Protein 9Y4V (pdb70)

Structure (mmCIF, N/CA/C/O backbone):
data_9Y4V
#
_entry.id   9Y4V
#
_cell.length_a   81.237
_cell.length_b   95.142
_cell.length_c   102.056
_cell.angle_alpha   90.000
_cell.angle_beta   90.000
_cell.angle_gamma   90.000
#
_symmetry.space_group_name_H-M   'P 21 21 21'
#
loop_
_entity.id
_entity.type
_entity.pdbx_description
1 polymer 'Glycosyl hydrolase'
2 non-polymer 1,2-ETHANEDIOL
3 water water
#
loop_
_atom_site.group_PDB
_atom_site.id
_atom_site.type_symbol
_atom_site.label_atom_id
_atom_site.label_alt_id
_atom_site.label_comp_id
_atom_site.label_asym_id
_atom_site.la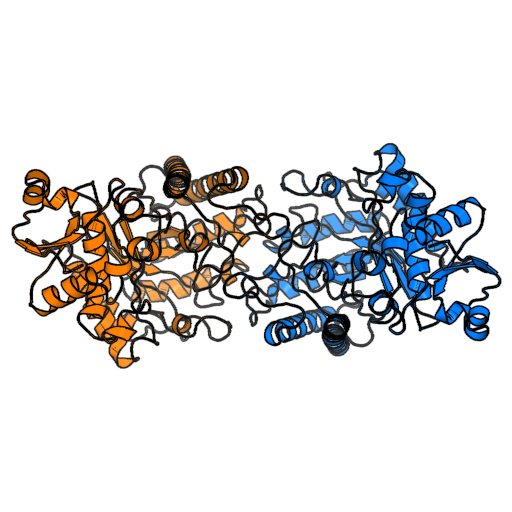bel_entity_id
_atom_site.label_seq_id
_atom_site.pdbx_PDB_ins_code
_atom_site.Cartn_x
_atom_site.Cartn_y
_atom_site.Cartn_z
_atom_site.occupancy
_atom_site.B_iso_or_equiv
_atom_site.auth_seq_id
_atom_site.auth_comp_id
_atom_site.auth_asym_id
_atom_site.auth_atom_id
_atom_site.pdbx_PDB_model_num
ATOM 1 N N . PRO A 1 31 ? 6.09797 -17.71741 -27.93720 1.000 28.78903 10 PRO A N 1
ATOM 2 C CA . PRO A 1 31 ? 4.73337 -18.24003 -27.75995 1.000 28.80192 10 PRO A CA 1
ATOM 3 C C . PRO A 1 31 ? 4.11294 -17.75635 -26.44416 1.000 25.96811 10 PRO A C 1
ATOM 4 O O . PRO A 1 31 ? 4.61110 -18.10898 -25.37714 1.000 24.15832 10 PRO A O 1
ATOM 8 N N . LEU A 1 32 ? 3.04651 -16.96064 -26.52497 1.000 26.11534 11 LEU A N 1
ATOM 9 C CA . LEU A 1 32 ? 2.53499 -16.26877 -25.34516 1.000 22.72369 11 LEU A CA 1
ATOM 10 C C . LEU A 1 32 ? 1.94348 -17.24713 -24.33909 1.000 22.94721 11 LEU A C 1
ATOM 11 O O . LEU A 1 32 ? 1.26066 -18.20555 -24.70956 1.000 24.47649 11 LEU A O 1
ATOM 16 N N . ARG A 1 33 ? 2.18990 -16.97921 -23.05924 1.000 19.20134 12 ARG A N 1
ATOM 17 C CA . ARG A 1 33 ? 1.68845 -17.79323 -21.95910 1.000 19.58017 12 ARG A CA 1
ATOM 18 C C . ARG A 1 33 ? 0.46803 -17.13856 -21.31587 1.000 19.47817 12 ARG A C 1
ATOM 19 O O . ARG A 1 33 ? 0.42005 -15.91546 -21.13562 1.000 17.27408 12 ARG A O 1
ATOM 27 N N . PHE A 1 34 ? -0.50914 -17.96046 -20.94458 1.000 15.92515 13 PHE A N 1
ATOM 28 C CA . PHE A 1 34 ? -1.71100 -17.47979 -20.28201 1.000 16.23363 13 PHE A CA 1
ATOM 29 C C . PHE A 1 34 ? -1.95368 -18.31467 -19.03342 1.000 15.60185 13 PHE A C 1
ATOM 30 O O . PHE A 1 34 ? -1.97181 -19.55082 -19.10062 1.000 15.38902 13 PHE A O 1
ATOM 38 N N . GLY A 1 35 ? -2.14086 -17.63909 -17.90272 1.000 13.97657 14 GLY A N 1
ATOM 39 C CA . GLY A 1 35 ? -2.33063 -18.33316 -16.64136 1.000 13.86685 14 GLY A CA 1
ATOM 40 C C . GLY A 1 35 ? -3.24454 -17.61413 -15.67572 1.000 14.73074 14 GLY A C 1
ATOM 41 O O . GLY A 1 35 ? -3.87751 -16.62375 -16.04646 1.000 13.34808 14 GLY A O 1
ATOM 42 N N . ALA A 1 36 ? -3.31948 -18.09699 -14.43261 1.000 12.36214 15 ALA A N 1
ATOM 43 C CA . ALA A 1 36 ? -4.14268 -17.47432 -13.40755 1.000 12.28435 15 ALA A CA 1
ATOM 44 C C . ALA A 1 36 ? -3.41086 -17.44527 -12.06814 1.000 10.81870 15 ALA A C 1
ATOM 45 O O . ALA A 1 36 ? -2.67843 -18.37475 -11.71839 1.000 11.62844 15 ALA A O 1
ATOM 47 N N . ASN A 1 37 ? -3.60826 -16.36635 -11.32707 1.000 9.80549 16 ASN A N 1
ATOM 48 C CA . ASN A 1 37 ? -3.17880 -16.32658 -9.93795 1.000 9.36889 16 ASN A CA 1
ATOM 49 C C . ASN A 1 37 ? -4.10224 -17.21664 -9.10779 1.000 10.15120 16 ASN A C 1
ATOM 50 O O . ASN A 1 37 ? -5.32214 -17.00569 -9.08587 1.000 9.32146 16 ASN A O 1
ATOM 55 N N . TYR A 1 38 ? -3.53749 -18.24274 -8.46449 1.000 8.95828 17 TYR A N 1
ATOM 56 C CA . TYR A 1 38 ? -4.36328 -19.27578 -7.84362 1.000 9.11162 17 TYR A CA 1
ATOM 57 C C . TYR A 1 38 ? -4.87737 -18.80310 -6.48864 1.000 10.13665 17 TYR A C 1
ATOM 58 O O . TYR A 1 38 ? -4.09636 -18.57320 -5.55746 1.000 10.16704 17 TYR A O 1
ATOM 67 N N . THR A 1 39 ? -6.19402 -18.68356 -6.37898 1.000 9.16419 18 THR A N 1
ATOM 68 C CA . THR A 1 39 ? -6.87150 -18.39678 -5.11493 1.000 9.01703 18 THR A CA 1
ATOM 69 C C . THR A 1 39 ? -7.79984 -19.56543 -4.80607 1.000 10.63161 18 THR A C 1
ATOM 70 O O . THR A 1 39 ? -8.89592 -19.64962 -5.38678 1.000 11.16656 18 THR A O 1
ATOM 74 N N . PRO A 1 40 ? -7.40852 -20.49483 -3.92640 1.000 9.50170 19 PRO A N 1
ATOM 75 C CA . PRO A 1 40 ? -8.20801 -21.71161 -3.71331 1.000 10.90160 19 PRO A CA 1
ATOM 76 C C . PRO A 1 40 ? -9.67404 -21.41616 -3.43279 1.000 11.56539 19 PRO A C 1
ATOM 77 O O . PRO A 1 40 ? -10.00937 -20.55919 -2.60900 1.000 9.89985 19 PRO A O 1
ATOM 81 N N . SER A 1 41 ? -10.55577 -22.15149 -4.12264 1.000 12.35995 20 SER A N 1
ATOM 82 C CA . SER A 1 41 ? -11.99160 -21.96197 -3.92246 1.000 12.47277 20 SER A CA 1
ATOM 83 C C . SER A 1 41 ? -12.39785 -22.29385 -2.49008 1.000 12.92979 20 SER A C 1
ATOM 84 O O . SER A 1 41 ? -13.16845 -21.55442 -1.86689 1.000 11.57745 20 SER A O 1
ATOM 87 N N . LYS A 1 42 ? -11.89339 -23.40186 -1.95106 1.000 13.93430 21 LYS A N 1
ATOM 88 C CA . LYS A 1 42 ? -12.21968 -23.79830 -0.58181 1.000 13.88642 21 LYS A CA 1
ATOM 89 C C . LYS A 1 42 ? -11.29162 -23.07860 0.39500 1.000 12.25712 21 LYS A C 1
ATOM 90 O O . LYS A 1 42 ? -10.09310 -23.37274 0.45442 1.000 12.25076 21 LYS A O 1
ATOM 94 N N . ASN A 1 43 ? -11.84242 -22.11651 1.14122 1.000 10.28827 22 ASN A N 1
ATOM 95 C CA . ASN A 1 43 ? -11.17413 -21.42774 2.25294 1.000 10.15888 22 ASN A CA 1
ATOM 96 C C . ASN A 1 43 ? -9.94666 -20.61358 1.82401 1.000 9.50712 22 ASN A C 1
ATOM 97 O O . ASN A 1 43 ? -9.15217 -20.17944 2.67481 1.000 9.60207 22 ASN A O 1
ATOM 102 N N . TRP A 1 44 ? -9.78459 -20.34862 0.53507 1.000 10.10143 23 TRP A N 1
ATOM 103 C CA . TRP A 1 44 ? -8.81165 -19.33990 0.08280 1.000 8.83544 23 TRP A CA 1
ATOM 104 C C . TRP A 1 44 ? -7.40974 -19.76957 0.54427 1.000 9.39961 23 TRP A C 1
ATOM 105 O O . TRP A 1 44 ? -7.12608 -20.97291 0.64086 1.000 8.37571 23 TRP A O 1
ATOM 116 N N . MET A 1 45 ? -6.51673 -18.80570 0.82635 1.000 8.96480 24 MET A N 1
ATOM 117 C CA . MET A 1 45 ? -5.17079 -19.14833 1.28002 1.000 8.09133 24 ME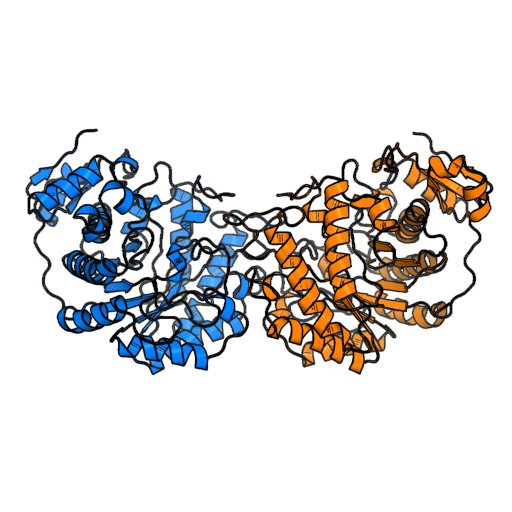T A CA 1
ATOM 118 C C . MET A 1 45 ? -5.18094 -19.83997 2.63154 1.000 8.07834 24 MET A C 1
ATOM 119 O O . MET A 1 45 ? -4.17404 -20.44606 3.01002 1.000 7.59026 24 MET A O 1
ATOM 124 N N . HIS A 1 46 ? -6.28386 -19.75300 3.37995 1.000 8.74339 25 HIS A N 1
ATOM 125 C CA . HIS A 1 46 ? -6.31627 -20.40003 4.68639 1.000 8.58097 25 HIS A CA 1
ATOM 126 C C . HIS A 1 46 ? -6.35909 -21.91833 4.57530 1.000 10.20188 25 HIS A C 1
ATOM 127 O O . HIS A 1 46 ? -6.14131 -22.61014 5.57461 1.000 9.04028 25 HIS A O 1
ATOM 134 N N . SER A 1 47 ? -6.61870 -22.43795 3.37914 1.000 8.55515 26 SER A N 1
ATOM 135 C CA . SER A 1 47 ? -6.60262 -23.87128 3.12967 1.000 9.34623 26 SER A CA 1
ATOM 136 C C . SER A 1 47 ? -5.23419 -24.49897 3.35214 1.000 9.08213 26 SER A C 1
A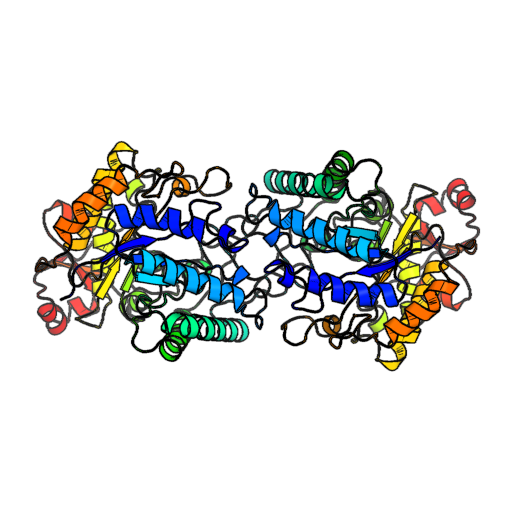TOM 137 O O . SER A 1 47 ? -5.15012 -25.72093 3.49886 1.000 10.68491 26 SER A O 1
ATOM 140 N N . TRP A 1 48 ? -4.15657 -23.70870 3.32346 1.000 8.05190 27 TRP A N 1
ATOM 141 C CA . TRP A 1 48 ? -2.83253 -24.24974 3.60352 1.000 8.60177 27 TRP A CA 1
ATOM 142 C C . TRP A 1 48 ? -2.75045 -24.86641 5.00337 1.000 10.11334 27 TRP A C 1
ATOM 143 O O . TRP A 1 48 ? -1.88433 -25.71787 5.24116 1.000 9.21642 27 TRP A O 1
ATOM 154 N N . LEU A 1 49 ? -3.62564 -24.44384 5.93242 1.000 8.72407 28 LEU A N 1
ATOM 155 C CA . LEU A 1 49 ? -3.64948 -24.97645 7.29895 1.000 9.39590 28 LEU A CA 1
ATOM 156 C C . LEU A 1 49 ? -4.21835 -26.38855 7.37202 1.000 13.39600 28 LEU A C 1
ATOM 157 O O . LEU A 1 49 ? -4.04972 -27.06542 8.39312 1.000 12.09250 28 LEU A O 1
ATOM 162 N N . ASP A 1 50 ? -4.89325 -26.85737 6.31251 1.000 12.94022 29 ASP A N 1
ATOM 163 C CA . ASP A 1 50 ? -5.36178 -28.23049 6.24900 1.000 12.95281 29 ASP A CA 1
ATOM 164 C C . ASP A 1 50 ? -5.24241 -28.63111 4.77904 1.000 14.24139 29 ASP A C 1
ATOM 165 O O . ASP A 1 50 ? -6.23306 -28.79653 4.07645 1.000 11.76013 29 ASP A O 1
ATOM 170 N N . PHE A 1 51 ? -3.99401 -28.74365 4.32334 1.000 13.40883 30 PHE A N 1
ATOM 171 C CA . PHE A 1 51 ? -3.71902 -28.93392 2.90853 1.000 13.59557 30 PHE A CA 1
ATOM 172 C C . PHE A 1 51 ? -4.36096 -30.21654 2.40743 1.000 14.69209 30 PHE A C 1
ATOM 173 O O . PHE A 1 51 ? -4.20921 -31.28261 3.01024 1.000 12.15383 30 PHE A O 1
ATOM 181 N N . THR A 1 52 ? -5.07316 -30.11304 1.28458 1.000 13.34078 31 THR A N 1
ATOM 182 C CA . THR A 1 52 ? -5.88535 -31.21620 0.78035 1.000 14.62405 31 THR A CA 1
ATOM 183 C C . THR A 1 52 ? -5.66818 -31.34229 -0.72672 1.000 15.25290 31 THR A C 1
ATOM 184 O O . THR A 1 52 ? -6.29211 -30.61506 -1.52036 1.000 12.94700 31 THR A O 1
ATOM 188 N N . PRO A 1 53 ? -4.77233 -32.24026 -1.15284 1.000 14.92658 32 PRO A N 1
ATOM 189 C CA . PRO A 1 53 ? -4.46070 -32.36904 -2.59031 1.000 14.39536 32 PRO A CA 1
ATOM 190 C C . PRO A 1 53 ? -5.67185 -32.43060 -3.50619 1.000 15.49613 32 PRO A C 1
ATOM 191 O O . PRO A 1 53 ? -5.66971 -31.77220 -4.55137 1.000 15.64859 32 PRO A O 1
ATOM 195 N N . ASP A 1 54 ? -6.71368 -33.18076 -3.14867 1.000 14.60621 33 ASP A N 1
ATOM 196 C CA . ASP A 1 54 ? -7.82546 -33.34886 -4.08225 1.000 16.47103 33 ASP A CA 1
ATOM 197 C C . ASP A 1 54 ? -8.60364 -32.05978 -4.30015 1.000 14.73408 33 ASP A C 1
ATOM 198 O O . ASP A 1 54 ? -9.24558 -31.91746 -5.34599 1.000 15.34605 33 ASP A O 1
ATOM 203 N N . ASP A 1 55 ? -8.56338 -31.12363 -3.34388 1.000 15.49286 34 ASP A N 1
ATOM 204 C CA . ASP A 1 55 ? -9.15417 -29.80476 -3.56850 1.000 17.33297 34 ASP A CA 1
ATOM 205 C C . ASP A 1 55 ? -8.34929 -29.01011 -4.58823 1.000 13.49214 34 ASP A C 1
ATOM 206 O O . ASP A 1 55 ? -8.91878 -28.28362 -5.41116 1.000 12.97561 34 ASP A O 1
ATOM 211 N N . VAL A 1 56 ? -7.02114 -29.11795 -4.53311 1.000 14.63531 35 VAL A N 1
ATOM 212 C CA . VAL A 1 56 ? -6.19432 -28.45870 -5.53958 1.000 13.76141 35 VAL A CA 1
ATOM 213 C C . VAL A 1 56 ? -6.47269 -29.06505 -6.90859 1.000 13.68323 35 VAL A C 1
ATOM 214 O O . VAL A 1 56 ? -6.52897 -28.35339 -7.92304 1.000 13.45044 35 VAL A O 1
ATOM 218 N N . ARG A 1 57 ? -6.69551 -30.38481 -6.95463 1.000 13.90071 36 ARG A N 1
ATOM 219 C CA . ARG A 1 57 ? -6.93614 -31.04408 -8.23663 1.000 14.78917 36 ARG A CA 1
ATOM 220 C C . ARG A 1 57 ? -8.23156 -30.55400 -8.87701 1.000 15.11846 36 ARG A C 1
ATOM 221 O O . ARG A 1 57 ? -8.27976 -30.31761 -10.09019 1.000 15.45172 36 ARG A O 1
ATOM 229 N N . ARG A 1 58 ? -9.29222 -30.39717 -8.07697 1.000 15.98520 37 ARG A N 1
ATOM 230 C CA . ARG A 1 58 ? -10.56699 -29.91032 -8.60441 1.000 15.73865 37 ARG A CA 1
ATOM 231 C C . ARG A 1 58 ? -10.44910 -28.48325 -9.11954 1.000 17.55451 37 ARG A C 1
ATOM 232 O O . ARG A 1 58 ? -10.98357 -28.15331 -10.18603 1.000 15.30161 37 ARG A O 1
ATOM 235 N N . ASP A 1 59 ? -9.76588 -27.61609 -8.36241 1.000 15.90171 38 ASP A N 1
ATOM 236 C CA . ASP A 1 59 ? -9.51199 -26.25581 -8.82569 1.000 14.03552 38 ASP A CA 1
ATOM 237 C C . ASP A 1 59 ? -8.71112 -26.24911 -10.12252 1.000 14.93685 38 ASP A C 1
ATOM 238 O O . ASP A 1 59 ? -9.01372 -25.48466 -11.04456 1.000 14.42874 38 ASP A O 1
ATOM 243 N N . PHE A 1 60 ? -7.66749 -27.07536 -10.20283 1.000 14.41273 39 PHE A N 1
ATOM 244 C CA . PHE A 1 60 ? -6.76951 -27.00231 -11.34536 1.000 14.74570 39 PHE A CA 1
ATOM 245 C C . PHE A 1 60 ? -7.37815 -27.61250 -12.59726 1.000 15.75581 39 PHE A C 1
ATOM 246 O O . PHE A 1 60 ? -7.08883 -27.14284 -13.70257 1.000 16.00906 39 PHE A O 1
ATOM 254 N N . ALA A 1 61 ? -8.19244 -28.66059 -12.45683 1.000 15.49495 40 ALA A N 1
ATOM 255 C CA . ALA A 1 61 ? -8.90712 -29.18601 -13.61735 1.000 17.35850 40 ALA A CA 1
ATOM 256 C C . ALA A 1 61 ? -9.78413 -28.10440 -14.23450 1.000 18.24184 40 ALA A C 1
ATOM 257 O O . ALA A 1 61 ? -9.89546 -27.99058 -15.46277 1.000 20.12439 40 ALA A O 1
ATOM 259 N N . THR A 1 62 ? -10.37758 -27.27068 -13.38910 1.000 17.37871 41 THR A N 1
ATOM 260 C CA . THR A 1 62 ? -11.19858 -26.17200 -13.87204 1.000 17.76879 41 THR A CA 1
ATOM 261 C C . THR A 1 62 ? -10.37824 -25.18586 -14.69609 1.000 21.53295 41 THR A C 1
ATOM 262 O O . THR A 1 62 ? -10.84123 -24.69059 -15.72905 1.000 19.52490 41 THR A O 1
ATOM 266 N N . LEU A 1 63 ? -9.15497 -24.88712 -14.25182 1.000 19.12682 42 LEU A N 1
ATOM 267 C CA . LEU A 1 63 ? -8.30778 -23.93897 -14.97315 1.000 17.54263 42 LEU A CA 1
ATOM 268 C C . LEU A 1 63 ? -7.73032 -24.54246 -16.25079 1.000 19.25784 42 LEU A C 1
ATOM 269 O O . LEU A 1 63 ? -7.61840 -23.85137 -17.27205 1.000 19.27870 42 LEU A O 1
ATOM 274 N N . ALA A 1 64 ? -7.32617 -25.81831 -16.21500 1.000 17.52013 43 ALA A N 1
ATOM 275 C CA . ALA A 1 64 ? -6.79683 -26.43682 -17.42833 1.000 18.19474 43 ALA A CA 1
ATOM 276 C C . ALA A 1 64 ? -7.85195 -26.49583 -18.51661 1.000 20.53653 43 ALA A C 1
ATOM 277 O O . ALA A 1 64 ? -7.52971 -26.33654 -19.69789 1.000 20.67162 43 ALA A O 1
ATOM 279 N N . GLU A 1 65 ? -9.11787 -26.69651 -18.13598 1.000 18.93016 44 GLU A N 1
ATOM 280 C CA . GLU A 1 65 ? -10.20275 -26.72069 -19.10508 1.000 20.42823 44 GLU A CA 1
ATOM 281 C C . GLU A 1 65 ? -10.35572 -25.39601 -19.84190 1.000 19.16389 44 GLU A C 1
ATOM 282 O O . GLU A 1 65 ? -10.88576 -25.37855 -20.95895 1.000 19.40203 44 GLU A O 1
ATOM 285 N N . LEU A 1 66 ? -9.90806 -24.28866 -19.25300 1.000 18.80501 45 LEU A N 1
ATOM 286 C CA . LEU A 1 66 ? -9.92975 -23.01423 -19.96075 1.000 17.54901 45 LEU A CA 1
ATOM 287 C C . LEU A 1 66 ? -8.77963 -22.87866 -20.95344 1.000 18.63944 45 LEU A C 1
ATOM 288 O O . LEU A 1 66 ? -8.73127 -21.89141 -21.69854 1.000 20.38901 45 LEU A O 1
ATOM 293 N N . GLY A 1 67 ? -7.87854 -23.85289 -21.00206 1.000 17.83585 46 GLY A N 1
ATOM 294 C CA . GLY A 1 67 ? -6.68679 -23.75822 -21.81482 1.000 19.65846 46 GLY A CA 1
ATOM 295 C C . GLY A 1 67 ? -5.52502 -23.03674 -21.16875 1.000 17.24560 46 GLY A C 1
ATOM 296 O O . GLY A 1 67 ? -4.54372 -22.73607 -21.85991 1.000 17.52994 46 GLY A O 1
ATOM 297 N N . LEU A 1 68 ? -5.60059 -22.74822 -19.87394 1.000 16.59568 47 LEU A N 1
ATOM 298 C CA . LEU A 1 68 ? -4.50764 -22.07377 -19.18848 1.000 17.41520 47 LEU A CA 1
ATOM 299 C C . LEU A 1 68 ? -3.30117 -23.00239 -19.08007 1.000 16.12288 47 LEU A C 1
ATOM 300 O O . LEU A 1 68 ? -3.43614 -24.22372 -18.95843 1.000 16.60862 47 LEU A O 1
ATOM 305 N N . ASP A 1 69 ? -2.10704 -22.41544 -19.13740 1.000 15.54972 48 ASP A N 1
ATOM 306 C CA . ASP A 1 69 ? -0.88114 -23.19880 -19.18147 1.000 16.34849 48 ASP A CA 1
ATOM 307 C C . ASP A 1 69 ? -0.01436 -23.02804 -17.94405 1.000 16.30864 48 ASP A C 1
ATOM 308 O O . ASP A 1 69 ? 1.00493 -23.71762 -17.82711 1.000 16.23892 48 ASP A O 1
ATOM 313 N N . HIS A 1 70 ? -0.38538 -22.14128 -17.02054 1.000 13.63112 49 HIS A N 1
ATOM 314 C CA . HIS A 1 70 ? 0.40299 -21.94361 -15.81455 1.000 13.66760 49 HIS A CA 1
ATOM 315 C C . HIS A 1 70 ? -0.47158 -21.32641 -14.72705 1.000 13.13960 49 HIS A C 1
ATOM 316 O O . HIS A 1 70 ? -1.52342 -20.73792 -15.00022 1.000 12.64254 49 HIS A O 1
ATOM 323 N N . VAL A 1 71 ? -0.03216 -21.50101 -13.47997 1.000 11.55880 50 VAL A N 1
ATOM 324 C CA . VAL A 1 71 ? -0.62982 -20.84740 -12.32336 1.000 10.85441 50 VAL A CA 1
ATOM 325 C C . VAL A 1 71 ? 0.47466 -20.13772 -11.55336 1.000 11.08504 50 VAL A C 1
ATOM 326 O O . VAL A 1 71 ? 1.64839 -20.50980 -11.62398 1.000 13.18943 50 VAL A O 1
ATOM 330 N N . ARG A 1 72 ? 0.07935 -19.09802 -10.82002 1.000 11.11646 51 ARG A N 1
ATOM 331 C CA . ARG A 1 72 ? 0.93670 -18.42028 -9.85164 1.000 9.47163 51 ARG A CA 1
ATOM 332 C C . ARG A 1 72 ? 0.41464 -18.72006 -8.44695 1.000 9.91199 51 ARG A C 1
ATOM 333 O O . ARG A 1 72 ? -0.77985 -18.54289 -8.17432 1.000 8.56209 51 ARG A O 1
ATOM 341 N N . VAL A 1 73 ? 1.30802 -19.17768 -7.55640 1.000 8.91539 52 VAL A N 1
ATOM 342 C CA . VAL A 1 73 ? 0.93227 -19.84011 -6.30568 1.000 8.22833 52 VAL A CA 1
ATOM 343 C C . VAL A 1 73 ? 1.48942 -19.06928 -5.11074 1.000 7.85288 52 VAL A C 1
ATOM 344 O O . VAL A 1 73 ? 2.63484 -18.60863 -5.14369 1.000 7.42410 52 VAL A O 1
ATOM 348 N N . PHE A 1 74 ? 0.68903 -18.96699 -4.03501 1.000 7.19264 53 PHE A N 1
ATOM 349 C CA . PHE A 1 74 ? 0.99987 -18.12021 -2.87817 1.000 6.68327 53 PHE A CA 1
ATOM 350 C C . PHE A 1 74 ? 0.99730 -18.88858 -1.56047 1.000 7.04536 53 PHE A C 1
ATOM 351 O O . PHE A 1 74 ? -0.02815 -18.91161 -0.86526 1.000 7.06306 53 PHE A O 1
ATOM 359 N N . PRO A 1 75 ? 2.12351 -19.46222 -1.13470 1.000 6.52688 54 PRO A N 1
ATOM 360 C CA . PRO A 1 75 ? 2.21507 -19.93910 0.25097 1.000 7.08525 54 PRO A CA 1
ATOM 361 C C . PRO A 1 75 ? 2.22040 -18.76021 1.21473 1.000 7.91300 54 PRO A C 1
ATOM 362 O O . PRO A 1 75 ? 2.44618 -17.60642 0.82780 1.000 7.14136 54 PRO A O 1
ATOM 366 N N . LEU A 1 76 ? 1.93295 -19.06129 2.47861 1.000 7.40078 55 LEU A N 1
ATOM 367 C CA . LEU A 1 76 ? 1.81425 -18.05209 3.52955 1.000 8.34704 55 LEU A CA 1
ATOM 368 C C . LEU A 1 76 ? 3.06078 -18.04887 4.40913 1.000 6.09111 55 LEU A C 1
ATOM 369 O O . LEU A 1 76 ? 3.51773 -19.10698 4.85324 1.000 8.30093 55 LEU A O 1
ATOM 374 N N . TRP A 1 77 ? 3.59118 -16.85424 4.67822 1.000 6.81598 56 TRP A N 1
ATOM 375 C CA . TRP A 1 77 ? 4.81942 -16.73630 5.46197 1.000 5.42670 56 TRP A CA 1
ATOM 376 C C . TRP A 1 77 ? 4.63877 -17.32710 6.85483 1.000 6.22621 56 TRP A C 1
ATOM 377 O O . TRP A 1 77 ? 5.54181 -17.99039 7.38180 1.000 5.81615 56 TRP A O 1
ATOM 388 N N . THR A 1 78 ? 3.44941 -17.13542 7.43459 1.000 5.15041 57 THR A N 1
ATOM 389 C CA . THR A 1 78 ? 3.13042 -17.62678 8.76826 1.000 5.96808 57 THR A CA 1
ATOM 390 C C . THR A 1 78 ? 3.06866 -19.15053 8.84275 1.000 7.61696 57 THR A C 1
ATOM 391 O O . THR A 1 78 ? 3.24751 -19.70662 9.93126 1.000 7.76385 57 THR A O 1
ATOM 395 N N . VAL A 1 79 ? 2.80167 -19.82886 7.72649 1.000 6.57678 58 VAL A N 1
ATOM 396 C CA . VAL A 1 79 ? 2.78734 -21.29379 7.66773 1.000 5.86100 58 VAL A CA 1
ATOM 397 C C . VAL A 1 79 ? 4.17950 -21.83868 7.37453 1.000 6.35462 58 VAL A C 1
ATOM 398 O O . VAL A 1 79 ? 4.60129 -22.84217 7.96470 1.000 8.04421 58 VAL A O 1
ATOM 402 N N . LEU A 1 80 ? 4.90539 -21.16487 6.47263 1.000 5.95418 59 LEU A N 1
ATOM 403 C CA . LEU A 1 80 ? 6.23902 -21.60931 6.07008 1.000 6.24388 59 LEU A CA 1
ATOM 404 C C . LEU A 1 80 ? 7.25603 -21.45737 7.19455 1.000 7.45255 59 LEU A C 1
ATOM 405 O O . LEU A 1 80 ? 8.14079 -22.31100 7.36248 1.000 6.65648 59 LEU A O 1
ATOM 410 N N . GLN A 1 81 ? 7.17130 -20.35555 7.94907 1.000 6.19460 60 GLN A N 1
ATOM 411 C CA . GLN A 1 81 ? 8.26770 -19.91616 8.81149 1.000 6.18557 60 GLN A CA 1
ATOM 412 C C . GLN A 1 81 ? 7.68991 -19.27650 10.06411 1.000 5.91962 60 GLN A C 1
ATOM 413 O O . GLN A 1 81 ? 7.85856 -18.07484 10.30461 1.000 6.68869 60 GLN A O 1
ATOM 419 N N . PRO A 1 82 ? 6.99739 -20.06399 10.90083 1.000 7.63083 61 PRO A N 1
ATOM 420 C CA . PRO A 1 82 ? 6.32879 -19.47049 12.08060 1.000 6.15431 61 PRO A CA 1
ATOM 421 C C . PRO A 1 82 ? 7.30270 -19.01657 13.15797 1.000 7.03912 61 PRO A C 1
ATOM 422 O O . PRO A 1 82 ? 6.93012 -18.21645 14.03118 1.000 6.45784 61 PRO A O 1
ATOM 426 N N . ASN A 1 83 ? 8.52267 -19.53842 13.13936 1.000 5.90234 62 ASN A N 1
ATOM 427 C CA . ASN A 1 83 ? 9.62631 -19.08156 13.96082 1.000 6.77939 62 ASN A CA 1
ATOM 428 C C . ASN A 1 83 ? 10.78935 -18.85546 13.00520 1.000 6.83564 62 ASN A C 1
ATOM 429 O O . ASN A 1 83 ? 10.88533 -19.52489 11.97947 1.000 6.33625 62 ASN A O 1
ATOM 434 N N . ARG A 1 84 ? 11.67389 -17.91189 13.33799 1.000 6.88130 63 ARG A N 1
ATOM 435 C CA . ARG A 1 84 ? 12.71948 -17.56480 12.37418 1.000 8.44848 63 ARG A CA 1
ATOM 436 C C . ARG A 1 84 ? 13.57626 -18.76843 11.99929 1.000 9.79709 63 ARG A C 1
ATOM 437 O O . ARG A 1 84 ? 14.01160 -18.87991 10.84728 1.000 9.23425 63 ARG A O 1
ATOM 445 N N . THR A 1 85 ? 13.82121 -19.68829 12.93140 1.000 8.67641 64 THR A N 1
ATOM 446 C CA . THR A 1 85 ? 14.65470 -20.84539 12.62448 1.000 10.78043 64 THR A CA 1
ATOM 447 C C . THR A 1 85 ? 13.85237 -22.14581 12.56708 1.000 11.35860 64 THR A C 1
ATOM 448 O O . THR A 1 85 ? 14.39460 -23.22617 12.80699 1.000 10.39783 64 THR A O 1
ATOM 452 N N . LEU A 1 86 ? 12.56259 -22.05560 12.23841 1.000 9.13720 65 LEU A N 1
ATOM 453 C CA . LEU A 1 86 ? 11.73061 -23.22324 11.92948 1.000 9.34480 65 LEU A CA 1
ATOM 454 C C . LEU A 1 86 ? 11.11902 -22.96213 10.55763 1.000 11.23579 65 LEU A C 1
ATOM 455 O O . LEU A 1 86 ? 10.00895 -22.42869 10.44633 1.000 9.78813 65 LEU A O 1
ATOM 460 N N . ILE A 1 87 ? 11.85534 -23.31682 9.51503 1.000 9.16370 66 ILE A N 1
ATOM 461 C CA . ILE A 1 87 ? 11.31029 -23.35443 8.16645 1.000 9.84811 66 ILE A CA 1
ATOM 462 C C . ILE A 1 87 ? 10.77123 -24.75639 7.96477 1.000 10.81682 66 ILE A C 1
ATOM 463 O O . ILE A 1 87 ? 11.53041 -25.73013 8.01999 1.000 10.82018 66 ILE A O 1
ATOM 468 N N . ARG A 1 88 ? 9.46433 -24.86704 7.75415 1.000 9.01524 67 ARG A N 1
ATOM 469 C CA . ARG A 1 88 ? 8.76785 -26.13893 7.92430 1.000 9.60988 67 ARG A CA 1
ATOM 470 C C . ARG A 1 88 ? 8.83312 -26.94909 6.63375 1.000 12.25722 67 ARG A C 1
ATOM 471 O O . ARG A 1 88 ? 8.24130 -26.57068 5.61845 1.000 11.08781 67 ARG A O 1
ATOM 479 N N . GLU A 1 89 ? 9.54726 -28.07586 6.69151 1.000 11.53267 68 GLU A N 1
ATOM 480 C CA . GLU A 1 89 ? 9.65687 -28.96747 5.54041 1.000 15.41393 68 GLU A CA 1
ATOM 481 C C . GLU A 1 89 ? 8.28501 -29.39725 5.03499 1.000 13.37767 68 GLU A C 1
ATOM 482 O O . GLU A 1 89 ? 8.08184 -29.55254 3.82393 1.000 14.40945 68 GLU A O 1
ATOM 488 N N . LYS A 1 90 ? 7.33853 -29.62139 5.94888 1.000 11.73072 69 LYS A N 1
ATOM 489 C CA . LYS A 1 90 ? 6.00916 -30.04502 5.53038 1.000 13.64074 69 LYS A CA 1
ATOM 490 C C . LYS A 1 90 ? 5.28708 -28.93305 4.77962 1.000 11.65292 69 LYS A C 1
ATOM 491 O O . LYS A 1 90 ? 4.56678 -29.19843 3.81122 1.000 13.17838 69 LYS A O 1
ATOM 494 N N . ALA A 1 91 ? 5.46542 -27.68318 5.20619 1.000 9.99485 70 ALA A N 1
ATOM 495 C CA . ALA A 1 91 ? 4.86513 -26.57586 4.47127 1.000 11.23522 70 ALA A CA 1
ATOM 496 C C . ALA A 1 91 ? 5.43828 -26.49616 3.06429 1.000 10.07150 70 ALA A C 1
ATOM 497 O O . ALA A 1 91 ? 4.71203 -26.24129 2.09482 1.000 10.11601 70 ALA A O 1
ATOM 499 N N . ILE A 1 92 ? 6.74147 -26.73887 2.93223 1.000 9.67644 71 ILE A N 1
ATOM 500 C CA . ILE A 1 92 ? 7.38305 -26.67315 1.62343 1.000 10.14543 71 ILE A CA 1
ATOM 501 C C . ILE A 1 92 ? 6.98857 -27.87472 0.77361 1.000 11.63078 71 ILE A C 1
ATOM 502 O O . ILE A 1 92 ? 6.72818 -27.73467 -0.42365 1.000 11.94883 71 ILE A O 1
ATOM 507 N N . ASP A 1 93 ? 6.89803 -29.06498 1.38139 1.000 12.14893 72 ASP A N 1
ATOM 508 C CA . ASP A 1 93 ? 6.39989 -30.23329 0.65291 1.000 13.35049 72 ASP A CA 1
ATOM 509 C C . ASP A 1 93 ? 5.01461 -29.97448 0.06404 1.000 12.77849 72 ASP A C 1
ATOM 510 O O . ASP A 1 93 ? 4.72522 -30.40178 -1.05855 1.000 13.21704 72 ASP A O 1
ATOM 515 N N . ASP A 1 94 ? 4.15638 -29.24500 0.78869 1.000 11.98197 73 ASP A N 1
ATOM 516 C CA . ASP A 1 94 ? 2.82861 -28.92967 0.26168 1.000 11.39084 73 ASP A CA 1
ATOM 517 C C . ASP A 1 94 ? 2.90720 -27.98004 -0.93280 1.000 11.19110 73 ASP A C 1
ATOM 518 O O . ASP A 1 94 ? 2.09443 -28.07501 -1.86194 1.000 10.70600 73 ASP A O 1
ATOM 523 N N . VAL A 1 95 ? 3.84010 -27.02348 -0.91361 1.000 11.86632 74 VAL A N 1
ATOM 524 C CA . VAL A 1 95 ? 4.01053 -26.16573 -2.08474 1.000 10.32139 74 VAL A CA 1
ATOM 525 C C . VAL A 1 95 ? 4.44997 -27.00292 -3.27605 1.000 12.33252 74 VAL A C 1
ATOM 526 O O . VAL A 1 95 ? 3.93021 -26.85902 -4.38929 1.000 10.53879 74 VAL A O 1
ATOM 530 N N . ARG A 1 96 ? 5.42872 -27.88031 -3.06054 1.000 11.41401 75 ARG A N 1
ATOM 531 C CA . ARG A 1 96 ? 5.84472 -28.78319 -4.12642 1.000 12.72394 75 ARG A CA 1
ATOM 532 C C . ARG A 1 96 ? 4.66659 -29.60123 -4.62986 1.000 12.72973 75 ARG A C 1
ATOM 533 O O . ARG A 1 96 ? 4.51141 -29.80007 -5.83990 1.000 14.33157 75 ARG A O 1
ATOM 541 N N . ALA A 1 97 ? 3.81250 -30.06789 -3.71295 1.000 13.02442 76 ALA A N 1
ATOM 542 C CA . ALA A 1 97 ? 2.64471 -30.84778 -4.11474 1.000 12.10480 76 ALA A CA 1
ATOM 543 C C . ALA A 1 97 ? 1.74376 -30.05530 -5.05837 1.000 13.86013 76 ALA A C 1
ATOM 544 O O . ALA A 1 97 ? 1.25189 -30.59840 -6.05714 1.000 13.29411 76 ALA A O 1
ATOM 546 N N . VAL A 1 98 ? 1.51587 -28.77012 -4.76113 1.000 11.97834 77 VAL A N 1
ATOM 547 C CA . VAL A 1 98 ? 0.72555 -27.92224 -5.65873 1.000 11.89904 77 VAL A CA 1
ATOM 548 C C . VAL A 1 98 ? 1.38470 -27.83862 -7.03684 1.000 11.45642 77 VAL A C 1
ATOM 549 O O . VAL A 1 98 ? 0.70726 -27.92443 -8.07093 1.000 12.80171 77 VAL A O 1
ATOM 553 N N . VAL A 1 99 ? 2.71471 -27.69387 -7.07950 1.000 11.32125 78 VAL A N 1
ATOM 554 C CA . VAL A 1 99 ? 3.41636 -27.66833 -8.36886 1.000 11.80780 78 VAL A CA 1
ATOM 555 C C . VAL A 1 99 ? 3.23251 -28.98969 -9.10879 1.000 12.76549 78 VAL A C 1
ATOM 556 O O . VAL A 1 99 ? 2.99913 -29.01481 -10.33012 1.000 13.26510 78 VAL A O 1
ATOM 560 N N . ASP A 1 100 ? 3.35426 -30.10854 -8.38709 1.000 14.53112 79 ASP A N 1
ATOM 561 C CA . ASP A 1 100 ? 3.16449 -31.41774 -9.00885 1.000 14.70135 79 ASP A CA 1
ATOM 562 C C . ASP A 1 100 ? 1.73897 -31.58142 -9.52024 1.000 15.01354 79 ASP A C 1
ATOM 563 O O . ASP A 1 100 ? 1.51855 -32.12423 -10.61354 1.000 15.16581 79 ASP A O 1
ATOM 568 N N . ILE A 1 101 ? 0.75522 -31.12355 -8.74495 1.000 13.81632 80 ILE A N 1
ATOM 569 C CA . ILE A 1 101 ? -0.63455 -31.24084 -9.17871 1.000 14.23124 80 ILE A CA 1
ATOM 570 C C . ILE A 1 101 ? -0.89610 -30.36316 -10.40407 1.000 14.11755 80 ILE A C 1
ATOM 571 O O . ILE A 1 101 ? -1.63827 -30.75507 -11.31649 1.000 15.16816 80 ILE A O 1
ATOM 576 N N . ALA A 1 102 ? -0.28028 -29.17746 -10.46743 1.000 13.43784 81 ALA A N 1
ATOM 577 C CA . ALA A 1 102 ? -0.33886 -28.41649 -11.71657 1.000 13.57569 81 ALA A CA 1
ATOM 578 C C . ALA A 1 102 ? 0.14220 -29.26787 -12.89009 1.000 15.45362 81 ALA A C 1
ATOM 579 O O . ALA A 1 102 ? -0.48606 -29.29780 -13.95560 1.000 16.86141 81 ALA A O 1
ATOM 581 N N . GLY A 1 103 ? 1.23906 -30.00016 -12.69351 1.000 16.33346 82 GLY A N 1
ATOM 582 C CA . GLY A 1 103 ? 1.77299 -30.83012 -13.75536 1.000 15.80644 82 GLY A CA 1
ATOM 583 C C . GLY A 1 103 ? 0.84657 -31.95430 -14.17086 1.000 16.69319 82 GLY A C 1
ATOM 584 O O . GLY A 1 103 ? 0.84089 -32.35169 -15.33930 1.000 17.53574 82 GLY A O 1
ATOM 585 N N . GLU A 1 104 ? 0.05090 -32.48145 -13.23048 1.000 16.59512 83 GLU A N 1
ATOM 586 C CA . GLU A 1 104 ? -0.94183 -33.49910 -13.57780 1.000 17.94561 83 GLU A CA 1
ATOM 587 C C . GLU A 1 104 ? -1.95017 -32.98152 -14.59706 1.000 20.05151 83 GLU A C 1
ATOM 588 O O . GLU A 1 104 ? -2.63814 -33.78181 -15.24215 1.000 18.66874 83 GLU A O 1
ATOM 594 N N . PHE A 1 105 ? -2.06029 -31.66304 -14.74766 1.000 17.14222 84 PHE A N 1
ATOM 595 C CA . PHE A 1 105 ? -3.01575 -31.05827 -15.66375 1.000 19.42429 84 PHE A CA 1
ATOM 596 C C . PHE A 1 105 ? -2.30836 -30.26011 -16.75013 1.000 17.22994 84 PHE A C 1
ATOM 597 O O . PHE A 1 105 ? -2.88245 -29.33613 -17.32108 1.000 21.82758 84 PHE A O 1
ATOM 605 N N . GLY A 1 106 ? -1.06246 -30.62619 -17.04604 1.000 17.48742 85 GLY A N 1
ATOM 606 C CA . GLY A 1 106 ? -0.31765 -30.02289 -18.13280 1.000 18.53785 85 GLY A CA 1
ATOM 607 C C . GLY A 1 106 ? 0.12288 -28.59352 -17.91194 1.000 17.47170 85 GLY A C 1
ATOM 608 O O . GLY A 1 106 ? 0.47970 -27.91555 -18.87995 1.000 19.32418 85 GLY A O 1
ATOM 609 N N . MET A 1 107 ? 0.12114 -28.10928 -16.66879 1.000 15.85667 86 MET A N 1
ATOM 610 C CA . MET A 1 107 ? 0.40816 -26.70839 -16.39265 1.000 17.17793 86 MET A CA 1
ATOM 611 C C . MET A 1 107 ? 1.72571 -26.54410 -15.65017 1.000 17.37769 86 MET A C 1
ATOM 612 O O . MET A 1 107 ? 2.13988 -27.41877 -14.87746 1.000 15.62297 86 MET A O 1
ATOM 617 N N . ASP A 1 108 ? 2.37298 -25.40034 -15.89030 1.000 16.03058 87 ASP A N 1
ATOM 618 C CA . ASP A 1 108 ? 3.53494 -24.96442 -15.12628 1.000 15.65535 87 ASP A CA 1
ATOM 619 C C . ASP A 1 108 ? 3.09603 -24.13382 -13.91396 1.000 14.31047 87 ASP A C 1
ATOM 620 O O . ASP A 1 108 ? 1.95280 -23.69247 -13.81225 1.000 12.66673 87 ASP A O 1
ATOM 625 N N . ALA A 1 109 ? 4.01625 -23.93956 -12.96811 1.000 13.15665 88 ALA A N 1
ATOM 626 C CA . ALA A 1 109 ? 3.71118 -23.16047 -11.77451 1.000 12.58573 88 ALA A CA 1
ATOM 627 C C . ALA A 1 109 ? 4.88298 -22.26354 -11.41093 1.000 11.38796 88 ALA A C 1
ATOM 628 O O . ALA A 1 109 ? 6.03886 -22.69632 -11.43898 1.000 12.58466 88 ALA A O 1
ATOM 630 N N . SER A 1 110 ? 4.57022 -21.01266 -11.08316 1.000 10.53845 89 SER A N 1
ATOM 631 C CA . SER A 1 110 ? 5.48309 -20.07708 -10.44129 1.000 12.05947 89 SER A CA 1
ATOM 632 C C . SER A 1 110 ? 5.00182 -19.82565 -9.01710 1.000 9.98278 89 SER A C 1
ATOM 633 O O . SER A 1 110 ? 3.80181 -19.87809 -8.74348 1.000 9.05672 89 SER A O 1
ATOM 636 N N . ILE A 1 111 ? 5.94469 -19.58284 -8.10268 1.000 10.39611 90 ILE A N 1
ATOM 637 C CA . ILE A 1 111 ? 5.65974 -19.45865 -6.67193 1.000 9.21222 90 ILE A CA 1
ATOM 638 C C . ILE A 1 111 ? 6.17318 -18.10431 -6.18790 1.000 9.74298 90 ILE A C 1
ATOM 639 O O . ILE A 1 111 ? 7.31425 -17.72594 -6.48703 1.000 10.16258 90 ILE A O 1
ATOM 644 N N . ASP A 1 112 ? 5.32841 -17.38045 -5.44663 1.000 7.45163 91 ASP A N 1
ATOM 645 C CA . ASP A 1 112 ? 5.72970 -16.18571 -4.70969 1.000 8.08002 91 ASP A CA 1
ATOM 646 C C . ASP A 1 112 ? 6.20387 -16.59236 -3.31443 1.000 7.61599 91 ASP A C 1
ATOM 647 O O . ASP A 1 112 ? 5.48267 -17.29618 -2.59810 1.000 7.59383 91 ASP A O 1
ATOM 652 N N . VAL A 1 113 ? 7.39273 -16.13132 -2.90694 1.000 6.98882 92 VAL A N 1
ATOM 653 C CA . VAL A 1 113 ? 7.97431 -16.67426 -1.67381 1.000 7.25787 92 VAL A CA 1
ATOM 654 C C . VAL A 1 113 ? 7.32849 -16.06865 -0.42681 1.000 6.10866 92 VAL A C 1
ATOM 655 O O . VAL A 1 113 ? 6.93938 -16.80199 0.49359 1.000 5.96276 92 VAL A O 1
ATOM 659 N N . VAL A 1 114 ? 7.20722 -14.74225 -0.35272 1.000 5.90850 93 VAL A N 1
ATOM 660 C CA . VAL A 1 114 ? 6.86755 -14.07695 0.91227 1.000 6.97164 93 VAL A CA 1
ATOM 661 C C . VAL A 1 114 ? 5.51462 -13.38720 0.78751 1.000 5.57168 93 VAL A C 1
ATOM 662 O O . VAL A 1 114 ? 5.42191 -12.26487 0.27986 1.000 6.86866 93 VAL A O 1
ATOM 666 N N . GLN A 1 115 ? 4.46661 -14.03886 1.29272 1.000 6.10325 94 GLN A N 1
ATOM 667 C CA . GLN A 1 115 ? 3.18247 -13.40124 1.58067 1.000 5.55216 94 GLN A CA 1
ATOM 668 C C . GLN A 1 115 ? 3.01540 -13.46618 3.09538 1.000 5.71534 94 GLN A C 1
ATOM 669 O O . GLN A 1 115 ? 2.69269 -14.52971 3.63172 1.000 6.42201 94 GLN A O 1
ATOM 675 N N . GLY A 1 116 ? 3.19515 -12.33638 3.77756 1.000 6.12144 95 GLY A N 1
ATOM 676 C CA . GLY A 1 116 ? 3.29524 -11.03770 3.12226 1.000 6.57586 95 GLY A CA 1
ATOM 677 C C . GLY A 1 116 ? 1.90351 -10.52140 2.78363 1.000 7.43251 95 GLY A C 1
ATOM 678 O O . GLY A 1 116 ? 0.94361 -10.82156 3.48923 1.000 7.04871 95 GLY A O 1
ATOM 679 N N . HIS A 1 117 ? 1.76825 -9.74772 1.70908 1.000 5.87778 96 HIS A N 1
ATOM 680 C CA . HIS A 1 117 ? 0.50186 -9.08905 1.41018 1.000 7.76766 96 HIS A CA 1
ATOM 681 C C . HIS A 1 117 ? -0.33794 -9.89541 0.42260 1.000 7.09456 96 HIS A C 1
ATOM 682 O O . HIS A 1 117 ? 0.16411 -10.28687 -0.63313 1.000 6.66018 96 HIS A O 1
ATOM 689 N N . LEU A 1 118 ? -1.62317 -10.09942 0.75451 1.000 7.18545 97 LEU A N 1
ATOM 690 C CA . LEU A 1 118 ? -2.60237 -10.69664 -0.16528 1.000 7.73944 97 LEU A CA 1
ATOM 691 C C . LEU A 1 118 ? -3.96442 -10.05045 0.06127 1.000 7.70475 97 LEU A C 1
ATOM 692 O O . LEU A 1 118 ? -4.55922 -10.22282 1.12904 1.000 7.14283 97 LEU A O 1
ATOM 697 N N . SER A 1 119 ? -4.46230 -9.32942 -0.94091 1.000 9.48187 98 SER A N 1
ATOM 698 C CA . SER A 1 119 ? -5.87147 -8.92214 -1.01304 1.000 9.76605 98 SER A CA 1
ATOM 699 C C . SER A 1 119 ? -6.34933 -8.18681 0.24084 1.000 10.44594 98 SER A C 1
ATOM 700 O O . SER A 1 119 ? -7.42796 -8.47229 0.77648 1.000 8.40450 98 SER A O 1
ATOM 703 N N . SER A 1 120 ? -5.54320 -7.21349 0.68747 1.000 8.01544 99 SER A N 1
ATOM 704 C CA . SER A 1 120 ? -5.72414 -6.31689 1.83701 1.000 8.93024 99 SER A CA 1
ATOM 705 C C . SER A 1 120 ? -5.21896 -6.91995 3.14647 1.000 8.80646 99 SER A C 1
ATOM 706 O O . SER A 1 120 ? -5.15693 -6.20788 4.14537 1.000 7.87350 99 SER A O 1
ATOM 709 N N . PHE A 1 121 ? -4.85023 -8.20196 3.17412 1.000 6.96763 100 PHE A N 1
ATOM 710 C CA . PHE A 1 121 ? -4.41894 -8.86875 4.39397 1.000 7.46174 100 PHE A CA 1
ATOM 711 C C . PHE A 1 121 ? -2.90753 -9.05107 4.39685 1.000 7.40834 100 PHE A C 1
ATOM 712 O O . PHE A 1 121 ? -2.31857 -9.42512 3.37992 1.000 6.93711 100 PHE A O 1
ATOM 720 N N . ASP A 1 122 ? -2.29508 -8.84133 5.55986 1.000 7.16628 101 ASP A N 1
ATOM 721 C CA . ASP A 1 122 ? -0.86080 -9.02424 5.75859 1.000 6.36057 101 ASP A CA 1
ATOM 722 C C . ASP A 1 122 ? -0.62349 -10.23574 6.64615 1.000 6.62650 101 ASP A C 1
ATOM 723 O O . ASP A 1 122 ? -1.16850 -10.31348 7.75296 1.000 6.63974 101 ASP A O 1
ATOM 728 N N . PHE A 1 123 ? 0.18081 -11.17715 6.16600 1.000 5.87704 102 PHE A N 1
ATOM 729 C CA . PHE A 1 123 ? 0.52421 -12.37223 6.93524 1.000 6.29718 102 PHE A CA 1
ATOM 730 C C . PHE A 1 123 ? 1.98320 -12.22857 7.35023 1.000 6.65283 102 PHE A C 1
ATOM 731 O O . PHE A 1 123 ? 2.89624 -12.42479 6.53956 1.000 6.23823 102 PHE A O 1
ATOM 739 N N . VAL A 1 124 ? 2.19286 -11.88846 8.61722 1.000 6.22233 103 VAL A N 1
ATOM 740 C CA . VAL A 1 124 ? 3.54542 -11.68883 9.12723 1.000 6.04898 103 VAL A CA 1
ATOM 741 C C . VAL A 1 124 ? 3.73852 -12.59202 10.33969 1.000 5.69823 103 VAL A C 1
ATOM 742 O O . VAL A 1 124 ? 2.90801 -12.58560 11.25563 1.000 6.47678 103 VAL A O 1
ATOM 746 N N . PRO A 1 125 ? 4.80355 -13.38612 10.38163 1.000 6.00438 104 PRO A N 1
ATOM 747 C CA . PRO A 1 125 ? 5.02470 -14.26747 11.53459 1.000 7.03098 104 PRO A CA 1
ATOM 748 C C . PRO A 1 125 ? 5.22892 -13.45903 12.80994 1.000 7.04990 104 PRO A C 1
ATOM 749 O O . PRO A 1 125 ? 5.64612 -12.29866 12.78743 1.000 7.15132 104 PRO A O 1
ATOM 753 N N . SER A 1 126 ? 4.93096 -14.09673 13.94073 1.000 5.92462 105 SER A N 1
ATOM 754 C CA . SER A 1 126 ? 5.01183 -13.39890 15.21402 1.000 6.61813 105 SER A CA 1
ATOM 755 C C . SER A 1 126 ? 6.43414 -12.92127 15.50925 1.000 5.91503 105 SER A C 1
ATOM 756 O O . SER A 1 126 ? 6.60338 -11.99968 16.30592 1.000 5.85592 105 SER A O 1
ATOM 759 N N . TRP A 1 127 ? 7.46030 -13.49649 14.86745 1.000 6.36404 106 TRP A N 1
ATOM 760 C CA . TRP A 1 127 ? 8.82779 -13.04625 15.13940 1.000 7.97407 106 TRP A CA 1
ATOM 761 C C . TRP A 1 127 ? 9.19550 -11.74745 14.40971 1.000 7.03798 106 TRP A C 1
ATOM 762 O O . TRP A 1 127 ? 10.35713 -11.33176 14.48397 1.000 8.13595 106 TRP A O 1
ATOM 773 N N . LEU A 1 128 ? 8.23853 -11.08882 13.73350 1.000 7.04821 107 LEU A N 1
ATOM 774 C CA . LEU A 1 128 ? 8.41275 -9.73865 13.19296 1.000 6.85426 107 LEU A CA 1
ATOM 775 C C . LEU A 1 128 ? 7.31019 -8.81137 13.69238 1.000 8.72885 107 LEU A C 1
ATOM 776 O O . LEU A 1 128 ? 6.97377 -7.82727 13.03163 1.000 8.18940 107 LEU A O 1
ATOM 781 N N . TYR A 1 129 ? 6.75926 -9.10076 14.87178 1.000 7.75426 108 TYR A N 1
ATOM 782 C CA . TYR A 1 129 ? 5.53721 -8.46171 15.34581 1.000 8.65864 108 TYR A CA 1
ATOM 783 C C . TYR A 1 129 ? 5.70038 -8.07190 16.81302 1.000 8.01841 108 TYR A C 1
ATOM 784 O O . TYR A 1 129 ? 6.37166 -8.77635 17.57478 1.000 6.89623 108 TYR A O 1
ATOM 793 N N . THR A 1 130 ? 5.09070 -6.93704 17.18287 1.000 6.80498 109 THR A N 1
ATOM 794 C CA . THR A 1 130 ? 5.09108 -6.33201 18.51835 1.000 7.43320 109 THR A CA 1
ATOM 795 C C . THR A 1 130 ? 6.43998 -6.45372 19.22331 1.000 8.60436 109 THR A C 1
ATOM 796 O O . THR A 1 130 ? 7.39191 -5.77469 18.83353 1.000 7.14233 109 THR A O 1
ATOM 800 N N . TRP A 1 131 ? 6.54027 -7.28469 20.26935 1.000 7.73331 110 TRP A N 1
ATOM 801 C CA . TRP A 1 131 ? 7.80751 -7.39611 20.99762 1.000 8.04544 110 TRP A CA 1
ATOM 802 C C . TRP A 1 131 ? 8.96801 -7.79222 20.09432 1.000 9.31090 110 TRP A C 1
ATOM 803 O O . TRP A 1 131 ? 10.13073 -7.59785 20.47807 1.000 7.86659 110 TRP A O 1
ATOM 814 N N . HIS A 1 132 ? 8.67951 -8.34194 18.91024 1.000 8.36338 111 HIS A N 1
ATOM 815 C CA . HIS A 1 132 ? 9.68971 -8.78978 17.95995 1.000 8.11820 111 HIS A CA 1
ATOM 816 C C . HIS A 1 132 ? 9.69656 -7.98199 16.67026 1.000 9.39564 111 HIS A C 1
ATOM 817 O O . HIS A 1 132 ? 10.25062 -8.43791 15.67323 1.000 7.79412 111 HIS A O 1
ATOM 824 N N . ASP A 1 133 ? 9.07165 -6.81341 16.65152 1.000 8.00779 112 ASP A N 1
ATOM 825 C CA . ASP A 1 133 ? 8.98724 -6.05995 15.41290 1.000 9.09133 112 ASP A CA 1
ATOM 826 C C . ASP A 1 133 ? 10.37646 -5.72653 14.88009 1.000 10.15984 112 ASP A C 1
ATOM 827 O O . ASP A 1 133 ? 11.24737 -5.25580 15.61927 1.000 10.79009 112 ASP A O 1
ATOM 832 N N . LYS A 1 134 ? 10.58623 -6.00059 13.59383 1.000 10.49437 113 LYS A N 1
ATOM 833 C CA . LYS A 1 134 ? 11.83738 -5.70064 12.90599 1.000 10.74950 113 LYS A CA 1
ATOM 834 C C . LYS A 1 134 ? 11.53393 -5.32935 11.46617 1.000 8.69828 113 LYS A C 1
ATOM 835 O O . LYS A 1 134 ? 10.69183 -5.95807 10.82834 1.000 9.64918 113 LYS A O 1
ATOM 841 N N . ASN A 1 135 ? 12.25086 -4.33882 10.94908 1.000 9.31212 114 ASN A N 1
ATOM 842 C CA . ASN A 1 135 ? 12.11510 -3.95667 9.54722 1.000 7.81742 114 ASN A CA 1
ATOM 843 C C . ASN A 1 135 ? 12.50777 -5.11518 8.62716 1.000 8.35640 114 ASN A C 1
ATOM 844 O O . ASN A 1 135 ? 13.68579 -5.48654 8.56669 1.000 9.49723 114 ASN A O 1
ATOM 849 N N . MET A 1 136 ? 11.54215 -5.69158 7.89825 1.000 6.98897 115 MET A N 1
ATOM 850 C CA . MET A 1 136 ? 11.82914 -6.89688 7.12672 1.000 6.55461 115 MET A CA 1
ATOM 851 C C . MET A 1 136 ? 12.83546 -6.65148 6.01134 1.000 6.64996 115 MET A C 1
ATOM 852 O O . MET A 1 136 ? 13.47317 -7.60632 5.54487 1.000 6.49577 115 MET A O 1
ATOM 857 N N . PHE A 1 137 ? 13.01201 -5.39749 5.58990 1.000 6.65637 116 PHE A N 1
ATOM 858 C CA . PHE A 1 137 ? 13.92503 -5.10350 4.49885 1.000 7.17433 116 PHE A CA 1
ATOM 859 C C . PHE A 1 137 ? 15.34953 -4.87223 4.96887 1.000 8.67463 116 PHE A C 1
ATOM 860 O O . PHE A 1 137 ? 16.28364 -5.08884 4.18880 1.000 9.33445 116 PHE A O 1
ATOM 868 N N . THR A 1 138 ? 15.54731 -4.42622 6.21696 1.000 8.71654 117 THR A N 1
ATOM 869 C CA . THR A 1 138 ? 16.86918 -4.00271 6.66453 1.000 8.86103 117 THR A CA 1
ATOM 870 C C . THR A 1 138 ? 17.39086 -4.74136 7.88408 1.000 10.15941 117 THR A C 1
ATOM 871 O O . THR A 1 138 ? 18.59822 -4.68317 8.13767 1.000 9.63588 117 THR A O 1
ATOM 875 N N . ASP A 1 139 ? 16.53990 -5.43074 8.63546 1.000 8.68564 118 ASP A N 1
ATOM 876 C CA . ASP A 1 139 ? 17.00956 -6.08064 9.85582 1.000 10.36872 118 ASP A CA 1
ATOM 877 C C . ASP A 1 139 ? 17.86361 -7.29336 9.50101 1.000 10.98560 118 ASP A C 1
ATOM 878 O O . ASP A 1 139 ? 17.42418 -8.14691 8.72541 1.000 11.37279 118 ASP A O 1
ATOM 883 N N . PRO A 1 140 ? 19.08056 -7.40553 10.03857 1.000 11.30659 119 PRO A N 1
ATOM 884 C CA . PRO A 1 140 ? 19.96762 -8.50452 9.60782 1.000 12.63738 119 PRO A CA 1
ATOM 885 C C . PRO A 1 140 ? 19.39675 -9.89960 9.84459 1.000 13.64235 119 PRO A C 1
ATOM 886 O O . PRO A 1 140 ? 19.53757 -10.76172 8.97295 1.000 14.30716 119 PRO A O 1
ATOM 890 N N . ARG A 1 141 ? 18.73044 -10.15259 10.97802 1.000 15.00340 120 ARG A N 1
ATOM 891 C CA . ARG A 1 141 ? 18.18340 -11.48991 11.20357 1.000 14.12917 120 ARG A CA 1
ATOM 892 C C . ARG A 1 141 ? 16.97308 -11.75708 10.30912 1.000 12.14109 120 ARG A C 1
ATOM 893 O O . ARG A 1 141 ? 16.80624 -12.87364 9.80476 1.000 12.85934 120 ARG A O 1
ATOM 901 N N . ALA A 1 142 ? 16.11559 -10.75500 10.10856 1.000 9.79257 121 ALA A N 1
ATOM 902 C CA . ALA A 1 142 ? 14.97422 -10.93765 9.21145 1.000 9.72748 121 ALA A CA 1
ATOM 903 C C . ALA A 1 142 ? 15.43232 -11.20281 7.78962 1.000 9.82435 121 ALA A C 1
ATOM 904 O O . ALA A 1 142 ? 14.88063 -12.07383 7.10327 1.000 9.77424 121 ALA A O 1
ATOM 906 N N . LEU A 1 143 ? 16.41807 -10.43805 7.31971 1.000 8.73123 122 LEU A N 1
ATOM 907 C CA . LEU A 1 143 ? 16.97818 -10.68331 5.99479 1.000 10.19452 122 LEU A CA 1
ATOM 908 C C . LEU A 1 143 ? 17.53410 -12.09734 5.89503 1.000 11.29001 122 LEU A C 1
ATOM 909 O O . LEU A 1 143 ? 17.25432 -12.82278 4.93656 1.000 10.70869 122 LEU A O 1
ATOM 914 N N . GLU A 1 144 ? 18.31525 -12.50909 6.89691 1.000 12.49842 123 GLU A N 1
ATOM 915 C CA . GLU A 1 144 ? 18.87340 -13.85901 6.92031 1.000 15.61269 123 GLU A CA 1
ATOM 916 C C . GLU A 1 144 ? 17.77460 -14.92074 6.94101 1.000 13.26891 123 GLU A C 1
ATOM 917 O O . GLU A 1 144 ? 17.89158 -15.96548 6.28427 1.000 13.30199 123 GLU A O 1
ATOM 923 N N . GLY A 1 145 ? 16.68965 -14.66762 7.67291 1.000 11.44517 124 GLY A N 1
ATOM 924 C CA . GLY A 1 145 ? 15.59157 -15.61950 7.68121 1.000 10.65629 124 GLY A CA 1
ATOM 925 C C . GLY A 1 145 ? 14.91166 -15.73435 6.32912 1.000 10.72593 124 GLY A C 1
ATOM 926 O O . GLY A 1 145 ? 14.52031 -16.82865 5.91032 1.000 8.40003 124 GLY A O 1
ATOM 927 N N . GLN A 1 146 ? 14.76025 -14.60783 5.62719 1.000 9.78069 125 GLN A N 1
ATOM 928 C CA . GLN A 1 146 ? 14.14303 -14.63598 4.30412 1.000 8.66801 125 GLN A CA 1
ATOM 929 C C . GLN A 1 146 ? 15.06276 -15.28965 3.27490 1.000 10.11372 125 GLN A C 1
ATOM 930 O O . GLN A 1 146 ? 14.60059 -16.05213 2.42076 1.000 9.18584 125 GLN A O 1
ATOM 936 N N . ILE A 1 147 ? 16.35816 -14.96914 3.31869 1.000 8.62872 126 ILE A N 1
ATOM 937 C CA . ILE A 1 147 ? 17.32899 -15.65962 2.47147 1.000 10.04133 126 ILE A CA 1
ATOM 938 C C . ILE A 1 147 ? 17.18146 -17.16050 2.64598 1.000 10.89449 126 ILE A C 1
ATOM 939 O O . ILE A 1 147 ? 17.09542 -17.91817 1.66987 1.000 10.81833 126 ILE A O 1
ATOM 944 N N . ALA A 1 148 ? 17.12725 -17.60856 3.90316 1.000 10.28772 127 ALA A N 1
ATOM 945 C CA . ALA A 1 148 ? 17.02856 -19.04012 4.17118 1.000 12.57132 127 ALA A CA 1
ATOM 946 C C . ALA A 1 148 ? 15.72041 -19.61387 3.63994 1.000 11.52618 127 ALA A C 1
ATOM 947 O O . ALA A 1 148 ? 15.69536 -20.73275 3.11740 1.000 11.45332 127 ALA A O 1
ATOM 949 N N . LEU A 1 149 ? 14.61938 -18.86816 3.76871 1.000 9.64725 128 LEU A N 1
ATOM 950 C CA . LEU A 1 149 ? 13.34194 -19.35062 3.24921 1.000 10.26034 128 LEU A CA 1
ATOM 951 C C . LEU A 1 149 ? 13.37011 -19.45948 1.72817 1.000 10.93710 128 LEU A C 1
ATOM 952 O O . LEU A 1 149 ? 12.90145 -20.45433 1.15282 1.000 10.21455 128 LEU A O 1
ATOM 957 N N . VAL A 1 150 ? 13.89221 -18.42861 1.06012 1.000 11.38029 129 VAL A N 1
ATOM 958 C CA . VAL A 1 150 ? 14.02960 -18.47254 -0.39524 1.000 11.00133 129 VAL A CA 1
ATOM 959 C C . VAL A 1 150 ? 14.89345 -19.65809 -0.80392 1.000 11.74610 129 VAL A C 1
ATOM 960 O O . VAL A 1 150 ? 14.60723 -20.34236 -1.78716 1.000 9.87789 129 VAL A O 1
ATOM 964 N N . ASP A 1 151 ? 15.95134 -19.93394 -0.03732 1.000 12.06101 130 ASP A N 1
ATOM 965 C CA . ASP A 1 151 ? 16.84506 -21.03595 -0.37443 1.000 12.83443 130 ASP A CA 1
ATOM 966 C C . ASP A 1 151 ? 16.14220 -22.38011 -0.25673 1.000 14.52629 130 ASP A C 1
ATOM 967 O O . ASP A 1 151 ? 16.27213 -23.23917 -1.13888 1.000 13.72717 130 ASP A O 1
ATOM 972 N N A ARG A 1 152 ? 15.40088 -22.59506 0.83617 0.513 13.89919 131 ARG A N 1
ATOM 973 N N B ARG A 1 152 ? 15.40344 -22.58227 0.83791 0.487 14.02482 131 ARG A N 1
ATOM 974 C CA A ARG A 1 152 ? 14.79606 -23.90658 1.05041 0.513 13.92415 131 ARG A CA 1
ATOM 975 C CA B ARG A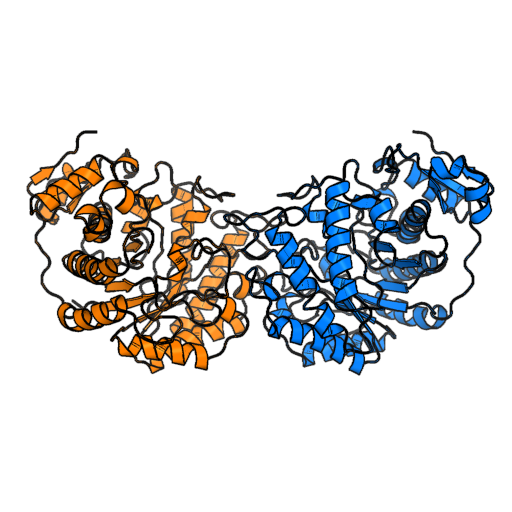 1 152 ? 14.77990 -23.87592 1.08486 0.487 13.68047 131 ARG A CA 1
ATOM 976 C C A ARG A 1 152 ? 13.66580 -24.16519 0.06208 0.513 13.81378 131 ARG A C 1
ATOM 977 C C B ARG A 1 152 ? 13.67454 -24.15494 0.07352 0.487 13.98348 131 ARG A C 1
ATOM 978 O O A ARG A 1 152 ? 13.52854 -25.28472 -0.44551 0.513 13.42631 131 ARG A O 1
ATOM 979 O O B ARG A 1 152 ? 13.56607 -25.27504 -0.43965 0.487 13.81577 131 ARG A O 1
ATOM 994 N N . LEU A 1 153 ? 12.85653 -23.14311 -0.23927 1.000 12.36887 132 LEU A N 1
ATOM 995 C CA . LEU A 1 153 ? 11.80137 -23.31160 -1.23477 1.000 12.93283 132 LEU A CA 1
ATOM 996 C C . LEU A 1 153 ? 12.38476 -23.53900 -2.62381 1.000 15.51115 132 LEU A C 1
ATOM 997 O O . LEU A 1 153 ? 11.92585 -24.42160 -3.35888 1.000 15.13775 132 LEU A O 1
ATOM 1002 N N . GLY A 1 154 ? 13.40788 -22.76202 -2.99253 1.000 14.21293 133 GLY A N 1
ATOM 1003 C CA . GLY A 1 154 ? 14.02992 -22.94482 -4.29631 1.000 14.39177 133 GLY A CA 1
ATOM 1004 C C . GLY A 1 154 ? 14.60026 -24.33771 -4.48630 1.000 15.17236 133 GLY A C 1
ATOM 1005 O O . GLY A 1 154 ? 14.38995 -24.97349 -5.52097 1.000 14.21250 133 GLY A O 1
ATOM 1006 N N . ARG A 1 155 ? 15.34118 -24.83061 -3.49061 1.000 15.29241 134 ARG A N 1
ATOM 1007 C CA . ARG A 1 155 ? 15.93103 -26.15575 -3.62308 1.000 16.50985 134 ARG A CA 1
ATOM 1008 C C . ARG A 1 155 ? 14.85301 -27.21983 -3.77282 1.000 17.38879 134 ARG A C 1
ATOM 1009 O O . ARG A 1 155 ? 15.01050 -28.16184 -4.55487 1.000 17.01944 134 ARG A O 1
ATOM 1017 N N . ALA A 1 156 ? 13.74241 -27.07834 -3.04758 1.000 15.74726 135 ALA A N 1
ATOM 1018 C CA . ALA A 1 156 ? 12.69163 -28.08861 -3.12691 1.000 17.91180 135 ALA A CA 1
ATOM 1019 C C . ALA A 1 156 ? 11.94162 -28.03357 -4.45047 1.000 17.42768 135 ALA A C 1
ATOM 1020 O O . ALA A 1 156 ? 11.46759 -29.06807 -4.93218 1.000 20.36003 135 ALA A O 1
ATOM 1022 N N . LEU A 1 157 ? 11.79238 -26.84848 -5.03587 1.000 15.61621 136 LEU A N 1
ATOM 1023 C CA . LEU A 1 157 ? 11.01695 -26.72517 -6.26306 1.000 17.54606 136 LEU A CA 1
ATOM 1024 C C . LEU A 1 157 ? 11.85726 -26.93872 -7.51892 1.000 17.97651 136 LEU A C 1
ATOM 1025 O O . LEU A 1 157 ? 11.29882 -27.26587 -8.57411 1.000 16.25346 136 LEU A O 1
ATOM 1030 N N . SER A 1 158 ? 13.18494 -26.81554 -7.41357 1.000 18.54401 137 SER A N 1
ATOM 1031 C CA . SER A 1 158 ? 14.05592 -26.87769 -8.58258 1.000 18.64391 137 SER A CA 1
ATOM 1032 C C . SER A 1 158 ? 13.98857 -28.22404 -9.28868 1.000 20.26075 137 SER A C 1
ATOM 1033 O O . SER A 1 158 ? 14.29050 -28.30215 -10.48410 1.000 19.30954 137 SER A O 1
ATOM 1036 N N . GLU A 1 159 ? 13.58943 -29.27916 -8.57857 1.000 22.67388 138 GLU A N 1
ATOM 1037 C CA . GLU A 1 159 ? 13.54412 -30.62513 -9.13194 1.000 22.85036 138 GLU A CA 1
ATOM 1038 C C . GLU A 1 159 ? 12.31131 -30.88032 -9.98522 1.000 21.19436 138 GLU A C 1
ATOM 1039 O O . GLU A 1 159 ? 12.27998 -31.88566 -10.70364 1.000 20.33628 138 GLU A O 1
ATOM 1042 N N . ALA A 1 160 ? 11.30647 -30.01061 -9.92336 1.000 17.82103 139 ALA A N 1
ATOM 1043 C CA . ALA A 1 160 ? 10.09799 -30.19212 -10.72720 1.000 19.09624 139 ALA A CA 1
ATOM 1044 C C . ALA A 1 160 ? 10.30974 -29.62259 -12.12791 1.000 20.01620 139 ALA A C 1
ATOM 1045 O O . ALA A 1 160 ? 10.70286 -28.45699 -12.25896 1.000 16.55028 139 ALA A O 1
ATOM 1047 N N . PRO A 1 161 ? 10.04512 -30.39531 -13.19540 1.000 17.41235 140 PRO A N 1
ATOM 1048 C CA . PRO A 1 161 ? 10.33529 -29.88625 -14.54625 1.000 19.57629 140 PRO A CA 1
ATOM 1049 C C . PRO A 1 161 ? 9.41095 -28.76105 -14.96561 1.000 18.84312 140 PRO A C 1
ATOM 1050 O O . PRO A 1 161 ? 9.73913 -28.02608 -15.90357 1.000 18.20908 140 PRO A O 1
ATOM 1054 N N . ASN A 1 162 ? 8.27227 -28.60472 -14.29558 1.000 16.87353 141 ASN A N 1
ATOM 1055 C CA . ASN A 1 162 ? 7.29211 -27.59003 -14.62815 1.000 15.41550 141 ASN A CA 1
ATOM 1056 C C . ASN A 1 162 ? 7.34702 -26.40235 -13.67780 1.000 15.51373 141 ASN A C 1
ATOM 1057 O O . ASN A 1 162 ? 6.40656 -25.60648 -13.65410 1.000 13.15862 141 ASN A O 1
ATOM 1062 N N . PHE A 1 163 ? 8.41832 -26.26614 -12.89553 1.000 15.13388 142 PHE A N 1
ATOM 1063 C CA . PHE A 1 163 ? 8.57393 -25.12298 -11.99750 1.000 14.10699 142 PHE A CA 1
ATOM 1064 C C . PHE A 1 163 ? 9.23076 -23.98987 -12.77565 1.000 13.44541 142 PHE A C 1
ATOM 1065 O O . PHE A 1 163 ? 10.32617 -24.15810 -13.32239 1.000 15.20517 142 PHE A O 1
ATOM 1073 N N . LEU A 1 164 ? 8.55068 -22.84421 -12.82810 1.000 12.99389 143 LEU A N 1
ATOM 1074 C CA . LEU A 1 164 ? 8.96743 -21.72661 -13.66933 1.000 14.39680 143 LEU A CA 1
ATOM 1075 C C . LEU A 1 164 ? 10.03623 -20.86613 -13.00080 1.000 14.93085 143 LEU A C 1
ATOM 1076 O O . LEU A 1 164 ? 10.97069 -20.40479 -13.66738 1.000 12.49490 143 LEU A O 1
ATOM 1081 N N . GLY A 1 165 ? 9.90476 -20.62349 -11.70728 1.000 12.89825 144 GLY A N 1
ATOM 1082 C CA . GLY A 1 165 ? 10.81857 -19.75455 -10.99043 1.000 12.29460 144 GLY A CA 1
ATOM 1083 C C . GLY A 1 165 ? 10.10303 -19.07452 -9.83909 1.000 10.98000 144 GLY A C 1
ATOM 1084 O O . GLY A 1 165 ? 8.90044 -19.22430 -9.64876 1.000 11.93972 144 GLY A O 1
ATOM 1085 N N . LEU A 1 166 ? 10.87589 -18.29857 -9.08224 1.000 9.49123 145 LEU A N 1
ATOM 1086 C CA . LEU A 1 166 ? 10.38663 -17.62158 -7.89081 1.000 9.89114 145 LEU A CA 1
ATOM 1087 C C . LEU A 1 166 ? 10.14418 -16.13952 -8.14760 1.000 9.33569 145 LEU A C 1
ATOM 1088 O O . LEU A 1 166 ? 10.91250 -15.48151 -8.85156 1.000 11.21470 145 LEU A O 1
ATOM 1093 N N . THR A 1 167 ? 9.05794 -15.63484 -7.58282 1.000 8.21866 146 THR A N 1
ATOM 1094 C CA . THR A 1 167 ? 8.85809 -14.21497 -7.33676 1.000 8.01385 146 THR A CA 1
ATOM 1095 C C . THR A 1 167 ? 9.13715 -13.98390 -5.85299 1.000 7.66009 146 THR A C 1
ATOM 1096 O O . THR A 1 167 ? 8.73981 -14.79612 -5.01662 1.000 6.90502 146 THR A O 1
ATOM 1100 N N . LEU A 1 168 ? 9.85003 -12.90244 -5.52249 1.000 6.86163 147 LEU A N 1
ATOM 1101 C CA . LEU A 1 168 ? 10.26526 -12.73563 -4.13178 1.000 6.52777 147 LEU A CA 1
ATOM 1102 C C . LEU A 1 168 ? 9.05623 -12.68719 -3.20517 1.000 7.52158 147 LEU A C 1
ATOM 1103 O O . LEU A 1 168 ? 9.06189 -13.30783 -2.13972 1.000 5.87334 147 LEU A O 1
ATOM 1108 N N . GLY A 1 169 ? 8.00706 -11.98294 -3.61345 1.000 6.34518 148 GLY A N 1
ATOM 1109 C CA . GLY A 1 169 ? 6.83113 -11.81742 -2.78122 1.000 6.68943 148 GLY A CA 1
ATOM 1110 C C . GLY A 1 169 ? 5.86799 -10.89111 -3.48445 1.000 6.80752 148 GLY A C 1
ATOM 1111 O O . GLY A 1 169 ? 6.25994 -10.08633 -4.33834 1.000 7.50198 148 GLY A O 1
ATOM 1112 N N . ASN A 1 170 ? 4.59428 -11.03718 -3.12837 1.000 6.30356 149 ASN A N 1
ATOM 1113 C CA . ASN A 1 170 ? 3.51793 -10.29764 -3.78358 1.000 7.19678 149 ASN A CA 1
ATOM 1114 C C . ASN A 1 170 ? 3.45962 -8.87884 -3.23862 1.000 6.72117 149 ASN A C 1
ATOM 1115 O O . ASN A 1 170 ? 3.11414 -8.68250 -2.07279 1.000 6.04047 149 ASN A O 1
ATOM 1120 N N . GLU A 1 171 ? 3.77981 -7.89293 -4.08335 1.000 7.60634 150 GLU A N 1
ATOM 1121 C CA . GLU A 1 171 ? 3.59713 -6.48006 -3.74937 1.000 7.53406 150 GLU A CA 1
ATOM 1122 C C . GLU A 1 171 ? 4.25477 -6.13883 -2.41910 1.000 6.59929 150 GLU A C 1
ATOM 1123 O O . GLU A 1 171 ? 3.72221 -5.35700 -1.63018 1.000 7.31316 150 GLU A O 1
ATOM 1129 N N . THR A 1 172 ? 5.40065 -6.76849 -2.13793 1.000 6.15650 151 THR A N 1
ATOM 1130 C CA . THR A 1 172 ? 5.99156 -6.63419 -0.80467 1.000 5.24326 151 THR A CA 1
ATOM 1131 C C . THR A 1 172 ? 6.37187 -5.18779 -0.47870 1.000 5.65774 151 THR A C 1
ATOM 1132 O O . THR A 1 172 ? 6.39211 -4.80878 0.69679 1.000 7.60265 151 THR A O 1
ATOM 1136 N N . ASN A 1 173 ? 6.61544 -4.35903 -1.49225 1.000 6.86189 152 ASN A N 1
ATOM 1137 C CA . ASN A 1 173 ? 6.92169 -2.94667 -1.26153 1.000 8.20146 152 ASN A CA 1
ATOM 1138 C C . ASN A 1 173 ? 5.82258 -2.20988 -0.49936 1.000 6.73995 152 ASN A C 1
ATOM 1139 O O . ASN A 1 173 ? 6.09500 -1.15128 0.08513 1.000 6.23834 152 ASN A O 1
ATOM 1144 N N . GLN A 1 174 ? 4.60158 -2.75330 -0.46779 1.000 6.81812 153 GLN A N 1
ATOM 1145 C CA . GLN A 1 174 ? 3.52340 -2.11368 0.27686 1.000 6.16991 153 GLN A CA 1
ATOM 1146 C C . GLN A 1 174 ? 3.84802 -1.99557 1.76149 1.000 6.09546 153 GLN A C 1
ATOM 1147 O O . GLN A 1 174 ? 3.35359 -1.07526 2.42332 1.000 6.98285 153 GLN A O 1
ATOM 1153 N N . PHE A 1 175 ? 4.66400 -2.90128 2.30321 1.000 6.95916 154 PHE A N 1
ATOM 1154 C CA . PHE A 1 175 ? 5.05854 -2.79220 3.71105 1.000 7.12107 154 PHE A CA 1
ATOM 1155 C C . PHE A 1 175 ? 5.92226 -1.56362 3.97512 1.000 8.82077 154 PHE A C 1
ATOM 1156 O O . PHE A 1 175 ? 6.00844 -1.11401 5.12816 1.000 5.82635 154 PHE A O 1
ATOM 1164 N N . SER A 1 176 ? 6.54957 -1.00247 2.93843 1.000 6.91112 155 SER A N 1
ATOM 1165 C CA . SER A 1 176 ? 7.37351 0.18612 3.10371 1.000 6.78534 155 SER A CA 1
ATOM 1166 C C . SER A 1 176 ? 6.63863 1.47978 2.77305 1.000 7.11161 155 SER A C 1
ATOM 1167 O O . SER A 1 176 ? 7.17147 2.55819 3.05368 1.000 6.97633 155 SER A O 1
ATOM 1170 N N . ALA A 1 177 ? 5.44470 1.41025 2.19033 1.000 7.57403 156 ALA A N 1
ATOM 1171 C CA . ALA A 1 177 ? 4.77082 2.62021 1.72686 1.000 9.62222 156 ALA A CA 1
ATOM 1172 C C . ALA A 1 177 ? 4.37267 3.51299 2.89901 1.000 9.62124 156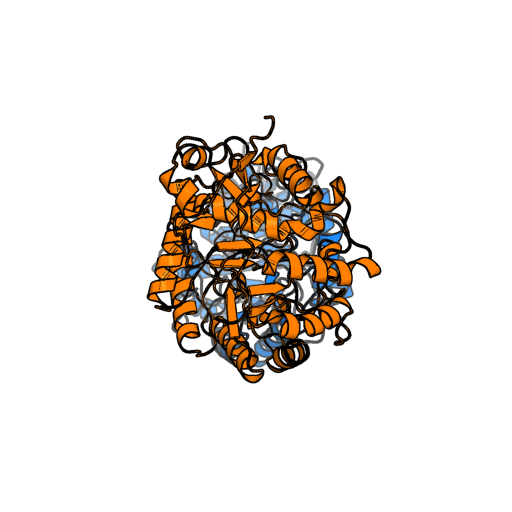 ALA A C 1
ATOM 1173 O O . ALA A 1 177 ? 3.97136 3.02584 3.95681 1.000 9.10288 156 ALA A O 1
ATOM 1175 N N . HIS A 1 178 ? 4.45000 4.83256 2.69901 1.000 9.98490 157 HIS A N 1
ATOM 1176 C CA . HIS A 1 178 ? 4.08049 5.74639 3.78243 1.000 11.62374 157 HIS A CA 1
ATOM 1177 C C . HIS A 1 178 ? 2.59666 5.66708 4.12256 1.000 11.59366 157 HIS A C 1
ATOM 1178 O O . HIS A 1 178 ? 2.19259 6.11989 5.19846 1.000 12.98668 157 HIS A O 1
ATOM 1185 N N . THR A 1 179 ? 1.77982 5.12612 3.22093 1.000 9.61220 158 THR A N 1
ATOM 1186 C CA . THR A 1 179 ? 0.35502 4.93082 3.44270 1.000 10.91798 158 THR A CA 1
ATOM 1187 C C . THR A 1 179 ? 0.04722 3.67854 4.25659 1.000 11.12755 158 THR A C 1
ATOM 1188 O O . THR A 1 179 ? -1.10460 3.49732 4.66374 1.000 9.49708 158 THR A O 1
ATOM 1192 N N . HIS A 1 180 ? 1.01739 2.79023 4.42146 1.000 9.02813 159 HIS A N 1
ATOM 1193 C CA . HIS A 1 180 ? 0.79958 1.57764 5.19973 1.000 9.23287 159 HIS A CA 1
ATOM 1194 C C . HIS A 1 180 ? 0.55423 1.95728 6.65869 1.000 9.37253 159 HIS A C 1
ATOM 1195 O O . HIS A 1 180 ? 1.16932 2.90233 7.15756 1.000 9.09823 159 HIS A O 1
ATOM 1202 N N . PRO A 1 181 ? -0.33251 1.25044 7.36494 1.000 9.00185 160 PRO A N 1
ATOM 1203 C CA . PRO A 1 181 ? -0.63614 1.62815 8.76024 1.000 10.66847 160 PRO A CA 1
ATOM 1204 C C . PRO A 1 181 ? 0.56812 1.58111 9.68610 1.000 11.61058 160 PRO A C 1
ATOM 1205 O O . PRO A 1 181 ? 0.59998 2.30236 10.69193 1.000 13.12951 160 PRO A O 1
ATOM 1209 N N . SER A 1 182 ? 1.58034 0.77526 9.36683 1.000 10.09538 161 SER A N 1
ATOM 1210 C CA . SER A 1 182 ? 2.73896 0.58604 10.24394 1.000 10.34342 161 SER A CA 1
ATOM 1211 C C . SER A 1 182 ? 3.97010 0.30370 9.38762 1.000 10.35326 161 SER A C 1
ATOM 1212 O O . SER A 1 182 ? 4.53125 -0.79582 9.41765 1.000 8.80678 161 SER A O 1
ATOM 1215 N N . PRO A 1 183 ? 4.43054 1.29468 8.61883 1.000 10.21329 162 PRO A N 1
ATOM 1216 C CA . PRO A 1 183 ? 5.42612 1.01489 7.57613 1.000 8.40421 162 PRO A CA 1
ATOM 1217 C C . PRO A 1 183 ? 6.78083 0.61474 8.14100 1.000 8.60888 162 PRO A C 1
ATOM 1218 O O . PRO A 1 183 ? 7.16773 0.98300 9.25716 1.000 9.21541 162 PRO A O 1
ATOM 1222 N N . TRP A 1 184 ? 7.48651 -0.18372 7.34826 1.000 7.27220 163 TRP A N 1
ATOM 1223 C CA . TRP A 1 184 ? 8.90355 -0.49965 7.50721 1.000 6.87876 163 TRP A CA 1
ATOM 1224 C C . TRP A 1 184 ? 9.61983 0.26410 6.40215 1.000 9.19585 163 TRP A C 1
ATOM 1225 O O . TRP A 1 184 ? 9.76927 -0.24741 5.28264 1.000 7.74255 163 TRP A O 1
ATOM 1236 N N . PRO A 1 185 ? 10.04757 1.49855 6.64504 1.000 9.99251 164 PRO A N 1
ATOM 1237 C CA . PRO A 1 185 ? 10.54302 2.33627 5.54421 1.000 9.26685 164 PRO A CA 1
ATOM 1238 C C . PRO A 1 185 ? 11.90689 1.88580 5.02264 1.000 9.94109 164 PRO A C 1
ATOM 1239 O O . PRO A 1 185 ? 12.68849 1.22004 5.70938 1.000 7.72972 164 PRO A O 1
ATOM 1243 N N . VAL A 1 186 ? 12.17575 2.25896 3.76624 1.000 10.61743 165 VAL A N 1
ATOM 1244 C CA . VAL A 1 186 ? 13.41835 1.92134 3.07475 1.000 10.37737 165 VAL A CA 1
ATOM 1245 C C . VAL A 1 186 ? 13.85694 3.09847 2.21875 1.000 12.27106 165 VAL A C 1
ATOM 1246 O O . VAL A 1 186 ? 13.03167 3.76911 1.58550 1.000 12.50922 165 VAL A O 1
ATOM 1250 N N . THR A 1 187 ? 15.16465 3.32982 2.18574 1.000 10.90169 166 THR A N 1
ATOM 1251 C CA . THR A 1 187 ? 15.75638 4.14098 1.13782 1.000 13.01852 166 THR A CA 1
ATOM 1252 C C . THR A 1 187 ? 15.78840 3.34667 -0.16327 1.000 11.03688 166 THR A C 1
ATOM 1253 O O . THR A 1 187 ? 15.56718 2.13041 -0.18162 1.000 9.92445 166 THR A O 1
ATOM 1257 N N . GLN A 1 188 ? 16.09951 4.04398 -1.25849 1.000 10.32158 167 GLN A N 1
ATOM 1258 C CA . GLN A 1 188 ? 16.22405 3.35902 -2.54546 1.000 13.27997 167 GLN A CA 1
ATOM 1259 C C . GLN A 1 188 ? 17.30854 2.29339 -2.49008 1.000 11.53894 167 GLN A C 1
ATOM 1260 O O . GLN A 1 188 ? 17.12011 1.17822 -2.98645 1.000 10.17055 167 GLN A O 1
ATOM 1266 N N . ASP A 1 189 ? 18.45365 2.62433 -1.88311 1.000 11.55761 168 ASP A N 1
ATOM 1267 C CA . ASP A 1 189 ? 19.54116 1.66288 -1.74460 1.000 11.39426 168 ASP A CA 1
ATOM 1268 C C . ASP A 1 189 ? 19.10288 0.43897 -0.94239 1.000 10.33048 168 ASP A C 1
ATOM 1269 O O . ASP A 1 189 ? 19.42894 -0.69836 -1.30526 1.000 10.65569 168 ASP A O 1
ATOM 1274 N N . GLU A 1 190 ? 18.35473 0.65205 0.14600 1.000 10.26224 169 GLU A N 1
ATOM 1275 C CA . GLU A 1 190 ? 17.89785 -0.46491 0.97474 1.000 9.24644 169 GLU A CA 1
ATOM 1276 C C . GLU A 1 190 ? 16.91886 -1.35783 0.22453 1.000 8.55317 169 GLU A C 1
ATOM 1277 O O . GLU A 1 190 ? 16.95221 -2.58379 0.37418 1.000 8.29179 169 GLU A O 1
ATOM 1283 N N . ALA A 1 191 ? 16.01725 -0.76358 -0.55938 1.000 8.82838 170 ALA A N 1
ATOM 1284 C CA . ALA A 1 191 ? 15.07740 -1.57087 -1.32871 1.000 8.67478 170 ALA A CA 1
ATOM 1285 C C . ALA A 1 191 ? 15.82335 -2.42526 -2.34367 1.000 9.82156 170 ALA A C 1
ATOM 1286 O O . ALA A 1 191 ? 15.59622 -3.64051 -2.44379 1.000 8.80882 170 ALA A O 1
ATOM 1288 N N . GLY A 1 192 ? 16.74960 -1.80506 -3.08700 1.000 9.33637 171 GLY A N 1
ATOM 1289 C CA . GLY A 1 192 ? 17.55794 -2.56641 -4.02845 1.000 10.83826 171 GLY A CA 1
ATOM 1290 C C . GLY A 1 192 ? 18.36572 -3.66611 -3.35980 1.000 10.67089 171 GLY A C 1
ATOM 1291 O O . GLY A 1 192 ? 18.55425 -4.74049 -3.92960 1.000 9.95386 171 GLY A O 1
ATOM 1292 N N . GLY A 1 193 ? 18.84919 -3.41829 -2.13976 1.000 10.35540 172 GLY A N 1
ATOM 1293 C CA . GLY A 1 193 ? 19.65522 -4.42821 -1.46636 1.000 10.68654 172 GLY A CA 1
ATOM 1294 C C . GLY A 1 193 ? 18.83004 -5.63165 -1.05006 1.000 12.74558 172 GLY A C 1
ATOM 1295 O O . GLY A 1 193 ? 19.28808 -6.77839 -1.13860 1.000 11.08204 172 GLY A O 1
ATOM 1296 N N . TRP A 1 194 ? 17.59585 -5.38918 -0.60333 1.000 8.72759 173 TRP A N 1
ATOM 1297 C CA . TRP A 1 194 ? 16.70933 -6.48891 -0.25801 1.000 9.76585 173 TRP A CA 1
ATOM 1298 C C . TRP A 1 194 ? 16.36223 -7.30626 -1.49095 1.000 9.23922 173 TRP A C 1
ATOM 1299 O O . TRP A 1 194 ? 16.43829 -8.53781 -1.46827 1.000 8.05046 173 TRP A O 1
ATOM 1310 N N . ILE A 1 195 ? 15.99251 -6.63198 -2.58819 1.000 9.04449 174 ILE A N 1
ATOM 1311 C CA . ILE A 1 195 ? 15.69208 -7.34509 -3.82988 1.000 9.55957 174 ILE A CA 1
ATOM 1312 C C . ILE A 1 195 ? 16.86821 -8.22195 -4.23346 1.000 10.38595 174 ILE A C 1
ATOM 1313 O O . ILE A 1 195 ? 16.71965 -9.42424 -4.48361 1.000 9.96157 174 ILE A O 1
ATOM 1318 N N . SER A 1 196 ? 18.05924 -7.62360 -4.30335 1.000 11.33209 175 SER A N 1
ATOM 1319 C CA . SER A 1 196 ? 19.21219 -8.33176 -4.84219 1.000 11.40798 175 SER A CA 1
ATOM 1320 C C . SER A 1 196 ? 19.65118 -9.46331 -3.92387 1.000 14.03851 175 SER A C 1
ATOM 1321 O O . SER A 1 196 ? 20.07254 -10.52592 -4.40336 1.000 13.42061 175 SER A O 1
ATOM 1324 N N . ALA A 1 197 ? 19.55868 -9.25678 -2.60276 1.000 9.83536 176 ALA A N 1
ATOM 1325 C CA . ALA A 1 197 ? 19.95351 -10.30787 -1.67010 1.000 12.70908 176 ALA A CA 1
ATOM 1326 C C . ALA A 1 197 ? 19.10247 -11.55244 -1.87051 1.000 13.03000 176 ALA A C 1
ATOM 1327 O O . ALA A 1 197 ? 19.63408 -12.65819 -2.02852 1.000 12.04249 176 ALA A O 1
ATOM 1329 N N . LEU A 1 198 ? 17.77180 -11.38692 -1.89914 1.000 10.76272 177 LEU A N 1
ATOM 1330 C CA . LEU A 1 198 ? 16.88774 -12.54304 -2.04265 1.000 9.70058 177 LEU A CA 1
ATOM 1331 C C . LEU A 1 198 ? 17.01183 -13.17761 -3.42694 1.000 11.92830 177 LEU A C 1
ATOM 1332 O O . LEU A 1 198 ? 16.92741 -14.40637 -3.55782 1.000 11.83455 177 LEU A O 1
ATOM 1337 N N . LEU A 1 199 ? 17.21887 -12.36656 -4.47391 1.000 11.03084 178 LEU A N 1
ATOM 1338 C CA . LEU A 1 199 ? 17.40455 -12.93911 -5.80858 1.000 13.79587 178 LEU A CA 1
ATOM 1339 C C . LEU A 1 199 ? 18.67134 -13.78344 -5.87687 1.000 14.24740 178 LEU A C 1
ATOM 1340 O O . LEU A 1 199 ? 18.67706 -14.84418 -6.51084 1.000 14.69700 178 LEU A O 1
ATOM 1345 N N . SER A 1 200 ? 19.76363 -13.32146 -5.24900 1.000 13.64559 179 SER A N 1
ATOM 1346 C CA . SER A 1 200 ? 20.98587 -14.12263 -5.22385 1.000 15.78539 179 SER A CA 1
ATOM 1347 C C . SER A 1 200 ? 20.73816 -15.47955 -4.57403 1.000 15.56289 179 SER A C 1
ATOM 1348 O O . SER A 1 200 ? 21.22099 -16.50665 -5.06500 1.000 14.06179 179 SER A O 1
ATOM 1351 N N . ALA A 1 201 ? 20.00111 -15.48964 -3.45879 1.000 12.91864 180 ALA A N 1
ATOM 1352 C CA . ALA A 1 201 ? 19.59075 -16.73386 -2.81681 1.000 12.56504 180 ALA A CA 1
ATOM 1353 C C . ALA A 1 201 ? 18.77605 -17.61408 -3.76579 1.000 13.51818 180 ALA A C 1
ATOM 1354 O O . ALA A 1 201 ? 19.00805 -18.82276 -3.85212 1.000 13.71203 180 ALA A O 1
ATOM 1356 N N . ALA A 1 202 ? 17.80773 -17.02502 -4.47736 1.000 11.73041 181 ALA A N 1
ATOM 1357 C CA . ALA A 1 202 ? 17.00710 -17.79691 -5.42377 1.000 12.68856 181 ALA A CA 1
ATOM 1358 C C . ALA A 1 202 ? 17.87025 -18.37380 -6.54188 1.000 14.46025 181 ALA A C 1
ATOM 1359 O O . ALA A 1 202 ? 17.68439 -19.52643 -6.95268 1.000 13.29863 181 ALA A O 1
ATOM 1361 N N . GLU A 1 203 ? 18.81941 -17.58603 -7.04869 1.000 13.98102 182 GLU A N 1
ATOM 1362 C CA . GLU A 1 203 ? 19.64213 -18.05361 -8.16048 1.000 17.99028 182 GLU A CA 1
ATOM 1363 C C . GLU A 1 203 ? 20.49958 -19.24018 -7.74312 1.000 19.78511 182 GLU A C 1
ATOM 1364 O O . GLU A 1 203 ? 20.68215 -20.18968 -8.51952 1.000 18.87725 182 GLU A O 1
ATOM 1370 N N . ALA A 1 204 ? 21.01419 -19.21256 -6.50824 1.000 13.97197 183 ALA A N 1
ATOM 1371 C CA . ALA A 1 204 ? 21.85040 -20.30556 -6.03131 1.000 16.31404 183 ALA A CA 1
ATOM 1372 C C . ALA A 1 204 ? 21.03289 -21.56991 -5.81826 1.000 18.45268 183 ALA A C 1
ATOM 1373 O O . ALA A 1 204 ? 21.48729 -22.67138 -6.14978 1.000 16.87007 183 ALA A O 1
ATOM 1375 N N . ALA A 1 205 ? 19.81583 -21.42739 -5.28206 1.000 16.65702 184 ALA A N 1
ATOM 1376 C CA . ALA A 1 205 ? 18.97634 -22.57738 -4.95320 1.000 17.40759 184 ALA A CA 1
ATOM 1377 C C . ALA A 1 205 ? 18.28817 -23.18178 -6.17146 1.000 17.29034 184 ALA A C 1
ATOM 1378 O O . ALA A 1 205 ? 18.00193 -24.38591 -6.17704 1.000 16.65451 184 ALA A O 1
ATOM 1380 N N . ALA A 1 206 ? 18.01288 -22.38322 -7.20178 1.000 15.16309 185 ALA A N 1
ATOM 1381 C CA . ALA A 1 206 ? 17.33902 -22.86018 -8.41212 1.000 15.49336 185 ALA A CA 1
ATOM 1382 C C . ALA A 1 206 ? 17.99262 -22.22996 -9.63540 1.000 16.73766 185 ALA A C 1
ATOM 1383 O O . ALA A 1 206 ? 17.41387 -21.35718 -10.29369 1.000 14.88783 185 ALA A O 1
ATOM 1385 N N . PRO A 1 207 ? 19.20380 -22.66502 -9.97777 1.000 16.95408 186 PRO A N 1
ATOM 1386 C CA . PRO A 1 207 ? 19.93190 -22.03757 -11.08478 1.000 16.62543 186 PRO A CA 1
ATOM 1387 C C . PRO A 1 207 ? 19.24690 -22.24075 -12.42769 1.000 16.36608 186 PRO A C 1
ATOM 1388 O O . PRO A 1 207 ? 18.46634 -23.17171 -12.63999 1.000 16.09250 186 PRO A O 1
ATOM 1392 N N . GLY A 1 208 ? 19.56097 -21.33961 -13.35149 1.000 20.46419 187 GLY A N 1
ATOM 1393 C CA . GLY A 1 208 ? 19.04535 -21.46328 -14.69615 1.000 19.47230 187 GLY A CA 1
ATOM 1394 C C . GLY A 1 208 ? 17.58425 -21.11645 -14.85229 1.000 19.06175 187 GLY A C 1
ATOM 1395 O O . GLY A 1 208 ? 17.03949 -21.29928 -15.94286 1.000 22.94589 187 GLY A O 1
ATOM 1396 N N . LEU A 1 209 ? 16.92286 -20.62253 -13.79558 1.000 16.53619 188 LEU A N 1
ATOM 1397 C CA . LEU A 1 209 ? 15.53630 -20.21959 -13.92598 1.000 13.47006 188 LEU A CA 1
ATOM 1398 C C . LEU A 1 209 ? 15.39679 -18.71416 -13.73808 1.000 14.79845 188 LEU A C 1
ATOM 1399 O O . LEU A 1 209 ? 16.21110 -18.09038 -13.04653 1.000 14.37464 188 LEU A O 1
ATOM 1404 N N . PRO A 1 210 ? 14.36244 -18.10222 -14.32077 1.000 14.02936 189 PRO A N 1
ATOM 1405 C CA . PRO A 1 210 ? 14.13092 -16.66410 -14.11856 1.000 14.94107 189 PRO A CA 1
ATOM 1406 C C . PRO A 1 210 ? 13.45511 -16.41505 -12.77638 1.000 14.63951 189 PRO A C 1
ATOM 1407 O O . PRO A 1 210 ? 12.34417 -16.88761 -12.53513 1.000 18.08181 189 PRO A O 1
ATOM 1411 N N . HIS A 1 211 ? 14.11946 -15.68336 -11.89691 1.000 13.13485 190 HIS A N 1
ATOM 1412 C CA . HIS A 1 211 ? 13.51130 -15.26125 -10.64498 1.000 12.39943 190 HIS A CA 1
ATOM 1413 C C . HIS A 1 211 ? 13.30927 -13.75147 -10.69581 1.000 11.41918 190 HIS A C 1
ATOM 1414 O O . HIS A 1 211 ? 14.14658 -13.02319 -11.24145 1.000 11.77000 190 HIS A O 1
ATOM 1421 N N . VAL A 1 212 ? 12.18581 -13.28766 -10.15440 1.000 10.31292 191 VAL A N 1
ATOM 1422 C CA . VAL A 1 212 ? 11.74887 -11.90658 -10.31655 1.000 9.77374 191 VAL A CA 1
ATOM 1423 C C . VAL A 1 212 ? 11.30593 -11.34663 -8.96535 1.000 9.94437 191 VAL A C 1
ATOM 1424 O O . VAL A 1 212 ? 11.26724 -12.04420 -7.95101 1.000 8.63554 191 VAL A O 1
ATOM 1428 N N . HIS A 1 213 ? 10.96886 -10.06199 -8.96611 1.000 10.11662 192 HIS A N 1
ATOM 1429 C CA . HIS A 1 213 ? 10.33594 -9.42910 -7.81799 1.000 8.72997 192 HIS A CA 1
ATOM 1430 C C . HIS A 1 213 ? 9.08627 -8.70315 -8.29979 1.000 9.42125 192 HIS A C 1
ATOM 1431 O O . HIS A 1 213 ? 8.89262 -8.48360 -9.50024 1.000 9.55770 192 HIS A O 1
ATOM 1438 N N . SER A 1 214 ? 8.23154 -8.32115 -7.35425 1.000 8.52132 193 SER A N 1
ATOM 1439 C CA . SER A 1 214 ? 6.90483 -7.81351 -7.68658 1.000 9.76060 193 SER A CA 1
ATOM 1440 C C . SER A 1 214 ? 6.54780 -6.64731 -6.78358 1.000 9.29267 193 SER A C 1
ATOM 1441 O O . SER A 1 214 ? 6.43733 -6.81562 -5.56597 1.000 9.45477 193 SER A O 1
ATOM 1444 N N . GLU A 1 215 ? 6.33867 -5.48082 -7.37958 1.000 10.54240 194 GLU A N 1
ATOM 1445 C CA . GLU A 1 215 ? 5.78542 -4.32682 -6.68124 1.000 9.45399 194 GLU A CA 1
ATOM 1446 C C . GLU A 1 215 ? 4.36824 -4.03043 -7.16592 1.000 9.43919 194 GLU A C 1
ATOM 1447 O O . GLU A 1 215 ? 4.02549 -4.28286 -8.32963 1.000 9.27378 194 GLU A O 1
ATOM 1453 N N . TYR A 1 216 ? 3.54631 -3.47191 -6.27072 1.000 7.75099 195 TYR A N 1
ATOM 1454 C CA . TYR A 1 216 ? 2.32687 -2.82127 -6.72569 1.000 8.98713 195 TYR A CA 1
ATOM 1455 C C . TYR A 1 216 ? 2.67637 -1.41665 -7.22488 1.000 8.23815 195 TYR A C 1
ATOM 1456 O O . TYR A 1 216 ? 3.79711 -0.94177 -7.05694 1.000 8.16873 195 TYR A O 1
ATOM 1465 N N . ASP A 1 217 ? 1.70626 -0.75139 -7.85498 1.000 8.52626 196 ASP A N 1
ATOM 1466 C CA . ASP A 1 217 ? 2.02782 0.38485 -8.72414 1.000 8.61911 196 ASP A CA 1
ATOM 1467 C C . ASP A 1 217 ? 2.47775 1.64975 -7.98447 1.000 8.11511 196 ASP A C 1
ATOM 1468 O O . ASP A 1 217 ? 2.71316 2.66849 -8.64342 1.000 8.36017 196 ASP A O 1
ATOM 1473 N N . ALA A 1 218 ? 2.62899 1.63255 -6.66077 1.000 7.89841 197 ALA A N 1
ATOM 1474 C CA . ALA A 1 218 ? 3.33698 2.73708 -6.01821 1.000 8.72094 197 ALA A CA 1
ATOM 1475 C C . ALA A 1 218 ? 4.74318 2.88364 -6.58528 1.000 8.15277 197 ALA A C 1
ATOM 1476 O O . ALA A 1 218 ? 5.28138 3.99621 -6.62740 1.000 9.11196 197 ALA A O 1
ATOM 1478 N N . VAL A 1 219 ? 5.34172 1.77609 -7.04442 1.000 7.45895 198 VAL A N 1
ATOM 1479 C CA . VAL A 1 219 ? 6.66340 1.83777 -7.66302 1.000 7.87722 198 VAL A CA 1
ATOM 1480 C C . VAL A 1 219 ? 6.65917 2.79648 -8.84642 1.000 7.85811 198 VAL A C 1
ATOM 1481 O O . VAL A 1 219 ? 7.65837 3.47956 -9.09578 1.000 7.99903 198 VAL A O 1
ATOM 1485 N N . TRP A 1 220 ? 5.53782 2.89628 -9.56676 1.000 8.15197 199 TRP A N 1
ATOM 1486 C CA . TRP A 1 220 ? 5.44142 3.79058 -10.72011 1.000 8.65641 199 TRP A CA 1
ATOM 1487 C C . TRP A 1 220 ? 4.86296 5.15419 -10.36698 1.000 9.06805 199 TRP A C 1
ATOM 1488 O O . TRP A 1 220 ? 5.19033 6.15015 -11.03199 1.000 10.86791 199 TRP A O 1
ATOM 1499 N N . TYR A 1 221 ? 4.00340 5.21910 -9.34580 1.000 8.79264 200 TYR A N 1
ATOM 1500 C CA . TYR A 1 221 ? 3.12055 6.35667 -9.14524 1.000 11.18489 200 TYR A CA 1
ATOM 1501 C C . TYR A 1 221 ? 3.37839 7.16264 -7.87514 1.000 10.60710 200 TYR A C 1
ATOM 1502 O O . TYR A 1 221 ? 2.87300 8.28620 -7.77376 1.000 12.45638 200 TYR A O 1
ATOM 1511 N N . MET A 1 222 ? 4.12961 6.64251 -6.91239 1.000 10.94288 201 MET A N 1
ATOM 1512 C CA . MET A 1 222 ? 4.18618 7.24903 -5.58284 1.000 10.14890 201 MET A CA 1
ATOM 1513 C C . MET A 1 222 ? 5.51349 7.96753 -5.39317 1.000 10.63766 201 MET A C 1
ATOM 1514 O O . MET A 1 222 ? 6.56892 7.33203 -5.35380 1.000 10.08011 201 MET A O 1
ATOM 1519 N N . ASP A 1 223 ? 5.45688 9.29014 -5.25737 1.000 10.79537 202 ASP A N 1
ATOM 1520 C CA . ASP A 1 223 ? 6.66886 10.05781 -5.01442 1.000 11.90805 202 ASP A CA 1
ATOM 1521 C C . ASP A 1 223 ? 7.26134 9.68619 -3.66499 1.000 12.07550 202 ASP A C 1
ATOM 1522 O O . ASP A 1 223 ? 6.53770 9.39411 -2.71497 1.000 13.95646 202 ASP A O 1
ATOM 1527 N N . GLY A 1 224 ? 8.58895 9.68353 -3.58954 1.000 13.13765 203 GLY A N 1
ATOM 1528 C CA . GLY A 1 224 ? 9.27951 9.36985 -2.35759 1.000 12.99941 203 GLY A CA 1
ATOM 1529 C C . GLY A 1 224 ? 9.34701 7.89560 -2.03028 1.000 13.89645 203 GLY A C 1
ATOM 1530 O O . GLY A 1 224 ? 9.99970 7.52996 -1.04688 1.000 11.02803 203 GLY A O 1
ATOM 1531 N N . HIS A 1 225 ? 8.70488 7.04346 -2.82911 1.000 9.93143 204 HIS A N 1
ATOM 1532 C CA . HIS A 1 225 ? 8.67497 5.61463 -2.56284 1.000 10.57000 204 HIS A CA 1
ATOM 1533 C C . HIS A 1 225 ? 10.06662 5.00271 -2.73480 1.000 10.22176 204 HIS A C 1
ATOM 1534 O O . HIS A 1 225 ? 10.79426 5.31628 -3.68707 1.000 11.94215 204 HIS A O 1
ATOM 1541 N N . GLY A 1 226 ? 10.43662 4.12684 -1.79373 1.000 9.96325 205 GLY A N 1
ATOM 1542 C CA . GLY A 1 226 ? 11.76464 3.52818 -1.79758 1.000 9.65808 205 GLY A CA 1
ATOM 1543 C C . GLY A 1 226 ? 12.02662 2.57926 -2.95443 1.000 11.93655 205 GLY A C 1
ATOM 1544 O O . GLY A 1 226 ? 13.17013 2.43595 -3.39010 1.000 11.17345 205 GLY A O 1
ATOM 1545 N N . PHE A 1 227 ? 10.99725 1.90022 -3.45360 1.000 8.67059 206 PHE A N 1
ATOM 1546 C CA . PHE A 1 227 ? 11.15209 1.05813 -4.63878 1.000 9.84034 206 PHE A CA 1
ATOM 1547 C C . PHE A 1 227 ? 10.93884 1.93005 -5.87133 1.000 10.00980 206 PHE A C 1
ATOM 1548 O O . PHE A 1 227 ? 9.98092 2.70596 -5.91935 1.000 11.11180 206 PHE A O 1
ATOM 1556 N N . THR A 1 228 ? 11.82945 1.81718 -6.85329 1.000 8.87649 207 THR A N 1
ATOM 1557 C CA . THR A 1 228 ? 11.86385 2.72856 -7.99003 1.000 8.89740 207 THR A CA 1
ATOM 1558 C C . THR A 1 228 ? 11.55866 2.01334 -9.29937 1.000 9.24580 207 THR A C 1
ATOM 1559 O O . THR A 1 228 ? 11.71413 0.78929 -9.40166 1.000 8.17136 207 THR A O 1
ATOM 1563 N N . PRO A 1 229 ? 11.13705 2.75953 -10.33346 1.000 9.91500 208 PRO A N 1
ATOM 1564 C CA . PRO A 1 229 ? 10.99005 2.15985 -11.67180 1.000 9.20100 208 PRO A CA 1
ATOM 1565 C C . PRO A 1 229 ? 12.22116 1.40441 -12.14328 1.000 8.86627 208 PRO A C 1
ATOM 1566 O O . PRO A 1 229 ? 12.08319 0.32867 -12.72804 1.000 9.22353 208 PRO A O 1
ATOM 1570 N N . ALA A 1 230 ? 13.41987 1.93150 -11.88185 1.000 9.39909 209 ALA A N 1
ATOM 1571 C CA . ALA A 1 230 ? 14.64626 1.22675 -12.24155 1.000 9.49908 209 ALA A CA 1
ATOM 1572 C C . ALA A 1 230 ? 14.71697 -0.14631 -11.58637 1.000 9.75737 209 ALA A C 1
ATOM 1573 O O . ALA A 1 230 ? 15.10927 -1.12096 -12.23322 1.000 10.47400 209 ALA A O 1
ATOM 1575 N N . HIS A 1 231 ? 14.34200 -0.24746 -10.30216 1.000 9.02913 210 HIS A N 1
ATOM 1576 C CA . HIS A 1 231 ? 14.30798 -1.55747 -9.64982 1.000 9.21585 210 HIS A CA 1
ATOM 1577 C C . HIS A 1 231 ? 13.42890 -2.53270 -10.42282 1.000 9.25853 210 HIS A C 1
ATOM 1578 O O . HIS A 1 231 ? 13.85014 -3.64939 -10.74422 1.000 8.83556 210 HIS A O 1
ATOM 1585 N N . ALA A 1 232 ? 12.19400 -2.12474 -10.72675 1.000 7.99186 211 ALA A N 1
ATOM 1586 C CA . ALA A 1 232 ? 11.25481 -3.01850 -11.40041 1.000 8.05399 211 ALA A CA 1
ATOM 1587 C C . ALA A 1 232 ? 11.74502 -3.41696 -12.78984 1.000 9.99970 211 ALA A C 1
ATOM 1588 O O . ALA A 1 232 ? 11.57396 -4.56744 -13.21036 1.000 10.10008 211 ALA A O 1
ATOM 1590 N N . SER A 1 233 ? 12.36452 -2.48985 -13.51456 1.000 10.15810 212 SER A N 1
ATOM 1591 C CA . SER A 1 233 ? 12.68246 -2.73760 -14.91676 1.000 11.35786 212 SER A CA 1
ATOM 1592 C C . SER A 1 233 ? 14.07905 -3.29034 -15.13478 1.000 12.84304 212 SER A C 1
ATOM 1593 O O . SER A 1 233 ? 14.42512 -3.61947 -16.27861 1.000 11.67829 212 SER A O 1
ATOM 1596 N N . ARG A 1 234 ? 14.89335 -3.36852 -14.09517 1.000 10.52986 213 ARG A N 1
ATOM 1597 C CA . ARG A 1 234 ? 16.28016 -3.77614 -14.26185 1.000 11.55721 213 ARG A CA 1
ATOM 1598 C C . ARG A 1 234 ? 16.65944 -4.95942 -13.39253 1.000 13.02193 213 ARG A C 1
ATOM 1599 O O . ARG A 1 234 ? 17.44791 -5.80216 -13.82304 1.000 12.37857 213 ARG A O 1
ATOM 1607 N N . LEU A 1 235 ? 16.11512 -5.05206 -12.18257 1.000 11.67125 214 LEU A N 1
ATOM 1608 C CA . LEU A 1 235 ? 16.45597 -6.13774 -11.27854 1.000 10.24567 214 LEU A CA 1
ATOM 1609 C C . LEU A 1 235 ? 15.50179 -7.30853 -11.48037 1.000 11.38083 214 LEU A C 1
ATOM 1610 O O . LEU A 1 235 ? 14.32664 -7.13200 -11.82097 1.000 9.54528 214 LEU A O 1
ATOM 1615 N N . GLY A 1 236 ? 16.02086 -8.51506 -11.27708 1.000 11.67183 215 GLY A N 1
ATOM 1616 C CA . GLY A 1 236 ? 15.26694 -9.71116 -11.58711 1.000 13.75670 215 GLY A CA 1
ATOM 1617 C C . GLY A 1 236 ? 15.29404 -9.99927 -13.07711 1.000 13.34317 215 GLY A C 1
ATOM 1618 O O . GLY A 1 236 ? 15.69908 -9.17833 -13.89991 1.000 12.90504 215 GLY A O 1
ATOM 1619 N N . ALA A 1 237 ? 14.84135 -11.20239 -13.43018 1.000 12.11666 216 ALA A N 1
ATOM 1620 C CA . ALA A 1 237 ? 15.01860 -11.68891 -14.79224 1.000 14.83126 216 ALA A CA 1
ATOM 1621 C C . ALA A 1 237 ? 13.99136 -11.13008 -15.76809 1.000 15.03458 216 ALA A C 1
ATOM 1622 O O . ALA A 1 237 ? 14.25064 -11.12341 -16.97668 1.000 15.05715 216 ALA A O 1
ATOM 1624 N N . MET A 1 238 ? 12.84865 -10.66392 -15.27362 1.000 12.24228 217 MET A N 1
ATOM 1625 C CA . MET A 1 238 ? 11.77214 -10.12065 -16.08526 1.000 12.03390 217 MET A CA 1
ATOM 1626 C C . MET A 1 238 ? 11.13102 -8.98400 -15.31822 1.000 12.66755 217 MET A C 1
ATOM 1627 O O . MET A 1 238 ? 11.03248 -9.04261 -14.09028 1.000 10.85882 217 MET A O 1
ATOM 1632 N N . THR A 1 239 ? 10.65472 -7.97238 -16.04374 1.000 11.73910 218 THR A N 1
ATOM 1633 C CA . THR A 1 239 ? 9.82131 -6.95253 -15.41349 1.000 12.34586 218 THR A CA 1
ATOM 1634 C C . THR A 1 239 ? 8.44578 -7.52782 -15.11989 1.000 12.27456 218 THR A C 1
ATOM 1635 O O . THR A 1 239 ? 7.82472 -8.12642 -16.00525 1.000 12.67624 218 THR A O 1
ATOM 1639 N N . THR A 1 240 ? 7.95691 -7.34885 -13.88598 1.000 9.34988 219 THR A N 1
ATOM 1640 C CA . THR A 1 240 ? 6.58327 -7.73085 -13.57840 1.000 9.73846 219 THR A CA 1
ATOM 1641 C C . THR A 1 240 ? 5.70299 -6.49085 -13.47974 1.000 10.54271 219 THR A C 1
ATOM 1642 O O . THR A 1 240 ? 6.15538 -5.42333 -13.06262 1.000 10.01863 219 THR A O 1
ATOM 1646 N N . ILE A 1 241 ? 4.43517 -6.64444 -13.87353 1.000 9.77914 220 ILE A N 1
ATOM 1647 C CA . ILE A 1 241 ? 3.47163 -5.54549 -13.90858 1.000 11.70746 220 ILE A CA 1
ATOM 1648 C C . ILE A 1 241 ? 2.19451 -5.98445 -13.19659 1.000 11.65024 220 ILE A C 1
ATOM 1649 O O . ILE A 1 241 ? 1.62815 -7.02424 -13.53819 1.000 10.31847 220 ILE A O 1
ATOM 1654 N N . HIS A 1 242 ? 1.74652 -5.19249 -12.20895 1.000 11.12486 221 HIS A N 1
ATOM 1655 C CA . HIS A 1 242 ? 0.43668 -5.34121 -11.56899 1.000 11.85856 221 HIS A CA 1
ATOM 1656 C C . HIS A 1 242 ? -0.44338 -4.19501 -12.05781 1.000 13.45609 221 HIS A C 1
ATOM 1657 O O . HIS A 1 242 ? -0.18427 -3.03361 -11.72926 1.000 14.73428 221 HIS A O 1
ATOM 1664 N N . SER A 1 243 ? -1.48581 -4.50804 -12.83038 1.000 10.86245 222 SER A N 1
ATOM 1665 C CA . SER A 1 243 ? -2.30844 -3.48645 -13.47651 1.000 11.02913 222 SER A CA 1
ATOM 1666 C C . SER A 1 243 ? -3.72405 -3.54173 -12.90924 1.000 11.75917 222 SER A C 1
ATOM 1667 O O . SER A 1 243 ? -4.47786 -4.48300 -13.19095 1.000 11.89059 222 SER A O 1
ATOM 1670 N N . TRP A 1 244 ? -4.09241 -2.52322 -12.12959 1.000 12.77821 223 TRP A N 1
ATOM 1671 C CA . TRP A 1 244 ? -5.37389 -2.49737 -11.42362 1.000 12.97963 223 TRP A CA 1
ATOM 1672 C C . TRP A 1 244 ? -6.06921 -1.16229 -11.65528 1.000 13.46751 223 TRP A C 1
ATOM 1673 O O . TRP A 1 244 ? -5.62125 -0.12969 -11.14710 1.000 13.23404 223 TRP A O 1
ATOM 1684 N N . ILE A 1 245 ? -7.18729 -1.18005 -12.38262 1.000 14.16998 224 ILE A N 1
ATOM 1685 C CA . ILE A 1 245 ? -7.80131 0.08044 -12.79424 1.000 14.73637 224 ILE A CA 1
ATOM 1686 C C . ILE A 1 245 ? -8.54540 0.74160 -11.63596 1.000 14.70761 224 ILE A C 1
ATOM 1687 O O . ILE A 1 245 ? -9.06862 1.85068 -11.79271 1.000 15.64636 224 ILE A O 1
ATOM 1692 N N . PHE A 1 246 ? -8.59373 0.09229 -10.46125 1.000 14.22586 225 PHE A N 1
ATOM 1693 C CA . PHE A 1 246 ? -9.18322 0.75110 -9.29313 1.000 14.19535 225 PHE A CA 1
ATOM 1694 C C . PHE A 1 246 ? -8.23454 1.73927 -8.62049 1.000 15.12468 225 PHE A C 1
ATOM 1695 O O . PHE A 1 246 ? -8.60161 2.32286 -7.59444 1.000 14.32655 225 PHE A O 1
ATOM 1703 N N . ASN A 1 247 ? -7.04819 1.95498 -9.18738 1.000 13.42383 226 ASN A N 1
ATOM 1704 C CA . ASN A 1 247 ? -6.02845 2.84845 -8.64781 1.000 14.73712 226 ASN A CA 1
ATOM 1705 C C . ASN A 1 247 ? -6.33230 4.32024 -8.93752 1.000 15.73620 226 ASN A C 1
ATOM 1706 O O . ASN A 1 247 ? -5.44049 5.16829 -8.84762 1.000 15.30874 226 ASN A O 1
ATOM 1711 N N . GLY A 1 248 ? -7.56865 4.62778 -9.29802 1.000 14.12853 227 GLY A N 1
ATOM 1712 C CA . GLY A 1 248 ? -7.92308 5.94544 -9.78022 1.000 19.03794 227 GLY A CA 1
ATOM 1713 C C . GLY A 1 248 ? -8.19652 6.02503 -11.26859 1.000 17.24400 227 GLY A C 1
ATOM 1714 O O . GLY A 1 248 ? -8.78088 7.01897 -11.71815 1.000 20.50252 227 GLY A O 1
ATOM 1715 N N . THR A 1 249 ? -7.82174 5.01491 -12.05413 1.000 15.28674 228 THR A N 1
ATOM 1716 C CA . THR A 1 249 ? -8.00492 5.10906 -13.50373 1.000 17.39043 228 THR A CA 1
ATOM 1717 C C . THR A 1 249 ? -9.48453 5.04587 -13.88584 1.000 18.52854 228 THR A C 1
ATOM 1718 O O . THR A 1 249 ? -10.00646 5.94787 -14.55439 1.000 20.12861 228 THR A O 1
ATOM 1722 N N . ALA A 1 250 ? -10.17873 3.97781 -13.48203 1.000 16.97299 229 ALA A N 1
ATOM 1723 C CA . ALA A 1 250 ? -11.58908 3.85157 -13.83501 1.000 20.36916 229 ALA A CA 1
ATOM 1724 C C . ALA A 1 250 ? -12.41950 4.94602 -13.17702 1.000 21.11736 229 ALA A C 1
ATOM 1725 O O . ALA A 1 250 ? -13.38926 5.43896 -13.76302 1.000 21.24616 229 ALA A O 1
ATOM 1727 N N . GLN A 1 251 ? -12.05375 5.33763 -11.95741 1.000 18.60958 230 GLN A N 1
ATOM 1728 C CA . GLN A 1 251 ? -12.77254 6.41171 -11.28238 1.000 21.48472 230 GLN A CA 1
ATOM 1729 C C . GLN A 1 251 ? -12.74004 7.69837 -12.09998 1.000 22.18345 230 GLN A C 1
ATOM 1730 O O . GLN A 1 251 ? -13.75723 8.39154 -12.22607 1.000 24.88557 230 GLN A O 1
ATOM 1736 N N . ARG A 1 252 ? -11.58661 8.02203 -12.68222 1.000 19.70471 231 ARG A N 1
ATOM 1737 C CA . ARG A 1 252 ? -11.45456 9.27496 -13.41900 1.000 21.13118 231 ARG A CA 1
ATOM 1738 C C . ARG A 1 252 ? -11.95557 9.15442 -14.85337 1.000 21.67196 231 ARG A C 1
ATOM 1739 O O . ARG A 1 252 ? -12.53355 10.10517 -15.39331 1.000 21.23332 231 ARG A O 1
ATOM 1747 N N . TYR A 1 253 ? -11.74405 8.00748 -15.49284 1.000 20.64305 232 TYR A N 1
ATOM 1748 C CA . TYR A 1 253 ? -11.96518 7.89853 -16.92535 1.000 20.74255 232 TYR A CA 1
ATOM 1749 C C . TYR A 1 253 ? -13.10674 6.97095 -17.30292 1.000 21.81071 232 TYR A C 1
ATOM 1750 O O . TYR A 1 253 ? -13.55961 7.02179 -18.45032 1.000 24.09757 232 TYR A O 1
ATOM 1759 N N . GLY A 1 254 ? -13.58511 6.13720 -16.38362 1.000 21.56465 233 GLY A N 1
ATOM 1760 C CA . GLY A 1 254 ? -14.61850 5.17108 -16.71076 1.000 23.80804 233 GLY A CA 1
ATOM 1761 C C . GLY A 1 254 ? -14.06940 3.76160 -16.82108 1.000 22.84553 233 GLY A C 1
ATOM 1762 O O . GLY A 1 254 ? -12.95911 3.56348 -17.33103 1.000 19.49411 233 GLY A O 1
ATOM 1763 N N . GLY A 1 255 ? -14.84540 2.78002 -16.34996 1.000 24.92334 234 GLY A N 1
ATOM 1764 C CA . GLY A 1 255 ? -14.38252 1.39990 -16.36706 1.000 23.87060 234 GLY A CA 1
ATOM 1765 C C . GLY A 1 255 ? -14.07926 0.90575 -17.76655 1.000 21.16191 234 GLY A C 1
ATOM 1766 O O . GLY A 1 255 ? -13.04059 0.29075 -18.01455 1.000 21.40734 234 GLY A O 1
ATOM 1767 N N . ARG A 1 256 ? -14.98020 1.15845 -18.70191 1.000 23.48829 235 ARG A N 1
ATOM 1768 C CA . ARG A 1 256 ? -14.68594 0.92201 -20.11005 1.000 23.50474 235 ARG A CA 1
ATOM 1769 C C . ARG A 1 256 ? -14.31298 2.26944 -20.70571 1.000 24.33160 235 ARG A C 1
ATOM 1770 O O . ARG A 1 256 ? -15.17563 3.10995 -20.97743 1.000 23.36241 235 ARG A O 1
ATOM 1778 N N . SER A 1 257 ? -13.01737 2.48278 -20.87541 1.000 23.13158 236 SER A N 1
ATOM 1779 C CA . SER A 1 257 ? -12.52138 3.70378 -21.47705 1.000 22.23043 236 SER A CA 1
ATOM 1780 C C . SER A 1 257 ? -11.19113 3.39542 -22.13705 1.000 23.85155 236 SER A C 1
ATOM 1781 O O . SER A 1 257 ? -10.60744 2.32527 -21.94437 1.000 26.46091 236 SER A O 1
ATOM 1784 N N . VAL A 1 258 ? -10.72760 4.35682 -22.93137 1.000 22.65411 237 VAL A N 1
ATOM 1785 C CA . VAL A 1 258 ? -9.36619 4.32893 -23.45081 1.000 23.21389 237 VAL A CA 1
ATOM 1786 C C . VAL A 1 258 ? -8.37844 4.12863 -22.30745 1.000 22.27841 237 VAL A C 1
ATOM 1787 O O . VAL A 1 258 ? -7.53073 3.22807 -22.33773 1.000 21.02821 237 VAL A O 1
ATOM 1791 N N . ALA A 1 259 ? -8.49289 4.95775 -21.26981 1.000 21.30253 238 ALA A N 1
ATOM 1792 C CA . ALA A 1 259 ? -7.51546 4.92849 -20.18878 1.000 20.83622 238 ALA A CA 1
ATOM 1793 C C . ALA A 1 259 ? -7.51754 3.58836 -19.45770 1.000 19.45057 238 ALA A C 1
ATOM 1794 O O . ALA A 1 259 ? -6.45182 3.04037 -19.15267 1.000 19.35510 238 ALA A O 1
ATOM 1796 N N . SER A 1 260 ? -8.69799 3.03235 -19.18955 1.000 18.44461 239 SER A N 1
ATOM 1797 C CA . SER A 1 260 ? -8.76709 1.77620 -18.44616 1.000 19.05588 239 SER A CA 1
ATOM 1798 C C . SER A 1 260 ? -8.35985 0.58225 -19.30699 1.000 19.43847 239 SER A C 1
ATOM 1799 O O . SER A 1 260 ? -7.56295 -0.25645 -18.87170 1.000 17.28789 239 SER A O 1
ATOM 1802 N N . ASP A 1 261 ? -8.88393 0.50053 -20.53619 1.000 19.10099 240 ASP A N 1
ATOM 1803 C CA . ASP A 1 261 ? -8.59029 -0.63794 -21.40600 1.000 18.94179 240 ASP A CA 1
ATOM 1804 C C . ASP A 1 261 ? -7.09455 -0.78864 -21.65553 1.000 18.51203 240 ASP A C 1
ATOM 1805 O O . ASP A 1 261 ? -6.58281 -1.91180 -21.73539 1.000 18.22372 240 ASP A O 1
ATOM 1810 N N . ARG A 1 262 ? -6.37961 0.32855 -21.82228 1.000 18.52108 241 ARG A N 1
ATOM 1811 C CA . ARG A 1 262 ? -4.97060 0.29204 -22.18997 1.000 18.24539 241 ARG A CA 1
ATOM 1812 C C . ARG A 1 262 ? -4.04799 0.61208 -21.01016 1.000 17.31778 241 ARG A C 1
ATOM 1813 O O . ARG A 1 262 ? -2.86179 0.87844 -21.21852 1.000 17.09444 241 ARG A O 1
ATOM 1821 N N . HIS A 1 263 ? -4.56482 0.54445 -19.77069 1.000 16.80231 242 HIS A N 1
ATOM 1822 C CA . HIS A 1 263 ? -3.75353 0.84952 -18.58859 1.000 15.95353 242 HIS A CA 1
ATOM 1823 C C . HIS A 1 263 ? -2.62986 -0.16051 -18.40132 1.000 15.35554 242 HIS A C 1
ATOM 1824 O O . HIS A 1 263 ? -1.49120 0.21776 -18.09893 1.000 14.89169 242 HIS A O 1
ATOM 1831 N N . ALA A 1 264 ? -2.93190 -1.45874 -18.52748 1.000 15.36171 243 ALA A N 1
ATOM 1832 C CA . ALA A 1 264 ? -1.85249 -2.44087 -18.47037 1.000 14.89964 243 ALA A CA 1
ATOM 1833 C C . ALA A 1 264 ? -0.78654 -2.13006 -19.51588 1.000 15.17118 243 ALA A C 1
ATOM 1834 O O . ALA A 1 264 ? 0.41603 -2.21754 -19.23890 1.000 14.68291 243 ALA A O 1
ATOM 1836 N N . GLU A 1 265 ? -1.21986 -1.73601 -20.71583 1.000 15.99390 244 GLU A N 1
ATOM 1837 C CA . GLU A 1 265 ? -0.29356 -1.38583 -21.78921 1.000 16.39105 244 GLU A CA 1
ATOM 1838 C C . GLU A 1 265 ? 0.55960 -0.16981 -21.41883 1.000 16.08198 244 GLU A C 1
ATOM 1839 O O . GLU A 1 265 ? 1.77015 -0.14890 -21.67161 1.000 15.92050 244 GLU A O 1
ATOM 1845 N N . TYR A 1 266 ? -0.06113 0.85105 -20.82995 1.000 16.03676 245 TYR A N 1
ATOM 1846 C CA . TYR A 1 266 ? 0.67417 2.01689 -20.34154 1.000 15.70849 245 TYR A CA 1
ATOM 1847 C C . TYR A 1 266 ? 1.79129 1.61083 -19.39228 1.000 14.81409 245 TYR A C 1
ATOM 1848 O O . TYR A 1 266 ? 2.94651 2.02175 -19.56175 1.000 14.65873 245 TYR A O 1
ATOM 1857 N N . LEU A 1 267 ? 1.47072 0.80184 -18.37931 1.000 14.25025 246 LEU A N 1
ATOM 1858 C CA . LEU A 1 267 ? 2.50620 0.45148 -17.41028 1.000 13.42411 246 LEU A CA 1
ATOM 1859 C C . LEU A 1 267 ? 3.60970 -0.36549 -18.05615 1.000 13.40207 246 LEU A C 1
ATOM 1860 O O . LEU A 1 267 ? 4.77840 -0.24479 -17.67102 1.000 12.93054 246 LEU A O 1
ATOM 1865 N N . ILE A 1 268 ? 3.26255 -1.18716 -19.04848 1.000 13.94825 247 ILE A N 1
ATOM 1866 C CA . ILE A 1 268 ? 4.27565 -1.97449 -19.74130 1.000 14.03635 247 ILE A CA 1
ATOM 1867 C C . ILE A 1 268 ? 5.26220 -1.05880 -20.44874 1.000 14.30392 247 ILE A C 1
ATOM 1868 O O . ILE A 1 268 ? 6.48099 -1.20131 -20.30116 1.000 13.95865 247 ILE A O 1
ATOM 1873 N N . GLU A 1 269 ? 4.74816 -0.10923 -21.23610 1.000 14.96699 248 GLU A N 1
ATOM 1874 C CA . GLU A 1 269 ? 5.63188 0.80472 -21.95495 1.000 15.31122 248 GLU A CA 1
ATOM 1875 C C . GLU A 1 269 ? 6.34210 1.76858 -21.00766 1.000 14.68838 248 GLU A C 1
ATOM 1876 O O . GLU A 1 269 ? 7.48243 2.17257 -21.27678 1.000 14.87568 248 GLU A O 1
ATOM 1882 N N . LEU A 1 270 ? 5.69791 2.15521 -19.90291 1.000 14.21397 249 LEU A N 1
ATOM 1883 C CA . LEU A 1 270 ? 6.40535 2.95634 -18.90566 1.000 13.57843 249 LEU A CA 1
ATOM 1884 C C . LEU A 1 270 ? 7.58796 2.18242 -18.33982 1.000 13.20044 249 LEU A C 1
ATOM 1885 O O . LEU A 1 270 ? 8.69007 2.73021 -18.19748 1.000 12.67500 249 LEU A O 1
ATOM 1890 N N . SER A 1 271 ? 7.38467 0.89510 -18.03717 1.000 12.66447 250 SER A N 1
ATOM 1891 C CA . SER A 1 271 ? 8.49004 0.07021 -17.56936 1.000 12.12141 250 SER A CA 1
ATOM 1892 C C . SER A 1 271 ? 9.60558 0.01111 -18.60598 1.000 12.49494 250 SER A C 1
ATOM 1893 O O . SER A 1 271 ? 10.78983 0.05412 -18.25150 1.000 12.10101 250 SER A O 1
ATOM 1896 N N . ARG A 1 272 ? 9.24410 -0.05920 -19.89754 1.000 13.30302 251 ARG A N 1
ATOM 1897 C CA . ARG A 1 272 ? 10.24570 -0.12538 -20.96123 1.000 13.78143 251 ARG A CA 1
ATOM 1898 C C . ARG A 1 272 ? 11.17713 1.08138 -20.93626 1.000 13.72029 251 ARG A C 1
ATOM 1899 O O . ARG A 1 272 ? 12.38315 0.94473 -21.16510 1.000 13.68585 251 ARG A O 1
ATOM 1907 N N . ALA A 1 273 ? 10.63639 2.27020 -20.66358 1.000 13.74099 252 ALA A N 1
ATOM 1908 C CA . ALA A 1 273 ? 11.47602 3.46533 -20.59774 1.000 13.95867 252 ALA A CA 1
ATOM 1909 C C . ALA A 1 273 ? 12.61066 3.31492 -19.58340 1.000 13.71555 252 ALA A C 1
ATOM 1910 O O . ALA A 1 273 ? 13.68397 3.90272 -19.76278 1.000 14.13671 252 ALA A O 1
ATOM 1912 N N . PHE A 1 274 ? 12.39954 2.53851 -18.51879 1.000 12.20114 253 PHE A N 1
ATOM 1913 C CA . PHE A 1 274 ? 13.40056 2.38431 -17.47311 1.000 11.81794 253 PHE A CA 1
ATOM 1914 C C . PHE A 1 274 ? 14.24273 1.12073 -17.61126 1.000 11.77695 253 PHE A C 1
ATOM 1915 O O . PHE A 1 274 ? 15.15206 0.91695 -16.80985 1.000 13.52094 253 PHE A O 1
ATOM 1923 N N . ALA A 1 275 ? 14.01169 0.29962 -18.63271 1.000 12.54908 254 ALA A N 1
ATOM 1924 C CA . ALA A 1 275 ? 14.87470 -0.85224 -18.85273 1.000 14.90080 254 ALA A CA 1
ATOM 1925 C C . ALA A 1 275 ? 16.17883 -0.42708 -19.52990 1.000 16.39173 254 ALA A C 1
ATOM 1926 O O . ALA A 1 275 ? 16.18966 0.43886 -20.40805 1.000 15.90763 254 ALA A O 1
ATOM 1928 N N . THR A 1 276 ? 17.28684 -1.01794 -19.08662 1.000 15.28571 255 THR A N 1
ATOM 1929 C CA . THR A 1 276 ? 18.57438 -0.86835 -19.75865 1.000 19.06335 255 THR A CA 1
ATOM 1930 C C . THR A 1 276 ? 18.93395 -2.07686 -20.61646 1.000 18.54604 255 THR A C 1
ATOM 1931 O O . THR A 1 276 ? 19.93348 -2.03455 -21.34383 1.000 18.97836 255 THR A O 1
ATOM 1935 N N . ASP A 1 277 ? 18.16133 -3.15429 -20.52317 1.000 17.46102 256 ASP A N 1
ATOM 1936 C CA . ASP A 1 277 ? 18.37272 -4.35355 -21.31899 1.000 17.74840 256 ASP A CA 1
ATOM 1937 C C . ASP A 1 277 ? 17.46095 -4.27069 -22.52522 1.000 20.28227 256 ASP A C 1
ATOM 1938 O O . ASP A 1 277 ? 16.23468 -4.28279 -22.35084 1.000 20.61692 256 ASP A O 1
ATOM 1943 N N . PRO A 1 278 ? 17.98905 -4.16256 -23.74775 1.000 20.17295 257 PRO A N 1
ATOM 1944 C CA . PRO A 1 278 ? 17.10169 -4.01825 -24.91217 1.000 22.02113 257 PRO A CA 1
ATOM 1945 C C . PRO A 1 278 ? 16.20939 -5.22030 -25.14550 1.000 22.59932 257 PRO A C 1
ATOM 1946 O O . PRO A 1 278 ? 15.18824 -5.08715 -25.82929 1.000 26.10653 257 PRO A O 1
ATOM 1950 N N . ASP A 1 279 ? 16.55472 -6.38954 -24.60629 1.000 19.66873 258 ASP A N 1
ATOM 1951 C CA . ASP A 1 279 ? 15.74118 -7.58729 -24.76349 1.000 22.82778 258 ASP A CA 1
ATOM 1952 C C . ASP A 1 279 ? 15.00109 -7.93810 -23.47997 1.000 21.26118 258 ASP A C 1
ATOM 1953 O O . ASP A 1 279 ? 14.54583 -9.07295 -23.32191 1.000 20.31568 258 ASP A O 1
ATOM 1958 N N . ARG A 1 280 ? 14.89961 -6.97970 -22.55972 1.000 20.82000 259 ARG A N 1
ATOM 1959 C CA . ARG A 1 280 ? 14.11546 -7.14018 -21.34347 1.000 17.29535 259 ARG A CA 1
ATOM 1960 C C . ARG A 1 280 ? 12.71256 -7.63689 -21.66500 1.000 19.16100 259 ARG A C 1
ATOM 1961 O O . ARG A 1 280 ? 12.00797 -7.05400 -22.49237 1.000 18.12577 259 ARG A O 1
ATOM 1969 N N . VAL A 1 281 ? 12.30545 -8.72276 -21.02951 1.000 15.93660 260 VAL A N 1
ATOM 1970 C CA . VAL A 1 281 ? 10.96929 -9.23300 -21.29554 1.000 16.57213 260 VAL A CA 1
ATOM 1971 C C . VAL A 1 281 ? 10.05930 -8.78922 -20.16182 1.000 16.53350 260 VAL A C 1
ATOM 1972 O O . VAL A 1 281 ? 10.51200 -8.50043 -19.04235 1.000 12.41974 260 VAL A O 1
ATOM 1976 N N . VAL A 1 282 ? 8.76831 -8.66726 -20.46845 1.000 14.69667 261 VAL A N 1
ATOM 1977 C CA . VAL A 1 282 ? 7.78809 -8.14486 -19.52443 1.000 13.05539 261 VAL A CA 1
ATOM 1978 C C . VAL A 1 282 ? 6.74883 -9.21649 -19.24445 1.000 13.98774 261 VAL A C 1
ATOM 1979 O O . VAL A 1 282 ? 6.28785 -9.90854 -20.16240 1.000 15.97350 261 VAL A O 1
ATOM 1983 N N . TRP A 1 283 ? 6.38862 -9.34731 -17.96500 1.000 12.91332 262 TRP A N 1
ATOM 1984 C CA . TRP A 1 283 ? 5.37202 -10.27943 -17.49188 1.000 13.86055 262 TRP A CA 1
ATOM 1985 C C . TRP A 1 283 ? 4.22005 -9.46757 -16.91074 1.000 12.34384 262 TRP A C 1
ATOM 1986 O O . TRP A 1 283 ? 4.37909 -8.81956 -15.86768 1.000 12.43729 262 TRP A O 1
ATOM 1997 N N . LEU A 1 284 ? 3.06647 -9.49643 -17.57813 1.000 12.88672 263 LEU A N 1
ATOM 1998 C CA . LEU A 1 284 ? 1.83849 -8.96911 -16.97783 1.000 12.85860 263 LEU A CA 1
ATOM 1999 C C . LEU A 1 284 ? 1.39083 -10.01647 -15.97133 1.000 12.84288 263 LEU A C 1
ATOM 2000 O O . LEU A 1 284 ? 0.58601 -10.90679 -16.27170 1.000 12.83090 263 LEU A O 1
ATOM 2005 N N . GLN A 1 285 ? 1.95348 -9.91143 -14.76747 1.000 11.80883 264 GLN A N 1
ATOM 2006 C CA . GLN A 1 285 ? 1.80569 -10.92690 -13.72730 1.000 11.41503 264 GLN A CA 1
ATOM 2007 C C . GLN A 1 285 ? 0.47830 -10.81436 -12.99169 1.000 12.21228 264 GLN A C 1
ATOM 2008 O O . GLN A 1 285 ? -0.00396 -11.81452 -12.43877 1.000 11.36919 264 GLN A O 1
ATOM 2014 N N . GLU A 1 286 ? -0.13564 -9.63240 -12.99916 1.000 11.58436 265 GLU A N 1
ATOM 2015 C CA . GLU A 1 286 ? -1.43204 -9.45753 -12.36640 1.000 11.69573 265 GLU A CA 1
ATOM 2016 C C . GLU A 1 286 ? -2.25132 -8.43666 -13.13514 1.000 12.24578 265 GLU A C 1
ATOM 2017 O O . GLU A 1 286 ? -1.77576 -7.33402 -13.40729 1.000 15.24388 265 GLU A O 1
ATOM 2023 N N . VAL A 1 287 ? -3.48770 -8.80650 -13.44489 1.000 12.73776 266 VAL A N 1
ATOM 2024 C CA . VAL A 1 287 ? -4.46830 -7.91667 -14.05350 1.000 14.29004 266 VAL A CA 1
ATOM 2025 C C . VAL A 1 287 ? -5.82564 -8.57941 -13.86701 1.000 13.66818 266 VAL A C 1
ATOM 2026 O O . VAL A 1 287 ? -5.95447 -9.79577 -13.99538 1.000 13.72829 266 VAL A O 1
ATOM 2030 N N . GLY A 1 288 ? -6.82474 -7.78393 -13.50792 1.000 14.20874 267 GLY A N 1
ATOM 2031 C CA . GLY A 1 288 ? -8.15498 -8.31250 -13.29010 1.000 14.27929 267 GLY A CA 1
ATOM 2032 C C . GLY A 1 288 ? -9.18650 -7.24240 -13.58066 1.000 14.83683 267 GLY A C 1
ATOM 2033 O O . GLY A 1 288 ? -8.84905 -6.10803 -13.93376 1.000 14.92214 267 GLY A O 1
ATOM 2034 N N . ALA A 1 289 ? -10.46034 -7.61564 -13.41364 1.000 15.24964 268 ALA A N 1
ATOM 2035 C CA . ALA A 1 289 ? -11.61086 -6.77164 -13.75294 1.000 15.90559 268 ALA A CA 1
ATOM 2036 C C . ALA A 1 289 ? -12.45134 -6.53948 -12.50164 1.000 15.83173 268 ALA A C 1
ATOM 2037 O O . ALA A 1 289 ? -13.38749 -7.30533 -12.22021 1.000 16.08170 268 ALA A O 1
ATOM 2039 N N . PRO A 1 290 ? -12.16624 -5.48243 -11.73674 1.000 15.54249 269 PRO A N 1
ATOM 2040 C CA . PRO A 1 290 ? -12.79036 -5.31274 -10.41264 1.000 15.41152 269 PRO A CA 1
ATOM 2041 C C . PRO A 1 290 ? -14.21385 -4.77492 -10.47607 1.000 18.04746 269 PRO A C 1
ATOM 2042 O O . PRO A 1 290 ? -14.52875 -3.87111 -11.25638 1.000 16.66803 269 PRO A O 1
ATOM 2046 N N . SER A 1 291 ? -15.07069 -5.31620 -9.60192 1.000 16.23515 270 SER A N 1
ATOM 2047 C CA . SER A 1 291 ? -16.49371 -4.99256 -9.63200 1.000 16.97657 270 SER A CA 1
ATOM 2048 C C . SER A 1 291 ? -16.80330 -3.55821 -9.22464 1.000 18.00261 270 SER A C 1
ATOM 2049 O O . SER A 1 291 ? -17.86430 -3.04608 -9.60004 1.000 20.29419 270 SER A O 1
ATOM 2052 N N . ASN A 1 292 ? -15.93097 -2.88909 -8.46816 1.000 18.32198 271 ASN A N 1
ATOM 2053 C CA . ASN A 1 292 ? -16.23320 -1.49328 -8.16827 1.000 18.69062 271 ASN A CA 1
ATOM 2054 C C . ASN A 1 292 ? -15.94620 -0.56682 -9.34151 1.000 19.59928 271 ASN A C 1
ATOM 2055 O O . ASN A 1 292 ? -16.31128 0.61079 -9.28601 1.000 23.88708 271 ASN A O 1
ATOM 2060 N N . CYS A 1 293 ? -15.32352 -1.07025 -10.40369 1.000 18.20928 272 CYS A N 1
ATOM 2061 C CA . CYS A 1 293 ? -15.00178 -0.27508 -11.57391 1.000 19.68958 272 CYS A CA 1
ATOM 2062 C C . CYS A 1 293 ? -15.77423 -0.68352 -12.81452 1.000 19.73330 272 CYS A C 1
ATOM 2063 O O . CYS A 1 293 ? -15.84838 0.10235 -13.76263 1.000 19.66330 272 CYS A O 1
ATOM 2066 N N . LEU A 1 294 ? -16.33801 -1.88424 -12.83270 1.000 18.31219 273 LEU A N 1
ATOM 2067 C CA . LEU A 1 294 ? -16.92687 -2.44647 -14.03438 1.000 19.86058 273 LEU A CA 1
ATOM 2068 C C . LEU A 1 294 ? -18.20606 -3.17179 -13.65656 1.000 20.40858 273 LEU A C 1
ATOM 2069 O O . LEU A 1 294 ? -18.20881 -3.96040 -12.70779 1.000 21.08415 273 LEU A O 1
ATOM 2074 N N . THR A 1 295 ? -19.28892 -2.89594 -14.37922 1.000 22.73152 274 THR A N 1
ATOM 2075 C CA . THR A 1 295 ? -20.47756 -3.73202 -14.26332 1.000 23.08564 274 THR A CA 1
ATOM 2076 C C . THR A 1 295 ? -20.19119 -5.13341 -14.79643 1.000 23.15545 274 THR A C 1
ATOM 2077 O O . THR A 1 295 ? -19.22999 -5.36395 -15.54102 1.000 21.88111 274 THR A O 1
ATOM 2081 N N . ASP A 1 296 ? -21.06200 -6.07619 -14.42981 1.000 24.53280 275 ASP A N 1
ATOM 2082 C CA . ASP A 1 296 ? -20.85198 -7.45965 -14.84586 1.000 27.04025 275 ASP A CA 1
ATOM 2083 C C . ASP A 1 296 ? -20.86517 -7.58972 -16.36580 1.000 23.74603 275 ASP A C 1
ATOM 2084 O O . ASP A 1 296 ? -20.07879 -8.35816 -16.93246 1.000 21.74319 275 ASP A O 1
ATOM 2089 N N . ASP A 1 297 ? -21.72198 -6.81326 -17.04547 1.000 25.08348 276 ASP A N 1
ATOM 2090 C CA . ASP A 1 297 ? -21.83212 -6.90231 -18.50045 1.000 25.00028 276 ASP A CA 1
ATOM 2091 C C . ASP A 1 297 ? -20.56423 -6.42926 -19.20744 1.000 23.61577 276 ASP A C 1
ATOM 2092 O O . ASP A 1 297 ? -20.26327 -6.89183 -20.31493 1.000 22.54758 276 ASP A O 1
ATOM 2097 N N . GLU A 1 298 ? -19.82455 -5.49656 -18.62319 1.000 22.18557 277 GLU A N 1
ATOM 2098 C CA . GLU A 1 298 ? -18.63609 -5.01106 -19.30978 1.000 21.57441 277 GLU A CA 1
ATOM 2099 C C . GLU A 1 298 ? -17.36689 -5.74576 -18.89705 1.000 21.93171 277 GLU A C 1
ATOM 2100 O O . GLU A 1 298 ? -16.29701 -5.43105 -19.42538 1.000 21.67244 277 GLU A O 1
ATOM 2106 N N . MET A 1 299 ? -17.47169 -6.75239 -18.01541 1.000 20.20342 278 MET A N 1
ATOM 2107 C CA . MET A 1 299 ? -16.27961 -7.48492 -17.58442 1.000 20.05853 278 MET A CA 1
ATOM 2108 C C . MET A 1 299 ? -15.66129 -8.31720 -18.70401 1.000 19.81539 278 MET A C 1
ATOM 2109 O O . MET A 1 299 ? -14.42842 -8.27529 -18.86309 1.000 20.45526 278 MET A O 1
ATOM 2114 N N . PRO A 1 300 ? -16.41706 -9.08341 -19.50543 1.000 21.52906 279 PRO A N 1
ATOM 2115 C CA . PRO A 1 300 ? -15.75705 -9.81808 -20.60220 1.000 21.25701 279 PRO A CA 1
ATOM 2116 C C . PRO A 1 300 ? -15.11551 -8.90231 -21.63068 1.000 20.63379 279 PRO A C 1
ATOM 2117 O O . PRO A 1 300 ? -14.00390 -9.18068 -22.10017 1.000 20.39917 279 PRO A O 1
ATOM 2121 N N . GLY A 1 301 ? -15.78880 -7.81029 -21.99388 1.000 21.20637 280 GLY A N 1
ATOM 2122 C CA . GLY A 1 301 ? -15.19495 -6.87065 -22.92725 1.000 21.54631 280 GLY A CA 1
ATOM 2123 C C . GLY A 1 301 ? -13.91294 -6.25373 -22.39755 1.000 20.80534 280 GLY A C 1
ATOM 2124 O O . GLY A 1 301 ? -12.96051 -6.04198 -23.15001 1.000 21.51405 280 GLY A O 1
ATOM 2125 N N . PHE A 1 302 ? -13.86151 -5.97415 -21.09050 1.000 20.13938 281 PHE A N 1
ATOM 2126 C CA . PHE A 1 302 ? -12.64229 -5.40427 -20.52273 1.000 19.41954 281 PHE A CA 1
ATOM 2127 C C . PHE A 1 302 ? -11.48606 -6.38876 -20.60860 1.000 18.90024 281 PHE A C 1
ATOM 2128 O O . PHE A 1 302 ? -10.37245 -6.01484 -20.99725 1.000 19.13507 281 PHE A O 1
ATOM 2136 N N . LEU A 1 303 ? -11.73172 -7.65165 -20.26105 1.000 19.25654 282 LEU A N 1
ATOM 2137 C CA . LEU A 1 303 ? -10.69454 -8.66679 -20.40035 1.000 18.57733 282 LEU A CA 1
ATOM 2138 C C . LEU A 1 303 ? -10.18377 -8.72787 -21.83314 1.000 18.85610 282 LEU A C 1
ATOM 2139 O O . LEU A 1 303 ? -8.97292 -8.71740 -22.07342 1.000 18.56500 282 LEU A O 1
ATOM 2144 N N . GLU A 1 304 ? -11.09512 -8.77167 -22.80551 1.000 19.70197 283 GLU A N 1
ATOM 2145 C CA . GLU A 1 304 ? -10.65619 -8.87695 -24.18990 1.000 20.31187 283 GLU A CA 1
ATOM 2146 C C . GLU A 1 304 ? -9.85644 -7.64805 -24.60592 1.000 20.37358 283 GLU A C 1
ATOM 2147 O O . GLU A 1 304 ? -8.79477 -7.77486 -25.22547 1.000 20.37508 283 GLU A O 1
ATOM 2153 N N . ALA A 1 305 ? -10.33873 -6.45246 -24.25055 1.000 20.44598 284 ALA A N 1
ATOM 2154 C CA . ALA A 1 305 ? -9.64258 -5.22607 -24.63219 1.000 20.55342 284 ALA A CA 1
ATOM 2155 C C . ALA A 1 305 ? -8.25644 -5.15512 -24.00548 1.000 19.71229 284 ALA A C 1
ATOM 2156 O O . ALA A 1 305 ? -7.28285 -4.77733 -24.67329 1.000 19.82713 284 ALA A O 1
ATOM 2158 N N . THR A 1 306 ? -8.14663 -5.52159 -22.72055 1.000 18.89895 285 THR A N 1
ATOM 2159 C CA . THR A 1 306 ? -6.86281 -5.44699 -22.02987 1.000 18.09001 285 THR A CA 1
ATOM 2160 C C . THR A 1 306 ? -5.89634 -6.49486 -22.55455 1.000 17.98727 285 THR A C 1
ATOM 2161 O O . THR A 1 306 ? -4.72346 -6.20205 -22.80463 1.000 17.79640 285 THR A O 1
ATOM 2165 N N . VAL A 1 307 ? -6.36219 -7.73585 -22.69884 1.000 19.05223 286 VAL A N 1
ATOM 2166 C CA . VAL A 1 307 ? -5.50440 -8.78180 -23.24995 1.000 18.12254 286 VAL A CA 1
ATOM 2167 C C . VAL A 1 307 ? -5.02944 -8.38805 -24.64085 1.000 18.83006 286 VAL A C 1
ATOM 2168 O O . VAL A 1 307 ? -3.83931 -8.48755 -24.96278 1.000 19.20314 286 VAL A O 1
ATOM 2172 N N . ARG A 1 308 ? -5.94839 -7.90152 -25.47627 1.000 21.41916 287 ARG A N 1
ATOM 2173 C CA . ARG A 1 308 ? -5.57061 -7.52617 -26.83550 1.000 20.41561 287 ARG A CA 1
ATOM 2174 C C . ARG A 1 308 ? -4.59407 -6.35330 -26.83331 1.000 21.85175 287 ARG A C 1
ATOM 2175 O O . ARG A 1 308 ? -3.64545 -6.33367 -27.62582 1.000 24.36596 287 ARG A O 1
ATOM 2183 N N . TRP A 1 309 ? -4.79605 -5.38119 -25.93609 1.000 22.08136 288 TRP A N 1
ATOM 2184 C CA . TRP A 1 309 ? -3.86577 -4.25610 -25.82490 1.000 20.81033 288 TRP A CA 1
ATOM 2185 C C . TRP A 1 309 ? -2.48285 -4.72743 -25.39602 1.000 19.75785 288 TRP A C 1
ATOM 2186 O O . TRP A 1 309 ? -1.47165 -4.34155 -25.98810 1.000 19.01864 288 TRP A O 1
ATOM 2188 N N . ALA A 1 310 ? -2.42130 -5.56450 -24.35754 1.000 19.49626 289 ALA A N 1
ATOM 2189 C CA . ALA A 1 310 ? -1.13489 -5.92119 -23.76446 1.000 20.37515 289 ALA A CA 1
ATOM 2190 C C . ALA A 1 310 ? -0.30228 -6.80098 -24.69300 1.000 19.18303 289 ALA A C 1
ATOM 2191 O O . ALA A 1 310 ? 0.93058 -6.69801 -24.70670 1.000 21.17002 289 ALA A O 1
ATOM 2193 N N . VAL A 1 311 ? -0.94125 -7.68991 -25.45842 1.000 20.07543 290 VAL A N 1
ATOM 2194 C CA . VAL A 1 311 ? -0.15950 -8.54246 -26.34967 1.000 22.58430 290 VAL A CA 1
ATOM 2195 C C . VAL A 1 311 ? 0.46127 -7.74704 -27.50041 1.000 23.41036 290 VAL A C 1
ATOM 2196 O O . VAL A 1 311 ? 1.39544 -8.23822 -28.15084 1.000 21.55962 290 VAL A O 1
ATOM 2200 N N . ARG A 1 312 ? -0.02188 -6.52608 -27.76032 1.000 21.63295 291 ARG A N 1
ATOM 2201 C CA . ARG A 1 312 ? 0.57882 -5.61918 -28.73504 1.000 25.87512 291 ARG A CA 1
ATOM 2202 C C . ARG A 1 312 ? 1.76928 -4.84025 -28.17101 1.000 25.20098 291 ARG A C 1
ATOM 2203 O O . ARG A 1 312 ? 1.98830 -3.68588 -28.56177 1.000 23.77128 291 ARG A O 1
ATOM 2211 N N . THR A 1 313 ? 2.53159 -5.42736 -27.25362 1.000 22.18299 292 THR A N 1
ATOM 2212 C CA . THR A 1 313 ? 3.73915 -4.81396 -26.73258 1.000 20.45770 292 THR A CA 1
ATOM 2213 C C . THR A 1 313 ? 4.90632 -5.75365 -26.99819 1.000 23.90224 292 THR A C 1
ATOM 2214 O O . THR A 1 313 ? 4.71872 -6.94809 -27.24535 1.000 24.02782 292 THR A O 1
ATOM 2218 N N . GLU A 1 314 ? 6.11679 -5.20107 -26.96092 1.000 22.90437 293 GLU A N 1
ATOM 2219 C CA . GLU A 1 314 ? 7.29943 -5.94048 -27.38196 1.000 22.80300 293 GLU A CA 1
ATOM 2220 C C . GLU A 1 314 ? 7.83560 -6.80924 -26.25208 1.000 23.33918 293 GLU A C 1
ATOM 2221 O O . GLU A 1 314 ? 8.03005 -6.33482 -25.12545 1.000 18.69441 293 GLU A O 1
ATOM 2227 N N . ASN A 1 315 ? 8.09005 -8.08037 -26.56952 1.000 19.81112 294 ASN A N 1
ATOM 2228 C CA . ASN A 1 315 ? 8.72330 -9.02810 -25.64707 1.000 21.03401 294 ASN A CA 1
ATOM 2229 C C . ASN A 1 315 ? 7.87700 -9.25147 -24.39468 1.000 18.43699 294 ASN A C 1
ATOM 2230 O O . ASN A 1 315 ? 8.38623 -9.29655 -23.27019 1.000 19.00873 294 ASN A O 1
ATOM 2235 N N . LEU A 1 316 ? 6.57158 -9.39976 -24.59796 1.000 18.11163 295 LEU A N 1
ATOM 2236 C CA . LEU A 1 316 ? 5.66351 -9.82235 -23.53856 1.000 17.95813 295 LEU A CA 1
ATOM 2237 C C . LEU A 1 316 ? 5.80137 -11.33144 -23.35525 1.000 18.79148 295 LEU A C 1
ATOM 2238 O O . LEU A 1 316 ? 5.68162 -12.08794 -24.32884 1.000 19.74187 295 LEU A O 1
ATOM 2243 N N . TRP A 1 317 ? 6.12399 -11.75738 -22.12605 1.000 16.38300 296 TRP A N 1
ATOM 2244 C CA . TRP A 1 317 ? 6.22516 -13.18227 -21.80003 1.000 17.38984 296 TRP A CA 1
ATOM 2245 C C . TRP A 1 317 ? 4.85486 -13.84636 -21.76087 1.000 17.11543 296 TRP A C 1
ATOM 2246 O O . TRP A 1 317 ? 4.68807 -14.97675 -22.23669 1.000 17.82685 296 TRP A O 1
ATOM 2257 N N . GLY A 1 318 ? 3.87480 -13.17003 -21.18438 1.000 15.97970 297 GLY A N 1
ATOM 2258 C CA . GLY A 1 318 ? 2.55408 -13.73188 -20.99509 1.000 16.00298 297 GLY A CA 1
ATOM 2259 C C . GLY A 1 318 ? 1.74822 -12.89221 -20.02058 1.000 15.96880 297 GLY A C 1
ATOM 2260 O O . GLY A 1 318 ? 2.21299 -11.88115 -19.48707 1.000 15.23105 297 GLY A O 1
ATOM 2261 N N . ILE A 1 319 ? 0.51114 -13.32950 -19.81255 1.000 15.59420 298 ILE A N 1
ATOM 2262 C CA . ILE A 1 319 ? -0.43749 -12.66375 -18.92756 1.000 15.26187 298 ILE A CA 1
ATOM 2263 C C . ILE A 1 319 ? -0.93375 -13.67074 -17.89540 1.000 14.68692 298 ILE A C 1
ATOM 2264 O O . ILE A 1 319 ? -1.35624 -14.77844 -18.25366 1.000 14.90004 298 ILE A O 1
ATOM 2269 N N . THR A 1 320 ? -0.89467 -13.28754 -16.61754 1.000 13.98851 299 THR A N 1
ATOM 2270 C CA . THR A 1 320 ? -1.43389 -14.11863 -15.54351 1.000 13.45503 299 THR A CA 1
ATOM 2271 C C . THR A 1 320 ? -2.61815 -13.38934 -14.91260 1.000 13.37413 299 THR A C 1
ATOM 2272 O O . THR A 1 320 ? -2.44008 -12.36996 -14.23898 1.000 13.05640 299 THR A O 1
ATOM 2276 N N . TRP A 1 321 ? -3.82401 -13.90189 -15.13985 1.000 13.68976 300 TRP A N 1
ATOM 2277 C CA . TRP A 1 321 ? -5.02515 -13.19573 -14.71233 1.000 13.75805 300 TRP A CA 1
ATOM 2278 C C . TRP A 1 321 ? -5.22292 -13.31173 -13.20681 1.000 13.02940 300 TRP A C 1
ATOM 2279 O O . TRP A 1 321 ? -4.93618 -14.35441 -12.61049 1.000 12.61023 300 TRP A O 1
ATOM 2290 N N . TRP A 1 322 ? -5.72824 -12.23613 -12.58666 1.000 12.91627 301 TRP A N 1
ATOM 2291 C CA . TRP A 1 322 ? -6.18187 -12.27921 -11.19489 1.000 12.35121 301 TRP A CA 1
ATOM 2292 C C . TRP A 1 322 ? -7.71130 -12.29637 -11.20918 1.000 12.71552 301 TRP A C 1
ATOM 2293 O O . TRP A 1 322 ? -8.33728 -11.30493 -11.59873 1.000 13.14557 301 TRP A O 1
ATOM 2304 N N . CYS A 1 323 ? -8.32476 -13.39907 -10.77877 1.000 12.57334 302 CYS A N 1
ATOM 2305 C CA . CYS A 1 323 ? -7.66579 -14.56202 -10.18460 1.000 12.06536 302 CYS A CA 1
ATOM 2306 C C . CYS A 1 323 ? -8.37144 -15.84718 -10.65347 1.000 12.35547 302 CYS A C 1
ATOM 2307 O O . CYS A 1 323 ? -9.29092 -15.79463 -11.48238 1.000 12.94913 302 CYS A O 1
ATOM 2310 N N . SER A 1 324 ? -7.96398 -16.99728 -10.11206 1.000 11.96258 303 SER A N 1
ATOM 2311 C CA . SER A 1 324 ? -8.51722 -18.26582 -10.58784 1.000 12.23637 303 SER A CA 1
ATOM 2312 C C . SER A 1 324 ? -9.98164 -18.42363 -10.19098 1.000 12.48859 303 SER A C 1
ATOM 2313 O O . SER A 1 324 ? -10.82128 -18.80403 -11.02019 1.000 13.02203 303 SER A O 1
ATOM 2316 N N . HIS A 1 325 ? -10.31123 -18.12779 -8.92891 1.000 12.14893 304 HIS A N 1
ATOM 2317 C CA . HIS A 1 325 ? -11.61079 -18.46417 -8.35223 1.000 12.33651 304 HIS A CA 1
ATOM 2318 C C . HIS A 1 325 ? -12.12014 -17.32891 -7.48019 1.000 12.21065 304 HIS A C 1
ATOM 2319 O O . HIS A 1 325 ? -11.35514 -16.74536 -6.70547 1.000 12.64000 304 HIS A O 1
ATOM 2326 N N . ASP A 1 326 ? -13.42200 -17.05532 -7.57328 1.000 12.64118 305 ASP A N 1
ATOM 2327 C CA . ASP A 1 326 ? -14.05692 -16.12929 -6.64247 1.000 12.58235 305 ASP A CA 1
ATOM 2328 C C . ASP A 1 326 ? -13.76009 -16.53191 -5.19771 1.000 13.12307 305 ASP A C 1
ATOM 2329 O O . ASP A 1 326 ? -13.59834 -17.71432 -4.86846 1.000 11.91826 305 ASP A O 1
ATOM 2334 N N . VAL A 1 327 ? -13.67444 -15.53667 -4.33987 1.000 11.84358 306 VAL A N 1
ATOM 2335 C CA . VAL A 1 327 ? -13.46974 -15.76392 -2.91498 1.000 12.38278 306 VAL A CA 1
ATOM 2336 C C . VAL A 1 327 ? -14.80862 -16.06845 -2.26049 1.000 13.43125 306 VAL A C 1
ATOM 2337 O O . VAL A 1 327 ? -15.81867 -15.41256 -2.53805 1.000 12.66762 306 VAL A O 1
ATOM 2341 N N . SER A 1 328 ? -14.81633 -17.07486 -1.39312 1.000 12.61375 307 SER A N 1
ATOM 2342 C CA . SER A 1 328 ? -16.02743 -17.46922 -0.68207 1.000 13.46058 307 SER A CA 1
ATOM 2343 C C . SER A 1 328 ? -16.57574 -16.33744 0.18777 1.000 15.15893 307 SER A C 1
ATOM 2344 O O . SER A 1 328 ? -15.84078 -15.71530 0.95940 1.000 13.53169 307 SER A O 1
ATOM 2347 N N . ARG A 1 329 ? -17.88794 -16.09286 0.08985 1.000 15.64201 308 ARG A N 1
ATOM 2348 C CA . ARG A 1 329 ? -18.51731 -15.06110 0.91660 1.000 17.00666 308 ARG A CA 1
ATOM 2349 C C . ARG A 1 329 ? -18.60026 -15.44155 2.38883 1.000 15.76742 308 ARG A C 1
ATOM 2350 O O . ARG A 1 329 ? -18.91812 -14.57938 3.21416 1.000 16.07196 308 ARG A O 1
ATOM 2358 N N . ASP A 1 330 ? -18.33364 -16.69798 2.73700 1.000 13.10865 309 ASP A N 1
ATOM 2359 C CA . ASP A 1 330 ? -18.22337 -17.06919 4.14145 1.000 20.44980 309 ASP A CA 1
ATOM 2360 C C . ASP A 1 330 ? -16.92674 -16.58172 4.77725 1.000 15.00415 309 ASP A C 1
ATOM 2361 O O . ASP A 1 330 ? -16.73150 -16.77832 5.98131 1.000 14.12270 309 ASP A O 1
ATOM 2366 N N . LEU A 1 331 ? -16.05118 -15.95403 3.99972 1.000 14.45767 310 LEU A N 1
ATOM 2367 C CA . LEU A 1 331 ? -14.84878 -15.30475 4.50400 1.000 12.26307 310 LEU A CA 1
ATOM 2368 C C . LEU A 1 331 ? -15.11777 -13.80302 4.55100 1.000 11.01902 310 LEU A C 1
ATOM 2369 O O . LEU A 1 331 ? -15.45186 -13.19499 3.52806 1.000 14.55118 310 LEU A O 1
ATOM 2374 N N . GLY A 1 332 ? -14.99898 -13.21769 5.73517 1.000 11.21998 311 GLY A N 1
ATOM 2375 C CA . GLY A 1 332 ? -15.36952 -11.83696 5.95748 1.000 14.26973 311 GLY A CA 1
ATOM 2376 C C . GLY A 1 332 ? -14.21141 -10.85654 5.85212 1.000 11.75377 311 GLY A C 1
ATOM 2377 O O . GLY A 1 332 ? -13.04494 -11.22979 5.84040 1.000 11.08536 311 GLY A O 1
ATOM 2378 N N . ASP A 1 333 ? -14.58010 -9.57706 5.73221 1.000 14.71038 312 ASP A N 1
ATOM 2379 C CA . ASP A 1 333 ? -13.73145 -8.38602 5.82260 1.000 11.96448 312 ASP A CA 1
ATOM 2380 C C . ASP A 1 333 ? -12.86211 -8.11815 4.59053 1.000 11.37867 312 ASP A C 1
ATOM 2381 O O . ASP A 1 333 ? -12.10295 -7.14489 4.59920 1.000 10.49398 312 ASP A O 1
ATOM 2386 N N . PHE A 1 334 ? -12.96246 -8.91219 3.52537 1.000 11.72607 313 PHE A N 1
ATOM 2387 C CA . PHE A 1 334 ? -12.32524 -8.53497 2.26758 1.000 11.04870 313 PHE A CA 1
ATOM 2388 C C . PHE A 1 334 ? -12.96069 -7.25201 1.73599 1.000 11.88167 313 PHE A C 1
ATOM 2389 O O . PHE A 1 334 ? -14.17327 -7.07170 1.86556 1.000 13.96304 313 PHE A O 1
ATOM 2397 N N . PRO A 1 335 ? -12.19586 -6.36869 1.09174 1.000 12.56033 314 PRO A N 1
ATOM 2398 C CA . PRO A 1 335 ? -12.83477 -5.33144 0.27026 1.000 15.31203 314 PRO A CA 1
ATOM 2399 C C . PRO A 1 335 ? -13.74725 -5.98473 -0.75165 1.000 14.76409 314 PRO A C 1
ATOM 2400 O O . PRO A 1 335 ? -13.45031 -7.06512 -1.27273 1.000 14.47522 314 PRO A O 1
ATOM 2404 N N . GLU A 1 336 ? -14.88414 -5.33115 -1.01304 1.000 14.79415 315 GLU A N 1
ATOM 2405 C CA . GLU A 1 336 ? -15.94563 -5.97764 -1.77875 1.000 15.59867 315 GLU A CA 1
ATOM 2406 C C . GLU A 1 336 ? -15.45773 -6.43171 -3.14984 1.000 14.74809 315 GLU A C 1
ATOM 2407 O O . GLU A 1 336 ? -15.81480 -7.52136 -3.60992 1.000 13.37246 315 GLU A O 1
ATOM 2413 N N . LEU A 1 337 ? -14.62409 -5.62248 -3.80905 1.000 14.44146 316 LEU A N 1
ATOM 2414 C CA . LEU A 1 337 ? -14.15558 -5.97575 -5.14611 1.000 15.20564 316 LEU A CA 1
ATOM 2415 C C . LEU A 1 337 ? -13.38993 -7.29893 -5.17550 1.000 13.96623 316 LEU A C 1
ATOM 2416 O O . LEU A 1 337 ? -13.31216 -7.93015 -6.23743 1.000 12.67839 316 LEU A O 1
ATOM 2421 N N . GLU A 1 338 ? -12.83855 -7.74278 -4.03738 1.000 11.94842 317 GLU A N 1
ATOM 2422 C CA . GLU A 1 338 ? -12.02020 -8.95740 -4.02791 1.000 12.78053 317 GLU A CA 1
ATOM 2423 C C . GLU A 1 338 ? -12.83492 -10.21704 -4.30634 1.000 12.90097 317 GLU A C 1
ATOM 2424 O O . GLU A 1 338 ? -12.28698 -11.19412 -4.82488 1.000 13.56488 317 GLU A O 1
ATOM 2430 N N . TYR A 1 339 ? -14.12748 -10.22599 -3.96413 1.000 12.85850 318 TYR A N 1
ATOM 2431 C CA . TYR A 1 339 ? -14.88515 -11.48002 -3.97599 1.000 12.36523 318 TYR A CA 1
ATOM 2432 C C . TYR A 1 339 ? -15.14163 -12.02481 -5.37899 1.000 13.69132 318 TYR A C 1
ATOM 2433 O O . TYR A 1 339 ? -15.24083 -13.24667 -5.54546 1.000 15.67697 318 TYR A O 1
ATOM 2442 N N . THR A 1 340 ? -15.27752 -11.17298 -6.39564 1.000 13.17713 319 THR A N 1
ATOM 2443 C CA . THR A 1 340 ? -15.73593 -11.65420 -7.69910 1.000 13.70005 319 THR A CA 1
ATOM 2444 C C . THR A 1 340 ? -14.68563 -11.48502 -8.79698 1.000 13.67923 319 THR A C 1
ATOM 2445 O O . THR A 1 340 ? -15.02975 -11.34799 -9.97912 1.000 14.29902 319 THR A O 1
ATOM 2449 N N . LEU A 1 341 ? -13.40083 -11.52938 -8.43214 1.000 13.10820 320 LEU A N 1
ATOM 2450 C CA . LEU A 1 341 ? -12.32410 -11.39743 -9.40840 1.000 13.22292 320 LEU A CA 1
ATOM 2451 C C . LEU A 1 341 ? -11.99364 -12.70057 -10.13354 1.000 13.30536 320 LEU A C 1
ATOM 2452 O O . LEU A 1 341 ? -11.15260 -12.68797 -11.04328 1.000 13.48502 320 LEU A O 1
ATOM 2457 N N . GLY A 1 342 ? -12.64661 -13.80984 -9.78534 1.000 13.22376 321 GLY A N 1
ATOM 2458 C CA . GLY A 1 342 ? -12.24986 -15.09980 -10.32902 1.000 13.23441 321 GLY A CA 1
ATOM 2459 C C . GLY A 1 342 ? -12.72004 -15.33847 -11.75663 1.000 13.98371 321 GLY A C 1
ATOM 2460 O O . GLY A 1 342 ? -13.71918 -14.78892 -12.21859 1.000 14.52754 321 GLY A O 1
ATOM 2461 N N . LEU A 1 343 ? -11.96342 -16.18128 -12.46401 1.000 14.03998 322 LEU A N 1
ATOM 2462 C CA . LEU A 1 343 ? -12.39786 -16.69207 -13.75878 1.000 14.73048 322 LEU A CA 1
ATOM 2463 C C . LEU A 1 343 ? -13.42775 -17.80198 -13.60354 1.000 14.83511 322 LEU A C 1
ATOM 2464 O O . LEU A 1 343 ? -14.24736 -18.02177 -14.51030 1.000 15.47709 322 LEU A O 1
ATOM 2469 N N . ILE A 1 344 ? -13.37223 -18.49957 -12.46797 1.000 14.30918 323 ILE A N 1
ATOM 2470 C CA . ILE A 1 344 ? -14.25083 -19.60094 -12.09412 1.000 14.43204 323 ILE A CA 1
ATOM 2471 C C . ILE A 1 344 ? -15.03968 -19.16069 -10.87166 1.000 14.22889 323 ILE A C 1
ATOM 2472 O O . ILE A 1 344 ? -14.47557 -18.56041 -9.94672 1.000 13.74200 323 ILE A O 1
ATOM 2477 N N . GLY A 1 345 ? -16.33340 -19.46476 -10.85802 1.000 14.83535 324 GLY A N 1
ATOM 2478 C CA . GLY A 1 345 ? -17.15266 -19.12406 -9.71837 1.000 14.51288 324 GLY A CA 1
ATOM 2479 C C . GLY A 1 345 ? -16.99443 -20.11794 -8.58177 1.000 15.08371 324 GLY A C 1
ATOM 2480 O O . GLY A 1 345 ? -16.39230 -21.18473 -8.72275 1.000 13.91454 324 GLY A O 1
ATOM 2481 N N . GLN A 1 346 ? -17.55290 -19.74801 -7.42575 1.000 13.89369 325 GLN A N 1
ATOM 2482 C CA . GLN A 1 346 ? -17.58538 -20.68399 -6.30777 1.000 15.78365 325 GLN A CA 1
ATOM 2483 C C . GLN A 1 346 ? -18.39090 -21.93213 -6.63977 1.000 16.16857 325 GLN A C 1
ATOM 2484 O O . GLN A 1 346 ? -18.21712 -22.95732 -5.97818 1.000 16.64912 325 GLN A O 1
ATOM 2490 N N . ASP A 1 347 ? -19.25538 -21.87808 -7.65382 1.000 15.47477 326 ASP A N 1
ATOM 2491 C CA . ASP A 1 347 ? -19.97197 -23.07798 -8.06494 1.000 19.43651 326 ASP A CA 1
ATOM 2492 C C . ASP A 1 347 ? -19.11189 -24.03551 -8.88231 1.000 21.09317 326 ASP A C 1
ATOM 2493 O O . ASP A 1 347 ? -19.60416 -25.10146 -9.27741 1.000 22.41045 326 ASP A O 1
ATOM 2498 N N . GLY A 1 348 ? -17.85111 -23.69249 -9.13686 1.000 18.49141 327 GLY A N 1
ATOM 2499 C CA . GLY A 1 348 ? -16.96260 -24.53639 -9.91005 1.000 21.46495 327 GLY A CA 1
ATOM 2500 C C . GLY A 1 348 ? -17.07325 -24.39602 -11.41324 1.000 19.69083 327 GLY A C 1
ATOM 2501 O O . GLY A 1 348 ? -16.31166 -25.05159 -12.13673 1.000 23.39459 327 GLY A O 1
ATOM 2502 N N . ALA A 1 349 ? -17.98457 -23.57129 -11.91075 1.000 16.74439 328 ALA A N 1
ATOM 2503 C CA . ALA A 1 349 ? -18.14207 -23.36257 -13.34121 1.000 17.09477 328 ALA A CA 1
ATOM 2504 C C . ALA A 1 349 ? -17.38765 -22.11994 -13.79965 1.000 16.74037 328 ALA A C 1
ATOM 2505 O O . ALA A 1 349 ? -17.19040 -21.16878 -13.03947 1.000 15.71325 328 ALA A O 1
ATOM 2507 N N . ALA A 1 350 ? -16.97776 -22.13149 -15.06375 1.000 18.47648 329 ALA A N 1
ATOM 2508 C CA . ALA A 1 350 ? -16.40338 -20.93567 -15.66555 1.000 18.15597 329 ALA A CA 1
ATOM 2509 C C . ALA A 1 350 ? -17.41795 -19.80261 -15.68113 1.000 17.91682 329 ALA A C 1
ATOM 2510 O O . ALA A 1 350 ? -18.60500 -20.01367 -15.93887 1.000 17.41622 329 ALA A O 1
ATOM 2512 N N . LYS A 1 351 ? -16.93725 -18.59940 -15.39376 1.000 16.65619 330 LYS A N 1
ATOM 2513 C CA . LYS A 1 351 ? -17.71419 -17.37062 -15.46494 1.000 17.79584 330 LYS A CA 1
ATOM 2514 C C . LYS A 1 351 ? -17.58597 -16.77053 -16.85168 1.000 17.95183 330 LYS A C 1
ATOM 2515 O O . LYS A 1 351 ? -16.74886 -17.20093 -17.64913 1.000 18.79138 330 LYS A O 1
ATOM 2521 N N . PRO A 1 352 ? -18.39785 -15.75630 -17.17919 1.000 19.02455 331 PRO A N 1
ATOM 2522 C CA . PRO A 1 352 ? -18.26090 -15.14084 -18.50905 1.000 19.06813 331 PRO A CA 1
ATOM 2523 C C . PRO A 1 352 ? -16.86105 -14.63761 -18.81969 1.000 18.87484 331 PRO A C 1
ATOM 2524 O O . PRO A 1 352 ? -16.40234 -14.78023 -19.96228 1.000 19.37012 331 PRO A O 1
ATOM 2528 N N . ILE A 1 353 ? -16.15158 -14.06105 -17.84761 1.000 18.66304 332 ILE A N 1
ATOM 2529 C CA . ILE A 1 353 ? -14.79087 -13.63649 -18.15278 1.000 18.01400 332 ILE A CA 1
ATOM 2530 C C . ILE A 1 353 ? -13.90933 -14.84687 -18.40851 1.000 17.75491 332 ILE A C 1
ATOM 2531 O O . ILE A 1 353 ? -13.00367 -14.79128 -19.24641 1.000 18.06194 332 ILE A O 1
ATOM 2536 N N . GLY A 1 354 ? -14.16030 -15.95833 -17.71205 1.000 17.31442 333 GLY A N 1
ATOM 2537 C CA . GLY A 1 354 ? -13.37126 -17.15428 -17.95355 1.000 17.61069 333 GLY A CA 1
ATOM 2538 C C . GLY A 1 354 ? -13.62775 -17.74512 -19.32907 1.000 18.76590 333 GLY A C 1
ATOM 2539 O O . GLY A 1 354 ? -12.69590 -18.18135 -20.01343 1.000 18.00614 333 GLY A O 1
ATOM 2540 N N . ARG A 1 355 ? -14.89520 -17.76981 -19.74995 1.000 18.46440 334 ARG A N 1
ATOM 2541 C CA . ARG A 1 355 ? -15.22011 -18.20451 -21.10452 1.000 19.29435 334 ARG A CA 1
ATOM 2542 C C . ARG A 1 355 ? -14.53462 -17.33641 -22.14567 1.000 20.13083 334 ARG A C 1
ATOM 2543 O O . ARG A 1 355 ? -14.00041 -17.84807 -23.13810 1.000 22.63338 334 ARG A O 1
ATOM 2551 N N . ARG A 1 356 ? -14.55040 -16.01734 -21.94973 1.000 19.86247 335 ARG A N 1
ATOM 2552 C CA . ARG A 1 356 ? -13.96917 -15.12714 -22.95095 1.000 20.43136 335 ARG A CA 1
ATOM 2553 C C . ARG A 1 356 ? -12.46854 -15.35402 -23.08357 1.000 20.08866 335 ARG A C 1
ATOM 2554 O O . ARG A 1 356 ? -11.93839 -15.42600 -24.20041 1.000 20.65756 335 ARG A O 1
ATOM 2562 N N . LEU A 1 357 ? -11.76858 -15.49274 -21.95573 1.000 19.19399 336 LEU A N 1
ATOM 2563 C CA . LEU A 1 357 ? -10.33470 -15.76215 -22.01032 1.000 18.89839 336 LEU A CA 1
ATOM 2564 C C . LEU A 1 357 ? -10.04998 -17.06698 -22.74419 1.000 19.55500 336 LEU A C 1
ATOM 2565 O O . LEU A 1 357 ? -9.12630 -17.13996 -23.56756 1.000 19.41903 336 LEU A O 1
ATOM 2570 N N . ALA A 1 358 ? -10.84130 -18.10607 -22.46020 1.000 19.02730 337 ALA A N 1
ATOM 2571 C CA . ALA A 1 358 ? -10.65437 -19.39230 -23.11872 1.000 19.29012 337 ALA A CA 1
ATOM 2572 C C . ALA A 1 358 ? -10.83411 -19.27341 -24.63387 1.000 20.77807 337 ALA A C 1
ATOM 2573 O O . ALA A 1 358 ? -10.11823 -19.91874 -25.40767 1.000 22.50482 337 ALA A O 1
ATOM 2575 N N . GLU A 1 359 ? -11.76998 -18.43937 -25.07455 1.000 20.86819 338 GLU A N 1
ATOM 2576 C CA . GLU A 1 359 ? -11.94146 -18.21595 -26.50502 1.000 23.02801 338 GLU A CA 1
ATOM 2577 C C . GLU A 1 359 ? -10.73821 -17.49600 -27.11007 1.000 22.58004 338 GLU A C 1
ATOM 2578 O O . GLU A 1 359 ? -10.32904 -17.80535 -28.23571 1.000 23.64170 338 GLU A O 1
ATOM 2584 N N . LEU A 1 360 ? -10.14743 -16.54662 -26.37288 1.000 21.96227 339 LEU A N 1
ATOM 2585 C CA . LEU A 1 360 ? -9.04662 -15.75149 -26.90905 1.000 21.74656 339 LEU A CA 1
ATOM 2586 C C . LEU A 1 360 ? -7.73610 -16.52272 -26.95793 1.000 23.19767 339 LEU A C 1
ATOM 2587 O O . LEU A 1 360 ? -6.92876 -16.29463 -27.86697 1.000 23.32245 339 LEU A O 1
ATOM 2592 N N . ILE A 1 361 ? -7.49581 -17.41200 -25.98865 1.000 21.27560 340 ILE A N 1
ATOM 2593 C CA . ILE A 1 361 ? -6.17655 -18.04225 -25.86384 1.000 23.82579 340 ILE A CA 1
ATOM 2594 C C . ILE A 1 361 ? -5.68290 -18.67154 -27.16505 1.000 24.79708 340 ILE A C 1
ATOM 2595 O O . ILE A 1 361 ? -4.53746 -18.40454 -27.55711 1.000 26.63849 340 ILE A O 1
ATOM 2600 N N . PRO A 1 362 ? -6.45523 -19.51415 -27.86724 1.000 25.48855 341 PRO A N 1
ATOM 2601 C CA . PRO A 1 362 ? -5.90279 -20.14325 -29.07972 1.000 24.81261 341 PRO A CA 1
ATOM 2602 C C . PRO A 1 362 ? -5.59706 -19.14937 -30.18878 1.000 30.41749 341 PRO A C 1
ATOM 2603 O O . PRO A 1 362 ? -4.74958 -19.44492 -31.04037 1.000 33.77783 341 PRO A O 1
ATOM 2607 N N . GLU A 1 363 ? -6.23209 -17.97269 -30.19232 1.000 26.98340 342 GLU A N 1
ATOM 2608 C CA . GLU A 1 363 ? -5.91715 -16.95954 -31.19436 1.000 27.51857 342 GLU A CA 1
ATOM 2609 C C . GLU A 1 363 ? -4.58907 -16.26352 -30.91472 1.000 30.50049 342 GLU A C 1
ATOM 2610 O O . GLU A 1 363 ? -3.93890 -15.78411 -31.85092 1.000 34.48683 342 GLU A O 1
ATOM 2616 N N . LEU A 1 364 ? -4.15866 -16.20942 -29.65191 1.000 28.76744 343 LEU A N 1
ATOM 2617 C CA . LEU A 1 364 ? -3.06296 -15.33570 -29.25674 1.000 28.61249 343 LEU A CA 1
ATOM 2618 C C . LEU A 1 364 ? -1.82936 -16.06005 -28.73111 1.000 29.58006 343 LEU A C 1
ATOM 2619 O O . LEU A 1 364 ? -0.84137 -15.39208 -28.40411 1.000 28.87672 343 LEU A O 1
ATOM 2624 N N . ARG A 1 365 ? -1.84506 -17.39413 -28.63743 1.000 29.67227 344 ARG A N 1
ATOM 2625 C CA . ARG A 1 365 ? -0.63790 -18.11750 -28.23730 1.000 25.20054 344 ARG A CA 1
ATOM 2626 C C . ARG A 1 365 ? 0.50657 -17.86428 -29.21773 1.000 30.04423 344 ARG A C 1
ATOM 2627 O O . ARG A 1 365 ? 1.64266 -17.59650 -28.80713 1.000 26.71358 344 ARG A O 1
ATOM 2631 N N . GLN A 1 366 ? 0.22566 -17.95285 -30.52392 1.000 29.58068 345 GLN A N 1
ATOM 2632 C CA . GLN A 1 366 ? 1.26214 -17.75253 -31.53573 1.000 29.88502 345 GLN A CA 1
ATOM 2633 C C . GLN A 1 366 ? 1.80156 -16.33199 -31.47070 1.000 28.52953 345 GLN A C 1
ATOM 2634 O O . GLN A 1 366 ? 1.05717 -15.35949 -31.64479 1.000 27.56930 345 GLN A O 1
ATOM 2636 N N . ARG A 1 367 ? 3.10277 -16.21802 -31.22538 1.000 27.93933 346 ARG A N 1
ATOM 2637 C CA . ARG A 1 367 ? 3.72940 -14.90919 -31.12695 1.000 27.88934 346 ARG A CA 1
ATOM 2638 C C . ARG A 1 367 ? 3.79508 -14.25229 -32.50001 1.000 32.49316 346 ARG A C 1
ATOM 2639 O O . ARG A 1 367 ? 4.17157 -14.89257 -33.48975 1.000 30.35184 346 ARG A O 1
ATOM 2647 N N . VAL A 1 368 ? 3.41469 -12.97318 -32.55057 1.000 29.80491 347 VAL A N 1
ATOM 2648 C CA . VAL A 1 368 ? 3.48266 -12.13867 -33.74169 1.000 34.09170 347 VAL A CA 1
ATOM 2649 C C . VAL A 1 368 ? 4.40101 -10.95568 -33.45068 1.000 37.15653 347 VAL A C 1
ATOM 2650 O O . VAL A 1 368 ? 4.63766 -10.59017 -32.29504 1.000 37.78803 347 VAL A O 1
ATOM 2652 N N . ALA A 1 369 ? 4.92843 -10.35576 -34.51491 1.000 38.33796 348 ALA A N 1
ATOM 2653 C CA . ALA A 1 369 ? 5.78070 -9.18291 -34.33960 1.000 39.15339 348 ALA A CA 1
ATOM 2654 C C . ALA A 1 369 ? 4.94750 -8.01821 -33.81285 1.000 38.99555 348 ALA A C 1
ATOM 2655 O O . ALA A 1 369 ? 3.84446 -7.77603 -34.31487 1.000 41.41736 348 ALA A O 1
ATOM 2657 N N . PRO A 1 370 ? 5.42266 -7.29139 -32.80438 1.000 39.93736 349 PRO A N 1
ATOM 2658 C CA . PRO A 1 370 ? 4.62705 -6.20613 -32.22592 1.000 37.68559 349 PRO A CA 1
ATOM 2659 C C . PRO A 1 370 ? 4.72970 -4.94867 -33.06861 1.000 38.04556 349 PRO A C 1
ATOM 2660 O O . PRO A 1 370 ? 5.65557 -4.81567 -33.88350 1.000 34.22302 349 PRO A O 1
ATOM 2664 N N . PRO A 1 371 ? 3.80916 -3.99922 -32.89344 1.000 35.38534 350 PRO A N 1
ATOM 2665 C CA . PRO A 1 371 ? 3.82981 -2.79203 -33.72133 1.000 34.77953 350 PRO A CA 1
ATOM 2666 C C . PRO A 1 371 ? 4.97621 -1.85743 -33.37257 1.000 33.75280 350 PRO A C 1
ATOM 2667 O O . PRO A 1 371 ? 5.49076 -1.84215 -32.25223 1.000 30.59904 350 PRO A O 1
ATOM 2671 N N . ALA A 1 372 ? 5.36805 -1.07168 -34.36904 1.000 32.27432 351 ALA A N 1
ATOM 2672 C CA . ALA A 1 372 ? 6.31551 0.01003 -34.16254 1.000 30.51518 351 ALA A CA 1
ATOM 2673 C C . ALA A 1 372 ? 5.69277 1.07921 -33.27610 1.000 29.85319 351 ALA A C 1
ATOM 2674 O O . ALA A 1 372 ? 4.49078 1.34539 -33.35092 1.000 31.91716 351 ALA A O 1
ATOM 2676 N N . ARG A 1 373 ? 6.51260 1.69922 -32.42835 1.000 25.44125 352 ARG A N 1
ATOM 2677 C CA . ARG A 1 373 ? 6.06265 2.80350 -31.57917 1.000 26.96717 352 ARG A CA 1
ATOM 2678 C C . ARG A 1 373 ? 7.06829 3.94099 -31.73499 1.000 27.19611 352 ARG A C 1
ATOM 2679 O O . ARG A 1 373 ? 7.96380 4.10836 -30.90312 1.000 26.51869 352 ARG A O 1
ATOM 2687 N N . ASP A 1 374 ? 6.91073 4.72316 -32.80809 1.000 26.27357 353 ASP A N 1
ATOM 2688 C CA . ASP A 1 374 ? 7.87941 5.75114 -33.17750 1.000 26.63056 353 ASP A CA 1
ATOM 2689 C C . ASP A 1 374 ? 7.65120 7.07892 -32.46678 1.000 26.35175 353 ASP A C 1
ATOM 2690 O O . ASP A 1 374 ? 8.41078 8.03089 -32.69530 1.000 26.61886 353 ASP A O 1
ATOM 2695 N N . THR A 1 375 ? 6.63510 7.16283 -31.61334 1.000 25.84513 354 THR A N 1
ATOM 2696 C CA . THR A 1 375 ? 6.31392 8.37524 -30.87283 1.000 25.57208 354 THR A CA 1
ATOM 2697 C C . THR A 1 375 ? 6.36211 8.06142 -29.38204 1.000 24.28040 354 THR A C 1
ATOM 2698 O O . THR A 1 375 ? 5.67041 7.14864 -28.91553 1.000 23.84565 354 THR A O 1
ATOM 2702 N N . ALA A 1 376 ? 7.16894 8.82245 -28.63821 1.000 23.69869 355 ALA A N 1
ATOM 2703 C CA . ALA A 1 376 ? 7.44596 8.54060 -27.23643 1.000 22.48619 355 ALA A CA 1
ATOM 2704 C C . ALA A 1 376 ? 7.15329 9.75513 -26.36589 1.000 22.15034 355 ALA A C 1
ATOM 2705 O O . ALA A 1 376 ? 7.54414 10.87759 -26.69710 1.000 22.58313 355 ALA A O 1
ATOM 2707 N N . ILE A 1 377 ? 6.48452 9.52012 -25.24105 1.000 21.39175 356 ILE A N 1
ATOM 2708 C CA . ILE A 1 377 ? 6.20959 10.55570 -24.24881 1.000 20.95986 356 ILE A CA 1
ATOM 2709 C C . ILE A 1 377 ? 7.34740 10.57963 -23.23415 1.000 19.98538 356 ILE A C 1
ATOM 2710 O O . ILE A 1 377 ? 7.74280 9.53202 -22.70336 1.000 19.29539 356 ILE A O 1
ATOM 2715 N N . VAL A 1 378 ? 7.85412 11.77033 -22.93572 1.000 19.93699 357 VAL A N 1
ATOM 2716 C CA . VAL A 1 378 ? 9.07340 11.91533 -22.13932 1.000 19.15004 357 VAL A CA 1
ATOM 2717 C C . VAL A 1 378 ? 8.74368 11.94529 -20.64797 1.000 18.52539 357 VAL A C 1
ATOM 2718 O O . VAL A 1 378 ? 7.83685 12.66605 -20.20996 1.000 19.38823 357 VAL A O 1
ATOM 2722 N N . VAL A 1 379 ? 9.49558 11.17144 -19.86642 1.000 17.34107 358 VAL A N 1
ATOM 2723 C CA . VAL A 1 379 ? 9.40157 11.15484 -18.41149 1.000 16.39825 358 VAL A CA 1
ATOM 2724 C C . VAL A 1 379 ? 10.64548 11.84437 -17.86829 1.000 15.94524 358 VAL A C 1
ATOM 2725 O O . VAL A 1 379 ? 11.74623 11.28250 -17.92552 1.000 16.32111 358 VAL A O 1
ATOM 2729 N N . ASP A 1 380 ? 10.48997 13.06588 -17.36249 1.000 16.23555 359 ASP A N 1
ATOM 2730 C CA . ASP A 1 380 ? 11.61665 13.75102 -16.73314 1.000 16.89728 359 ASP A CA 1
ATOM 2731 C C . ASP A 1 380 ? 12.10827 12.95334 -15.52691 1.000 16.57186 359 ASP A C 1
ATOM 2732 O O . ASP A 1 380 ? 11.31065 12.53356 -14.68199 1.000 16.63873 359 ASP A O 1
ATOM 2737 N N . VAL A 1 381 ? 13.42515 12.73154 -15.44953 1.000 14.70007 360 VAL A N 1
ATOM 2738 C CA . VAL A 1 381 ? 14.02990 11.96784 -14.35778 1.000 15.10404 360 VAL A CA 1
ATOM 2739 C C . VAL A 1 381 ? 15.14817 12.78777 -13.71921 1.000 17.56113 360 VAL A C 1
ATOM 2740 O O . VAL A 1 381 ? 15.75859 13.64530 -14.36514 1.000 17.61441 360 VAL A O 1
ATOM 2744 N N . ASP A 1 382 ? 15.42621 12.51902 -12.44121 1.000 15.21045 361 ASP A N 1
ATOM 2745 C CA . ASP A 1 382 ? 16.50668 13.22203 -11.76603 1.000 17.63432 361 ASP A CA 1
ATOM 2746 C C . ASP A 1 382 ? 17.82372 12.49806 -12.05652 1.000 17.65052 361 ASP A C 1
ATOM 2747 O O . ASP A 1 382 ? 17.87629 11.57601 -12.87790 1.000 17.64508 361 ASP A O 1
ATOM 2752 N N . GLU A 1 383 ? 18.90815 12.90666 -11.38946 1.000 14.63555 362 GLU A N 1
ATOM 2753 C CA . GLU A 1 383 ? 20.21534 12.32298 -11.67113 1.000 17.67577 362 GLU A CA 1
ATOM 2754 C C . GLU A 1 383 ? 20.33464 10.88330 -11.20176 1.000 16.35662 362 GLU A C 1
ATOM 2755 O O . GLU A 1 383 ? 21.27650 10.18940 -11.60450 1.000 18.33841 362 GLU A O 1
ATOM 2761 N N . ARG A 1 384 ? 19.41406 10.41717 -10.36627 1.000 15.50533 363 ARG A N 1
ATOM 2762 C CA . ARG A 1 384 ? 19.37836 9.03096 -9.94658 1.000 14.78686 363 ARG A CA 1
ATOM 2763 C C . ARG A 1 384 ? 18.40386 8.21568 -10.78246 1.000 14.22709 363 ARG A C 1
ATOM 2764 O O . ARG A 1 384 ? 18.17213 7.04171 -10.47178 1.000 12.43256 363 ARG A O 1
ATOM 2772 N N . GLU A 1 385 ? 17.83490 8.81992 -11.83296 1.000 13.79976 364 GLU A N 1
ATOM 2773 C CA . GLU A 1 385 ? 16.95373 8.16521 -12.80442 1.000 14.09328 364 GLU A CA 1
ATOM 2774 C C . GLU A 1 385 ? 15.57438 7.87071 -12.23617 1.000 14.81458 364 GLU A C 1
ATOM 2775 O O . GLU A 1 385 ? 14.83404 7.04284 -12.79275 1.000 13.30391 364 GLU A O 1
ATOM 2781 N N . VAL A 1 386 ? 15.22718 8.51792 -11.12821 1.000 12.12706 365 VAL A N 1
ATOM 2782 C CA . VAL A 1 386 ? 13.88635 8.45822 -10.55820 1.000 11.06063 365 VAL A CA 1
ATOM 2783 C C . VAL A 1 386 ? 13.07193 9.56887 -11.20322 1.000 13.87932 365 VAL A C 1
ATOM 2784 O O . VAL A 1 386 ? 13.60482 10.67214 -11.41796 1.000 16.32517 365 VAL A O 1
ATOM 2788 N N . PRO A 1 387 ? 11.80640 9.33072 -11.54436 1.000 12.16318 366 PRO A N 1
ATOM 2789 C CA . PRO A 1 387 ? 10.98958 10.40586 -12.11080 1.000 14.60747 366 PRO A CA 1
ATOM 2790 C C . PRO A 1 387 ? 10.94974 11.61271 -11.18705 1.000 15.89812 366 PRO A C 1
ATOM 2791 O O . PRO A 1 387 ? 10.87865 11.48135 -9.96467 1.000 14.80224 366 PRO A O 1
ATOM 2795 N N . VAL A 1 388 ? 11.00932 12.79898 -11.79073 1.000 14.65534 367 VAL A N 1
ATOM 2796 C CA . VAL A 1 388 ? 10.87009 14.02657 -11.01585 1.000 16.51157 367 VAL A CA 1
ATOM 2797 C C . VAL A 1 388 ? 9.52539 14.04606 -10.29907 1.000 18.24935 367 VAL A C 1
ATOM 2798 O O . VAL A 1 388 ? 9.41584 14.51600 -9.16142 1.000 16.79262 367 VAL A O 1
ATOM 2802 N N . SER A 1 389 ? 8.49074 13.50696 -10.94259 1.000 17.73640 368 SER A N 1
ATOM 2803 C CA . SER A 1 389 ? 7.12727 13.49835 -10.41211 1.000 14.72604 368 SER A CA 1
ATOM 2804 C C . SER A 1 389 ? 6.47495 12.17850 -10.81315 1.000 14.94631 368 SER A C 1
ATOM 2805 O O . SER A 1 389 ? 5.97887 12.04215 -11.93753 1.000 14.03187 368 SER A O 1
ATOM 2808 N N . ARG A 1 390 ? 6.48680 11.20344 -9.90665 1.000 12.08635 369 ARG A N 1
ATOM 2809 C CA . ARG A 1 390 ? 5.73216 9.98849 -10.18142 1.000 12.54175 369 ARG A CA 1
ATOM 2810 C C . ARG A 1 390 ? 4.23171 10.24326 -10.11867 1.000 13.17343 369 ARG A C 1
ATOM 2811 O O . ARG A 1 390 ? 3.45870 9.53944 -10.77465 1.000 12.94092 369 ARG A O 1
ATOM 2819 N N . ALA A 1 391 ? 3.79651 11.25745 -9.36881 1.000 13.60898 370 ALA A N 1
ATOM 2820 C CA . ALA A 1 391 ? 2.37992 11.61346 -9.39578 1.000 14.44334 370 ALA A CA 1
ATOM 2821 C C . ALA A 1 391 ? 1.94569 11.99291 -10.80193 1.000 13.90188 370 ALA A C 1
ATOM 2822 O O . ALA A 1 391 ? 0.84164 11.64537 -11.22996 1.000 14.93851 370 ALA A O 1
ATOM 2824 N N . ALA A 1 392 ? 2.81471 12.68611 -11.54734 1.000 14.48988 371 ALA A N 1
ATOM 2825 C CA . ALA A 1 392 ? 2.51804 13.01489 -12.93917 1.000 15.80658 371 ALA A CA 1
ATOM 2826 C C . ALA A 1 392 ? 2.30418 11.76850 -13.78414 1.000 15.47933 371 ALA A C 1
ATOM 2827 O O . ALA A 1 392 ? 1.63169 11.83034 -14.82019 1.000 16.19633 371 ALA A O 1
ATOM 2829 N N . LEU A 1 393 ? 2.87382 10.64607 -13.36708 1.000 14.74301 372 LEU A N 1
ATOM 2830 C CA . LEU A 1 393 ? 2.67167 9.38059 -14.05154 1.000 15.46575 372 LEU A CA 1
ATOM 2831 C C . LEU A 1 393 ? 1.38019 8.69442 -13.63154 1.000 15.55848 372 LEU A C 1
ATOM 2832 O O . LEU A 1 393 ? 0.86763 7.85975 -14.38370 1.000 15.23654 372 LEU A O 1
ATOM 2837 N N . SER A 1 394 ? 0.86203 9.00936 -12.43816 1.000 14.86227 373 SER A N 1
ATOM 2838 C CA . SER A 1 394 ? -0.31076 8.33529 -11.89119 1.000 15.92976 373 SER A CA 1
ATOM 2839 C C . SER A 1 394 ? -1.57704 8.79583 -12.61505 1.000 16.85824 373 SER A C 1
ATOM 2840 O O . SER A 1 394 ? -1.55299 9.78335 -13.36016 1.000 17.60611 373 SER A O 1
ATOM 2843 N N . PRO A 1 395 ? -2.69534 8.08204 -12.43406 1.000 16.73213 374 PRO A N 1
ATOM 2844 C CA . PRO A 1 395 ? -3.92573 8.42450 -13.15979 1.000 16.06928 374 PRO A CA 1
ATOM 2845 C C . PRO A 1 395 ? -4.32259 9.88529 -12.99222 1.000 20.95207 374 PRO A C 1
ATOM 2846 O O . PRO A 1 395 ? -4.33065 10.42704 -11.88505 1.000 21.79384 374 PRO A O 1
ATOM 2850 N N . GLY A 1 396 ? -4.64419 10.52417 -14.11723 1.000 17.66420 375 GLY A N 1
ATOM 2851 C CA . GLY A 1 396 ? -4.94941 11.93780 -14.14868 1.000 21.59313 375 GLY A CA 1
ATOM 2852 C C . GLY A 1 396 ? -3.74358 12.84344 -14.24240 1.000 21.63360 375 GLY A C 1
ATOM 2853 O O . GLY A 1 396 ? -3.89711 14.02877 -14.57289 1.000 20.19191 375 GLY A O 1
ATOM 2854 N N . GLY A 1 397 ? -2.55246 12.32815 -13.96366 1.000 18.44418 376 GLY A N 1
ATOM 2855 C CA . GLY A 1 397 ? -1.34601 13.11581 -14.06315 1.000 19.61810 376 GLY A CA 1
ATOM 2856 C C . GLY A 1 397 ? -1.04496 13.52061 -15.48820 1.000 17.95197 376 GLY A C 1
ATOM 2857 O O . GLY A 1 397 ? -1.59005 12.99078 -16.45594 1.000 19.73545 376 GLY A O 1
ATOM 2858 N N . ALA A 1 398 ? -0.13105 14.48537 -15.60940 1.000 19.79133 377 ALA A N 1
ATOM 2859 C CA . ALA A 1 398 ? 0.13461 15.09705 -16.90711 1.000 18.76953 377 ALA A CA 1
ATOM 2860 C C . ALA A 1 398 ? 0.70021 14.08635 -17.90461 1.000 20.40854 377 ALA A C 1
ATOM 2861 O O . ALA A 1 398 ? 0.35453 14.11807 -19.09281 1.000 19.82718 377 ALA A O 1
ATOM 2863 N N . VAL A 1 399 ? 1.57565 13.18523 -17.44751 1.000 18.15817 378 VAL A N 1
ATOM 2864 C CA . VAL A 1 399 ? 2.10709 12.15972 -18.34580 1.000 19.85101 378 VAL A CA 1
ATOM 2865 C C . VAL A 1 399 ? 1.05221 11.09615 -18.63482 1.000 18.68687 378 VAL A C 1
ATOM 2866 O O . VAL A 1 399 ? 0.90307 10.64489 -19.77637 1.000 19.19322 378 VAL A O 1
ATOM 2870 N N . PHE A 1 400 ? 0.32792 10.65788 -17.60198 1.000 18.38735 379 PHE A N 1
ATOM 2871 C CA . PHE A 1 400 ? -0.79062 9.74049 -17.79852 1.000 18.17403 379 PHE A CA 1
ATOM 2872 C C . PHE A 1 400 ? -1.76278 10.28422 -18.84026 1.000 19.25662 379 PHE A C 1
ATOM 2873 O O . PHE A 1 400 ? -2.18522 9.56446 -19.75764 1.000 19.78879 379 PHE A O 1
ATOM 2881 N N . GLN A 1 401 ? -2.12684 11.56379 -18.71340 1.000 19.62676 380 GLN A N 1
ATOM 2882 C CA . GLN A 1 401 ? -3.06547 12.15782 -19.66254 1.000 20.70330 380 GLN A CA 1
ATOM 2883 C C . GLN A 1 401 ? -2.49818 12.15738 -21.07270 1.000 21.46509 380 GLN A C 1
ATOM 2884 O O . GLN A 1 401 ? -3.21859 11.87931 -22.04060 1.000 22.87000 380 GLN A O 1
ATOM 2890 N N . ALA A 1 402 ? -1.21022 12.49276 -21.20955 1.000 21.25700 381 ALA A N 1
ATOM 2891 C CA . ALA A 1 402 ? -0.56715 12.48018 -22.52000 1.000 22.38463 381 ALA A CA 1
ATOM 2892 C C . ALA A 1 402 ? -0.65241 11.10738 -23.17634 1.000 22.07643 381 ALA A C 1
ATOM 2893 O O . ALA A 1 402 ? -0.81995 11.00872 -24.39796 1.000 22.97427 381 ALA A O 1
ATOM 2895 N N . TRP A 1 403 ? -0.50826 10.03816 -22.38798 1.000 21.19725 382 TRP A N 1
ATOM 2896 C CA . TRP A 1 403 ? -0.66414 8.69079 -22.92757 1.000 21.27123 382 TRP A CA 1
ATOM 2897 C C . TRP A 1 403 ? -2.07851 8.47891 -23.44072 1.000 21.97552 382 TRP A C 1
ATOM 2898 O O . TRP A 1 403 ? -2.28172 8.02350 -24.57272 1.000 22.72220 382 TRP A O 1
ATOM 2909 N N . VAL A 1 404 ? -3.07227 8.80385 -22.61273 1.000 21.77361 383 VAL A N 1
ATOM 2910 C CA . VAL A 1 404 ? -4.46778 8.66452 -23.01750 1.000 22.44259 383 VAL A CA 1
ATOM 2911 C C . VAL A 1 404 ? -4.73450 9.46901 -24.28544 1.000 24.11348 383 VAL A C 1
ATOM 2912 O O . VAL A 1 404 ? -5.36295 8.98115 -25.23248 1.000 24.47381 383 VAL A O 1
ATOM 2916 N N . ASP A 1 405 ? -4.26317 10.71771 -24.32041 1.000 23.87966 384 ASP A N 1
ATOM 2917 C CA . ASP A 1 405 ? -4.50519 11.55670 -25.49236 1.000 25.43263 384 ASP A CA 1
ATOM 2918 C C . ASP A 1 405 ? -3.86350 10.96172 -26.73928 1.000 25.61441 384 ASP A C 1
ATOM 2919 O O . ASP A 1 405 ? -4.49651 10.88030 -27.80005 1.000 29.35012 384 ASP A O 1
ATOM 2924 N N . ALA A 1 406 ? -2.60191 10.53916 -26.63252 1.000 25.02334 385 ALA A N 1
ATOM 2925 C CA . ALA A 1 406 ? -1.91167 9.98867 -27.79390 1.000 25.55219 385 ALA A CA 1
ATOM 2926 C C . ALA A 1 406 ? -2.58581 8.71182 -28.28093 1.000 26.54574 385 ALA A C 1
ATOM 2927 O O . ALA A 1 406 ? -2.63344 8.45211 -29.48977 1.000 27.52961 385 ALA A O 1
ATOM 2929 N N . CYS A 1 407 ? -3.13481 7.90990 -27.35945 1.000 25.00084 386 CYS A N 1
ATOM 2930 C CA . CYS A 1 407 ? -3.89198 6.73401 -27.78304 1.000 25.22906 386 CYS A CA 1
ATOM 2931 C C . CYS A 1 407 ? -5.15904 7.13366 -28.52573 1.000 26.28453 386 CYS A C 1
ATOM 2932 O O . CYS A 1 407 ? -5.48440 6.55193 -29.56797 1.000 31.01131 386 CYS A O 1
ATOM 2935 N N . ALA A 1 408 ? -5.89725 8.10993 -27.99549 1.000 26.37991 387 ALA A N 1
ATOM 2936 C CA . ALA A 1 408 ? -7.07319 8.61209 -28.70146 1.000 31.37016 387 ALA A CA 1
ATOM 2937 C C . ALA A 1 408 ? -6.70854 9.19414 -30.06507 1.000 32.02336 387 ALA A C 1
ATOM 2938 O O . ALA A 1 408 ? -7.52841 9.17755 -30.98991 1.000 31.06314 387 ALA A O 1
ATOM 2940 N N . ALA A 1 409 ? -5.48445 9.69650 -30.21822 1.000 30.42283 388 ALA A N 1
ATOM 2941 C CA . ALA A 1 409 ? -5.06223 10.23581 -31.50250 1.000 31.47351 388 ALA A CA 1
ATOM 2942 C C . ALA A 1 409 ? -4.75953 9.15417 -32.52969 1.000 33.01119 388 ALA A C 1
ATOM 2943 O O . ALA A 1 409 ? -4.42850 9.48971 -33.67202 1.000 28.44533 388 ALA A O 1
ATOM 2945 N N . GLY A 1 410 ? -4.87175 7.88101 -32.16880 1.000 30.86577 389 GLY A N 1
ATOM 2946 C CA . GLY A 1 410 ? -4.56034 6.80935 -33.08659 1.000 27.44092 389 GLY A CA 1
ATOM 2947 C C . GLY A 1 410 ? -3.11696 6.37565 -33.07609 1.000 28.25198 389 GLY A C 1
ATOM 2948 O O . GLY A 1 410 ? -2.70248 5.62538 -33.96795 1.000 27.14682 389 GLY A O 1
ATOM 2949 N N . LEU A 1 411 ? -2.33698 6.82604 -32.10335 1.000 27.32036 390 LEU A N 1
ATOM 2950 C CA . LEU A 1 411 ? -0.96334 6.39077 -31.95672 1.000 27.06564 390 LEU A CA 1
ATOM 2951 C C . LEU A 1 411 ? -0.87688 5.17865 -31.03712 1.000 24.15139 390 LEU A C 1
ATOM 2952 O O . LEU A 1 411 ? -1.77849 4.89725 -30.24467 1.000 24.27264 390 LEU A O 1
ATOM 2957 N N . ASP A 1 412 ? 0.23496 4.45589 -31.16015 1.000 25.53164 391 ASP A N 1
ATOM 2958 C CA . ASP A 1 412 ? 0.65000 3.45603 -30.18103 1.000 24.02018 391 ASP A CA 1
ATOM 2959 C C . ASP A 1 412 ? 1.87092 4.02845 -29.48407 1.000 23.82846 391 ASP A C 1
ATOM 2960 O O . ASP A 1 412 ? 3.01064 3.76454 -29.89583 1.000 23.01564 391 ASP A O 1
ATOM 2965 N N . PRO A 1 413 ? 1.68784 4.83775 -28.44614 1.000 24.42033 392 PRO A N 1
ATOM 2966 C CA . PRO A 1 413 ? 2.82919 5.51689 -27.83015 1.000 22.16206 392 PRO A CA 1
ATOM 2967 C C . PRO A 1 413 ? 3.71819 4.55679 -27.05906 1.000 21.51044 392 PRO A C 1
ATOM 2968 O O . PRO A 1 413 ? 3.32527 3.45634 -26.66703 1.000 21.47387 392 PRO A O 1
ATOM 2972 N N . THR A 1 414 ? 4.95040 4.99771 -26.84406 1.000 20.16399 393 THR A N 1
ATOM 2973 C CA . THR A 1 414 ? 5.76403 4.38804 -25.80430 1.000 18.58483 393 THR A CA 1
ATOM 2974 C C . THR A 1 414 ? 6.25465 5.51548 -24.91120 1.000 18.91422 393 THR A C 1
ATOM 2975 O O . THR A 1 414 ? 5.85391 6.67101 -25.08918 1.000 18.92987 393 THR A O 1
ATOM 2979 N N . LEU A 1 415 ? 7.11476 5.20991 -23.95737 1.000 17.45344 394 LEU A N 1
ATOM 2980 C CA . LEU A 1 415 ? 7.65701 6.23842 -23.09287 1.000 17.40437 394 LEU A CA 1
ATOM 2981 C C . LEU A 1 415 ? 9.17721 6.20347 -23.14337 1.000 17.11478 394 LEU A C 1
ATOM 2982 O O . LEU A 1 415 ? 9.78650 5.21854 -23.56957 1.000 16.90991 394 LEU A O 1
ATOM 2987 N N . VAL A 1 416 ? 9.78414 7.30025 -22.70080 1.000 17.22341 395 VAL A N 1
ATOM 2988 C CA . VAL A 1 416 ? 11.23038 7.46629 -22.74297 1.000 17.10594 395 VAL A CA 1
ATOM 2989 C C . VAL A 1 416 ? 11.62067 8.41267 -21.60784 1.000 17.28958 395 VAL A C 1
ATOM 2990 O O . VAL A 1 416 ? 10.89661 9.36619 -21.30337 1.000 18.50057 395 VAL A O 1
ATOM 2994 N N . THR A 1 417 ? 12.73336 8.11786 -20.93400 1.000 17.97391 396 THR A N 1
ATOM 2995 C CA . THR A 1 417 ? 13.24667 9.04653 -19.93346 1.000 17.52252 396 THR A CA 1
ATOM 2996 C C . THR A 1 417 ? 13.80790 10.30300 -20.60148 1.000 17.86557 396 THR A C 1
ATOM 2997 O O . THR A 1 417 ? 14.21933 10.29515 -21.76634 1.000 17.79802 396 THR A O 1
ATOM 3001 N N . SER A 1 418 ? 13.84811 11.39362 -19.83337 1.000 18.35343 397 SER A N 1
ATOM 3002 C CA . SER A 1 418 ? 14.41673 12.62783 -20.36837 1.000 18.79495 397 SER A CA 1
ATOM 3003 C C . SER A 1 418 ? 15.89742 12.45993 -20.69419 1.000 18.76321 397 SER A C 1
ATOM 3004 O O . SER A 1 418 ? 16.41440 13.13087 -21.59326 1.000 18.99523 397 SER A O 1
ATOM 3007 N N . HIS A 1 419 ? 16.58672 11.55244 -19.99805 1.000 18.57392 398 HIS A N 1
ATOM 3008 C CA . HIS A 1 419 ? 17.96845 11.23602 -20.35205 1.000 19.28235 398 HIS A CA 1
ATOM 3009 C C . HIS A 1 419 ? 18.04673 10.63811 -21.75466 1.000 18.73252 398 HIS A C 1
ATOM 3010 O O . HIS A 1 419 ? 18.79136 11.12797 -22.61420 1.000 18.56895 398 HIS A O 1
ATOM 3017 N N . ASP A 1 420 ? 17.27860 9.57183 -22.00485 1.000 17.85711 399 ASP A N 1
ATOM 3018 C CA . ASP A 1 420 ? 17.30975 8.93536 -23.31671 1.000 18.09113 399 ASP A CA 1
ATOM 3019 C C . ASP A 1 420 ? 16.75449 9.85190 -24.40049 1.000 18.38132 399 ASP A C 1
ATOM 3020 O O . ASP A 1 420 ? 17.17881 9.76064 -25.55838 1.000 21.34918 399 ASP A O 1
ATOM 3025 N N . ALA A 1 421 ? 15.81049 10.73439 -24.04854 1.000 18.05602 400 ALA A N 1
ATOM 3026 C CA . ALA A 1 421 ? 15.24925 11.67157 -25.02001 1.000 18.62696 400 ALA A CA 1
ATOM 3027 C C . ALA A 1 421 ? 16.29314 12.62598 -25.57987 1.000 20.76044 400 ALA A C 1
ATOM 3028 O O . ALA A 1 421 ? 16.10289 13.17036 -26.67520 1.000 19.21041 400 ALA A O 1
ATOM 3030 N N . LEU A 1 422 ? 17.37309 12.86154 -24.84791 1.000 18.98464 401 LEU A N 1
ATOM 3031 C CA . LEU A 1 422 ? 18.46192 13.69254 -25.32979 1.000 20.90768 401 LEU A CA 1
ATOM 3032 C C . LEU A 1 422 ? 19.60236 12.86146 -25.89271 1.000 21.25052 401 LEU A C 1
ATOM 3033 O O . LEU A 1 422 ? 20.69752 13.39039 -26.11653 1.000 24.71757 401 LEU A O 1
ATOM 3038 N N . ASP A 1 423 ? 19.36658 11.57469 -26.13618 1.000 21.86957 402 ASP A N 1
ATOM 3039 C CA . ASP A 1 423 ? 20.37562 10.67857 -26.70158 1.000 22.05706 402 ASP A CA 1
ATOM 3040 C C . ASP A 1 423 ? 19.87596 10.12807 -28.02816 1.000 21.76793 402 ASP A C 1
ATOM 3041 O O . ASP A 1 423 ? 19.06523 9.18474 -28.04562 1.000 23.23508 402 ASP A O 1
ATOM 3046 N N . PRO A 1 424 ? 20.34120 10.66882 -29.15790 1.000 25.43233 403 PRO A N 1
ATOM 3047 C CA . PRO A 1 424 ? 19.93550 10.12610 -30.46443 1.000 23.05160 403 PRO A CA 1
ATOM 3048 C C . PRO A 1 424 ? 20.20421 8.64177 -30.63576 1.000 22.29193 403 PRO A C 1
ATOM 3049 O O . PRO A 1 424 ? 19.41372 7.95483 -31.28897 1.000 22.36280 403 PRO A O 1
ATOM 3053 N N . VAL A 1 425 ? 21.29398 8.12144 -30.07459 1.000 23.33252 404 VAL A N 1
ATOM 3054 C CA . VAL A 1 425 ? 21.59124 6.70330 -30.22840 1.000 22.00389 404 VAL A CA 1
ATOM 3055 C C . VAL A 1 425 ? 20.57704 5.85315 -29.47065 1.000 24.58906 404 VAL A C 1
ATOM 3056 O O . VAL A 1 425 ? 20.15199 4.80080 -29.95692 1.000 24.45086 404 VAL A O 1
ATOM 3060 N N . ALA A 1 426 ? 20.16001 6.29707 -28.27974 1.000 22.60592 405 ALA A N 1
ATOM 3061 C CA . ALA A 1 426 ? 19.15978 5.54178 -27.52464 1.000 25.06067 405 ALA A CA 1
ATOM 3062 C C . ALA A 1 426 ? 17.81492 5.56167 -28.23164 1.000 21.53567 405 ALA A C 1
ATOM 3063 O O . ALA A 1 426 ? 17.11778 4.53965 -28.28089 1.000 23.28089 405 ALA A O 1
ATOM 3065 N N . LEU A 1 427 ? 17.43618 6.71732 -28.78350 1.000 22.48548 406 LEU A N 1
ATOM 3066 C CA . LEU A 1 427 ? 16.18230 6.81546 -29.52327 1.000 23.25797 406 LEU A CA 1
ATOM 3067 C C . LEU A 1 427 ? 16.20753 5.93868 -30.77199 1.000 24.42345 406 LEU A C 1
ATOM 3068 O O . LEU A 1 427 ? 15.24145 5.22042 -31.05198 1.000 19.81040 406 LEU A O 1
ATOM 3073 N N . ASP A 1 428 ? 17.31482 5.96892 -31.52160 1.000 24.91888 407 ASP A N 1
ATOM 3074 C CA . ASP A 1 428 ? 17.39819 5.18909 -32.75547 1.000 25.45394 407 ASP A CA 1
ATOM 3075 C C . ASP A 1 428 ? 17.32686 3.69334 -32.47230 1.000 23.62754 407 ASP A C 1
ATOM 3076 O O . ASP A 1 428 ? 16.74010 2.93548 -33.25179 1.000 25.03026 407 ASP A O 1
ATOM 3081 N N . ALA A 1 429 ? 17.92178 3.25025 -31.36201 1.000 25.65715 408 ALA A N 1
ATOM 3082 C CA . ALA A 1 429 ? 17.89365 1.83628 -31.00072 1.000 20.99019 408 ALA A CA 1
ATOM 3083 C C . ALA A 1 429 ? 16.47820 1.31822 -30.80123 1.000 22.92912 408 ALA A C 1
ATOM 3084 O O . ALA A 1 429 ? 16.24886 0.10754 -30.91139 1.000 23.64736 408 ALA A O 1
ATOM 3086 N N . ARG A 1 430 ? 15.53006 2.20049 -30.49186 1.000 21.31042 409 ARG A N 1
ATOM 3087 C CA . ARG A 1 430 ? 14.13804 1.82481 -30.30485 1.000 20.14228 409 ARG A CA 1
ATOM 3088 C C . ARG A 1 430 ? 13.24332 2.37498 -31.40141 1.000 23.50630 409 ARG A C 1
ATOM 3089 O O . ARG A 1 430 ? 12.01859 2.25966 -31.30592 1.000 25.10632 409 ARG A O 1
ATOM 3097 N N . GLY A 1 431 ? 13.82527 2.96097 -32.44475 1.000 23.20070 410 GLY A N 1
ATOM 3098 C CA . GLY A 1 431 ? 13.02966 3.47318 -33.53847 1.000 26.43677 410 GLY A CA 1
ATOM 3099 C C . GLY A 1 431 ? 12.12758 4.62622 -33.16925 1.000 25.22273 410 GLY A C 1
ATOM 3100 O O . GLY A 1 431 ? 11.05457 4.77289 -33.75974 1.000 22.67385 410 GLY A O 1
ATOM 3101 N N . ILE A 1 432 ? 12.53625 5.45733 -32.21638 1.000 20.58585 411 ILE A N 1
ATOM 3102 C CA . ILE A 1 432 ? 11.71256 6.57084 -31.76066 1.000 22.03399 411 ILE A CA 1
ATOM 3103 C C . ILE A 1 432 ? 12.01794 7.78362 -32.62125 1.000 23.01883 411 ILE A C 1
ATOM 3104 O O . ILE A 1 432 ? 13.16870 8.22580 -32.69910 1.000 22.01451 411 ILE A O 1
ATOM 3109 N N . ARG A 1 433 ? 10.98446 8.33134 -33.25631 1.000 23.85794 412 ARG A N 1
ATOM 3110 C CA . ARG A 1 433 ? 11.15395 9.41032 -34.21759 1.000 26.75783 412 ARG A CA 1
ATOM 3111 C C . ARG A 1 433 ? 10.63889 10.75233 -33.72564 1.000 25.25625 412 ARG A C 1
ATOM 3112 O O . ARG A 1 433 ? 11.16506 11.79034 -34.14229 1.000 22.74707 412 ARG A O 1
ATOM 3114 N N . ARG A 1 434 ? 9.63969 10.75338 -32.84035 1.000 22.36837 413 ARG A N 1
ATOM 3115 C CA . ARG A 1 434 ? 9.00432 11.96840 -32.34910 1.000 22.01919 413 ARG A CA 1
ATOM 3116 C C . ARG A 1 434 ? 8.84107 11.89152 -30.83697 1.000 23.32404 413 ARG A C 1
ATOM 3117 O O . ARG A 1 434 ? 8.42614 10.85656 -30.30297 1.000 21.99407 413 ARG A O 1
ATOM 3125 N N . LEU A 1 435 ? 9.15765 12.99084 -30.15499 1.000 20.75055 414 LEU A N 1
ATOM 3126 C CA . LEU A 1 435 ? 8.99413 13.10138 -28.71043 1.000 20.33828 414 LEU A CA 1
ATOM 3127 C C . LEU A 1 435 ? 7.78699 13.96930 -28.38303 1.000 21.78962 414 LEU A C 1
ATOM 3128 O O . LEU A 1 435 ? 7.57163 15.01182 -29.00927 1.000 22.86151 414 LEU A O 1
ATOM 3133 N N . ILE A 1 436 ? 7.01973 13.54759 -27.38228 1.000 21.46428 415 ILE A N 1
ATOM 3134 C CA . ILE A 1 436 ? 5.91400 14.32287 -26.83042 1.000 22.65014 415 ILE A CA 1
ATOM 3135 C C . ILE A 1 436 ? 6.27598 14.71026 -25.40005 1.000 26.17609 415 ILE A C 1
ATOM 3136 O O . ILE A 1 436 ? 6.51719 13.83734 -24.55869 1.000 24.24492 415 ILE A O 1
ATOM 3141 N N . ARG A 1 437 ? 6.30141 16.01617 -25.11557 1.000 25.82838 416 ARG A N 1
ATOM 3142 C CA . ARG A 1 437 ? 6.64034 16.50746 -23.77987 1.000 25.09743 416 ARG A CA 1
ATOM 3143 C C . ARG A 1 437 ? 5.42533 17.15789 -23.13117 1.000 29.34981 416 ARG A C 1
ATOM 3144 O O . ARG A 1 437 ? 5.06510 18.28927 -23.48807 1.000 29.91376 416 ARG A O 1
ATOM 3152 N N . PRO A 1 438 ? 4.77549 16.51211 -22.16612 1.000 30.47439 417 PRO A N 1
ATOM 3153 C CA . PRO A 1 438 ? 3.61930 17.13956 -21.51352 1.000 33.36305 417 PRO A CA 1
ATOM 3154 C C . PRO A 1 438 ? 4.04526 18.30673 -20.63408 1.000 34.32506 417 PRO A C 1
ATOM 3155 O O . PRO A 1 438 ? 5.21379 18.45293 -20.26396 1.000 35.87594 417 PRO A O 1
ATOM 3159 N N . ASP A 1 439 ? 3.07223 19.15903 -20.31330 1.000 36.84570 418 ASP A N 1
ATOM 3160 C CA . ASP A 1 439 ? 3.33792 20.37844 -19.55850 1.000 41.41392 418 ASP A CA 1
ATOM 3161 C C . ASP A 1 439 ? 3.23447 20.11589 -18.06084 1.000 40.55420 418 ASP A C 1
ATOM 3162 O O . ASP A 1 439 ? 2.23966 19.55657 -17.59038 1.000 42.60704 418 ASP A O 1
ATOM 3167 N N . LEU A 1 440 ? 4.25778 20.53843 -17.32141 1.000 41.63469 419 LEU A N 1
ATOM 3168 C CA . LEU A 1 440 ? 4.31413 20.40323 -15.86437 1.000 47.72277 419 LEU A CA 1
ATOM 3169 C C . LEU A 1 440 ? 4.25156 18.94104 -15.44708 1.000 46.21771 419 LEU A C 1
ATOM 3170 O O . LEU A 1 440 ? 5.18692 18.18102 -15.70119 1.000 51.29344 419 LEU A O 1
ATOM 3172 N N . ASP B 1 29 ? -13.18378 -30.23481 51.82697 1.000 37.87353 8 ASP B N 1
ATOM 3173 C CA . ASP B 1 29 ? -12.86983 -29.62416 50.54240 1.000 32.77157 8 ASP B CA 1
ATOM 3174 C C . ASP B 1 29 ? -11.94890 -30.55053 49.72116 1.000 30.91940 8 ASP B C 1
ATOM 3175 O O . ASP B 1 29 ? -11.24743 -31.41413 50.27294 1.000 29.58691 8 ASP B O 1
ATOM 3177 N N . ALA B 1 30 ? -11.97433 -30.36853 48.39925 1.000 26.80207 9 ALA B N 1
ATOM 3178 C CA . ALA B 1 30 ? -11.32410 -31.29055 47.47271 1.000 29.57186 9 ALA B CA 1
ATOM 3179 C C . ALA B 1 30 ? -9.80442 -31.30405 47.65580 1.000 25.78243 9 ALA B C 1
ATOM 3180 O O . ALA B 1 30 ? -9.21856 -30.34112 48.15620 1.000 26.28949 9 ALA B O 1
ATOM 3182 N N . PRO B 1 31 ? -9.14603 -32.39651 47.25414 1.000 26.22682 10 PRO B N 1
ATOM 3183 C CA . PRO B 1 31 ? -7.67854 -32.43564 47.30890 1.000 23.48124 10 PRO B CA 1
ATOM 3184 C C . PRO B 1 31 ? -7.04572 -31.38683 46.40751 1.000 19.05646 10 PRO B C 1
ATOM 3185 O O . PRO B 1 31 ? -7.62242 -30.97684 45.39893 1.000 19.09359 10 PRO B O 1
ATOM 3189 N N . LEU B 1 32 ? -5.83680 -30.96820 46.78144 1.000 18.34333 11 LEU B N 1
ATOM 3190 C CA . LEU B 1 32 ? -5.09109 -29.98999 45.99642 1.000 17.90667 11 LEU B CA 1
ATOM 3191 C C . LEU B 1 32 ? -4.66280 -30.57255 44.65605 1.000 16.36018 11 LEU B C 1
ATOM 3192 O O . LEU B 1 32 ? -4.22037 -31.72406 44.57957 1.000 16.65635 11 LEU B O 1
ATOM 3197 N N . ARG B 1 33 ? -4.76162 -29.75303 43.60512 1.000 15.49855 12 ARG B N 1
ATOM 3198 C CA . ARG B 1 33 ? -4.47711 -30.16688 42.23711 1.000 16.54132 12 ARG B CA 1
ATOM 3199 C C . ARG B 1 33 ? -3.08986 -29.69944 41.81330 1.000 14.86212 12 ARG B C 1
ATOM 3200 O O . ARG B 1 33 ? -2.68948 -28.56866 42.10040 1.000 17.43992 12 ARG B O 1
ATOM 3208 N N . PHE B 1 34 ? -2.36843 -30.56172 41.10549 1.000 13.70520 13 PHE B N 1
ATOM 3209 C CA . PHE B 1 34 ? -1.03460 -30.23211 40.61610 1.000 15.29576 13 PHE B CA 1
ATOM 3210 C C . PHE B 1 34 ? -0.93746 -30.53997 39.12724 1.000 12.49110 13 PHE B C 1
ATOM 3211 O O . PHE B 1 34 ? -1.24852 -31.65382 38.69900 1.000 12.75107 13 PHE B O 1
ATOM 3219 N N . GLY B 1 35 ? -0.50970 -29.55631 38.34334 1.000 12.12142 14 GLY B N 1
ATOM 3220 C CA . GLY B 1 35 ? -0.44041 -29.77184 36.90848 1.000 11.12137 14 GLY B CA 1
ATOM 3221 C C . GLY B 1 35 ? 0.68199 -29.00209 36.25288 1.000 11.18799 14 GLY B C 1
ATOM 3222 O O . GLY B 1 35 ? 1.57789 -28.49504 36.94025 1.000 12.70773 14 GLY B O 1
ATOM 3223 N N . ALA B 1 36 ? 0.63596 -28.89470 34.92671 1.000 11.64446 15 ALA B N 1
ATOM 3224 C CA . ALA B 1 36 ? 1.68457 -28.22777 34.17679 1.000 9.53557 15 ALA B CA 1
ATOM 3225 C C . ALA B 1 36 ? 1.06980 -27.50441 32.99288 1.000 8.87105 15 ALA B C 1
ATOM 3226 O O . ALA B 1 36 ? 0.13429 -28.00387 32.36442 1.000 9.64305 15 ALA B O 1
ATOM 3228 N N . ASN B 1 37 ? 1.60968 -26.33105 32.69722 1.000 8.49720 16 ASN B N 1
ATOM 3229 C CA . ASN B 1 37 ? 1.27114 -25.62874 31.47111 1.000 7.93007 16 ASN B CA 1
ATOM 3230 C C . ASN B 1 37 ? 1.96553 -26.30923 30.29731 1.000 8.19222 16 ASN B C 1
ATOM 3231 O O . ASN B 1 37 ? 3.19597 -26.37980 30.25749 1.000 7.97581 16 ASN B O 1
ATOM 3236 N N . TYR B 1 38 ? 1.18447 -26.82171 29.34636 1.000 7.82520 17 TYR B N 1
ATOM 3237 C CA . TYR B 1 38 ? 1.73965 -27.68478 28.30844 1.000 8.85029 17 TYR B CA 1
ATOM 3238 C C . TYR B 1 38 ? 2.43324 -26.86870 27.21551 1.000 8.44030 17 TYR B C 1
ATOM 3239 O O . TYR B 1 38 ? 1.80057 -26.05807 26.51844 1.000 8.17842 17 TYR B O 1
ATOM 3248 N N . THR B 1 39 ? 3.73551 -27.09223 27.07050 1.000 7.61432 18 THR B N 1
ATOM 3249 C CA . THR B 1 39 ? 4.55460 -26.49643 26.01170 1.000 8.41398 18 THR B CA 1
ATOM 3250 C C . THR B 1 39 ? 5.13717 -27.65689 25.21909 1.000 9.34491 18 THR B C 1
ATOM 3251 O O . THR B 1 39 ? 6.12446 -28.26804 25.65579 1.000 9.97056 18 THR B O 1
ATOM 3255 N N . PRO B 1 40 ? 4.55314 -28.00881 24.07095 1.000 9.50028 19 PRO B N 1
ATOM 3256 C CA . PRO B 1 40 ? 4.96457 -29.22741 23.36344 1.000 8.45646 19 PRO B CA 1
ATOM 3257 C C . PRO B 1 40 ? 6.46873 -29.26551 23.15554 1.000 9.22625 19 PRO B C 1
ATOM 3258 O O . PRO B 1 40 ? 7.08345 -28.26594 22.78618 1.000 10.66409 19 PRO B O 1
ATOM 3262 N N . SER B 1 41 ? 7.06871 -30.42889 23.41649 1.000 9.62165 20 SER B N 1
ATOM 3263 C CA . SER B 1 41 ? 8.52160 -30.52458 23.29106 1.000 10.60366 20 SER B CA 1
ATOM 3264 C C . SER B 1 41 ? 8.96842 -30.35598 21.84201 1.000 11.40841 20 SER B C 1
ATOM 3265 O O . SER B 1 41 ? 9.98190 -29.69762 21.57252 1.000 10.21399 20 SER B O 1
ATOM 3268 N N . LYS B 1 42 ? 8.23202 -30.93568 20.89441 1.000 10.13960 21 LYS B N 1
ATOM 3269 C CA . LYS B 1 42 ? 8.58779 -30.83916 19.48184 1.000 10.79360 21 LYS B CA 1
ATOM 3270 C C . LYS B 1 42 ? 7.90206 -29.62488 18.86837 1.000 10.36494 21 LYS B C 1
ATOM 3271 O O . LYS B 1 42 ? 6.67600 -29.60436 18.73052 1.000 9.36531 21 LYS B O 1
ATOM 3277 N N . ASN B 1 43 ? 8.69669 -28.62454 18.49767 1.000 10.91936 22 AS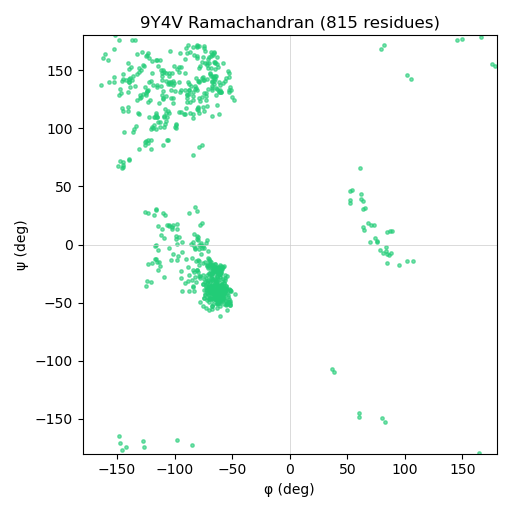N B N 1
ATOM 3278 C CA . ASN B 1 43 ? 8.26722 -27.42501 17.78063 1.000 9.94371 22 ASN B CA 1
ATOM 3279 C C . ASN B 1 43 ? 7.30031 -26.54926 18.57220 1.000 9.79924 22 ASN B C 1
ATOM 3280 O O . ASN B 1 43 ? 6.70320 -25.62458 18.00017 1.000 8.34074 22 ASN B O 1
ATOM 3285 N N . TRP B 1 44 ? 7.14236 -26.79564 19.86696 1.000 8.98678 23 TRP B N 1
ATOM 3286 C CA . TRP B 1 44 ? 6.44181 -25.85025 20.74928 1.000 7.67498 23 TRP B CA 1
ATOM 3287 C C . TRP B 1 44 ? 5.01709 -25.68719 20.21131 1.000 7.78587 23 TRP B C 1
ATOM 3288 O O . TRP B 1 44 ? 4.43724 -26.65506 19.69350 1.000 7.83104 23 TRP B O 1
ATOM 3299 N N . MET B 1 45 ? 4.43843 -24.48923 20.30960 1.000 7.69457 24 MET B N 1
ATOM 3300 C CA . MET B 1 45 ? 3.08593 -24.23180 19.82810 1.000 7.88731 24 MET B CA 1
ATOM 3301 C C . MET B 1 45 ? 2.96435 -24.35286 18.31594 1.000 7.38458 24 MET B C 1
ATOM 3302 O O . MET B 1 45 ? 1.84885 -24.49771 17.80717 1.000 7.36730 24 MET B O 1
ATOM 3307 N N . HIS B 1 46 ? 4.07269 -24.26103 17.58804 1.000 7.23178 25 HIS B N 1
ATOM 3308 C CA . HIS B 1 46 ? 3.98966 -24.35075 16.13847 1.000 7.53559 25 HIS B CA 1
ATOM 3309 C C . HIS B 1 46 ? 3.59073 -25.74653 15.69068 1.000 8.87468 25 HIS B C 1
ATOM 3310 O O . HIS B 1 46 ? 3.15403 -25.91208 14.54774 1.000 11.15863 25 HIS B O 1
ATOM 3317 N N . SER B 1 47 ? 3.67670 -26.73335 16.58741 1.000 7.61260 26 SER B N 1
ATOM 3318 C CA . SER B 1 47 ? 3.23822 -28.09074 16.28902 1.000 9.51293 26 SER B CA 1
ATOM 3319 C C . SER B 1 47 ? 1.75794 -28.17122 15.95153 1.000 8.59770 26 SER B C 1
ATOM 3320 O O . SER B 1 47 ? 1.33456 -29.15346 15.33432 1.000 9.38502 26 SER B O 1
ATOM 3323 N N . TRP B 1 48 ? 0.95986 -27.18134 16.36312 1.000 8.01342 27 TRP B N 1
ATOM 3324 C CA . TRP B 1 48 ? -0.44536 -27.16150 15.97732 1.000 7.43140 27 TRP B CA 1
ATOM 3325 C C . TRP B 1 48 ? -0.60571 -27.19298 14.45660 1.000 9.55048 27 TRP B C 1
ATOM 3326 O O . TRP B 1 48 ? -1.64098 -27.65040 13.95531 1.000 9.45303 27 TRP B O 1
ATOM 3337 N N . LEU B 1 49 ? 0.40460 -26.70414 13.71862 1.000 8.65826 28 LEU B N 1
ATOM 3338 C CA . LEU B 1 49 ? 0.39749 -26.66700 12.25763 1.000 9.63943 28 LEU B CA 1
ATOM 3339 C C . LEU B 1 49 ? 0.52965 -28.04447 11.61360 1.000 11.12308 28 LEU B C 1
ATOM 3340 O O . LEU B 1 49 ? 0.24395 -28.18178 10.41571 1.000 11.50827 28 LEU B O 1
ATOM 3345 N N . ASP B 1 50 ? 0.99206 -29.05194 12.35558 1.000 11.14162 29 ASP B N 1
ATOM 3346 C CA . ASP B 1 50 ? 1.08761 -30.41434 11.84595 1.000 13.45682 29 ASP B CA 1
ATOM 3347 C C . ASP B 1 50 ? 0.77958 -31.33545 13.02833 1.000 12.32971 29 ASP B C 1
ATOM 3348 O O . ASP B 1 50 ? 1.64451 -32.02515 13.58290 1.000 10.53536 29 ASP B O 1
ATOM 3353 N N . PHE B 1 51 ? -0.48686 -31.33935 13.42736 1.000 11.12884 30 PHE B N 1
ATOM 3354 C CA . PHE B 1 51 ? -0.86726 -31.97040 14.68296 1.000 11.45154 30 PHE B CA 1
ATOM 3355 C C . PHE B 1 51 ? -0.60484 -33.46690 14.62929 1.000 13.29279 30 PHE B C 1
ATOM 3356 O O . PHE B 1 51 ? -1.02628 -34.15621 13.69508 1.000 13.79316 30 PHE B O 1
ATOM 3364 N N . THR B 1 52 ? 0.09308 -33.97291 15.63915 1.000 13.04206 31 THR B N 1
ATOM 3365 C CA . THR B 1 52 ? 0.55481 -35.35632 15.64279 1.000 13.55011 31 THR B CA 1
ATOM 3366 C C . THR B 1 52 ? 0.23759 -35.97401 16.99673 1.000 13.10393 31 THR B C 1
ATOM 3367 O O . THR B 1 52 ? 0.93963 -35.69785 17.98689 1.000 12.71277 31 THR B O 1
ATOM 3371 N N . PRO B 1 53 ? -0.82489 -36.78205 17.08419 1.000 12.41885 32 PRO B N 1
ATOM 3372 C CA . PRO B 1 53 ? -1.22676 -37.34697 18.38947 1.000 12.81352 32 PRO B CA 1
ATOM 3373 C C . PRO B 1 53 ? -0.11462 -38.04941 19.15525 1.000 12.89064 32 PRO B C 1
ATOM 3374 O O . PRO B 1 53 ? -0.04387 -37.91029 20.37833 1.000 13.54787 32 PRO B O 1
ATOM 3378 N N . ASP B 1 54 ? 0.75349 -38.81161 18.49158 1.000 15.18469 33 ASP B N 1
ATOM 3379 C CA . ASP B 1 54 ? 1.72222 -39.57065 19.27034 1.000 17.39595 33 ASP B CA 1
ATOM 3380 C C . ASP B 1 54 ? 2.76924 -38.66675 19.91309 1.000 15.92638 33 ASP B C 1
ATOM 3381 O O . ASP B 1 54 ? 3.33574 -39.03045 20.95001 1.000 14.52704 33 ASP B O 1
ATOM 3386 N N . ASP B 1 55 ? 3.01932 -37.48025 19.34301 1.000 13.85021 34 ASP B N 1
ATOM 3387 C CA . ASP B 1 55 ? 3.89319 -36.51935 20.01563 1.000 13.90962 34 ASP B CA 1
ATOM 3388 C C . ASP B 1 55 ? 3.26579 -36.02729 21.31683 1.000 12.80423 34 ASP B C 1
ATOM 3389 O O . ASP B 1 55 ? 3.95792 -35.86615 22.32970 1.000 11.53934 34 ASP B O 1
ATOM 3394 N N . VAL B 1 56 ? 1.96025 -35.75426 21.29720 1.000 11.53024 35 VAL B N 1
ATOM 3395 C CA . VAL B 1 56 ? 1.26407 -35.35799 22.51836 1.000 12.15552 35 VAL B CA 1
ATOM 3396 C C . VAL B 1 56 ? 1.32274 -36.47916 23.55229 1.000 13.00725 35 VAL B C 1
ATOM 3397 O O . VAL B 1 56 ? 1.50629 -36.23043 24.75239 1.000 11.73263 35 VAL B O 1
ATOM 3401 N N . ARG B 1 57 ? 1.15721 -37.72843 23.10527 1.000 12.44806 36 ARG B N 1
ATOM 3402 C CA . ARG B 1 57 ? 1.19438 -38.86253 24.02671 1.000 13.32170 36 ARG B CA 1
ATOM 3403 C C . ARG B 1 57 ? 2.54383 -38.98227 24.71541 1.000 13.57204 36 ARG B C 1
ATOM 3404 O O . ARG B 1 57 ? 2.61113 -39.20751 25.92674 1.000 15.86809 36 ARG B O 1
ATOM 3412 N N . ARG B 1 58 ? 3.63372 -38.89321 23.95056 1.000 13.64844 37 ARG B N 1
ATOM 3413 C CA . ARG B 1 58 ? 4.95560 -38.99704 24.56565 1.000 14.88194 37 ARG B CA 1
ATOM 3414 C C . ARG B 1 58 ? 5.18394 -37.87736 25.57426 1.000 14.12934 37 ARG B C 1
ATOM 3415 O O . ARG B 1 58 ? 5.71716 -38.11635 26.66594 1.000 14.43241 37 ARG B O 1
ATOM 3423 N N . ASP B 1 59 ? 4.77916 -36.65176 25.22863 1.000 12.28111 38 ASP B N 1
ATOM 3424 C CA . ASP B 1 59 ? 4.87255 -35.53419 26.16769 1.000 12.59610 38 ASP B CA 1
ATOM 3425 C C . ASP B 1 59 ? 4.06076 -35.79875 27.43142 1.000 14.10185 38 ASP B C 1
ATOM 3426 O O . ASP B 1 59 ? 4.52194 -35.54030 28.55290 1.000 12.03396 38 ASP B O 1
ATOM 3431 N N . PHE B 1 60 ? 2.82864 -36.28402 27.26665 1.000 12.99159 39 PHE B N 1
ATOM 3432 C CA . PHE B 1 60 ? 1.95567 -36.45724 28.41963 1.000 12.57199 39 PHE B CA 1
ATOM 3433 C C . PHE B 1 60 ? 2.38104 -37.63506 29.28599 1.000 14.33131 39 PHE B C 1
ATOM 3434 O O . PHE B 1 60 ? 2.14302 -37.62069 30.49950 1.000 16.48809 39 PHE B O 1
ATOM 3442 N N . ALA B 1 61 ? 3.01494 -38.65361 28.69866 1.000 14.29903 40 ALA B N 1
ATOM 3443 C CA . ALA B 1 61 ? 3.47008 -39.78876 29.49969 1.000 15.31777 40 ALA B CA 1
ATOM 3444 C C . ALA B 1 61 ? 4.50640 -39.34904 30.52385 1.000 16.16503 40 ALA B C 1
ATOM 3445 O O . ALA B 1 61 ? 4.49810 -39.81253 31.66939 1.000 16.77785 40 ALA B O 1
ATOM 3447 N N . THR B 1 62 ? 5.40584 -38.44541 30.13337 1.000 17.27654 41 THR B N 1
ATOM 3448 C CA . THR B 1 62 ? 6.38071 -37.93156 31.09067 1.000 17.48082 41 THR B CA 1
ATOM 3449 C C . THR B 1 62 ? 5.70886 -37.14516 32.20042 1.000 17.00428 41 THR B C 1
ATOM 3450 O O . THR B 1 62 ? 6.13089 -37.21232 33.36157 1.000 14.35282 41 THR B O 1
ATOM 3454 N N . LEU B 1 63 ? 4.67257 -36.37923 31.86421 1.000 14.35696 42 LEU B N 1
ATOM 3455 C CA . LEU B 1 63 ? 3.99779 -35.61362 32.90299 1.000 14.94845 42 LEU B CA 1
ATOM 3456 C C . LEU B 1 63 ? 3.24797 -36.52895 33.86307 1.000 15.53542 42 LEU B C 1
ATOM 3457 O O . LEU B 1 63 ? 3.29601 -36.32658 35.08392 1.000 14.87599 42 LEU B O 1
ATOM 3462 N N . ALA B 1 64 ? 2.55803 -37.54746 33.32967 1.000 13.96335 43 ALA B N 1
ATOM 3463 C CA . ALA B 1 64 ? 1.82758 -38.47826 34.18352 1.000 14.82311 43 ALA B CA 1
ATOM 3464 C C . ALA B 1 64 ? 2.76644 -39.23408 35.10931 1.000 16.50307 43 ALA B C 1
ATOM 3465 O O . ALA B 1 64 ? 2.37760 -39.60024 36.22792 1.000 17.21179 43 ALA B O 1
ATOM 3467 N N . GLU B 1 65 ? 3.99959 -39.48176 34.66452 1.000 15.94848 44 GLU B N 1
ATOM 3468 C CA . GLU B 1 65 ? 4.96014 -40.19705 35.49694 1.000 18.93480 44 GLU B CA 1
ATOM 3469 C C . GLU B 1 65 ? 5.37442 -39.39685 36.72945 1.000 18.86377 44 GLU B C 1
ATOM 3470 O O . GLU B 1 65 ? 5.80023 -39.99087 37.72635 1.000 20.95669 44 GLU B O 1
ATOM 3476 N N . LEU B 1 66 ? 5.24814 -38.07219 36.69123 1.000 16.03525 45 LEU B N 1
ATOM 3477 C CA . LEU B 1 66 ? 5.49414 -37.22282 37.85310 1.000 16.21936 45 LEU B CA 1
ATOM 3478 C C . LEU B 1 66 ? 4.30915 -37.13330 38.80744 1.000 17.77262 45 LEU B C 1
ATOM 3479 O O . LEU B 1 66 ? 4.43573 -36.50615 39.86955 1.000 17.04529 45 LEU B O 1
ATOM 3484 N N . GLY B 1 67 ? 3.17440 -37.73949 38.47221 1.000 18.46672 46 GLY B N 1
ATOM 3485 C CA . GLY B 1 67 ? 1.99856 -37.64358 39.31250 1.000 19.29037 46 GLY B CA 1
ATOM 3486 C C . GLY B 1 67 ? 1.11014 -36.44706 39.04386 1.000 17.95679 46 GLY B C 1
ATOM 3487 O O . GLY B 1 67 ? 0.19199 -36.19366 39.83354 1.000 16.33135 46 GLY B O 1
ATOM 3488 N N . LEU B 1 68 ? 1.32930 -35.72134 37.94422 1.000 15.99558 47 LEU B N 1
ATOM 3489 C CA . LEU B 1 68 ? 0.49411 -34.56796 37.62736 1.000 13.61397 47 LEU B CA 1
ATOM 3490 C C . LEU B 1 68 ? -0.91535 -35.01140 37.24947 1.000 14.85032 47 LEU B C 1
ATOM 3491 O O . LEU B 1 68 ? -1.11518 -36.08331 36.67095 1.000 16.30195 47 LEU B O 1
ATOM 3496 N N . ASP B 1 69 ? -1.90552 -34.17810 37.57986 1.000 14.18825 48 ASP B N 1
ATOM 3497 C CA . ASP B 1 69 ? -3.29941 -34.55397 37.36699 1.000 15.71791 48 ASP B CA 1
ATOM 3498 C C . ASP B 1 69 ? -4.03057 -33.67512 36.36055 1.000 13.60058 48 ASP B C 1
ATOM 3499 O O . ASP B 1 69 ? -5.22164 -33.90804 36.11386 1.000 13.25642 48 ASP B O 1
ATOM 3504 N N . HIS B 1 70 ? -3.37116 -32.67275 35.78279 1.000 13.13528 49 HIS B N 1
ATOM 3505 C CA . HIS B 1 70 ? -4.02301 -31.82956 34.78866 1.000 11.56843 49 HIS B CA 1
ATOM 3506 C C . HIS B 1 70 ? -2.96706 -31.08199 33.99143 1.000 12.29638 49 HIS B C 1
ATOM 3507 O O . HIS B 1 70 ? -1.81208 -30.96409 34.40973 1.000 10.64185 49 HIS B O 1
ATOM 3514 N N . VAL B 1 71 ? -3.37576 -30.61032 32.81208 1.000 10.09881 50 VAL B N 1
ATOM 3515 C CA . VAL B 1 71 ? -2.54039 -29.74897 31.98831 1.000 9.39101 50 VAL B CA 1
ATOM 3516 C C . VAL B 1 71 ? -3.36192 -28.54058 31.56453 1.000 9.16149 50 VAL B C 1
ATOM 3517 O O . VAL B 1 71 ? -4.59011 -28.61212 31.45656 1.000 9.85159 50 VAL B O 1
ATOM 3521 N N . ARG B 1 72 ? -2.67010 -27.42367 31.33435 1.000 8.41613 51 ARG B N 1
ATOM 3522 C CA . ARG B 1 72 ? -3.24647 -26.21190 30.77505 1.000 8.38765 51 ARG B CA 1
ATOM 3523 C C . ARG B 1 72 ? -2.74017 -26.10142 29.34404 1.000 7.87063 51 ARG B C 1
ATOM 3524 O O . ARG B 1 72 ? -1.53329 -26.19285 29.10689 1.000 7.40212 51 ARG B O 1
ATOM 3532 N N . VAL B 1 73 ? -3.66203 -25.92957 28.39979 1.000 9.27107 52 VAL B N 1
ATOM 3533 C CA . VAL B 1 73 ? -3.40643 -26.13503 26.97605 1.000 7.08722 52 VAL B CA 1
ATOM 3534 C C . VAL B 1 73 ? -3.71393 -24.84713 26.21818 1.000 7.20381 52 VAL B C 1
ATOM 3535 O O . VAL B 1 73 ? -4.70779 -24.16836 26.50748 1.000 7.79423 52 VAL B O 1
ATOM 3539 N N . PHE B 1 74 ? -2.86181 -24.51770 25.23716 1.000 7.20167 53 PHE B N 1
ATOM 3540 C CA . PHE B 1 74 ? -2.88946 -23.23936 24.52347 1.000 6.62492 53 PHE B CA 1
ATOM 3541 C C . PHE B 1 74 ? -3.04144 -23.43193 23.01968 1.000 7.18462 53 PHE B C 1
ATOM 3542 O O . PHE B 1 74 ? -2.03598 -23.48309 22.29450 1.000 6.29153 53 PHE B O 1
ATOM 3550 N N . PRO B 1 75 ? -4.26509 -23.48228 22.49708 1.000 6.06410 54 PRO B N 1
ATOM 3551 C CA . PRO B 1 75 ? -4.44774 -23.34346 21.05035 1.000 6.07302 54 PRO B CA 1
ATOM 3552 C C . PRO B 1 75 ? -4.04817 -21.94591 20.58458 1.000 7.20727 54 PRO B C 1
ATOM 3553 O O . PRO B 1 75 ? -3.92007 -21.01084 21.37932 1.000 5.76054 54 PRO B O 1
ATOM 3557 N N . LEU B 1 76 ? -3.87308 -21.79792 19.27086 1.000 6.18922 55 LEU B N 1
ATOM 3558 C CA . LEU B 1 76 ? -3.40814 -20.53821 18.69485 1.000 6.50171 55 LEU B CA 1
ATOM 3559 C C . LEU B 1 76 ? -4.52425 -19.85175 17.91332 1.000 6.62178 55 LEU B C 1
ATOM 3560 O O . LEU B 1 76 ? -5.19465 -20.47890 17.08758 1.000 6.79784 55 LEU B O 1
ATOM 3565 N N . TRP B 1 77 ? -4.70076 -18.55038 18.16761 1.000 6.70136 56 TRP B N 1
ATOM 3566 C CA . TRP B 1 77 ? -5.78775 -17.80513 17.54410 1.000 6.30774 56 TRP B CA 1
ATOM 3567 C C . TRP B 1 77 ? -5.63238 -17.78063 16.02881 1.000 6.90620 56 TRP B C 1
ATOM 3568 O O . TRP B 1 77 ? -6.62783 -17.80666 15.29146 1.000 7.47484 56 TRP B O 1
ATOM 3579 N N . THR B 1 78 ? -4.38693 -17.72125 15.55354 1.000 6.22994 57 THR B N 1
ATOM 3580 C CA . THR B 1 78 ? -4.10295 -17.71298 14.12585 1.000 7.84422 57 THR B CA 1
ATOM 3581 C C . THR B 1 78 ? -4.47317 -19.03012 13.44997 1.000 7.52088 57 THR B C 1
ATOM 3582 O O . THR B 1 78 ? -4.68507 -19.04758 12.23216 1.000 10.36073 57 THR B O 1
ATOM 3586 N N . VAL B 1 79 ? -4.54689 -20.12083 14.20253 1.000 6.89461 58 VAL B N 1
ATOM 3587 C CA . VAL B 1 79 ? -4.92145 -21.42433 13.65814 1.000 6.78646 58 VAL B CA 1
ATOM 3588 C C . VAL B 1 79 ? -6.41614 -21.67164 13.81034 1.000 6.59540 58 VAL B C 1
ATOM 3589 O O . VAL B 1 79 ? -7.05809 -22.20296 12.89892 1.000 6.97223 58 VAL B O 1
ATOM 3593 N N . LEU B 1 80 ? -6.97014 -21.27198 14.96124 1.000 6.54458 59 LEU B N 1
ATOM 3594 C CA . LEU B 1 80 ? -8.39814 -21.41832 15.23662 1.000 7.12481 59 LEU B CA 1
ATOM 3595 C C . LEU B 1 80 ? -9.26015 -20.56863 14.30794 1.000 7.06062 59 LEU B C 1
ATOM 3596 O O . LEU B 1 80 ? -10.32762 -21.01442 13.86881 1.000 7.51460 59 LEU B O 1
ATOM 3601 N N . GLN B 1 81 ? -8.85467 -19.32750 14.04622 1.000 7.02535 60 GLN B N 1
ATOM 3602 C CA . GLN B 1 81 ? -9.74044 -18.32709 13.44160 1.000 8.29399 60 GLN B CA 1
ATOM 3603 C C . GLN B 1 81 ? -8.95680 -17.41467 12.50639 1.000 7.15338 60 GLN B C 1
ATOM 3604 O O . GLN B 1 81 ? -8.83358 -16.20750 12.75083 1.000 7.17644 60 GLN B O 1
ATOM 3610 N N . PRO B 1 82 ? -8.43613 -17.95557 11.39341 1.000 7.24099 61 PRO B N 1
ATOM 3611 C CA . PRO B 1 82 ? -7.56895 -17.13997 10.52284 1.000 7.26682 61 PRO B CA 1
ATOM 3612 C C . PRO B 1 82 ? -8.32207 -16.04373 9.78534 1.000 9.38213 61 PRO B C 1
ATOM 3613 O O . PRO B 1 82 ? -7.69268 -15.09922 9.27639 1.000 7.74080 61 PRO B O 1
ATOM 3617 N N . ASN B 1 83 ? -9.64375 -16.17584 9.67727 1.000 8.04811 62 ASN B N 1
ATOM 3618 C CA . ASN B 1 83 ? -10.52608 -15.13420 9.18162 1.000 9.55000 62 ASN B CA 1
ATOM 3619 C C . ASN B 1 83 ? -11.65181 -15.02008 10.19487 1.000 9.55699 62 ASN B C 1
ATOM 3620 O O . ASN B 1 83 ? -12.00519 -16.00980 10.83904 1.000 9.54342 62 ASN B O 1
ATOM 3625 N N . ARG B 1 84 ? -12.19458 -13.80771 10.35757 1.000 9.75517 63 ARG B N 1
ATOM 3626 C CA . ARG B 1 84 ? -13.17209 -13.57014 11.42091 1.000 9.50750 63 ARG B CA 1
ATOM 3627 C C . ARG B 1 84 ? -14.32784 -14.56563 11.37877 1.000 11.77618 63 ARG B C 1
ATOM 3628 O O . ARG B 1 84 ? -14.81049 -15.01639 12.42413 1.000 12.11338 63 ARG B O 1
ATOM 3636 N N . THR B 1 85 ? -14.77814 -14.93390 10.18572 1.000 10.78326 64 THR B N 1
ATOM 3637 C CA . THR B 1 85 ? -15.92455 -15.82169 10.05206 1.000 12.18742 64 THR B CA 1
ATOM 3638 C C . THR B 1 85 ? -15.51591 -17.21353 9.57167 1.000 12.23766 64 THR B C 1
ATOM 3639 O O . THR B 1 85 ? -16.32155 -17.92984 8.97582 1.000 13.90749 64 THR B O 1
ATOM 3643 N N . LEU B 1 86 ? -14.26401 -17.61277 9.83152 1.000 9.97933 65 LEU B N 1
ATOM 3644 C CA . LEU B 1 86 ? -13.78474 -18.96879 9.55510 1.000 11.22481 65 LEU B CA 1
ATOM 3645 C C . LEU B 1 86 ? -13.20693 -19.50870 10.86020 1.000 11.58846 65 LEU B C 1
ATOM 3646 O O . LEU B 1 86 ? -12.00730 -19.37995 11.12751 1.000 10.28097 65 LEU B O 1
ATOM 3651 N N . ILE B 1 87 ? -14.06393 -20.11567 11.67204 1.000 9.34910 66 ILE B N 1
ATOM 3652 C CA . ILE B 1 87 ? -13.63149 -20.82386 12.87037 1.000 10.39134 66 ILE B CA 1
ATOM 3653 C C . ILE B 1 87 ? -13.48189 -22.28900 12.47575 1.000 10.71490 66 ILE B C 1
ATOM 3654 O O . ILE B 1 87 ? -14.46647 -22.95294 12.14431 1.000 10.55675 66 ILE B O 1
ATOM 3659 N N . ARG B 1 88 ? -12.24488 -22.78861 12.50207 1.000 10.35318 67 ARG B N 1
ATOM 3660 C CA . ARG B 1 88 ? -11.89808 -24.03608 11.82085 1.000 12.00735 67 ARG B CA 1
ATOM 3661 C C . ARG B 1 88 ? -12.23751 -25.22635 12.70987 1.000 13.02819 67 ARG B C 1
ATOM 3662 O O . ARG B 1 88 ? -11.60618 -25.43244 13.75754 1.000 8.92262 67 ARG B O 1
ATOM 3670 N N . GLU B 1 89 ? -13.24003 -26.00890 12.28590 1.000 13.20855 68 GLU B N 1
ATOM 3671 C CA . GLU B 1 89 ? -13.61746 -27.22122 13.01409 1.000 13.48552 68 GLU B CA 1
ATOM 3672 C C . GLU B 1 89 ? -12.42125 -28.14975 13.19665 1.000 12.89846 68 GLU B C 1
ATOM 3673 O O . GLU B 1 89 ? -12.25871 -28.77126 14.25243 1.000 11.68924 68 GLU B O 1
ATOM 3679 N N . LYS B 1 90 ? -11.56504 -28.24190 12.17917 1.000 10.63122 69 LYS B N 1
ATOM 3680 C CA . LYS B 1 90 ? -10.39743 -29.11537 12.25432 1.000 12.58117 69 LYS B CA 1
ATOM 3681 C C . LYS B 1 90 ? -9.46323 -28.70826 13.39776 1.000 12.10671 69 LYS B C 1
ATOM 3682 O O . LYS B 1 90 ? -8.91861 -29.56621 14.09754 1.000 12.14773 69 LYS B O 1
ATOM 3688 N N . ALA B 1 91 ? -9.28298 -27.39919 13.61287 1.000 9.71772 70 ALA B N 1
ATOM 3689 C CA . ALA B 1 91 ? -8.41344 -26.92528 14.68906 1.000 9.33220 70 ALA B CA 1
ATOM 3690 C C . ALA B 1 91 ? -9.02445 -27.21033 16.05705 1.000 10.23335 70 ALA B C 1
ATOM 3691 O O . ALA B 1 91 ? -8.32287 -27.60226 17.00309 1.000 8.64540 70 ALA B O 1
ATOM 3693 N N . ILE B 1 92 ? -10.33277 -27.00411 16.17849 1.000 9.45796 71 ILE B N 1
ATOM 3694 C CA . ILE B 1 92 ? -11.04535 -27.33316 17.41096 1.000 10.81230 71 ILE B CA 1
ATOM 3695 C C . ILE B 1 92 ? -10.98102 -28.83489 17.69566 1.000 12.26534 71 ILE B C 1
ATOM 3696 O O . ILE B 1 92 ? -10.80718 -29.25551 18.85314 1.000 9.99245 71 ILE B O 1
ATOM 3701 N N . ASP B 1 93 ? -11.09350 -29.66409 16.64812 1.000 10.01328 72 ASP B N 1
ATOM 3702 C CA . ASP B 1 93 ? -10.96552 -31.11667 16.81886 1.000 11.54918 72 ASP B CA 1
ATOM 3703 C C . ASP B 1 93 ? -9.60903 -31.50008 17.39599 1.000 10.05120 72 ASP B C 1
ATOM 3704 O O . ASP B 1 93 ? -9.51335 -32.42666 18.21431 1.000 10.87529 72 ASP B O 1
ATOM 3709 N N . ASP B 1 94 ? -8.53911 -30.85130 16.92088 1.000 9.92431 73 ASP B N 1
ATOM 3710 C CA . ASP B 1 94 ? -7.20127 -31.10918 17.44810 1.000 9.69103 73 ASP B CA 1
ATOM 3711 C C . ASP B 1 94 ? -7.11093 -30.75556 18.93226 1.000 10.40218 73 ASP B C 1
ATOM 3712 O O . ASP B 1 94 ? -6.45836 -31.46504 19.70481 1.000 8.93828 73 ASP B O 1
ATOM 3717 N N . VAL B 1 95 ? -7.72408 -29.63818 19.34528 1.000 8.80587 74 VAL B N 1
ATOM 3718 C CA . VAL B 1 95 ? -7.75444 -29.29750 20.77145 1.000 9.69092 74 VAL B CA 1
ATOM 3719 C C . VAL B 1 95 ? -8.47286 -30.38994 21.56307 1.000 9.20762 74 VAL B C 1
ATOM 3720 O O . VAL B 1 95 ? -8.00142 -30.82925 22.61989 1.000 9.22307 74 VAL B O 1
ATOM 3724 N N . ARG B 1 96 ? -9.63254 -30.83921 21.06450 1.000 9.73023 75 ARG B N 1
ATOM 3725 C CA . ARG B 1 96 ? -10.35686 -31.91784 21.73981 1.000 10.35709 75 ARG B CA 1
ATOM 3726 C C . ARG B 1 96 ? -9.51010 -33.18174 21.82331 1.000 12.32685 75 ARG B C 1
ATOM 3727 O O . ARG B 1 96 ? -9.56454 -33.91428 22.82143 1.000 11.81618 75 ARG B O 1
ATOM 3735 N N . ALA B 1 97 ? -8.72525 -33.46095 20.77752 1.000 11.25262 76 ALA B N 1
ATOM 3736 C CA . ALA B 1 97 ? -7.84538 -34.62449 20.81548 1.000 11.42713 76 ALA B CA 1
ATOM 3737 C C . ALA B 1 97 ? -6.82943 -34.50751 21.94802 1.000 10.12572 76 ALA B C 1
ATOM 3738 O O . ALA B 1 97 ? -6.56187 -35.48367 22.65804 1.000 10.44970 76 ALA B O 1
ATOM 3740 N N . VAL B 1 98 ? -6.25539 -33.32156 22.13676 1.000 9.70671 77 VAL B N 1
ATOM 3741 C CA . VAL B 1 98 ? -5.33741 -33.12260 23.25582 1.000 9.39333 77 VAL B CA 1
ATOM 3742 C C . VAL B 1 98 ? -6.04397 -33.39617 24.57330 1.000 9.59012 77 VAL B C 1
ATOM 3743 O O . VAL B 1 98 ? -5.50463 -34.07176 25.45915 1.000 9.75051 77 VAL B O 1
ATOM 3747 N N . VAL B 1 99 ? -7.26253 -32.88237 24.72567 1.000 9.77261 78 VAL B N 1
ATOM 3748 C CA . VAL B 1 99 ? -8.02673 -33.17605 25.93821 1.000 10.21347 78 VAL B CA 1
ATOM 3749 C C . VAL B 1 99 ? -8.22277 -34.67956 26.08859 1.000 10.83869 78 VAL B C 1
ATOM 3750 O O . VAL B 1 99 ? -8.04276 -35.23892 27.18012 1.000 11.09293 78 VAL B O 1
ATOM 3754 N N . ASP B 1 100 ? -8.55622 -35.36852 24.98916 1.000 11.12239 79 ASP B N 1
ATOM 3755 C CA . ASP B 1 100 ? -8.76621 -36.81084 25.08518 1.000 11.79848 79 ASP B CA 1
ATOM 3756 C C . ASP B 1 100 ? -7.47167 -37.53856 25.42568 1.000 11.87018 79 ASP B C 1
ATOM 3757 O O . ASP B 1 100 ? -7.47873 -38.49010 26.21925 1.000 12.20115 79 ASP B O 1
ATOM 3762 N N . ILE B 1 101 ? -6.35530 -37.11376 24.83384 1.000 11.15736 80 ILE B N 1
ATOM 3763 C CA . ILE B 1 101 ? -5.08631 -37.76850 25.11755 1.000 11.12394 80 ILE B CA 1
ATOM 3764 C C . ILE B 1 101 ? -4.68110 -37.55259 26.57237 1.000 12.15367 80 ILE B C 1
ATOM 3765 O O . ILE B 1 101 ? -4.18068 -38.47481 27.23052 1.000 12.39054 80 ILE B O 1
ATOM 3770 N N . ALA B 1 102 ? -4.90087 -36.34673 27.11244 1.000 11.54639 81 ALA B N 1
ATOM 3771 C CA . ALA B 1 102 ? -4.69547 -36.16611 28.54790 1.000 10.65189 81 ALA B CA 1
ATOM 3772 C C . ALA B 1 102 ? -5.50670 -37.18867 29.34305 1.000 12.53290 81 ALA B C 1
ATOM 3773 O O . ALA B 1 102 ? -5.00082 -37.78617 30.30444 1.000 12.38893 81 ALA B O 1
ATOM 3775 N N . GLY B 1 103 ? -6.75857 -37.42994 28.93067 1.000 11.78347 82 GLY B N 1
ATOM 3776 C CA . GLY B 1 103 ? -7.58418 -38.40844 29.61535 1.000 12.56065 82 GLY B CA 1
ATOM 3777 C C . GLY B 1 103 ? -6.98567 -39.80113 29.60264 1.000 16.33604 82 GLY B C 1
ATOM 3778 O O . GLY B 1 103 ? -7.11779 -40.54357 30.58061 1.000 13.55001 82 GLY B O 1
ATOM 3779 N N . GLU B 1 104 ? -6.30114 -40.16525 28.51084 1.000 12.85206 83 GLU B N 1
ATOM 3780 C CA . GLU B 1 104 ? -5.64203 -41.46666 28.43660 1.000 13.95225 83 GLU B CA 1
ATOM 3781 C C . GLU B 1 104 ? -4.66634 -41.67793 29.58055 1.000 14.40145 83 GLU B C 1
ATOM 3782 O O . GLU B 1 104 ? -4.40386 -42.82203 29.97542 1.000 13.88584 83 GLU B O 1
ATOM 3788 N N . PHE B 1 105 ? -4.09945 -40.59517 30.09861 1.000 13.72248 84 PHE B N 1
ATOM 3789 C CA . PHE B 1 105 ? -3.17710 -40.64101 31.21896 1.000 15.54602 84 PHE B CA 1
ATOM 3790 C C . PHE B 1 105 ? -3.85257 -40.24407 32.52332 1.000 16.42088 84 PHE B C 1
ATOM 3791 O O . PHE B 1 105 ? -3.17006 -39.96182 33.51311 1.000 21.83588 84 PHE B O 1
ATOM 3799 N N . GLY B 1 106 ? -5.18191 -40.25678 32.55312 1.000 14.46748 85 GLY B N 1
ATOM 3800 C CA . GLY B 1 106 ? -5.89374 -39.88744 33.76598 1.000 16.22762 85 GLY B CA 1
ATOM 3801 C C . GLY B 1 106 ? -5.66736 -38.45600 34.19269 1.000 17.58860 85 GLY B C 1
ATOM 3802 O O . GLY B 1 106 ? -5.68167 -38.16316 35.39332 1.000 18.60431 85 GLY B O 1
ATOM 3803 N N . MET B 1 107 ? -5.43361 -37.55649 33.24113 1.000 12.82079 86 MET B N 1
ATOM 3804 C CA . MET B 1 107 ? -5.26210 -36.13922 33.51706 1.000 13.10795 86 MET B CA 1
ATOM 3805 C C . MET B 1 107 ? -6.45694 -35.37026 32.96858 1.000 13.38528 86 MET B C 1
ATOM 3806 O O . MET B 1 107 ? -7.02864 -35.75496 31.94143 1.000 12.01461 86 MET B O 1
ATOM 3811 N N . ASP B 1 108 ? -6.85683 -34.31635 33.68127 1.000 11.82352 87 ASP B N 1
ATOM 3812 C CA . ASP B 1 108 ? -7.82763 -33.35337 33.17880 1.000 13.34503 87 ASP B CA 1
ATOM 3813 C C . ASP B 1 108 ? -7.11205 -32.23713 32.40267 1.000 11.61949 87 ASP B C 1
ATOM 3814 O O . ASP B 1 108 ? -5.88561 -32.13859 32.39359 1.000 10.30652 87 ASP B O 1
ATOM 3819 N N . ALA B 1 109 ? -7.89555 -31.38242 31.75020 1.000 10.52574 88 ALA B N 1
ATOM 3820 C CA . ALA B 1 109 ? -7.29501 -30.34838 30.91718 1.000 9.88880 88 ALA B CA 1
ATOM 3821 C C . ALA B 1 109 ? -8.14889 -29.08980 30.93637 1.000 9.87246 88 ALA B C 1
ATOM 3822 O O . ALA B 1 109 ? -9.37481 -29.15806 30.79700 1.000 10.28675 88 ALA B O 1
ATOM 3824 N N . SER B 1 110 ? -7.48799 -27.94851 31.12396 1.000 9.46249 89 SER B N 1
ATOM 3825 C CA . SER B 1 110 ? -8.08471 -26.63488 30.96946 1.000 9.38734 89 SER B CA 1
ATOM 3826 C C . SER B 1 110 ? -7.52479 -26.01409 29.69729 1.000 8.83827 89 SER B C 1
ATOM 3827 O O . SER B 1 110 ? -6.39226 -26.30106 29.30218 1.000 8.46938 89 SER B O 1
ATOM 3830 N N . ILE B 1 111 ? -8.33488 -25.21126 29.01864 1.000 8.84721 90 ILE B N 1
ATOM 3831 C CA . ILE B 1 111 ? -7.94522 -24.63333 27.73692 1.000 8.40842 90 ILE B CA 1
ATOM 3832 C C . ILE B 1 111 ? -8.05623 -23.11968 27.83693 1.000 8.28979 90 ILE B C 1
ATOM 3833 O O . ILE B 1 111 ? -9.06267 -22.60475 28.33283 1.000 8.67298 90 ILE B O 1
ATOM 3838 N N . ASP B 1 112 ? -7.00122 -22.42199 27.39482 1.000 8.21705 91 ASP B N 1
ATOM 3839 C CA . ASP B 1 112 ? -6.99345 -20.97340 27.21193 1.000 8.34483 91 ASP B CA 1
ATOM 3840 C C . ASP B 1 112 ? -7.46321 -20.67553 25.78906 1.000 8.60881 91 ASP B C 1
ATOM 3841 O O . ASP B 1 112 ? -6.88960 -21.20429 24.83101 1.000 8.55416 91 ASP B O 1
ATOM 3846 N N . VAL B 1 113 ? -8.48146 -19.82382 25.64236 1.000 7.85358 92 VAL B N 1
ATOM 3847 C CA . VAL B 1 113 ? -9.11010 -19.64104 24.32699 1.000 8.01365 92 VAL B CA 1
ATOM 3848 C C . VAL B 1 113 ? -8.23522 -18.80635 23.38866 1.000 8.04129 92 VAL B C 1
ATOM 3849 O O . VAL B 1 113 ? -7.95357 -19.21373 22.25141 1.000 9.63313 92 VAL B O 1
ATOM 3853 N N . VAL B 1 114 ? -7.80970 -17.62198 23.82090 1.000 7.92677 93 VAL B N 1
ATOM 3854 C CA . VAL B 1 114 ? -7.24133 -16.62795 22.91417 1.000 7.73210 93 VAL B CA 1
ATOM 3855 C C . VAL B 1 114 ? -5.75736 -16.44666 23.21924 1.000 6.83548 93 VAL B C 1
ATOM 3856 O O . VAL B 1 114 ? -5.38254 -15.70577 24.13836 1.000 6.83235 93 VAL B O 1
ATOM 3860 N N . GLN B 1 115 ? -4.90816 -17.07441 22.40655 1.000 6.45668 94 GLN B N 1
ATOM 3861 C CA . GLN B 1 115 ? -3.47125 -16.78699 22.35079 1.000 6.24486 94 GLN B CA 1
ATOM 3862 C C . GLN B 1 115 ? -3.20552 -16.28723 20.93319 1.000 7.52704 94 GLN B C 1
ATOM 3863 O O . GLN B 1 115 ? -3.09870 -17.09157 20.00823 1.000 7.26390 94 GLN B O 1
ATOM 3869 N N . GLY B 1 116 ? -3.04459 -14.97747 20.77842 1.000 6.33643 95 GLY B N 1
ATOM 3870 C CA . GLY B 1 116 ? -2.87031 -14.10482 21.92631 1.000 6.18448 95 GLY B CA 1
ATOM 3871 C C . GLY B 1 116 ? -1.41165 -14.15095 22.31875 1.000 6.99599 95 GLY B C 1
ATOM 3872 O O . GLY B 1 116 ? -0.56872 -14.44708 21.47354 1.000 5.79994 95 GLY B O 1
ATOM 3873 N N . HIS B 1 117 ? -1.10370 -13.91394 23.59474 1.000 6.36008 96 HIS B N 1
ATOM 3874 C CA . HIS B 1 117 ? 0.27820 -13.80578 24.05005 1.000 6.06988 96 HIS B CA 1
ATOM 3875 C C . HIS B 1 117 ? 0.80977 -15.13120 24.58830 1.000 7.48298 96 HIS B C 1
ATOM 3876 O O . HIS B 1 117 ? 0.16976 -15.75203 25.43793 1.000 6.31830 96 HIS B O 1
ATOM 3883 N N . LEU B 1 118 ? 2.01647 -15.51771 24.15149 1.000 6.36612 97 LEU B N 1
ATOM 3884 C CA . LEU B 1 118 ? 2.75389 -16.63281 24.75963 1.000 6.17287 97 LEU B CA 1
ATOM 3885 C C . LEU B 1 118 ? 4.24963 -16.35746 24.72556 1.000 6.70557 97 LEU B C 1
ATOM 3886 O O . LEU B 1 118 ? 4.82965 -16.28759 23.63625 1.000 7.28759 97 LEU B O 1
ATOM 3891 N N . SER B 1 119 ? 4.87369 -16.25547 25.90033 1.000 7.66383 98 SER B N 1
ATOM 3892 C CA . SER B 1 119 ? 6.33688 -16.29084 26.04552 1.000 10.86175 98 SER B CA 1
ATOM 3893 C C . SER B 1 119 ? 7.04005 -15.29082 25.12249 1.000 8.82534 98 SER B C 1
ATOM 3894 O O . SER B 1 119 ? 8.01390 -15.62417 24.44443 1.000 8.42901 98 SER B O 1
ATOM 3897 N N . SER B 1 120 ? 6.52855 -14.05826 25.09591 1.000 8.53888 99 SER B N 1
ATOM 3898 C CA . SER B 1 120 ? 7.02506 -12.88439 24.37317 1.000 7.65197 99 SER B CA 1
ATOM 3899 C C . SER B 1 120 ? 6.47112 -12.79097 22.95157 1.000 8.69651 99 SER B C 1
ATOM 3900 O O . SER B 1 120 ? 6.70254 -11.78224 22.28763 1.000 7.25073 99 SER B O 1
ATOM 3903 N N . PHE B 1 121 ? 5.74916 -13.79673 22.46362 1.000 7.51670 100 PHE B N 1
ATOM 3904 C CA . PHE B 1 121 ? 5.23406 -13.79420 21.09488 1.000 6.95981 100 PHE B CA 1
ATOM 3905 C C . PHE B 1 121 ? 3.73734 -13.51725 21.09631 1.000 7.11863 100 PHE B C 1
ATOM 3906 O O . PHE B 1 121 ? 2.99994 -14.06508 21.91953 1.000 6.98283 100 PHE B O 1
ATOM 3914 N N . ASP B 1 122 ? 3.28613 -12.68541 20.16228 1.000 5.68145 101 ASP B N 1
ATOM 3915 C CA . ASP B 1 122 ? 1.86623 -12.39476 20.00378 1.000 5.73451 101 ASP B CA 1
ATOM 3916 C C . ASP B 1 122 ? 1.38172 -13.02325 18.70330 1.000 7.79669 101 ASP B C 1
ATOM 3917 O O . ASP B 1 122 ? 1.96746 -12.78718 17.63415 1.000 6.73037 101 ASP B O 1
ATOM 3922 N N . PHE B 1 123 ? 0.32321 -13.82641 18.80713 1.000 6.72249 102 PHE B N 1
ATOM 3923 C CA . PHE B 1 123 ? -0.30876 -14.51308 17.67701 1.000 6.51466 102 PHE B CA 1
ATOM 3924 C C . PHE B 1 123 ? -1.65105 -13.84036 17.43465 1.000 6.49297 102 PHE B C 1
ATOM 3925 O O . PHE B 1 123 ? -2.62612 -14.07860 18.15877 1.000 5.90629 102 PHE B O 1
ATOM 3933 N N . VAL B 1 124 ? -1.69733 -12.97403 16.43255 1.000 6.98711 103 VAL B N 1
ATOM 3934 C CA . VAL B 1 124 ? -2.89323 -12.19639 16.14928 1.000 6.09498 103 VAL B CA 1
ATOM 3935 C C . VAL B 1 124 ? -3.28761 -12.47515 14.70612 1.000 6.15208 103 VAL B C 1
ATOM 3936 O O . VAL B 1 124 ? -2.46299 -12.30742 13.79895 1.000 7.71295 103 VAL B O 1
ATOM 3940 N N . PRO B 1 125 ? -4.50868 -12.94762 14.45124 1.000 6.48453 104 PRO B N 1
ATOM 3941 C CA . PRO B 1 125 ? -4.93454 -13.19667 13.07501 1.000 6.46935 104 PRO B CA 1
ATOM 3942 C C . PRO B 1 125 ? -4.85184 -11.92636 12.24287 1.000 6.61306 104 PRO B C 1
ATOM 3943 O O . PRO B 1 125 ? -4.90197 -10.80515 12.75923 1.000 6.71220 104 PRO B O 1
ATOM 3947 N N . SER B 1 126 ? -4.73510 -12.12232 10.92468 1.000 6.68587 105 SER B N 1
ATOM 3948 C CA . SER B 1 126 ? -4.49582 -10.99389 10.02937 1.000 7.69665 105 SER B CA 1
ATOM 3949 C C . SER B 1 126 ? -5.67983 -10.03871 9.98308 1.000 7.31956 105 SER B C 1
ATOM 3950 O O . SER B 1 126 ? -5.51722 -8.89252 9.53523 1.000 7.42007 105 SER B O 1
ATOM 3953 N N . TRP B 1 127 ? -6.86223 -10.48044 10.42794 1.000 7.36799 106 TRP B N 1
ATOM 3954 C CA . TRP B 1 127 ? -8.02027 -9.59753 10.43834 1.000 7.78250 106 TRP B CA 1
ATOM 3955 C C . TRP B 1 127 ? -8.04379 -8.65764 11.64366 1.000 8.95371 106 TRP B C 1
ATOM 3956 O O . TRP B 1 127 ? -9.00634 -7.90096 11.78923 1.000 8.31180 106 TRP B O 1
ATOM 3967 N N . LEU B 1 128 ? -7.00931 -8.64966 12.48871 1.000 8.10745 107 LEU B N 1
ATOM 3968 C CA . LEU B 1 128 ? -6.84066 -7.58668 13.47870 1.000 9.40920 107 LEU B CA 1
ATOM 3969 C C . LEU B 1 128 ? -5.48983 -6.88488 13.31741 1.000 9.89293 107 LEU B C 1
ATOM 3970 O O . LEU B 1 128 ? -4.94924 -6.32267 14.27557 1.000 10.31000 107 LEU B O 1
ATOM 3975 N N . TYR B 1 129 ? -4.94570 -6.88607 12.10534 1.000 8.07668 108 TYR B N 1
ATOM 3976 C CA . TYR B 1 129 ? -3.57383 -6.46325 11.85995 1.000 7.27676 108 TYR B CA 1
ATOM 3977 C C . TYR B 1 129 ? -3.52498 -5.50158 10.67701 1.000 7.56812 108 TYR B C 1
ATOM 3978 O O . TYR B 1 129 ? -4.31415 -5.62379 9.73993 1.000 7.74665 108 TYR B O 1
ATOM 3987 N N . THR B 1 130 ? -2.58561 -4.54646 10.74274 1.000 7.69665 109 THR B N 1
ATOM 3988 C CA . THR B 1 130 ? -2.35038 -3.46639 9.76981 1.000 9.57463 109 THR B CA 1
ATOM 3989 C C . THR B 1 130 ? -3.63037 -2.90142 9.16011 1.000 9.64402 109 THR B C 1
ATOM 3990 O O . THR B 1 130 ? -4.36236 -2.17326 9.83706 1.000 8.68647 109 THR B O 1
ATOM 3994 N N . TRP B 1 131 ? -3.89949 -3.20774 7.87841 1.000 9.04539 110 TRP B N 1
ATOM 3995 C CA . TRP B 1 131 ? -5.06779 -2.63318 7.21203 1.000 8.93319 110 TRP B CA 1
ATOM 3996 C C . TRP B 1 131 ? -6.35917 -2.99187 7.93355 1.000 11.01966 110 TRP B C 1
ATOM 3997 O O . TRP B 1 131 ? -7.36448 -2.29216 7.76846 1.000 10.56477 110 TRP B O 1
ATOM 4008 N N . HIS B 1 132 ? -6.33669 -4.06113 8.73205 1.000 8.63030 111 HIS B N 1
ATOM 4009 C CA . HIS B 1 132 ? -7.48827 -4.56888 9.46258 1.000 9.49430 111 HIS B CA 1
ATOM 4010 C C . HIS B 1 132 ? -7.35981 -4.36679 10.96524 1.000 10.53155 111 HIS B C 1
ATOM 4011 O O . HIS B 1 132 ? -8.10782 -4.98320 11.73714 1.000 10.21386 111 HIS B O 1
ATOM 4018 N N . ASP B 1 133 ? -6.41094 -3.54621 11.40029 1.000 9.89857 112 ASP B N 1
ATOM 4019 C CA . ASP B 1 133 ? -6.19599 -3.34033 12.82763 1.000 13.48548 112 ASP B CA 1
ATOM 4020 C C . ASP B 1 133 ? -7.49150 -2.94904 13.52646 1.000 15.46579 112 ASP B C 1
ATOM 4021 O O . ASP B 1 133 ? -8.22056 -2.06257 13.06666 1.000 14.83642 112 ASP B O 1
ATOM 4026 N N . LYS B 1 134 ? -7.77552 -3.62397 14.63801 1.000 12.02134 113 LYS B N 1
ATOM 4027 C CA . LYS B 1 134 ? -8.89846 -3.25819 15.48540 1.000 15.46949 113 LYS B CA 1
ATOM 4028 C C . LYS B 1 134 ? -8.61278 -3.68673 16.92364 1.000 12.70490 113 LYS B C 1
ATOM 4029 O O . LYS B 1 134 ? -7.99835 -4.72460 17.16853 1.000 11.88130 113 LYS B O 1
ATOM 4035 N N . ASN B 1 135 ? -9.07346 -2.87693 17.86591 1.000 13.66031 114 ASN B N 1
ATOM 4036 C CA . ASN B 1 135 ? -8.86822 -3.12412 19.28887 1.000 12.35931 114 ASN B CA 1
ATOM 4037 C C . ASN B 1 135 ? -9.65993 -4.36625 19.69497 1.000 9.82561 114 ASN B C 1
ATOM 4038 O O . ASN B 1 135 ? -10.89250 -4.34278 19.70741 1.000 11.41397 114 ASN B O 1
ATOM 4043 N N . MET B 1 136 ? -8.96101 -5.46760 20.00581 1.000 9.93883 115 MET B N 1
ATOM 4044 C CA . MET B 1 136 ? -9.64396 -6.72009 20.31897 1.000 11.20534 115 MET B CA 1
ATOM 4045 C C . MET B 1 136 ? -10.58060 -6.59758 21.51288 1.000 11.01814 115 MET B C 1
ATOM 4046 O O . MET B 1 136 ? -11.48917 -7.42630 21.65925 1.000 11.01918 115 MET B O 1
ATOM 4051 N N . PHE B 1 137 ? -10.37808 -5.60060 22.37278 1.000 9.81793 116 PHE B N 1
ATOM 4052 C CA . PHE B 1 137 ? -11.20739 -5.47555 23.56096 1.000 11.83389 116 PHE B CA 1
ATOM 4053 C C . PHE B 1 137 ? -12.47200 -4.66991 23.33053 1.000 11.80755 116 PHE B C 1
ATOM 4054 O O . PHE B 1 137 ? -13.47522 -4.90996 24.01405 1.000 12.59596 116 PHE B O 1
ATOM 4062 N N . THR B 1 138 ? -12.44475 -3.69192 22.42599 1.000 11.92787 117 THR B N 1
ATOM 4063 C CA . THR B 1 138 ? -13.56370 -2.76977 22.29809 1.000 13.06661 117 THR B CA 1
ATOM 4064 C C . THR B 1 138 ? -14.23684 -2.76504 20.93773 1.000 15.12957 117 THR B C 1
ATOM 4065 O O . THR B 1 138 ? -15.35677 -2.25868 20.83824 1.000 15.82064 117 THR B O 1
ATOM 4069 N N . ASP B 1 139 ? -13.60749 -3.30898 19.90263 1.000 15.22621 118 ASP B N 1
ATOM 4070 C CA . ASP B 1 139 ? -14.19574 -3.29683 18.56681 1.000 17.12438 118 ASP B CA 1
ATOM 4071 C C . ASP B 1 139 ? -15.36120 -4.27369 18.48736 1.000 16.76371 118 ASP B C 1
ATOM 4072 O O . ASP B 1 139 ? -15.17578 -5.46290 18.76978 1.000 14.22951 118 ASP B O 1
ATOM 4077 N N . PRO B 1 140 ? -16.56127 -3.83387 18.09220 1.000 18.44091 119 PRO B N 1
ATOM 4078 C CA . PRO B 1 140 ? -17.69096 -4.78052 18.03425 1.000 18.72392 119 PRO B CA 1
ATOM 4079 C C . PRO B 1 140 ? -17.42338 -6.00329 17.15767 1.000 18.14056 119 PRO B C 1
ATOM 4080 O O . PRO B 1 140 ? -17.77783 -7.11954 17.55726 1.000 16.97539 119 PRO B O 1
ATOM 4084 N N . ARG B 1 141 ? -16.75919 -5.84403 16.00336 1.000 16.80654 120 ARG B N 1
ATOM 4085 C CA . ARG B 1 141 ? -16.52219 -6.99798 15.13867 1.000 16.68450 120 ARG B CA 1
ATOM 4086 C C . ARG B 1 141 ? -15.53373 -7.97370 15.76132 1.000 15.85062 120 ARG B C 1
ATOM 4087 O O . ARG B 1 141 ? -15.71009 -9.19485 15.65272 1.000 15.23751 120 ARG B O 1
ATOM 4095 N N . ALA B 1 142 ? -14.47105 -7.46436 16.39019 1.000 14.11462 121 ALA B N 1
ATOM 4096 C CA . ALA B 1 142 ? -13.54982 -8.35531 17.08851 1.000 14.00921 121 ALA B CA 1
ATOM 4097 C C . ALA B 1 142 ? -14.24446 -9.05810 18.24799 1.000 14.11743 121 ALA B C 1
ATOM 4098 O O . ALA B 1 142 ? -14.01527 -10.25045 18.49497 1.000 12.31287 121 ALA B O 1
ATOM 4100 N N . LEU B 1 143 ? -15.09065 -8.33087 18.98116 1.000 13.20456 122 LEU B N 1
ATOM 4101 C CA . LEU B 1 143 ? -15.79931 -8.94217 20.09948 1.000 13.59206 122 LEU B CA 1
ATOM 4102 C C . LEU B 1 143 ? -16.75858 -10.01217 19.60903 1.000 15.35137 122 LEU B C 1
ATOM 4103 O O . LEU B 1 143 ? -16.83763 -11.10147 20.18934 1.000 15.07417 122 LEU B O 1
ATOM 4108 N N . GLU B 1 144 ? -17.48246 -9.72717 18.52646 1.000 13.73082 123 GLU B N 1
ATOM 4109 C CA . GLU B 1 144 ? -18.39322 -10.72141 17.97194 1.000 14.94376 123 GLU B CA 1
ATOM 4110 C C . GLU B 1 144 ? -17.63830 -11.97370 17.54080 1.000 13.35716 123 GLU B C 1
ATOM 4111 O O . GLU B 1 144 ? -18.11904 -13.09670 17.73138 1.000 14.19747 123 GLU B O 1
ATOM 4114 N N . GLY B 1 145 ? -16.43436 -11.80542 16.99551 1.000 12.84802 124 GLY B N 1
ATOM 4115 C CA . GLY B 1 145 ? -15.67317 -12.96095 16.55050 1.000 12.30574 124 GLY B CA 1
ATOM 4116 C C . GLY B 1 145 ? -15.11743 -13.78128 17.69822 1.000 11.48282 124 GLY B C 1
ATOM 4117 O O . GLY B 1 145 ? -15.06074 -15.00884 17.62205 1.000 11.57815 124 GLY B O 1
ATOM 4118 N N . GLN B 1 146 ? -14.69922 -13.12313 18.77793 1.000 11.22080 125 GLN B N 1
ATOM 4119 C CA . GLN B 1 146 ? -14.22348 -13.87663 19.93359 1.000 12.67271 125 GLN B CA 1
ATOM 4120 C C . GLN B 1 146 ? -15.36820 -14.58745 20.64413 1.000 14.00432 125 GLN B C 1
ATOM 4121 O O . GLN B 1 146 ? -15.19812 -15.71165 21.13604 1.000 12.29227 125 GLN B O 1
ATOM 4127 N N . ILE B 1 147 ? -16.53592 -13.94466 20.72464 1.000 12.73327 126 ILE B N 1
ATOM 4128 C CA . ILE B 1 147 ? -17.69542 -14.62366 21.29494 1.000 12.43451 126 ILE B CA 1
ATOM 4129 C C . ILE B 1 147 ? -18.00687 -15.87956 20.49224 1.000 14.34697 126 ILE B C 1
ATOM 4130 O O . ILE B 1 147 ? -18.23970 -16.95843 21.05850 1.000 14.47093 126 ILE B O 1
ATOM 4135 N N . ALA B 1 148 ? -17.97546 -15.77067 19.16017 1.000 12.79789 127 ALA B N 1
ATOM 4136 C CA . ALA B 1 148 ? -18.27344 -16.92799 18.32420 1.000 14.03285 127 ALA B CA 1
ATOM 4137 C C . ALA B 1 148 ? -17.23162 -18.02635 18.49549 1.000 12.62392 127 ALA B C 1
ATOM 4138 O O . ALA B 1 148 ? -17.56457 -19.21740 18.41289 1.000 13.52169 127 ALA B O 1
ATOM 4140 N N . LEU B 1 149 ? -15.97228 -17.65073 18.72127 1.000 11.09779 128 LEU B N 1
ATOM 4141 C CA . LEU B 1 149 ? -14.92158 -18.64381 18.91844 1.000 11.51465 128 LEU B CA 1
ATOM 4142 C C . LEU B 1 149 ? -15.08907 -19.34883 20.25953 1.000 12.54537 128 LEU B C 1
ATOM 4143 O O . LEU B 1 149 ? -14.98873 -20.57938 20.34266 1.000 10.40416 128 LEU B O 1
ATOM 4148 N N . VAL B 1 150 ? -15.34431 -18.57879 21.32080 1.000 10.38313 129 VAL B N 1
ATOM 4149 C CA . VAL B 1 150 ? -15.60003 -19.17066 22.63175 1.000 12.15317 129 VAL B CA 1
ATOM 4150 C C . VAL B 1 150 ? -16.76908 -20.14664 22.56095 1.000 12.62118 129 VAL B C 1
ATOM 4151 O O . VAL B 1 150 ? -16.72393 -21.24281 23.13905 1.000 11.64228 129 VAL B O 1
ATOM 4155 N N . ASP B 1 151 ? -17.82864 -19.77206 21.84371 1.000 13.65349 130 ASP B N 1
ATOM 4156 C CA . ASP B 1 151 ? -18.98632 -20.65249 21.71489 1.000 15.00576 130 ASP B CA 1
ATOM 4157 C C . ASP B 1 151 ? -18.62203 -21.95227 21.00153 1.000 15.10111 130 ASP B C 1
ATOM 4158 O O . ASP B 1 151 ? -18.94838 -23.04972 21.47616 1.000 13.52724 130 ASP B O 1
ATOM 4163 N N . ARG B 1 152 ? -17.96439 -21.85147 19.84121 1.000 13.92303 131 ARG B N 1
ATOM 4164 C CA . ARG B 1 152 ? -17.62646 -23.06631 19.09955 1.000 15.07005 131 ARG B CA 1
ATOM 4165 C C . ARG B 1 152 ? -16.67399 -23.94831 19.89859 1.000 14.17414 131 ARG B C 1
ATOM 4166 O O . ARG B 1 152 ? -16.85587 -25.16945 19.97010 1.000 13.46362 131 ARG B O 1
ATOM 4174 N N . LEU B 1 153 ? -15.65526 -23.34479 20.50996 1.000 13.10194 132 LEU B N 1
ATOM 4175 C CA . LEU B 1 153 ? -14.66161 -24.12045 21.24317 1.000 13.68500 132 LEU B CA 1
ATOM 4176 C C . LEU B 1 153 ? -15.25796 -24.70959 22.51463 1.000 12.89148 132 LEU B C 1
ATOM 4177 O O . LEU B 1 153 ? -15.11498 -25.90886 22.77921 1.000 14.37531 132 LEU B O 1
ATOM 4182 N N . GLY B 1 154 ? -15.94128 -23.87890 23.30742 1.000 12.73669 133 GLY B N 1
ATOM 4183 C CA . GLY B 1 154 ? -16.55138 -24.37034 24.53304 1.000 13.52425 133 GLY B CA 1
ATOM 4184 C C . GLY B 1 154 ? -17.54638 -25.48940 24.28533 1.000 14.81783 133 GLY B C 1
ATOM 4185 O O . GLY B 1 154 ? -17.60892 -26.45465 25.04542 1.000 13.70592 133 GLY B O 1
ATOM 4186 N N . ARG B 1 155 ? -18.33842 -25.37300 23.21786 1.000 16.04909 134 ARG B N 1
ATOM 4187 C CA . ARG B 1 155 ? -19.32615 -26.40215 22.91789 1.000 15.04891 134 ARG B CA 1
ATOM 4188 C C . ARG B 1 155 ? -18.65903 -27.72657 22.55714 1.000 15.61234 134 ARG B C 1
ATOM 4189 O O . ARG B 1 155 ? -19.13112 -28.79464 22.95994 1.000 15.83448 134 ARG B O 1
ATOM 4197 N N . ALA B 1 156 ? -17.55236 -27.68406 21.81080 1.000 13.73077 135 ALA B N 1
ATOM 4198 C CA . ALA B 1 156 ? -16.87740 -28.93272 21.46944 1.000 16.47032 135 ALA B CA 1
ATOM 4199 C C . ALA B 1 156 ? -16.21506 -29.56599 22.68932 1.000 16.55920 135 ALA B C 1
ATOM 4200 O O . ALA B 1 156 ? -16.19361 -30.79360 22.82221 1.000 17.51082 135 ALA B O 1
ATOM 4202 N N . LEU B 1 157 ? -15.67671 -28.75501 23.59719 1.000 15.53312 136 LEU B N 1
ATOM 4203 C CA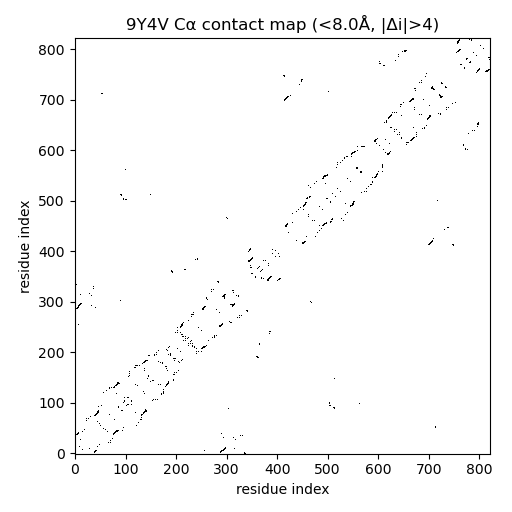 . LEU B 1 157 ? -14.94088 -29.33028 24.71554 1.000 15.90261 136 LEU B CA 1
ATOM 4204 C C . LEU B 1 157 ? -15.85183 -29.75812 25.85879 1.000 15.52632 136 LEU B C 1
ATOM 4205 O O . LEU B 1 157 ? -15.46037 -30.61503 26.65944 1.000 14.49250 136 LEU B O 1
ATOM 4210 N N . SER B 1 158 ? -17.05679 -29.19600 25.94323 1.000 16.60500 137 SER B N 1
ATOM 4211 C CA . SER B 1 158 ? -17.94197 -29.49643 27.05897 1.000 18.43976 137 SER B CA 1
ATOM 4212 C C . SER B 1 158 ? -18.33390 -30.96684 27.10049 1.000 21.15012 137 SER B C 1
ATOM 4213 O O . SER B 1 158 ? -18.73830 -31.45377 28.15923 1.000 22.26975 137 SER B O 1
ATOM 4216 N N . GLU B 1 159 ? -18.20089 -31.68792 25.98302 1.000 27.14034 138 GLU B N 1
ATOM 4217 C CA . GLU B 1 159 ? -18.53265 -33.11089 25.97704 1.000 32.01449 138 GLU B CA 1
ATOM 4218 C C . GLU B 1 159 ? -17.54652 -33.92812 26.80848 1.000 30.41655 138 GLU B C 1
ATOM 4219 O O . GLU B 1 159 ? -17.91295 -34.97416 27.36084 1.000 32.69524 138 GLU B O 1
ATOM 4225 N N . ALA B 1 160 ? -16.30714 -33.47478 26.91228 1.000 21.43587 139 ALA B N 1
ATOM 4226 C CA . ALA B 1 160 ? -15.25774 -34.29599 27.50982 1.000 19.92261 139 ALA B CA 1
ATOM 4227 C C . ALA B 1 160 ? -15.41832 -34.34741 29.03067 1.000 17.09875 139 ALA B C 1
ATOM 4228 O O . ALA B 1 160 ? -15.56046 -33.29923 29.66973 1.000 16.55229 139 ALA B O 1
ATOM 4230 N N . PRO B 1 161 ? -15.39536 -35.53519 29.65113 1.000 17.55963 140 PRO B N 1
ATOM 4231 C CA . PRO B 1 161 ? -15.59615 -35.58439 31.10815 1.000 18.40402 140 PRO B CA 1
ATOM 4232 C C . PRO B 1 161 ? -14.41377 -35.05743 31.87865 1.000 16.54608 140 PRO B C 1
ATOM 4233 O O . PRO B 1 161 ? -14.57091 -34.69673 33.04995 1.000 16.09280 140 PRO B O 1
ATOM 4237 N N . ASN B 1 162 ? -13.24104 -34.97513 31.25170 1.000 16.16188 141 ASN B N 1
ATOM 4238 C CA . ASN B 1 162 ? -12.04495 -34.46855 31.90205 1.000 15.13673 141 ASN B CA 1
ATOM 4239 C C . ASN B 1 162 ? -11.71601 -33.03228 31.49805 1.000 13.78084 141 ASN B C 1
ATOM 4240 O O . ASN B 1 162 ? -10.61290 -32.56495 31.78211 1.000 13.50193 141 ASN B O 1
ATOM 4245 N N . PHE B 1 163 ? -12.64462 -32.32182 30.85313 1.000 14.89377 142 PHE B N 1
ATOM 4246 C CA . PHE B 1 163 ? -12.43503 -30.91541 30.50874 1.000 13.37611 142 PHE B CA 1
ATOM 4247 C C . PHE B 1 163 ? -12.80240 -30.05213 31.70782 1.000 13.65702 142 PHE B C 1
ATOM 4248 O O . PHE B 1 163 ? -13.92952 -30.13175 32.21035 1.000 13.87728 142 PHE B O 1
ATOM 4256 N N . LEU B 1 164 ? -11.85567 -29.21762 32.15400 1.000 12.35777 143 LEU B N 1
ATOM 4257 C CA . LEU B 1 164 ? -12.02806 -28.47064 33.39964 1.000 13.02901 143 LEU B CA 1
ATOM 4258 C C . LEU B 1 164 ? -12.82365 -27.18090 33.20578 1.000 13.51708 143 LEU B C 1
ATOM 4259 O O . LEU B 1 164 ? -13.58416 -26.78714 34.08711 1.000 14.00826 143 LEU B O 1
ATOM 4264 N N . GLY B 1 165 ? -12.65261 -26.51043 32.08144 1.000 13.27925 144 GLY B N 1
ATOM 4265 C CA . GLY B 1 165 ? -13.21342 -25.18804 31.88282 1.000 11.99616 144 GLY B CA 1
ATOM 4266 C C . GLY B 1 165 ? -12.26738 -24.35535 31.03906 1.000 11.22124 144 GLY B C 1
ATOM 4267 O O . GLY B 1 165 ? -11.17754 -24.77739 30.69634 1.000 10.72520 144 GLY B O 1
ATOM 4268 N N . LEU B 1 166 ? -12.71371 -23.14256 30.72743 1.000 11.21391 145 LEU B N 1
ATOM 4269 C CA . LEU B 1 166 ? -12.00272 -22.24220 29.83167 1.000 10.60937 145 LEU B CA 1
ATOM 4270 C C . LEU B 1 166 ? -11.36584 -21.10127 30.61422 1.000 10.10953 145 LEU B C 1
ATOM 4271 O O . LEU B 1 166 ? -11.96250 -20.56996 31.55184 1.000 10.51907 145 LEU B O 1
ATOM 4276 N N . THR B 1 167 ? -10.15961 -20.72846 30.21637 1.000 10.39329 146 THR B N 1
ATOM 4277 C CA . THR B 1 167 ? -9.56916 -19.44224 30.55849 1.000 9.03132 146 THR B CA 1
ATOM 4278 C C . THR B 1 167 ? -9.64915 -18.57155 29.31541 1.000 8.88651 146 THR B C 1
ATOM 4279 O O . THR B 1 167 ? -9.40403 -19.05776 28.21076 1.000 8.92391 146 THR B O 1
ATOM 4283 N N . LEU B 1 168 ? -10.00832 -17.29197 29.48163 1.000 8.93599 147 LEU B N 1
ATOM 4284 C CA . LEU B 1 168 ? -10.28700 -16.46758 28.30697 1.000 8.92573 147 LEU B CA 1
ATOM 4285 C C . LEU B 1 168 ? -9.08184 -16.37686 27.38763 1.000 8.32711 147 LEU B C 1
ATOM 4286 O O . LEU B 1 168 ? -9.21317 -16.48523 26.16413 1.000 8.50808 147 LEU B O 1
ATOM 4291 N N . GLY B 1 169 ? -7.90377 -16.17912 27.95915 1.000 8.32928 148 GLY B N 1
ATOM 4292 C CA . GLY B 1 169 ? -6.68041 -16.09867 27.18781 1.000 9.04788 148 GLY B CA 1
ATOM 4293 C C . GLY B 1 169 ? -5.51312 -15.83372 28.11500 1.000 8.23058 148 GLY B C 1
ATOM 4294 O O . GLY B 1 169 ? -5.70359 -15.27744 29.19787 1.000 8.59137 148 GLY B O 1
ATOM 4295 N N . ASN B 1 170 ? -4.31376 -16.24023 27.71894 1.000 8.21477 149 ASN B N 1
ATOM 4296 C CA . ASN B 1 170 ? -3.13930 -16.10264 28.57113 1.000 7.58704 149 ASN B CA 1
ATOM 4297 C C . ASN B 1 170 ? -2.69326 -14.64610 28.61553 1.000 8.63890 149 ASN B C 1
ATOM 4298 O O . ASN B 1 170 ? -2.28863 -14.08580 27.59289 1.000 9.83196 149 ASN B O 1
ATOM 4303 N N . GLU B 1 171 ? -2.77534 -14.02983 29.79580 1.000 10.09986 150 GLU B N 1
ATOM 4304 C CA . GLU B 1 171 ? -2.19438 -12.70232 30.04094 1.000 9.45382 150 GLU B CA 1
ATOM 4305 C C . GLU B 1 171 ? -2.65544 -11.70078 28.99400 1.000 7.62156 150 GLU B C 1
ATOM 4306 O O . GLU B 1 171 ? -1.89111 -10.84389 28.54189 1.000 7.29924 150 GLU B O 1
ATOM 4312 N N . THR B 1 172 ? -3.92126 -11.81030 28.59293 1.000 7.60550 151 THR B N 1
ATOM 4313 C CA . THR B 1 172 ? -4.37509 -11.02785 27.44901 1.000 8.51766 151 THR B CA 1
ATOM 4314 C C . THR B 1 172 ? -4.32350 -9.52333 27.71651 1.000 7.62786 151 THR B C 1
ATOM 4315 O O . THR B 1 172 ? -4.20782 -8.74577 26.76686 1.000 7.41943 151 THR B O 1
ATOM 4319 N N . ASN B 1 173 ? -4.35366 -9.10484 28.98341 1.000 8.40403 152 ASN B N 1
ATOM 4320 C CA . ASN B 1 173 ? -4.20934 -7.68740 29.32609 1.000 8.31662 152 ASN B CA 1
ATOM 4321 C C . ASN B 1 173 ? -2.87447 -7.10717 28.87882 1.000 8.08175 152 ASN B C 1
ATOM 4322 O O . ASN B 1 173 ? -2.75072 -5.87986 28.78112 1.000 9.36572 152 ASN B O 1
ATOM 4327 N N . GLN B 1 174 ? -1.87678 -7.94402 28.58878 1.000 7.12473 153 GLN B N 1
ATOM 4328 C CA . GLN B 1 174 ? -0.60680 -7.40901 28.09899 1.000 8.20615 153 GLN B CA 1
ATOM 4329 C C . GLN B 1 174 ? -0.77527 -6.63182 26.78561 1.000 7.59839 153 GLN B C 1
ATOM 4330 O O . GLN B 1 174 ? 0.01260 -5.71626 26.50844 1.000 7.34353 153 GLN B O 1
ATOM 4336 N N . PHE B 1 175 ? -1.80502 -6.93408 25.98679 1.000 6.55736 154 PHE B N 1
ATOM 4337 C CA . PHE B 1 175 ? -2.03558 -6.13034 24.78431 1.000 7.37782 154 PHE B CA 1
ATOM 4338 C C . PHE B 1 175 ? -2.46942 -4.70216 25.11327 1.000 9.26205 154 PHE B C 1
ATOM 4339 O O . PHE B 1 175 ? -2.32636 -3.81738 24.26213 1.000 8.22880 154 PHE B O 1
ATOM 4347 N N . SER B 1 176 ? -2.98082 -4.45356 26.32230 1.000 8.61004 155 SER B N 1
ATOM 4348 C CA . SER B 1 176 ? -3.46673 -3.12993 26.69232 1.000 8.82152 155 SER B CA 1
ATOM 4349 C C . SER B 1 176 ? -2.46150 -2.31472 27.49038 1.000 9.61858 155 SER B C 1
ATOM 4350 O O . SER B 1 176 ? -2.66972 -1.11029 27.65674 1.000 9.76909 155 SER B O 1
ATOM 4353 N N . ALA B 1 177 ? -1.39542 -2.93279 27.99301 1.000 8.93310 156 ALA B N 1
ATOM 4354 C CA . ALA B 1 177 ? -0.44506 -2.23789 28.85565 1.000 9.95260 156 ALA B CA 1
ATOM 4355 C C . ALA B 1 177 ? 0.34118 -1.18660 28.07826 1.000 10.42204 156 ALA B C 1
ATOM 4356 O O . ALA B 1 177 ? 0.67893 -1.37501 26.90905 1.000 9.48549 156 ALA B O 1
ATOM 4358 N N . HIS B 1 178 ? 0.65230 -0.06849 28.74093 1.000 11.95440 157 HIS B N 1
ATOM 4359 C CA . HIS B 1 178 ? 1.36707 0.99211 28.03019 1.000 11.71986 157 HIS B CA 1
ATOM 4360 C C . HIS B 1 178 ? 2.80361 0.61303 27.69600 1.000 11.75137 157 HIS B C 1
ATOM 4361 O O . HIS B 1 178 ? 3.43826 1.29999 26.89323 1.000 12.00814 157 HIS B O 1
ATOM 4368 N N . THR B 1 179 ? 3.33025 -0.44768 28.30310 1.000 11.05558 158 THR B N 1
ATOM 4369 C CA . THR B 1 179 ? 4.63850 -0.97916 27.95637 1.000 10.38612 158 THR B CA 1
ATOM 4370 C C . THR B 1 179 ? 4.62273 -1.75100 26.64546 1.000 10.26311 158 THR B C 1
ATOM 4371 O O . THR B 1 179 ? 5.68986 -2.01474 26.08800 1.000 10.39979 158 THR B O 1
ATOM 4375 N N . HIS B 1 180 ? 3.44706 -2.13137 26.16030 1.000 9.90691 159 HIS B N 1
ATOM 4376 C CA . HIS B 1 180 ? 3.36902 -2.92779 24.94629 1.000 9.69960 159 HIS B CA 1
ATOM 4377 C C . HIS B 1 180 ? 3.73289 -2.05603 23.74320 1.000 9.41311 159 HIS B C 1
ATOM 4378 O O . HIS B 1 180 ? 3.41299 -0.86686 23.72156 1.000 9.85099 159 HIS B O 1
ATOM 4385 N N . PRO B 1 181 ? 4.44425 -2.60108 22.75258 1.000 10.10681 160 PRO B N 1
ATOM 4386 C CA . PRO B 1 181 ? 4.92408 -1.74899 21.64463 1.000 12.48004 160 PRO B CA 1
ATOM 4387 C C . PRO B 1 181 ? 3.81775 -1.18273 20.77806 1.000 10.70096 160 PRO B C 1
ATOM 4388 O O . PRO B 1 181 ? 4.04108 -0.17324 20.10139 1.000 9.55820 160 PRO B O 1
ATOM 4392 N N . SER B 1 182 ? 2.63162 -1.78130 20.77985 1.000 9.59060 161 SER B N 1
ATOM 4393 C CA . SER B 1 182 ? 1.51061 -1.29044 19.97829 1.000 11.67749 161 SER B CA 1
ATOM 4394 C C . SER B 1 182 ? 0.21473 -1.58505 20.72394 1.000 12.81304 161 SER B C 1
ATOM 4395 O O . SER B 1 182 ? -0.55483 -2.47345 20.34006 1.000 10.08830 161 SER B O 1
ATOM 4398 N N . PRO B 1 183 ? -0.05569 -0.85578 21.81253 1.000 9.85305 162 PRO B N 1
ATOM 4399 C CA . PRO B 1 183 ? -1.12847 -1.26813 22.72667 1.000 8.51192 162 PRO B CA 1
ATOM 4400 C C . PRO B 1 183 ? -2.50858 -1.08004 22.12700 1.000 11.79911 162 PRO B C 1
ATOM 4401 O O . PRO B 1 183 ? -2.73199 -0.22694 21.25875 1.000 10.21273 162 PRO B O 1
ATOM 4405 N N . TRP B 1 184 ? -3.43006 -1.92958 22.59022 1.000 8.36338 163 TRP B N 1
ATOM 4406 C CA . TRP B 1 184 ? -4.86878 -1.77295 22.41171 1.000 11.93957 163 TRP B CA 1
ATOM 4407 C C . TRP B 1 184 ? -5.41418 -1.34033 23.76226 1.000 11.19427 163 TRP B C 1
ATOM 4408 O O . TRP B 1 184 ? -5.77724 -2.19356 24.58976 1.000 10.43530 163 TRP B O 1
ATOM 4419 N N . PRO B 1 185 ? -5.49040 -0.04469 24.03884 1.000 11.46197 164 PRO B N 1
ATOM 4420 C CA . PRO B 1 185 ? -5.81236 0.39975 25.39548 1.000 12.31552 164 PRO B CA 1
ATOM 4421 C C . PRO B 1 185 ? -7.28268 0.18685 25.71826 1.000 14.24988 164 PRO B C 1
ATOM 4422 O O . PRO B 1 185 ? -8.14227 0.09777 24.83385 1.000 14.66219 164 PRO B O 1
ATOM 4426 N N . VAL B 1 186 ? -7.55396 0.09326 27.01923 1.000 14.72911 165 VAL B N 1
ATOM 4427 C CA . VAL B 1 186 ? -8.89059 -0.11421 27.54805 1.000 14.23377 165 VAL B CA 1
ATOM 4428 C C . VAL B 1 186 ? -9.05997 0.74934 28.78614 1.000 17.41316 165 VAL B C 1
ATOM 4429 O O . VAL B 1 186 ? -8.12482 0.90071 29.57880 1.000 15.74990 165 VAL B O 1
ATOM 4433 N N . THR B 1 187 ? -10.25919 1.29974 28.96282 1.000 15.34972 166 THR B N 1
ATOM 4434 C CA . THR B 1 187 ? -10.62496 1.81999 30.27180 1.000 17.29393 166 THR B CA 1
ATOM 4435 C C . THR B 1 187 ? -10.93248 0.65662 31.21237 1.000 17.44713 166 THR B C 1
ATOM 4436 O O . THR B 1 187 ? -11.02776 -0.50116 30.79910 1.000 17.47489 166 THR B O 1
ATOM 4440 N N . GLN B 1 188 ? -11.10011 0.97223 32.49720 1.000 17.33917 167 GLN B N 1
ATOM 4441 C CA . GLN B 1 188 ? -11.50667 -0.05903 33.44868 1.000 17.79387 167 GLN B CA 1
ATOM 4442 C C . GLN B 1 188 ? -12.85507 -0.66033 33.06091 1.000 21.40183 167 GLN B C 1
ATOM 4443 O O . GLN B 1 188 ? -13.02200 -1.88656 33.06053 1.000 18.21176 167 GLN B O 1
ATOM 4449 N N . ASP B 1 189 ? -13.83497 0.19022 32.72665 1.000 19.47291 168 ASP B N 1
ATOM 4450 C CA . ASP B 1 189 ? -15.11219 -0.31343 32.22360 1.000 19.30867 168 ASP B CA 1
ATOM 4451 C C . ASP B 1 189 ? -14.91402 -1.24384 31.03237 1.000 17.89455 168 ASP B C 1
ATOM 4452 O O . ASP B 1 189 ? -15.54089 -2.30499 30.94284 1.000 16.55244 168 ASP B O 1
ATOM 4457 N N . GLU B 1 190 ? -14.05922 -0.84410 30.09250 1.000 17.08725 169 GLU B N 1
ATOM 4458 C CA . GLU B 1 190 ? -13.87627 -1.62852 28.87921 1.000 17.59370 169 GLU B CA 1
ATOM 4459 C C . GLU B 1 190 ? -13.23970 -2.98424 29.17212 1.000 17.15727 169 GLU B C 1
ATOM 4460 O O . GLU B 1 190 ? -13.57674 -3.98446 28.52331 1.000 15.64755 169 GLU B O 1
ATOM 4466 N N . ALA B 1 191 ? -12.30264 -3.04078 30.12252 1.000 16.17152 170 ALA B N 1
ATOM 4467 C CA . ALA B 1 191 ? -11.67157 -4.32174 30.43902 1.000 15.78169 170 ALA B CA 1
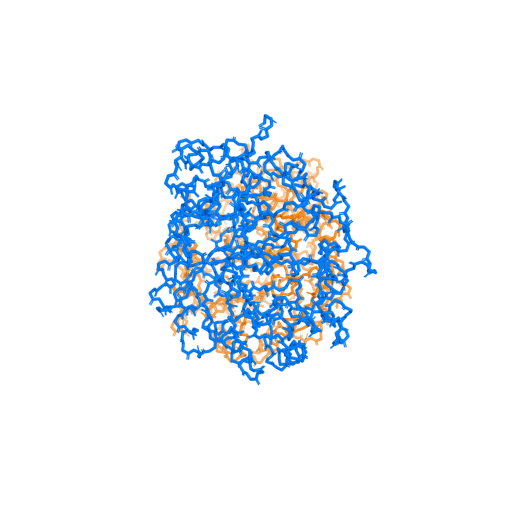ATOM 4468 C C . ALA B 1 191 ? -12.67719 -5.27349 31.06702 1.000 16.03219 170 ALA B C 1
ATOM 4469 O O . ALA B 1 191 ? -12.82822 -6.41800 30.62145 1.000 16.24695 170 ALA B O 1
ATOM 4471 N N . GLY B 1 192 ? -13.38304 -4.81134 32.10745 1.000 17.18776 171 GLY B N 1
ATOM 4472 C CA . GLY B 1 192 ? -14.45345 -5.61456 32.67138 1.000 17.35372 171 GLY B CA 1
ATOM 4473 C C . GLY B 1 192 ? -15.48833 -6.02012 31.64200 1.000 15.48165 171 GLY B C 1
ATOM 4474 O O . GLY B 1 192 ? -16.02229 -7.12698 31.70276 1.000 16.10864 171 GLY B O 1
ATOM 4475 N N . GLY B 1 193 ? -15.77408 -5.14148 30.67448 1.000 15.83532 172 GLY B N 1
ATOM 4476 C CA . GLY B 1 193 ? -16.76462 -5.47042 29.66149 1.000 15.27463 172 GLY B CA 1
ATOM 4477 C C . GLY B 1 193 ? -16.32609 -6.60151 28.75271 1.000 15.26986 172 GLY B C 1
ATOM 4478 O O . GLY B 1 193 ? -17.11406 -7.49919 28.44194 1.000 14.05806 172 GLY B O 1
ATOM 4479 N N . TRP B 1 194 ? -15.06281 -6.57937 28.32297 1.000 13.29214 173 TRP B N 1
ATOM 4480 C CA . TRP B 1 194 ? -14.51069 -7.68821 27.54762 1.000 13.40825 173 TRP B CA 1
ATOM 4481 C C . TRP B 1 194 ? -14.51527 -8.98469 28.35782 1.000 12.54053 173 TRP B C 1
ATOM 4482 O O . TRP B 1 194 ? -14.97123 -10.02665 27.87300 1.000 12.85446 173 TRP B O 1
ATOM 4493 N N . ILE B 1 195 ? -14.04952 -8.93210 29.61100 1.000 15.00756 174 ILE B N 1
ATOM 4494 C CA . ILE B 1 195 ? -14.04823 -10.12423 30.46269 1.000 13.05335 174 ILE B CA 1
ATOM 4495 C C . ILE B 1 195 ? -15.44965 -10.71821 30.56222 1.000 15.00388 174 ILE B C 1
ATOM 4496 O O . ILE B 1 195 ? -15.64681 -11.93192 30.40765 1.000 13.66826 174 ILE B O 1
ATOM 4501 N N . SER B 1 196 ? -16.44408 -9.87022 30.84362 1.000 14.86942 175 SER B N 1
ATOM 4502 C CA . SER B 1 196 ? -17.78929 -10.37319 31.08927 1.000 16.11289 175 SER B CA 1
ATOM 4503 C C . SER B 1 196 ? -18.44156 -10.89905 29.81887 1.000 15.77220 175 SER B C 1
ATOM 4504 O O . SER B 1 196 ? -19.19336 -11.87522 29.87127 1.000 16.42081 175 SER B O 1
ATOM 4507 N N . ALA B 1 197 ? -18.17690 -10.27546 28.67092 1.000 14.48136 176 ALA B N 1
ATOM 4508 C CA . ALA B 1 197 ? -18.77796 -10.76007 27.43026 1.000 15.92703 176 ALA B CA 1
ATOM 4509 C C . ALA B 1 197 ? -18.28567 -12.16054 27.10470 1.000 14.80841 176 ALA B C 1
ATOM 4510 O O . ALA B 1 197 ? -19.07646 -13.05398 26.77406 1.000 14.24131 176 ALA B O 1
ATOM 4512 N N . LEU B 1 198 ? -16.97784 -12.38098 27.22675 1.000 13.93851 177 LEU B N 1
ATOM 4513 C CA . LEU B 1 198 ? -16.42711 -13.68672 26.88277 1.000 13.49115 177 LEU B CA 1
ATOM 4514 C C . LEU B 1 198 ? -16.78974 -14.72916 27.93314 1.000 13.05928 177 LEU B C 1
ATOM 4515 O O . LEU B 1 198 ? -17.02231 -15.89724 27.59915 1.000 13.08261 177 LEU B O 1
ATOM 4520 N N . LEU B 1 199 ? -16.84362 -14.33540 29.20582 1.000 15.23906 178 LEU B N 1
ATOM 4521 C CA . LEU B 1 199 ? -17.27424 -15.27839 30.23279 1.000 15.49293 178 LEU B CA 1
ATOM 4522 C C . LEU B 1 199 ? -18.71927 -15.70628 30.00782 1.000 15.90827 178 LEU B C 1
ATOM 4523 O O . LEU B 1 199 ? -19.06563 -16.87712 30.20578 1.000 14.71870 178 LEU B O 1
ATOM 4528 N N . SER B 1 200 ? -19.57880 -14.76615 29.60522 1.000 14.91574 179 SER B N 1
ATOM 4529 C CA . SER B 1 200 ? -20.96941 -15.11024 29.32252 1.000 17.13507 179 SER B CA 1
ATOM 4530 C C . SER B 1 200 ? -21.08019 -16.10062 28.17481 1.000 16.40705 179 SER B C 1
ATOM 4531 O O . SER B 1 200 ? -21.89540 -17.03026 28.22789 1.000 15.89988 179 SER B O 1
ATOM 4534 N N . ALA B 1 201 ? -20.27376 -15.92223 27.12582 1.000 16.04208 180 ALA B N 1
ATOM 4535 C CA . ALA B 1 201 ? -20.25748 -16.90529 26.04547 1.000 13.25339 180 ALA B CA 1
ATOM 4536 C C . ALA B 1 201 ? -19.74124 -18.25560 26.53254 1.000 14.64442 180 ALA B C 1
ATOM 4537 O O . ALA B 1 201 ? -20.21739 -19.30580 26.08639 1.000 15.97288 180 ALA B O 1
ATOM 4539 N N . ALA B 1 202 ? -18.75289 -18.25437 27.43473 1.000 12.24707 181 ALA B N 1
ATOM 4540 C CA . ALA B 1 202 ? -18.21301 -19.52407 27.91928 1.000 13.42387 181 ALA B CA 1
ATOM 4541 C C . ALA B 1 202 ? -19.24620 -20.28040 28.73964 1.000 14.69417 181 ALA B C 1
ATOM 4542 O O . ALA B 1 202 ? -19.37816 -21.50712 28.61342 1.000 12.54770 181 ALA B O 1
ATOM 4544 N N . GLU B 1 203 ? -19.97605 -19.56422 29.59601 1.000 14.60009 182 GLU B N 1
ATOM 4545 C CA . GLU B 1 203 ? -21.01949 -20.19786 30.39251 1.000 16.36222 182 GLU B CA 1
ATOM 4546 C C . GLU B 1 203 ? -22.12479 -20.76466 29.50756 1.000 17.61683 182 GLU B C 1
ATOM 4547 O O . GLU B 1 203 ? -22.64261 -21.85465 29.77237 1.000 18.81791 182 GLU B O 1
ATOM 4553 N N . ALA B 1 204 ? -22.48612 -20.05492 28.43831 1.000 17.25606 183 ALA B N 1
ATOM 4554 C CA . ALA B 1 204 ? -23.52898 -20.56728 27.55483 1.000 20.05814 183 ALA B CA 1
ATOM 4555 C C . ALA B 1 204 ? -23.06743 -21.82280 26.81944 1.000 17.17014 183 ALA B C 1
ATOM 4556 O O . ALA B 1 204 ? -23.86139 -22.74322 26.59733 1.000 17.61249 183 ALA B O 1
ATOM 4558 N N . ALA B 1 205 ? -21.78271 -21.89221 26.45504 1.000 15.69056 184 ALA B N 1
ATOM 4559 C CA . ALA B 1 205 ? -21.29678 -23.01575 25.65290 1.000 19.28235 184 ALA B CA 1
ATOM 4560 C C . ALA B 1 205 ? -20.92733 -24.22902 26.49672 1.000 17.48748 184 ALA B C 1
ATOM 4561 O O . ALA B 1 205 ? -21.01011 -25.36226 26.01176 1.000 14.28675 184 ALA B O 1
ATOM 4563 N N . ALA B 1 206 ? -20.48442 -24.02093 27.73115 1.000 15.88284 185 ALA B N 1
ATOM 4564 C CA . ALA B 1 206 ? -20.04297 -25.10985 28.60157 1.000 15.42796 185 ALA B CA 1
ATOM 4565 C C . ALA B 1 206 ? -20.54062 -24.82260 30.00930 1.000 17.47213 185 ALA B C 1
ATOM 4566 O O . ALA B 1 206 ? -19.76298 -24.47115 30.90334 1.000 17.06306 185 ALA B O 1
ATOM 4568 N N . PRO B 1 207 ? -21.84663 -24.98468 30.24376 1.000 18.14148 186 PRO B N 1
ATOM 4569 C CA . PRO B 1 207 ? -22.43813 -24.56306 31.52201 1.000 20.18592 186 PRO B CA 1
ATOM 4570 C C . PRO B 1 207 ? -21.90279 -25.36093 32.70185 1.000 16.29875 186 PRO B C 1
ATOM 4571 O O . PRO B 1 207 ? -21.52244 -26.52536 32.57676 1.000 17.57943 186 PRO B O 1
ATOM 4575 N N . GLY B 1 208 ? -21.88832 -24.71620 33.85977 1.000 19.47360 187 GLY B N 1
ATOM 4576 C CA . GLY B 1 208 ? -21.52499 -25.36930 35.09915 1.000 22.47770 187 GLY B CA 1
ATOM 4577 C C . GLY B 1 208 ? -20.04134 -25.51537 35.33986 1.000 21.22367 187 GLY B C 1
ATOM 4578 O O . GLY B 1 208 ? -19.64835 -25.94661 36.43039 1.000 24.84205 187 GLY B O 1
ATOM 4579 N N . LEU B 1 209 ? -19.22740 -25.18734 34.39317 1.000 17.09842 188 LEU B N 1
ATOM 4580 C CA . LEU B 1 209 ? -17.79366 -25.30361 34.58524 1.000 17.88091 188 LEU B CA 1
ATOM 4581 C C . LEU B 1 209 ? -17.21049 -23.97224 35.05675 1.000 17.41168 188 LEU B C 1
ATOM 4582 O O . LEU B 1 209 ? -17.74773 -22.90705 34.74712 1.000 18.05419 188 LEU B O 1
ATOM 4587 N N . PRO B 1 210 ? -16.10295 -24.00525 35.78109 1.000 14.22277 189 PRO B N 1
ATOM 4588 C CA . PRO B 1 210 ? -15.52446 -22.78063 36.36716 1.000 16.53496 189 PRO B CA 1
ATOM 4589 C C . PRO B 1 210 ? -14.63163 -21.95770 35.43734 1.000 17.48280 189 PRO B C 1
ATOM 4590 O O . PRO B 1 210 ? -13.40331 -21.93369 35.54793 1.000 20.38792 189 PRO B O 1
ATOM 4594 N N . HIS B 1 211 ? -15.26225 -21.21282 34.53088 1.000 15.59281 190 HIS B N 1
ATOM 4595 C CA . HIS B 1 211 ? -14.53467 -20.42588 33.53863 1.000 14.84034 190 HIS B CA 1
ATOM 4596 C C . HIS B 1 211 ? -13.91271 -19.18079 34.17184 1.000 16.52065 190 HIS B C 1
ATOM 4597 O O . HIS B 1 211 ? -14.51196 -18.53813 35.04123 1.000 13.94795 190 HIS B O 1
ATOM 4604 N N . VAL B 1 212 ? -12.69729 -18.83753 33.72870 1.000 14.34943 191 VAL B N 1
ATOM 4605 C CA . VAL B 1 212 ? -11.89230 -17.80915 34.38020 1.000 13.04402 191 VAL B CA 1
ATOM 4606 C C . VAL B 1 212 ? -11.23990 -16.91676 33.33027 1.000 12.22410 191 VAL B C 1
ATOM 4607 O O . VAL B 1 212 ? -11.32261 -17.15549 32.12193 1.000 11.54050 191 VAL B O 1
ATOM 4611 N N . HIS B 1 213 ? -10.54920 -15.89542 33.81969 1.000 12.48254 192 HIS B N 1
ATOM 4612 C CA . HIS B 1 213 ? -9.72674 -15.02524 32.98752 1.000 11.93187 192 HIS B CA 1
ATOM 4613 C C . HIS B 1 213 ? -8.36783 -14.86788 33.66175 1.000 11.97556 192 HIS B C 1
ATOM 4614 O O . HIS B 1 213 ? -8.20678 -15.16874 34.84830 1.000 12.57811 192 HIS B O 1
ATOM 4621 N N . SER B 1 214 ? -7.38538 -14.38544 32.89633 1.000 11.37091 193 SER B N 1
ATOM 4622 C CA . SER B 1 214 ? -5.98201 -14.46138 33.30225 1.000 11.25737 193 SER B CA 1
ATOM 4623 C C . SER B 1 214 ? -5.24358 -13.17974 32.93228 1.000 12.72309 193 SER B C 1
ATOM 4624 O O . SER B 1 214 ? -5.10370 -12.85979 31.74653 1.000 12.21993 193 SER B O 1
ATOM 4627 N N . GLU B 1 215 ? -4.77738 -12.43994 33.94237 1.000 11.72370 194 GLU B N 1
ATOM 4628 C CA . GLU B 1 215 ? -3.87852 -11.31145 33.73484 1.000 11.61799 194 GLU B CA 1
ATOM 4629 C C . GLU B 1 215 ? -2.47115 -11.62100 34.23374 1.000 11.58752 194 GLU B C 1
ATOM 4630 O O . GLU B 1 215 ? -2.28476 -12.35100 35.21384 1.000 12.02969 194 GLU B O 1
ATOM 4636 N N . TYR B 1 216 ? -1.47188 -11.03804 33.56563 1.000 11.10986 195 TYR B N 1
ATOM 4637 C CA . TYR B 1 216 ? -0.15756 -10.98098 34.18772 1.000 11.28785 195 TYR B CA 1
ATOM 4638 C C . TYR B 1 216 ? -0.10841 -9.82529 35.18846 1.000 12.11074 195 TYR B C 1
ATOM 4639 O O . TYR B 1 216 ? -1.02761 -9.00403 35.27754 1.000 12.76151 195 TYR B O 1
ATOM 4648 N N . ASP B 1 217 ? 0.98604 -9.76114 35.94978 1.000 12.45434 196 ASP B N 1
ATOM 4649 C CA . ASP B 1 217 ? 0.93591 -9.03016 37.21727 1.000 13.43429 196 ASP B CA 1
ATOM 4650 C C . ASP B 1 217 ? 0.88131 -7.50669 37.06459 1.000 15.35260 196 ASP B C 1
ATOM 4651 O O . ASP B 1 217 ? 0.87405 -6.81913 38.08975 1.000 14.54915 196 ASP B O 1
ATOM 4656 N N . ALA B 1 218 ? 0.84862 -6.95428 35.84489 1.000 13.61772 197 ALA B N 1
ATOM 4657 C CA . ALA B 1 218 ? 0.47370 -5.54969 35.70267 1.000 13.21864 197 ALA B CA 1
ATOM 4658 C C . ALA B 1 218 ? -0.87163 -5.26677 36.35580 1.000 15.55593 197 ALA B C 1
ATOM 4659 O O . ALA B 1 218 ? -1.13151 -4.13073 36.77752 1.000 15.13610 197 ALA B O 1
ATOM 4661 N N . VAL B 1 219 ? -1.74299 -6.27742 36.43885 1.000 14.83212 198 VAL B N 1
ATOM 4662 C CA . VAL B 1 219 ? -3.03012 -6.08819 37.09924 1.000 14.69136 198 VAL B CA 1
ATOM 4663 C C . VAL B 1 219 ? -2.81980 -5.67145 38.55054 1.000 15.73924 198 VAL B C 1
ATOM 4664 O O . VAL B 1 219 ? -3.54798 -4.81489 39.07348 1.000 16.48422 198 VAL B O 1
ATOM 4668 N N . TRP B 1 220 ? -1.77131 -6.19885 39.19830 1.000 15.85300 199 TRP B N 1
ATOM 4669 C CA . TRP B 1 220 ? -1.47394 -5.83371 40.58370 1.000 19.25133 199 TRP B CA 1
ATOM 4670 C C . TRP B 1 220 ? -0.45666 -4.70594 40.71888 1.000 19.73936 199 TRP B C 1
ATOM 4671 O O . TRP B 1 220 ? -0.42448 -4.04850 41.76089 1.000 18.54818 199 TRP B O 1
ATOM 4682 N N . TYR B 1 221 ? 0.38093 -4.47673 39.71268 1.000 18.65820 200 TYR B N 1
ATOM 4683 C CA . TYR B 1 221 ? 1.57100 -3.65336 39.87894 1.000 17.39015 200 TYR B CA 1
ATOM 4684 C C . TYR B 1 221 ? 1.61431 -2.37762 39.03857 1.000 19.14905 200 TYR B C 1
ATOM 4685 O O . TYR B 1 221 ? 2.46870 -1.52171 39.30108 1.000 18.94632 200 TYR B O 1
ATOM 4694 N N . MET B 1 222 ? 0.73668 -2.20715 38.05337 1.000 18.23870 201 MET B N 1
ATOM 4695 C CA . MET B 1 222 ? 0.87765 -1.13229 37.06909 1.000 18.82289 201 MET B CA 1
ATOM 4696 C C . MET B 1 222 ? -0.19530 -0.07279 37.29943 1.000 20.87965 201 MET B C 1
ATOM 4697 O O . MET B 1 222 ? -1.38170 -0.31756 37.04509 1.000 16.60984 201 MET B O 1
ATOM 4702 N N . ASP B 1 223 ? 0.22430 1.10316 37.78383 1.000 18.58015 202 ASP B N 1
ATOM 4703 C CA . ASP B 1 223 ? -0.69226 2.23217 37.89808 1.000 21.77532 202 ASP B CA 1
ATOM 4704 C C . ASP B 1 223 ? -1.24689 2.61510 36.53023 1.000 21.15591 202 ASP B C 1
ATOM 4705 O O . ASP B 1 223 ? -0.51933 2.65515 35.53358 1.000 20.19665 202 ASP B O 1
ATOM 4710 N N . GLY B 1 224 ? -2.55186 2.89636 36.48912 1.000 20.09834 203 GLY B N 1
ATOM 4711 C CA . GLY B 1 224 ? -3.22005 3.29267 35.27169 1.000 20.76947 203 GLY B CA 1
ATOM 4712 C C . GLY B 1 224 ? -3.66414 2.15486 34.37493 1.000 18.57793 203 GLY B C 1
ATOM 4713 O O . GLY B 1 224 ? -4.33319 2.41075 33.36634 1.000 20.22424 203 GLY B O 1
ATOM 4714 N N . HIS B 1 225 ? -3.32003 0.91386 34.70469 1.000 19.65725 204 HIS B N 1
ATOM 4715 C CA . HIS B 1 225 ? -3.73357 -0.22970 33.89773 1.000 16.27798 204 HIS B CA 1
ATOM 4716 C C . HIS B 1 225 ? -5.25123 -0.39137 33.94650 1.000 16.64899 204 HIS B C 1
ATOM 4717 O O . HIS B 1 225 ? -5.87674 -0.20730 34.99230 1.000 18.33416 204 HIS B O 1
ATOM 4724 N N . GLY B 1 226 ? -5.84737 -0.74160 32.80620 1.000 16.58232 205 GLY B N 1
ATOM 4725 C CA . GLY B 1 226 ? -7.29421 -0.88143 32.75158 1.000 16.48942 205 GLY B CA 1
ATOM 4726 C C . GLY B 1 226 ? -7.83208 -2.10070 33.47678 1.000 17.15478 205 GLY B C 1
ATOM 4727 O O . GLY B 1 226 ? -8.94935 -2.07375 33.99000 1.000 16.75249 205 GLY B O 1
ATOM 4728 N N . PHE B 1 227 ? -7.08267 -3.19667 33.48878 1.000 15.40110 206 PHE B N 1
ATOM 4729 C CA . PHE B 1 227 ? -7.48553 -4.36187 34.25784 1.000 14.62260 206 PHE B CA 1
ATOM 4730 C C . PHE B 1 227 ? -7.09088 -4.11668 35.70510 1.000 15.79582 206 PHE B C 1
ATOM 4731 O O . PHE B 1 227 ? -5.96892 -3.67464 35.97824 1.000 15.90976 206 PHE B O 1
ATOM 4739 N N . THR B 1 228 ? -8.01682 -4.37034 36.62331 1.000 16.13579 207 THR B N 1
ATOM 4740 C CA . THR B 1 228 ? -7.86651 -4.01085 38.02592 1.000 17.13237 207 THR B CA 1
ATOM 4741 C C . THR B 1 228 ? -7.80943 -5.23881 38.93111 1.000 17.38827 207 THR B C 1
ATOM 4742 O O . THR B 1 228 ? -8.29278 -6.31775 38.57259 1.000 16.98707 207 THR B O 1
ATOM 4746 N N . PRO B 1 229 ? -7.24925 -5.09800 40.13703 1.000 18.39186 208 PRO B N 1
ATOM 4747 C CA . PRO B 1 229 ? -7.34246 -6.19488 41.11318 1.000 18.53937 208 PRO B CA 1
ATOM 4748 C C . PRO B 1 229 ? -8.76590 -6.69278 41.32029 1.000 18.96322 208 PRO B C 1
ATOM 4749 O O . PRO B 1 229 ? -8.97814 -7.90673 41.41889 1.000 18.76503 208 PRO B O 1
ATOM 4753 N N . ALA B 1 230 ? -9.75164 -5.78562 41.35150 1.000 19.55026 209 ALA B N 1
ATOM 4754 C CA . ALA B 1 230 ? -11.14863 -6.20195 41.46319 1.000 21.31209 209 ALA B CA 1
ATOM 4755 C C . ALA B 1 230 ? -11.54799 -7.14052 40.33005 1.000 19.83945 209 ALA B C 1
ATOM 4756 O O . ALA B 1 230 ? -12.24038 -8.14256 40.55881 1.000 19.13598 209 ALA B O 1
ATOM 4758 N N . HIS B 1 231 ? -11.14850 -6.81946 39.09686 1.000 18.11959 210 HIS B N 1
ATOM 4759 C CA . HIS B 1 231 ? -11.41818 -7.72089 37.98108 1.000 17.20652 210 HIS B CA 1
ATOM 4760 C C . HIS B 1 231 ? -10.89268 -9.11446 38.27689 1.000 16.85501 210 HIS B C 1
ATOM 4761 O O . HIS B 1 231 ? -11.60674 -10.11106 38.11459 1.000 16.72602 210 HIS B O 1
ATOM 4768 N N . ALA B 1 232 ? -9.63724 -9.19915 38.71927 1.000 16.73476 211 ALA B N 1
ATOM 4769 C CA . ALA B 1 232 ? -9.00752 -10.50230 38.90875 1.000 16.35651 211 ALA B CA 1
ATOM 4770 C C . ALA B 1 232 ? -9.66167 -11.27513 40.04430 1.000 17.13718 211 ALA B C 1
ATOM 4771 O O . ALA B 1 232 ? -9.82184 -12.49960 39.95864 1.000 16.83913 211 ALA B O 1
ATOM 4773 N N . SER B 1 233 ? -10.06987 -10.57276 41.10577 1.000 18.17248 212 SER B N 1
ATOM 4774 C CA . SER B 1 233 ? -10.56522 -11.20571 42.32010 1.000 19.03509 212 SER B CA 1
ATOM 4775 C C . SER B 1 233 ? -12.06636 -11.44750 42.32852 1.000 19.44891 212 SER B C 1
ATOM 4776 O O . SER B 1 233 ? -12.55228 -12.17960 43.19893 1.000 20.05430 212 SER B O 1
ATOM 4779 N N . ARG B 1 234 ? -12.81085 -10.86027 41.40417 1.000 19.18719 213 ARG B N 1
ATOM 4780 C CA . ARG B 1 234 ? -14.26550 -10.89852 41.46912 1.000 19.73602 213 ARG B CA 1
ATOM 4781 C C . ARG B 1 234 ? -14.91981 -11.47532 40.22876 1.000 20.70175 213 ARG B C 1
ATOM 4782 O O . ARG B 1 234 ? -15.98632 -12.08568 40.33873 1.000 19.27893 213 ARG B O 1
ATOM 4790 N N . LEU B 1 235 ? -14.31220 -11.30220 39.06318 1.000 19.00076 214 LEU B N 1
ATOM 4791 C CA . LEU B 1 235 ? -14.84702 -11.81065 37.81908 1.000 17.24663 214 LEU B CA 1
ATOM 4792 C C . LEU B 1 235 ? -14.20524 -13.15238 37.50488 1.000 16.47800 214 LEU B C 1
ATOM 4793 O O . LEU B 1 235 ? -13.04869 -13.40384 37.85197 1.000 16.23822 214 LEU B O 1
ATOM 4798 N N . GLY B 1 236 ? -14.97290 -14.01363 36.84544 1.000 16.77785 215 GLY B N 1
ATOM 4799 C CA . GLY B 1 236 ? -14.57008 -15.38649 36.63732 1.000 15.55488 215 GLY B CA 1
ATOM 4800 C C . GLY B 1 236 ? -14.87143 -16.22926 37.85959 1.000 17.52708 215 GLY B C 1
ATOM 4801 O O . GLY B 1 236 ? -15.23709 -15.73539 38.92720 1.000 18.22179 215 GLY B O 1
ATOM 4802 N N . ALA B 1 237 ? -14.70167 -17.54155 37.69405 1.000 15.80279 216 ALA B N 1
ATOM 4803 C CA . ALA B 1 237 ? -15.11268 -18.48211 38.72873 1.000 17.37818 216 ALA B CA 1
ATOM 4804 C C . ALA B 1 237 ? -14.07613 -18.62357 39.83571 1.000 18.54876 216 ALA B C 1
ATOM 4805 O O . ALA B 1 237 ? -14.43086 -18.96041 40.97266 1.000 20.01458 216 ALA B O 1
ATOM 4807 N N . MET B 1 238 ? -12.80263 -18.40528 39.51972 1.000 16.96432 217 MET B N 1
ATOM 4808 C CA . MET B 1 238 ? -11.72559 -18.41848 40.49906 1.000 17.61886 217 MET B CA 1
ATOM 4809 C C . MET B 1 238 ? -10.75663 -17.30456 40.15494 1.000 16.23309 217 MET B C 1
ATOM 4810 O O . MET B 1 238 ? -10.66401 -16.88028 39.00311 1.000 16.08838 217 MET B O 1
ATOM 4815 N N . THR B 1 239 ? -10.01229 -16.85336 41.15986 1.000 16.80616 218 THR B N 1
ATOM 4816 C CA . THR B 1 239 ? -8.90853 -15.92712 40.93084 1.000 16.54290 218 THR B CA 1
ATOM 4817 C C . THR B 1 239 ? -7.72294 -16.69529 40.35920 1.000 15.72237 218 THR B C 1
ATOM 4818 O O . THR B 1 239 ? -7.30200 -17.69927 40.93226 1.000 16.94896 218 THR B O 1
ATOM 4822 N N . THR B 1 240 ? -7.18481 -16.24213 39.23041 1.000 14.91739 219 THR B N 1
ATOM 4823 C CA . THR B 1 240 ? -5.96035 -16.83481 38.71281 1.000 14.21238 219 THR B CA 1
ATOM 4824 C C . THR B 1 240 ? -4.77350 -15.93081 39.03208 1.000 14.34267 219 THR B C 1
ATOM 4825 O O . THR B 1 240 ? -4.90308 -14.70562 39.07618 1.000 14.60700 219 THR B O 1
ATOM 4829 N N . ILE B 1 241 ? -3.61417 -16.55646 39.24303 1.000 14.18149 220 ILE B N 1
ATOM 4830 C CA . ILE B 1 241 ? -2.38816 -15.88802 39.67622 1.000 14.38841 220 ILE B CA 1
ATOM 4831 C C . ILE B 1 241 ? -1.24053 -16.37268 38.79582 1.000 14.78130 220 ILE B C 1
ATOM 4832 O O . ILE B 1 241 ? -0.99527 -17.58463 38.70644 1.000 13.30863 220 ILE B O 1
ATOM 4837 N N . HIS B 1 242 ? -0.53478 -15.43481 38.16120 1.000 13.18184 221 HIS B N 1
ATOM 4838 C CA . HIS B 1 242 ? 0.73102 -15.70413 37.47894 1.000 14.86837 221 HIS B CA 1
ATOM 4839 C C . HIS B 1 242 ? 1.85362 -15.08108 38.29552 1.000 15.17140 221 HIS B C 1
ATOM 4840 O O . HIS B 1 242 ? 1.90791 -13.85718 38.43500 1.000 17.34651 221 HIS B O 1
ATOM 4847 N N . SER B 1 243 ? 2.75976 -15.90734 38.81657 1.000 15.20367 222 SER B N 1
ATOM 4848 C CA . SER B 1 243 ? 3.76793 -15.44515 39.77208 1.000 13.91202 222 SER B CA 1
ATOM 4849 C C . SER B 1 243 ? 5.16115 -15.65242 39.19469 1.000 14.02607 222 SER B C 1
ATOM 4850 O O . SER B 1 243 ? 5.63940 -16.78923 39.12218 1.000 13.25179 222 SER B O 1
ATOM 4853 N N . TRP B 1 244 ? 5.83854 -14.55230 38.84755 1.000 13.30189 223 TRP B N 1
ATOM 4854 C CA . TRP B 1 244 ? 7.09365 -14.60894 38.09819 1.000 12.76442 223 TRP B CA 1
ATOM 4855 C C . TRP B 1 244 ? 8.13060 -13.72956 38.77162 1.000 14.15572 223 TRP B C 1
ATOM 4856 O O . TRP B 1 244 ? 7.99089 -12.49896 38.79429 1.000 13.49109 223 TRP B O 1
ATOM 4867 N N . ILE B 1 245 ? 9.17539 -14.36298 39.31964 1.000 13.66821 224 ILE B N 1
ATOM 4868 C CA . ILE B 1 245 ? 10.16935 -13.60822 40.07676 1.000 14.32644 224 ILE B CA 1
ATOM 4869 C C . ILE B 1 245 ? 11.14505 -12.87690 39.17845 1.000 13.80742 224 ILE B C 1
ATOM 4870 O O . ILE B 1 245 ? 12.01381 -12.16892 39.69365 1.000 14.30563 224 ILE B O 1
ATOM 4875 N N . PHE B 1 246 ? 11.02200 -12.99480 37.85094 1.000 13.83611 225 PHE B N 1
ATOM 4876 C CA . PHE B 1 246 ? 11.81178 -12.11300 37.00313 1.000 14.43266 225 PHE B CA 1
ATOM 4877 C C . PHE B 1 246 ? 11.23217 -10.70650 36.92573 1.000 14.19505 225 PHE B C 1
ATOM 4878 O O . PHE B 1 246 ? 11.79831 -9.86355 36.22649 1.000 12.13262 225 PHE B O 1
ATOM 4886 N N . ASN B 1 247 ? 10.13369 -10.43703 37.63511 1.000 12.96925 226 ASN B N 1
ATOM 4887 C CA . ASN B 1 247 ? 9.45994 -9.14572 37.63059 1.000 15.51284 226 ASN B CA 1
ATOM 4888 C C . ASN B 1 247 ? 10.17630 -8.07300 38.47030 1.000 16.10000 226 ASN B C 1
ATOM 4889 O O . ASN B 1 247 ? 9.54432 -7.06995 38.82387 1.000 14.75851 226 ASN B O 1
ATOM 4894 N N . GLY B 1 248 ? 11.45755 -8.25360 38.79338 1.000 15.63185 227 GLY B N 1
ATOM 4895 C CA . GLY B 1 248 ? 12.15406 -7.37556 39.71307 1.000 18.31781 227 GLY B CA 1
ATOM 4896 C C . GLY B 1 248 ? 12.32664 -7.94097 41.10625 1.000 18.17219 227 GLY B C 1
ATOM 4897 O O . GLY B 1 248 ? 13.14290 -7.42191 41.87933 1.000 16.63428 227 GLY B O 1
ATOM 4898 N N . THR B 1 249 ? 11.60346 -9.00494 41.44723 1.000 17.25919 228 THR B N 1
ATOM 4899 C CA . THR B 1 249 ? 11.70973 -9.54338 42.79670 1.000 17.29700 228 THR B CA 1
ATOM 4900 C C . THR B 1 249 ? 13.08961 -10.14495 43.03678 1.000 17.57097 228 THR B C 1
ATOM 4901 O O . THR B 1 249 ? 13.80150 -9.74643 43.96903 1.000 19.20388 228 THR B O 1
ATOM 4905 N N . ALA B 1 250 ? 13.50221 -11.08179 42.18162 1.000 16.40437 229 ALA B N 1
ATOM 4906 C CA . ALA B 1 250 ? 14.81960 -11.68817 42.34452 1.000 17.70385 229 ALA B CA 1
ATOM 4907 C C . ALA B 1 250 ? 15.93557 -10.66438 42.17353 1.000 19.34441 229 ALA B C 1
ATOM 4908 O O . ALA B 1 250 ? 16.95954 -10.73491 42.86429 1.000 17.93896 229 ALA B O 1
ATOM 4910 N N . GLN B 1 251 ? 15.76472 -9.70659 41.25825 1.000 17.27669 230 GLN B N 1
ATOM 4911 C CA . GLN B 1 251 ? 16.82573 -8.72821 41.05108 1.000 17.87607 230 GLN B CA 1
ATOM 4912 C C . GLN B 1 251 ? 17.04743 -7.86684 42.29359 1.000 20.26645 230 GLN B C 1
ATOM 4913 O O . GLN B 1 251 ? 18.18298 -7.46441 42.57062 1.000 20.39917 230 GLN B O 1
ATOM 4919 N N . ARG B 1 252 ? 15.99271 -7.59004 43.06399 1.000 17.79166 231 ARG B N 1
ATOM 4920 C CA . ARG B 1 252 ? 16.12528 -6.72145 44.22734 1.000 20.93932 231 ARG B CA 1
ATOM 4921 C C . ARG B 1 252 ? 16.43909 -7.48025 45.50725 1.000 21.67657 231 ARG B C 1
ATOM 4922 O O . ARG B 1 252 ? 17.16634 -6.96168 46.36352 1.000 20.76200 231 ARG B O 1
ATOM 4930 N N . TYR B 1 253 ? 15.93018 -8.70259 45.64658 1.000 20.21211 232 TYR B N 1
ATOM 4931 C CA . TYR B 1 253 ? 16.02016 -9.45076 46.89004 1.000 20.71809 232 TYR B CA 1
ATOM 4932 C C . TYR B 1 253 ? 16.82548 -10.73584 46.80403 1.000 20.98590 232 TYR B C 1
ATOM 4933 O O . TYR B 1 253 ? 17.12264 -11.31715 47.85052 1.000 23.73172 232 TYR B O 1
ATOM 4942 N N . GLY B 1 254 ? 17.16721 -11.20480 45.61672 1.000 21.77353 233 GLY B N 1
ATOM 4943 C CA . GLY B 1 254 ? 17.84490 -12.47755 45.48109 1.000 21.62172 233 GLY B CA 1
ATOM 4944 C C . GLY B 1 254 ? 16.88741 -13.57468 45.04350 1.000 21.23336 233 GLY B C 1
ATOM 4945 O O . GLY B 1 254 ? 15.70160 -13.59276 45.40865 1.000 20.82867 233 GLY B O 1
ATOM 4946 N N . GLY B 1 255 ? 17.40861 -14.50661 44.24110 1.000 21.42312 234 GLY B N 1
ATOM 4947 C CA . GLY B 1 255 ? 16.58177 -15.59891 43.75420 1.000 19.42458 234 GLY B CA 1
ATOM 4948 C C . GLY B 1 255 ? 16.04742 -16.48214 44.86850 1.000 22.04480 234 GLY B C 1
ATOM 4949 O O . GLY B 1 255 ? 14.85558 -16.79549 44.90735 1.000 20.87223 234 GLY B O 1
ATOM 4950 N N . ARG B 1 256 ? 16.92518 -16.93302 45.76657 1.000 23.00520 235 ARG B N 1
ATOM 4951 C CA . ARG B 1 256 ? 16.49354 -17.65267 46.96905 1.000 21.28915 235 ARG B CA 1
ATOM 4952 C C . ARG B 1 256 ? 16.47491 -16.64702 48.11013 1.000 24.90005 235 ARG B C 1
ATOM 4953 O O . ARG B 1 256 ? 17.51995 -16.27949 48.65314 1.000 26.33716 235 ARG B O 1
ATOM 4961 N N . SER B 1 257 ? 15.27702 -16.19588 48.46111 1.000 24.68648 236 SER B N 1
ATOM 4962 C CA . SER B 1 257 ? 15.08995 -15.18161 49.48386 1.000 25.58828 236 SER B CA 1
ATOM 4963 C C . SER B 1 257 ? 13.65344 -15.27740 49.95891 1.000 27.84297 236 SER B C 1
ATOM 4964 O O . SER B 1 257 ? 12.80637 -15.86661 49.28544 1.000 23.63742 236 SER B O 1
ATOM 4967 N N . VAL B 1 258 ? 13.38282 -14.66471 51.11538 1.000 25.39822 237 VAL B N 1
ATOM 4968 C CA . VAL B 1 258 ? 12.00341 -14.55963 51.58817 1.000 30.39012 237 VAL B CA 1
ATOM 4969 C C . VAL B 1 258 ? 11.12171 -13.95483 50.50166 1.000 24.37897 237 VAL B C 1
ATOM 4970 O O . VAL B 1 258 ? 10.06609 -14.49967 50.15363 1.000 24.66673 237 VAL B O 1
ATOM 4974 N N . ALA B 1 259 ? 11.56412 -12.83163 49.93054 1.000 23.66759 238 ALA B N 1
ATOM 4975 C CA . ALA B 1 259 ? 10.75127 -12.11956 48.95038 1.000 25.18862 238 ALA B CA 1
ATOM 4976 C C . ALA B 1 259 ? 10.42212 -12.99043 47.74034 1.000 20.44645 238 ALA B C 1
ATOM 4977 O O . ALA B 1 259 ? 9.27772 -12.99893 47.27112 1.000 21.49848 238 ALA B O 1
ATOM 4979 N N . SER B 1 260 ? 11.41037 -13.71001 47.20181 1.000 21.46134 239 SER B N 1
ATOM 4980 C CA . SER B 1 260 ? 11.14194 -14.53738 46.02715 1.000 21.29889 239 SER B CA 1
ATOM 4981 C C . SER B 1 260 ? 10.34903 -15.78488 46.40308 1.000 21.76031 239 SER B C 1
ATOM 4982 O O . SER B 1 260 ? 9.37061 -16.13101 45.73200 1.000 18.34944 239 SER B O 1
ATOM 4985 N N . ASP B 1 261 ? 10.75973 -16.46831 47.48161 1.000 23.24886 240 ASP B N 1
ATOM 4986 C CA . ASP B 1 261 ? 10.14457 -17.74260 47.85250 1.000 21.48749 240 ASP B CA 1
ATOM 4987 C C . ASP B 1 261 ? 8.65278 -17.58138 48.10289 1.000 20.98069 240 ASP B C 1
ATOM 4988 O O . ASP B 1 261 ? 7.85039 -18.45114 47.73749 1.000 20.50912 240 ASP B O 1
ATOM 4993 N N . ARG B 1 262 ? 8.26030 -16.46297 48.70290 1.000 20.72196 241 ARG B N 1
ATOM 4994 C CA . ARG B 1 262 ? 6.88559 -16.24450 49.11100 1.000 21.28820 241 ARG B CA 1
ATOM 4995 C C . ARG B 1 262 ? 6.14976 -15.28122 48.18942 1.000 20.38086 241 ARG B C 1
ATOM 4996 O O . ARG B 1 262 ? 5.08218 -14.77833 48.55866 1.000 20.77030 241 ARG B O 1
ATOM 5004 N N . HIS B 1 263 ? 6.69479 -15.01869 46.99387 1.000 19.42183 242 HIS B N 1
ATOM 5005 C CA . HIS B 1 263 ? 6.05617 -14.08157 46.07413 1.000 18.79611 242 HIS B CA 1
ATOM 5006 C C . HIS B 1 263 ? 4.67370 -14.56709 45.64913 1.000 18.40868 242 HIS B C 1
ATOM 5007 O O . HIS B 1 263 ? 3.71080 -13.78973 45.63620 1.000 18.55178 242 HIS B O 1
ATOM 5014 N N . ALA B 1 264 ? 4.55707 -15.84824 45.26918 1.000 17.93272 243 ALA B N 1
ATOM 5015 C CA . ALA B 1 264 ? 3.25390 -16.36751 44.86479 1.000 17.58950 243 ALA B CA 1
ATOM 5016 C C . ALA B 1 264 ? 2.23204 -16.20361 45.98457 1.000 18.54727 243 ALA B C 1
ATOM 5017 O O . ALA B 1 264 ? 1.09935 -15.76750 45.74863 1.000 18.50217 243 ALA B O 1
ATOM 5019 N N . GLU B 1 265 ? 2.62895 -16.51762 47.21607 1.000 19.47605 244 GLU B N 1
ATOM 5020 C CA . GLU B 1 265 ? 1.73545 -16.34334 48.35504 1.000 20.49114 244 GLU B CA 1
ATOM 5021 C C . GLU B 1 265 ? 1.34506 -14.87462 48.54305 1.000 20.90977 244 GLU B C 1
ATOM 5022 O O . GLU B 1 265 ? 0.19966 -14.56523 48.90044 1.000 21.36199 244 GLU B O 1
ATOM 5028 N N . TYR B 1 266 ? 2.28380 -13.95578 48.30130 1.000 21.23938 245 TYR B N 1
ATOM 5029 C CA . TYR B 1 266 ? 1.97447 -12.52759 48.36153 1.000 21.12273 245 TYR B CA 1
ATOM 5030 C C . TYR B 1 266 ? 0.83418 -12.16195 47.41420 1.000 20.49984 245 TYR B C 1
ATOM 5031 O O . TYR B 1 266 ? -0.14848 -11.53281 47.82604 1.000 21.07594 245 TYR B O 1
ATOM 5040 N N . LEU B 1 267 ? 0.93902 -12.55780 46.13652 1.000 19.36861 246 LEU B N 1
ATOM 5041 C CA . LEU B 1 267 ? -0.12707 -12.24535 45.18762 1.000 18.78544 246 LEU B CA 1
ATOM 5042 C C . LEU B 1 267 ? -1.43481 -12.93537 45.56368 1.000 19.11891 246 LEU B C 1
ATOM 5043 O O . LEU B 1 267 ? -2.52009 -12.38007 45.36204 1.000 19.22921 246 LEU B O 1
ATOM 5048 N N . ILE B 1 268 ? -1.36122 -14.15234 46.09454 1.000 19.40520 247 ILE B N 1
ATOM 5049 C CA . ILE B 1 268 ? -2.58349 -14.82284 46.53098 1.000 19.69453 247 ILE B CA 1
ATOM 5050 C C . ILE B 1 268 ? -3.28264 -14.00413 47.61629 1.000 20.83597 247 ILE B C 1
ATOM 5051 O O . ILE B 1 268 ? -4.46220 -13.64955 47.48970 1.000 21.00222 247 ILE B O 1
ATOM 5056 N N . GLU B 1 269 ? -2.55621 -13.65221 48.67933 1.000 21.67890 248 GLU B N 1
ATOM 5057 C CA . GLU B 1 269 ? -3.17724 -12.88286 49.75659 1.000 22.84738 248 GLU B CA 1
ATOM 5058 C C . GLU B 1 269 ? -3.57064 -11.48369 49.29265 1.000 24.33790 248 GLU B C 1
ATOM 5059 O O . GLU B 1 269 ? -4.59881 -10.94451 49.72545 1.000 23.63668 248 GLU B O 1
ATOM 5065 N N . LEU B 1 270 ? -2.76892 -10.88077 48.41001 1.000 22.07874 249 LEU B N 1
ATOM 5066 C CA . LEU B 1 270 ? -3.14444 -9.59019 47.83986 1.000 22.12964 249 LEU B CA 1
ATOM 5067 C C . LEU B 1 270 ? -4.45424 -9.69560 47.06670 1.000 21.89169 249 LEU B C 1
ATOM 5068 O O . LEU B 1 270 ? -5.32377 -8.81916 47.17902 1.000 22.14517 249 LEU B O 1
ATOM 5073 N N . SER B 1 271 ? -4.62900 -10.77952 46.30074 1.000 20.70252 250 SER B N 1
ATOM 5074 C CA . SER B 1 271 ? -5.89466 -10.98520 45.60605 1.000 20.36551 250 SER B CA 1
ATOM 5075 C C . SER B 1 271 ? -7.03719 -11.15770 46.59978 1.000 22.01586 250 SER B C 1
ATOM 5076 O O . SER B 1 271 ? -8.16125 -10.69729 46.35471 1.000 21.73487 250 SER B O 1
ATOM 5079 N N . ARG B 1 272 ? -6.76509 -11.80512 47.73394 1.000 22.07969 251 ARG B N 1
ATOM 5080 C CA . ARG B 1 272 ? -7.81451 -12.01051 48.72433 1.000 23.09404 251 ARG B CA 1
ATOM 5081 C C . ARG B 1 272 ? -8.38177 -10.67923 49.19463 1.000 24.89729 251 ARG B C 1
ATOM 5082 O O . ARG B 1 272 ? -9.59332 -10.55545 49.40305 1.000 24.66371 251 ARG B O 1
ATOM 5090 N N . ALA B 1 273 ? -7.52104 -9.66119 49.32544 1.000 24.13266 252 ALA B N 1
ATOM 5091 C CA . ALA B 1 273 ? -7.96573 -8.34996 49.78265 1.000 24.99840 252 ALA B CA 1
ATOM 5092 C C . ALA B 1 273 ? -9.06067 -7.77456 48.89230 1.000 27.42640 252 ALA B C 1
ATOM 5093 O O . ALA B 1 273 ? -9.94240 -7.05957 49.37974 1.000 25.58600 252 ALA B O 1
ATOM 5095 N N . PHE B 1 274 ? -9.02732 -8.06427 47.59066 1.000 23.51850 253 PHE B N 1
ATOM 5096 C CA . PHE B 1 274 ? -9.98190 -7.48280 46.65745 1.000 23.20427 253 PHE B CA 1
ATOM 5097 C C . PHE B 1 274 ? -11.13456 -8.42356 46.32382 1.000 23.01945 253 PHE B C 1
ATOM 5098 O O . PHE B 1 274 ? -11.98634 -8.07763 45.49784 1.000 22.74471 253 PHE B O 1
ATOM 5106 N N . ALA B 1 275 ? -11.20441 -9.58356 46.97462 1.000 23.23198 254 ALA B N 1
ATOM 5107 C CA . ALA B 1 275 ? -12.32741 -10.48314 46.78396 1.000 23.99911 254 ALA B CA 1
ATOM 5108 C C . ALA B 1 275 ? -13.53000 -10.01612 47.59295 1.000 27.87584 254 ALA B C 1
ATOM 5109 O O . ALA B 1 275 ? -13.39492 -9.53874 48.72410 1.000 29.91698 254 ALA B O 1
ATOM 5111 N N . THR B 1 276 ? -14.70980 -10.14238 46.98834 1.000 28.02810 255 THR B N 1
ATOM 5112 C CA . THR B 1 276 ? -15.98323 -9.93512 47.66113 1.000 27.20473 255 THR B CA 1
ATOM 5113 C C . THR B 1 276 ? -16.67588 -11.24786 48.00834 1.000 29.01931 255 THR B C 1
ATOM 5114 O O . THR B 1 276 ? -17.63589 -11.24453 48.78793 1.000 30.81059 255 THR B O 1
ATOM 5118 N N . ASP B 1 277 ? -16.21455 -12.36223 47.43580 1.000 28.85132 256 ASP B N 1
ATOM 5119 C CA . ASP B 1 277 ? -16.73681 -13.68534 47.74963 1.000 27.36324 256 ASP B CA 1
ATOM 5120 C C . ASP B 1 277 ? -15.89909 -14.27113 48.87987 1.000 27.63409 256 ASP B C 1
ATOM 5121 O O . ASP B 1 277 ? -14.70678 -14.55200 48.66853 1.000 26.49099 256 ASP B O 1
ATOM 5126 N N . PRO B 1 278 ? -16.45533 -14.46121 50.08416 1.000 30.71284 257 PRO B N 1
ATOM 5127 C CA . PRO B 1 278 ? -15.65358 -15.03429 51.18313 1.000 28.01508 257 PRO B CA 1
ATOM 5128 C C . PRO B 1 278 ? -15.16821 -16.43592 50.89723 1.000 25.90962 257 PRO B C 1
ATOM 5129 O O . PRO B 1 278 ? -14.17568 -16.86633 51.49406 1.000 26.08706 257 PRO B O 1
ATOM 5133 N N . ASP B 1 279 ? -15.83742 -17.16439 50.00650 1.000 25.20781 258 ASP B N 1
ATOM 5134 C CA . ASP B 1 279 ? -15.43088 -18.50398 49.62041 1.000 26.19766 258 ASP B CA 1
ATOM 5135 C C . ASP B 1 279 ? -14.63218 -18.51919 48.32159 1.000 26.88406 258 ASP B C 1
ATOM 5136 O O . ASP B 1 279 ? -14.51315 -19.57677 47.69829 1.000 22.44457 258 ASP B O 1
ATOM 5141 N N . ARG B 1 280 ? -14.09631 -17.37296 47.90537 1.000 23.64633 259 ARG B N 1
ATOM 5142 C CA . ARG B 1 280 ? -13.37716 -17.28591 46.63606 1.000 24.72190 259 ARG B CA 1
ATOM 5143 C C . ARG B 1 280 ? -12.18130 -18.23657 46.61529 1.000 24.65459 259 ARG B C 1
ATOM 5144 O O . ARG B 1 280 ? -11.37535 -18.27461 47.55028 1.000 24.26384 259 ARG B O 1
ATOM 5152 N N . VAL B 1 281 ? -12.07524 -19.00509 45.53743 1.000 20.50029 260 VAL B N 1
ATOM 5153 C CA . VAL B 1 281 ? -11.01060 -19.98112 45.34364 1.000 19.95682 260 VAL B CA 1
ATOM 5154 C C . VAL B 1 281 ? -9.91576 -19.34171 44.49879 1.000 21.16895 260 VAL B C 1
ATOM 5155 O O . VAL B 1 281 ? -10.20800 -18.58433 43.56227 1.000 19.02110 260 VAL B O 1
ATOM 5159 N N . VAL B 1 282 ? -8.65312 -19.61493 44.84037 1.000 18.63246 261 VAL B N 1
ATOM 5160 C CA . VAL B 1 282 ? -7.51090 -19.05012 44.12652 1.000 17.95498 261 VAL B CA 1
ATOM 5161 C C . VAL B 1 282 ? -6.78517 -20.15574 43.37190 1.000 17.08480 261 VAL B C 1
ATOM 5162 O O . VAL B 1 282 ? -6.53924 -21.23809 43.91626 1.000 17.28007 261 VAL B O 1
ATOM 5166 N N . TRP B 1 283 ? -6.41970 -19.86602 42.12189 1.000 16.16379 262 TRP B N 1
ATOM 5167 C CA . TRP B 1 283 ? -5.70740 -20.79995 41.25843 1.000 15.30272 262 TRP B CA 1
ATOM 5168 C C . TRP B 1 283 ? -4.34181 -20.21001 40.94124 1.000 14.94006 262 TRP B C 1
ATOM 5169 O O . TRP B 1 283 ? -4.24917 -19.18901 40.24913 1.000 15.41771 262 TRP B O 1
ATOM 5180 N N . LEU B 1 284 ? -3.28403 -20.85260 41.43572 1.000 15.05473 263 LEU B N 1
ATOM 5181 C CA . LEU B 1 284 ? -1.91552 -20.47291 41.08678 1.000 14.68984 263 LEU B CA 1
ATOM 5182 C C . LEU B 1 284 ? -1.64369 -21.05538 39.70454 1.000 13.90669 263 LEU B C 1
ATOM 5183 O O . LEU B 1 284 ? -1.09469 -22.14927 39.54542 1.000 13.38456 263 LEU B O 1
ATOM 5188 N N . GLN B 1 285 ? -2.07086 -20.30624 38.68286 1.000 13.09747 264 GLN B N 1
ATOM 5189 C CA . GLN B 1 285 ? -2.18264 -20.85595 37.33990 1.000 12.52557 264 GLN B CA 1
ATOM 5190 C C . GLN B 1 285 ? -0.84984 -20.89528 36.61608 1.000 13.02210 264 GLN B C 1
ATOM 5191 O O . GLN B 1 285 ? -0.70052 -21.65830 35.65122 1.000 10.90527 264 GLN B O 1
ATOM 5197 N N . GLU B 1 286 ? 0.10829 -20.07452 37.04695 1.000 12.18739 265 GLU B N 1
ATOM 5198 C CA . GLU B 1 286 ? 1.44039 -20.06290 36.46706 1.000 11.36717 265 GLU B CA 1
ATOM 5199 C C . GLU B 1 286 ? 2.44170 -19.68921 37.53934 1.000 12.81419 265 GLU B C 1
ATOM 5200 O O . GLU B 1 286 ? 2.26569 -18.67668 38.21792 1.000 14.65365 265 GLU B O 1
ATOM 5206 N N . VAL B 1 287 ? 3.48586 -20.50072 37.67294 1.000 13.46225 266 VAL B N 1
ATOM 5207 C CA . VAL B 1 287 ? 4.64920 -20.18165 38.49422 1.000 12.54627 266 VAL B CA 1
ATOM 5208 C C . VAL B 1 287 ? 5.79979 -21.01104 37.94482 1.000 12.97512 266 VAL B C 1
ATOM 5209 O O . VAL B 1 287 ? 5.60985 -22.16449 37.55246 1.000 12.82493 266 VAL B O 1
ATOM 5213 N N . GLY B 1 288 ? 6.98506 -20.40962 37.88099 1.000 12.74395 267 GLY B N 1
ATOM 5214 C CA . GLY B 1 288 ? 8.14446 -21.06857 37.31451 1.000 13.51535 267 GLY B CA 1
ATOM 5215 C C . GLY B 1 288 ? 9.42709 -20.60795 37.98391 1.000 12.56065 267 GLY B C 1
ATOM 5216 O O . GLY B 1 288 ? 9.42410 -19.70875 38.82421 1.000 15.46446 267 GLY B O 1
ATOM 5217 N N . ALA B 1 289 ? 10.53956 -21.22358 37.57611 1.000 12.55730 268 ALA B N 1
ATOM 5218 C CA . ALA B 1 289 ? 11.85935 -21.01278 38.17505 1.000 12.80204 268 ALA B CA 1
ATOM 5219 C C . ALA B 1 289 ? 12.82120 -20.55648 37.08515 1.000 13.95233 268 ALA B C 1
ATOM 5220 O O . ALA B 1 289 ? 13.51245 -21.38593 36.46717 1.000 12.82497 268 ALA B O 1
ATOM 5222 N N . PRO B 1 290 ? 12.89877 -19.25029 36.81782 1.000 13.95143 269 PRO B N 1
ATOM 5223 C CA . PRO B 1 290 ? 13.63734 -18.76663 35.64102 1.000 14.10408 269 PRO B CA 1
ATOM 5224 C C . PRO B 1 290 ? 15.13867 -18.67056 35.86924 1.000 15.28795 269 PRO B C 1
ATOM 5225 O O . PRO B 1 290 ? 15.60828 -18.28637 36.94513 1.000 15.91766 269 PRO B O 1
ATOM 5229 N N . SER B 1 291 ? 15.88962 -19.00161 34.81269 1.000 15.69978 270 SER B N 1
ATOM 5230 C CA . SER B 1 291 ? 17.34292 -19.13324 34.89783 1.000 15.48729 270 SER B CA 1
ATOM 5231 C C . SER B 1 291 ? 18.06954 -17.80224 35.04750 1.000 17.41131 270 SER B C 1
ATOM 5232 O O . SER B 1 291 ? 19.23956 -17.80023 35.44641 1.000 20.14236 270 SER B O 1
ATOM 5235 N N . ASN B 1 292 ? 17.42889 -16.67583 34.74224 1.000 14.89989 271 ASN B N 1
ATOM 5236 C CA . ASN B 1 292 ? 18.06437 -15.39602 35.04119 1.000 15.50969 271 ASN B CA 1
ATOM 5237 C C . ASN B 1 292 ? 17.85309 -14.96369 36.48985 1.000 17.20122 271 ASN B C 1
ATOM 5238 O O . ASN B 1 292 ? 18.37717 -13.92122 36.89489 1.000 16.39589 271 ASN B O 1
ATOM 5243 N N . CYS B 1 293 ? 17.11891 -15.74967 37.28110 1.000 14.05391 272 CYS B N 1
ATOM 5244 C CA . CYS B 1 293 ? 16.88317 -15.44878 38.68419 1.000 15.38701 272 CYS B CA 1
ATOM 5245 C C . CYS B 1 293 ? 17.50505 -16.46193 39.62556 1.000 15.80830 272 CYS B C 1
ATOM 5246 O O . CYS B 1 293 ? 17.74680 -16.13400 40.79014 1.000 18.60061 272 CYS B O 1
ATOM 5249 N N . LEU B 1 294 ? 17.77511 -17.66795 39.14795 1.000 15.80868 273 LEU B N 1
ATOM 5250 C CA . LEU B 1 294 ? 18.22533 -18.77393 39.97521 1.000 18.82666 273 LEU B CA 1
ATOM 5251 C C . LEU B 1 294 ? 19.30850 -19.52934 39.22898 1.000 19.40452 273 LEU B C 1
ATOM 5252 O O . LEU B 1 294 ? 19.20011 -19.73300 38.01662 1.000 19.47496 273 LEU B O 1
ATOM 5257 N N . THR B 1 295 ? 20.34552 -19.94760 39.94916 1.000 20.37988 274 THR B N 1
ATOM 5258 C CA . THR B 1 295 ? 21.24095 -20.94828 39.39697 1.000 21.81630 274 THR B CA 1
ATOM 5259 C C . THR B 1 295 ? 20.50422 -22.27761 39.26575 1.000 21.76605 274 THR B C 1
ATOM 5260 O O . THR B 1 295 ? 19.44060 -22.49288 39.85955 1.000 22.18513 274 THR B O 1
ATOM 5264 N N . ASP B 1 296 ? 21.08277 -23.17934 38.47394 1.000 23.74765 275 ASP B N 1
ATOM 5265 C CA . ASP B 1 296 ? 20.45934 -24.48565 38.28271 1.000 22.85033 275 ASP B CA 1
ATOM 5266 C C . ASP B 1 296 ? 20.32191 -25.22960 39.60484 1.000 22.66663 275 ASP B C 1
ATOM 5267 O O . ASP B 1 296 ? 19.32164 -25.92116 39.83296 1.000 24.38540 275 ASP B O 1
ATOM 5272 N N . ASP B 1 297 ? 21.29360 -25.06346 40.50657 1.000 23.53574 276 ASP B N 1
ATOM 5273 C CA . ASP B 1 297 ? 21.24560 -25.77192 41.78388 1.000 25.85245 276 ASP B CA 1
ATOM 5274 C C . ASP B 1 297 ? 20.16754 -25.22347 42.71360 1.000 24.94517 276 ASP B C 1
ATOM 5275 O O . ASP B 1 297 ? 19.67261 -25.95588 43.57823 1.000 24.79897 276 ASP B O 1
ATOM 5280 N N . GLU B 1 298 ? 19.79644 -23.95006 42.56307 1.000 20.86718 277 GLU B N 1
ATOM 5281 C CA . GLU B 1 298 ? 18.77272 -23.33729 43.40046 1.000 20.73349 277 GLU B CA 1
ATOM 5282 C C . GLU B 1 298 ? 17.35315 -23.69740 42.98597 1.000 21.33388 277 GLU B C 1
ATOM 5283 O O . GLU B 1 298 ? 16.41960 -23.47030 43.76152 1.000 20.02597 277 GLU B O 1
ATOM 5289 N N . MET B 1 299 ? 17.15964 -24.24991 41.79438 1.000 18.32999 278 MET B N 1
ATOM 5290 C CA . MET B 1 299 ? 15.79901 -24.36111 41.27357 1.000 20.33182 278 MET B CA 1
ATOM 5291 C C . MET B 1 299 ? 14.94130 -25.37320 42.02612 1.000 19.17140 278 MET B C 1
ATOM 5292 O O . MET B 1 299 ? 13.78796 -25.04305 42.35636 1.000 17.29745 278 MET B O 1
ATOM 5297 N N . PRO B 1 300 ? 15.40692 -26.58792 42.33422 1.000 19.44324 279 PRO B N 1
ATOM 5298 C CA . PRO B 1 300 ? 14.53569 -27.49781 43.09974 1.000 21.49505 279 PRO B CA 1
ATOM 5299 C C . PRO B 1 300 ? 14.13579 -26.92716 44.44802 1.000 20.25069 279 PRO B C 1
ATOM 5300 O O . PRO B 1 300 ? 12.96800 -27.04198 44.83739 1.000 19.41697 279 PRO B O 1
ATOM 5304 N N . GLY B 1 301 ? 15.06771 -26.27258 45.14823 1.000 20.36022 280 GLY B N 1
ATOM 5305 C CA . GLY B 1 301 ? 14.73772 -25.66673 46.43004 1.000 20.95711 280 GLY B CA 1
ATOM 5306 C C . GLY B 1 301 ? 13.72556 -24.54083 46.31249 1.000 21.47765 280 GLY B C 1
ATOM 5307 O O . GLY B 1 301 ? 12.87448 -24.36641 47.19161 1.000 19.44142 280 GLY B O 1
ATOM 5308 N N . PHE B 1 302 ? 13.79362 -23.76679 45.21881 1.000 20.52016 281 PHE B N 1
ATOM 5309 C CA . PHE B 1 302 ? 12.82327 -22.69234 45.00892 1.000 19.11384 281 PHE B CA 1
ATOM 5310 C C . PHE B 1 302 ? 11.42816 -23.25324 44.73653 1.000 19.13580 281 PHE B C 1
ATOM 5311 O O . PHE B 1 302 ? 10.43851 -22.78407 45.30802 1.000 19.27911 281 PHE B O 1
ATOM 5319 N N . LEU B 1 303 ? 11.32444 -24.24274 43.84704 1.000 17.50687 282 LEU B N 1
ATOM 5320 C CA . LEU B 1 303 ? 10.03986 -24.90289 43.62687 1.000 16.25699 282 LEU B CA 1
ATOM 5321 C C . LEU B 1 303 ? 9.43998 -25.37449 44.95072 1.000 17.74953 282 LEU B C 1
ATOM 5322 O O . LEU B 1 303 ? 8.28392 -25.07059 45.27673 1.000 17.33240 282 LEU B O 1
ATOM 5327 N N . GLU B 1 304 ? 10.22135 -26.11550 45.73384 1.000 18.09363 283 GLU B N 1
ATOM 5328 C CA . GLU B 1 304 ? 9.70374 -26.61793 47.00072 1.000 18.81037 283 GLU B CA 1
ATOM 5329 C C . GLU B 1 304 ? 9.25357 -25.47302 47.90348 1.000 19.50550 283 GLU B C 1
ATOM 5330 O O . GLU B 1 304 ? 8.13799 -25.49036 48.43935 1.000 20.27160 283 GLU B O 1
ATOM 5336 N N . ALA B 1 305 ? 10.10230 -24.45808 48.06982 1.000 19.76723 284 ALA B N 1
ATOM 5337 C CA . ALA B 1 305 ? 9.73553 -23.32424 48.91685 1.000 20.47140 284 ALA B CA 1
ATOM 5338 C C . ALA B 1 305 ? 8.45824 -22.64862 48.41530 1.000 20.75692 284 ALA B C 1
ATOM 5339 O O . ALA B 1 305 ? 7.55193 -22.35006 49.20336 1.000 22.15795 284 ALA B O 1
ATOM 5341 N N . THR B 1 306 ? 8.36008 -22.42056 47.09865 1.000 20.01680 285 THR B N 1
ATOM 5342 C CA . THR B 1 306 ? 7.17230 -21.77857 46.53133 1.000 20.10775 285 THR B CA 1
ATOM 5343 C C . THR B 1 306 ? 5.92736 -22.64105 46.71614 1.000 19.20209 285 THR B C 1
ATOM 5344 O O . THR B 1 306 ? 4.87405 -22.15202 47.14412 1.000 20.98826 285 THR B O 1
ATOM 5348 N N . VAL B 1 307 ? 6.03026 -23.93186 46.39193 1.000 18.09479 286 VAL B N 1
ATOM 5349 C CA . VAL B 1 307 ? 4.88192 -24.82731 46.51056 1.000 18.45796 286 VAL B CA 1
ATOM 5350 C C . VAL B 1 307 ? 4.41648 -24.91846 47.96024 1.000 20.62203 286 VAL B C 1
ATOM 5351 O O . VAL B 1 307 ? 3.21652 -24.84190 48.25390 1.000 19.49480 286 VAL B O 1
ATOM 5355 N N . ARG B 1 308 ? 5.35434 -25.08443 48.89114 1.000 20.02104 287 ARG B N 1
ATOM 5356 C CA . ARG B 1 308 ? 4.95766 -25.20521 50.29032 1.000 21.97643 287 ARG B CA 1
ATOM 5357 C C . ARG B 1 308 ? 4.30755 -23.92235 50.78973 1.000 22.07721 287 ARG B C 1
ATOM 5358 O O . ARG B 1 308 ? 3.30811 -23.97233 51.51842 1.000 22.25856 287 ARG B O 1
ATOM 5366 N N . TRP B 1 309 ? 4.85460 -22.76541 50.38911 1.000 21.43996 288 TRP B N 1
ATOM 5367 C CA . TRP B 1 309 ? 4.31380 -21.47001 50.79496 1.000 21.86873 288 TRP B CA 1
ATOM 5368 C C . TRP B 1 309 ? 2.89282 -21.26701 50.27501 1.000 22.35695 288 TRP B C 1
ATOM 5369 O O . TRP B 1 309 ? 2.01358 -20.79784 51.00738 1.000 22.51385 288 TRP B O 1
ATOM 5371 N N . ALA B 1 310 ? 2.65974 -21.56392 48.98906 1.000 20.32737 289 ALA B N 1
ATOM 5372 C CA . ALA B 1 310 ? 1.34304 -21.31631 48.41217 1.000 19.91229 289 ALA B CA 1
ATOM 5373 C C . ALA B 1 310 ? 0.30266 -22.29415 48.94613 1.000 21.05994 289 ALA B C 1
ATOM 5374 O O . ALA B 1 310 ? -0.87678 -21.94480 49.04981 1.000 20.48870 289 ALA B O 1
ATOM 5376 N N . VAL B 1 311 ? 0.71252 -23.51583 49.29437 1.000 22.98544 290 VAL B N 1
ATOM 5377 C CA . VAL B 1 311 ? -0.24367 -24.48272 49.83819 1.000 22.20466 290 VAL B CA 1
ATOM 5378 C C . VAL B 1 311 ? -0.74144 -24.03370 51.20867 1.000 25.25003 290 VAL B C 1
ATOM 5379 O O . VAL B 1 311 ? -1.87241 -24.35119 51.59914 1.000 22.52137 290 VAL B O 1
ATOM 5383 N N . ARG B 1 312 ? 0.06518 -23.26043 51.94466 1.000 25.50063 291 ARG B N 1
ATOM 5384 C CA . ARG B 1 312 ? -0.34129 -22.74498 53.24557 1.000 26.89219 291 ARG B CA 1
ATOM 5385 C C . ARG B 1 312 ? -1.23377 -21.51624 53.11570 1.000 26.09870 291 ARG B C 1
ATOM 5386 O O . ARG B 1 312 ? -1.24851 -20.66739 54.00989 1.000 29.09833 291 ARG B O 1
ATOM 5394 N N . THR B 1 313 ? -1.98470 -21.41147 52.02608 1.000 23.27433 292 THR B N 1
ATOM 5395 C CA . THR B 1 313 ? -2.94673 -20.33840 51.83569 1.000 23.08291 292 THR B CA 1
ATOM 5396 C C . THR B 1 313 ? -4.36386 -20.90702 51.85408 1.000 26.58559 292 THR B C 1
ATOM 5397 O O . THR B 1 313 ? -4.58571 -22.09409 51.60329 1.000 24.83752 292 THR B O 1
ATOM 5401 N N . GLU B 1 314 ? -5.33466 -20.04650 52.13528 1.000 23.38450 293 GLU B N 1
ATOM 5402 C CA . GLU B 1 314 ? -6.71796 -20.49610 52.25677 1.000 27.65346 293 GLU B CA 1
ATOM 5403 C C . GLU B 1 314 ? -7.39572 -20.63032 50.88647 1.000 26.61212 293 GLU B C 1
ATOM 5404 O O . GLU B 1 314 ? -7.28632 -19.74059 50.03698 1.000 24.84363 293 GLU B O 1
ATOM 5410 N N . ASN B 1 315 ? -8.09314 -21.75824 50.68046 1.000 22.33391 294 ASN B N 1
ATOM 5411 C CA . ASN B 1 315 ? -8.93907 -21.99188 49.50125 1.000 24.38710 294 ASN B CA 1
ATOM 5412 C C . ASN B 1 315 ? -8.14361 -21.98023 48.19426 1.000 20.82285 294 ASN B C 1
ATOM 5413 O O . ASN B 1 315 ? -8.60441 -21.46250 47.17450 1.000 22.36590 294 ASN B O 1
ATOM 5418 N N . LEU B 1 316 ? -6.94628 -22.55857 48.21138 1.000 19.80548 295 LEU B N 1
ATOM 5419 C CA . LEU B 1 316 ? -6.18165 -22.73839 46.98416 1.000 18.62219 295 LEU B CA 1
ATOM 5420 C C . LEU B 1 316 ? -6.72338 -23.93709 46.20423 1.000 18.28251 295 LEU B C 1
ATOM 5421 O O . LEU B 1 316 ? -6.84043 -25.04138 46.75076 1.000 19.31799 295 LEU B O 1
ATOM 5426 N N . TRP B 1 317 ? -7.06145 -23.71806 44.92832 1.000 17.25044 296 TRP B N 1
ATOM 5427 C CA . TRP B 1 317 ? -7.51888 -24.82216 44.07649 1.000 17.28646 296 TRP B CA 1
ATOM 5428 C C . TRP B 1 317 ? -6.37808 -25.77405 43.74854 1.000 16.27266 296 TRP B C 1
ATOM 5429 O O . TRP B 1 317 ? -6.54650 -26.99994 43.77441 1.000 16.42249 296 TRP B O 1
ATOM 5440 N N . GLY B 1 318 ? -5.21895 -25.22814 43.42976 1.000 15.77685 297 GLY B N 1
ATOM 5441 C CA . GLY B 1 318 ? -4.12501 -26.03951 42.95214 1.000 15.30329 297 GLY B CA 1
ATOM 5442 C C . GLY B 1 318 ? -3.06838 -25.16609 42.31443 1.000 14.68498 297 GLY B C 1
ATOM 5443 O O . GLY B 1 318 ? -3.18208 -23.93416 42.25496 1.000 14.64068 297 GLY B O 1
ATOM 5444 N N . ILE B 1 319 ? -2.02804 -25.83940 41.84484 1.000 14.31056 298 ILE B N 1
ATOM 5445 C CA . ILE B 1 319 ? -0.84458 -25.19891 41.30248 1.000 13.83947 298 ILE B CA 1
ATOM 5446 C C . ILE B 1 319 ? -0.58566 -25.79207 39.93115 1.000 13.05785 298 ILE B C 1
ATOM 5447 O O . ILE B 1 319 ? -0.54364 -27.01717 39.78224 1.000 13.11757 298 ILE B O 1
ATOM 5452 N N . THR B 1 320 ? -0.41043 -24.92837 38.93210 1.000 13.00157 299 THR B N 1
ATOM 5453 C CA . THR B 1 320 ? -0.06375 -25.35379 37.57764 1.000 11.73126 299 THR B CA 1
ATOM 5454 C C . THR B 1 320 ? 1.30724 -24.77753 37.22614 1.000 11.47168 299 THR B C 1
ATOM 5455 O O . THR B 1 320 ? 1.44900 -23.56622 37.03694 1.000 12.35193 299 THR B O 1
ATOM 5459 N N . TRP B 1 321 ? 2.31231 -25.64331 37.13539 1.000 11.52415 300 TRP B N 1
ATOM 5460 C CA . TRP B 1 321 ? 3.68728 -25.20327 36.94578 1.000 11.46554 300 TRP B CA 1
ATOM 5461 C C . TRP B 1 321 ? 3.93066 -24.76750 35.50777 1.000 11.30712 300 TRP B C 1
ATOM 5462 O O . TRP B 1 321 ? 3.40034 -25.36796 34.57203 1.000 10.36183 300 TRP B O 1
ATOM 5473 N N . TRP B 1 322 ? 4.75580 -23.72708 35.32976 1.000 10.67291 301 TRP B N 1
ATOM 5474 C CA . TRP B 1 322 ? 5.23809 -23.32978 34.00498 1.000 10.11491 301 TRP B CA 1
ATOM 5475 C C . TRP B 1 322 ? 6.70032 -23.73943 33.89678 1.000 10.30636 301 TRP B C 1
ATOM 5476 O O . TRP B 1 322 ? 7.55701 -23.12277 34.53412 1.000 10.72011 301 TRP B O 1
ATOM 5487 N N . CYS B 1 323 ? 7.00517 -24.74462 33.07455 1.000 10.11154 302 CYS B N 1
ATOM 5488 C CA . CYS B 1 323 ? 6.09123 -25.37999 32.12505 1.000 9.68056 302 CYS B CA 1
ATOM 5489 C C . CYS B 1 323 ? 6.40782 -26.86883 32.01763 1.000 9.95623 302 CYS B C 1
ATOM 5490 O O . CYS B 1 323 ? 7.30516 -27.36380 32.69661 1.000 10.47624 302 CYS B O 1
ATOM 5493 N N . SER B 1 324 ? 5.69119 -27.57815 31.14078 1.000 9.71683 303 SER B N 1
ATOM 5494 C CA . SER B 1 324 ? 5.86081 -29.02769 31.04759 1.000 10.42613 303 SER B CA 1
ATOM 5495 C C . SER B 1 324 ? 7.24352 -29.40803 30.51128 1.000 10.84752 303 SER B C 1
ATOM 5496 O O . SER B 1 324 ? 7.92402 -30.27267 31.08858 1.000 10.91848 303 SER B O 1
ATOM 5499 N N . HIS B 1 325 ? 7.68382 -28.76729 29.41804 1.000 9.87970 304 HIS B N 1
ATOM 5500 C CA . HIS B 1 325 ? 8.89659 -29.16198 28.70623 1.000 10.09547 304 HIS B CA 1
ATOM 5501 C C . HIS B 1 325 ? 9.73925 -27.95464 28.29859 1.000 11.04505 304 HIS B C 1
ATOM 5502 O O . HIS B 1 325 ? 9.20283 -26.93182 27.86307 1.000 11.14672 304 HIS B O 1
ATOM 5509 N N . ASP B 1 326 ? 11.06809 -28.09654 28.40375 1.000 11.50782 305 ASP B N 1
ATOM 5510 C CA . ASP B 1 326 ? 11.98313 -27.08094 27.89110 1.000 10.64849 305 ASP B CA 1
ATOM 5511 C C . ASP B 1 326 ? 11.67711 -26.77514 26.42863 1.000 12.14468 305 ASP B C 1
ATOM 5512 O O . ASP B 1 326 ? 11.22025 -27.63511 25.67119 1.000 11.08748 305 ASP B O 1
ATOM 5517 N N . VAL B 1 327 ? 11.94050 -25.53922 26.02954 1.000 11.03499 306 VAL B N 1
ATOM 5518 C CA . VAL B 1 327 ? 11.74934 -25.11636 24.64400 1.000 10.37694 306 VAL B CA 1
ATOM 5519 C C . VAL B 1 327 ? 12.95527 -25.54974 23.82314 1.000 10.94301 306 VAL B C 1
ATOM 5520 O O . VAL B 1 327 ? 14.10058 -25.37720 24.25179 1.000 11.01107 306 VAL B O 1
ATOM 5524 N N . SER B 1 328 ? 12.70486 -26.11436 22.64127 1.000 11.28080 307 SER B N 1
ATOM 5525 C CA . SER B 1 328 ? 13.80725 -26.57294 21.80357 1.000 12.54922 307 SER B CA 1
ATOM 5526 C C . SER B 1 328 ? 14.68977 -25.40176 21.38466 1.000 11.14464 307 SER B C 1
ATOM 5527 O O . SER B 1 328 ? 14.19070 -24.35539 20.95551 1.000 10.59838 307 SER B O 1
ATOM 5530 N N . ARG B 1 329 ? 16.00887 -25.58288 21.50936 1.000 12.14003 308 ARG B N 1
ATOM 5531 C CA . ARG B 1 329 ? 16.95219 -24.57490 21.02936 1.000 15.09717 308 ARG B CA 1
ATOM 5532 C C . ARG B 1 329 ? 17.01088 -24.49948 19.50755 1.000 14.37845 308 ARG B C 1
ATOM 5533 O O . ARG B 1 329 ? 17.69942 -23.62268 18.97759 1.000 15.06906 308 ARG B O 1
ATOM 5541 N N . ASP B 1 330 ? 16.31803 -25.39221 18.79645 1.000 12.61831 309 ASP B N 1
ATOM 5542 C CA . ASP B 1 330 ? 16.09448 -25.20072 17.36790 1.000 12.20425 309 ASP B CA 1
ATOM 5543 C C . ASP B 1 330 ? 15.22950 -23.98028 17.06781 1.000 13.06972 309 ASP B C 1
ATOM 5544 O O . ASP B 1 330 ? 15.19427 -23.52236 15.91725 1.000 11.24318 309 ASP B O 1
ATOM 5549 N N . LEU B 1 331 ? 14.51710 -23.46429 18.06091 1.000 9.66968 310 LEU B N 1
ATOM 5550 C CA . LEU B 1 331 ? 13.64872 -22.30720 17.90180 1.000 8.68945 310 LEU B CA 1
ATOM 5551 C C . LEU B 1 331 ? 14.35815 -21.06472 18.41834 1.000 9.97920 310 LEU B C 1
ATOM 5552 O O . LEU B 1 331 ? 14.89273 -21.06351 19.53703 1.000 9.02550 310 LEU B O 1
ATOM 5557 N N . GLY B 1 332 ? 14.33045 -20.00082 17.62332 1.000 8.92610 311 GLY B N 1
ATOM 5558 C CA . GLY B 1 332 ? 15.06439 -18.79885 17.93725 1.000 10.19510 311 GLY B CA 1
ATOM 5559 C C . GLY B 1 332 ? 14.19597 -17.66461 18.46158 1.000 10.01901 311 GLY B C 1
ATOM 5560 O O . GLY B 1 332 ? 12.96873 -17.68214 18.37830 1.000 8.32996 311 GLY B O 1
ATOM 5561 N N . ASP B 1 333 ? 14.88170 -16.66500 19.02129 1.000 10.49045 312 ASP B N 1
ATOM 5562 C CA . ASP B 1 333 ? 14.36291 -15.35867 19.42853 1.000 11.52884 312 ASP B CA 1
ATOM 5563 C C . ASP B 1 333 ? 13.53624 -15.36837 20.72263 1.000 12.76242 312 ASP B C 1
ATOM 5564 O O . ASP B 1 333 ? 13.04106 -14.30172 21.12156 1.000 13.73770 312 ASP B O 1
ATOM 5569 N N . PHE B 1 334 ? 13.37684 -16.50628 21.40029 1.000 9.47034 313 PHE B N 1
ATOM 5570 C CA . PHE B 1 334 ? 12.82819 -16.47387 22.75591 1.000 9.40492 313 PHE B CA 1
ATOM 5571 C C . PHE B 1 334 ? 13.78881 -15.74208 23.69806 1.000 11.51550 313 PHE B C 1
ATOM 5572 O O . PHE B 1 334 ? 15.01114 -15.89019 23.58498 1.000 9.80618 313 PHE B O 1
ATOM 5580 N N . PRO B 1 335 ? 13.27657 -14.96138 24.64558 1.000 9.71268 314 PRO B N 1
ATOM 5581 C CA . PRO B 1 335 ? 14.11413 -14.52360 25.76160 1.000 12.61205 314 PRO B CA 1
ATOM 5582 C C . PRO B 1 335 ? 14.77091 -15.73811 26.39938 1.000 12.20931 314 PRO B C 1
ATOM 5583 O O . PRO B 1 335 ? 14.18314 -16.81808 26.44896 1.000 10.02386 314 PRO B O 1
ATOM 5587 N N . GLU B 1 336 ? 16.01765 -15.56283 26.85105 1.000 12.38215 315 GLU B N 1
ATOM 5588 C CA . GLU B 1 336 ? 16.83763 -16.71901 27.21636 1.000 15.41658 315 GLU B CA 1
ATOM 5589 C C . GLU B 1 336 ? 16.18554 -17.54978 28.31628 1.000 15.13657 315 GLU B C 1
ATOM 5590 O O . GLU B 1 336 ? 16.25842 -18.78781 28.29318 1.000 11.91804 315 GLU B O 1
ATOM 5596 N N . LEU B 1 337 ? 15.52975 -16.88835 29.27675 1.000 11.95964 316 LEU B N 1
ATOM 5597 C CA . LEU B 1 337 ? 14.94298 -17.60492 30.40595 1.000 13.18631 316 LEU B CA 1
ATOM 5598 C C . LEU B 1 337 ? 13.82983 -18.55815 29.97940 1.000 14.55136 316 LEU B C 1
ATOM 5599 O O . LEU B 1 337 ? 13.52060 -19.50604 30.71298 1.000 11.49938 316 LEU B O 1
ATOM 5604 N N . GLU B 1 338 ? 13.20200 -18.32155 28.82320 1.000 11.54678 317 GLU B N 1
ATOM 5605 C CA . GLU B 1 338 ? 12.09596 -19.18035 28.41261 1.000 11.47210 317 GLU B CA 1
ATOM 5606 C C . GLU B 1 338 ? 12.52821 -20.61245 28.13030 1.000 11.64001 317 GLU B C 1
ATOM 5607 O O . GLU B 1 338 ? 11.68926 -21.51529 28.19958 1.000 12.03670 317 GLU B O 1
ATOM 5613 N N . TYR B 1 339 ? 13.80072 -20.84217 27.78949 1.000 10.10759 318 TYR B N 1
ATOM 5614 C CA . TYR B 1 339 ? 14.18100 -22.13281 27.21864 1.000 12.20648 318 TYR B CA 1
ATOM 5615 C C . TYR B 1 339 ? 14.21663 -23.24448 28.26298 1.000 13.17146 318 TYR B C 1
ATOM 5616 O O . TYR B 1 339 ? 13.96412 -24.40744 27.92410 1.000 11.58305 318 TYR B O 1
ATOM 5625 N N . THR B 1 340 ? 14.51347 -22.92358 29.52804 1.000 11.67699 319 THR B N 1
ATOM 5626 C CA . THR B 1 340 ? 14.74805 -23.94962 30.54392 1.000 12.47402 319 THR B CA 1
ATOM 5627 C C . THR B 1 340 ? 13.72149 -23.91711 31.67212 1.000 12.41709 319 THR B C 1
ATOM 5628 O O . THR B 1 340 ? 14.03799 -24.28928 32.80520 1.000 13.84070 319 THR B O 1
ATOM 5632 N N . LEU B 1 341 ? 12.48669 -23.50442 31.38791 1.000 10.84443 320 LEU B N 1
ATOM 5633 C CA . LEU B 1 341 ? 11.45217 -23.52230 32.41844 1.000 11.67652 320 LEU B CA 1
ATOM 5634 C C . LEU B 1 341 ? 10.77147 -24.88214 32.55773 1.000 12.16004 320 LEU B C 1
ATOM 5635 O O . LEU B 1 341 ? 9.85993 -25.01738 33.38012 1.000 11.00123 320 LEU B O 1
ATOM 5640 N N . GLY B 1 342 ? 11.19940 -25.89271 31.80107 1.000 12.85402 321 GLY B N 1
ATOM 5641 C CA . GLY B 1 342 ? 10.45783 -27.14775 31.75347 1.000 10.88900 321 GLY B CA 1
ATOM 5642 C C . GLY B 1 342 ? 10.71277 -28.04744 32.95217 1.000 11.65647 321 GLY B C 1
ATOM 5643 O O . GLY B 1 342 ? 11.76335 -28.00045 33.59308 1.000 12.30773 321 GLY B O 1
ATOM 5644 N N . LEU B 1 343 ? 9.70129 -28.86334 33.27348 1.000 11.69558 322 LEU B N 1
ATOM 5645 C CA . LEU B 1 343 ? 9.87667 -29.96019 34.22595 1.000 12.48866 322 LEU B CA 1
ATOM 5646 C C . LEU B 1 343 ? 10.56571 -31.14747 33.57179 1.000 13.19202 322 LEU B C 1
ATOM 5647 O O . LEU B 1 343 ? 11.22662 -31.94842 34.25320 1.000 14.80699 322 LEU B O 1
ATOM 5652 N N . ILE B 1 344 ? 10.39420 -31.27522 32.26433 1.000 12.38023 323 ILE B N 1
ATOM 5653 C CA . ILE B 1 344 ? 10.99301 -32.31858 31.44871 1.000 14.30679 323 ILE B CA 1
ATOM 5654 C C . ILE B 1 344 ? 11.95408 -31.64852 30.47773 1.000 12.68949 323 ILE B C 1
ATOM 5655 O O . ILE B 1 344 ? 11.61588 -30.61986 29.87899 1.000 12.17025 323 ILE B O 1
ATOM 5660 N N . GLY B 1 345 ? 13.15079 -32.22784 30.31581 1.000 13.18711 324 GLY B N 1
ATOM 5661 C CA . GLY B 1 345 ? 14.10303 -31.70102 29.35878 1.000 13.65590 324 GLY B CA 1
ATOM 5662 C C . GLY B 1 345 ? 13.79015 -32.10715 27.92421 1.000 15.12339 324 GLY B C 1
ATOM 5663 O O . GLY B 1 345 ? 12.91233 -32.93415 27.66589 1.000 15.65599 324 GLY B O 1
ATOM 5664 N N . GLN B 1 346 ? 14.52293 -31.49644 26.97742 1.000 15.16876 325 GLN B N 1
ATOM 5665 C CA . GLN B 1 346 ? 14.38858 -31.88299 25.57455 1.000 14.87166 325 GLN B CA 1
ATOM 5666 C C . GLN B 1 346 ? 14.90675 -33.28655 25.33230 1.000 18.72190 325 GLN B C 1
ATOM 5667 O O . GLN B 1 346 ? 14.58902 -33.88510 24.29820 1.000 15.62692 325 GLN B O 1
ATOM 5673 N N . ASP B 1 347 ? 15.70180 -33.82339 26.25219 1.000 16.70753 326 ASP B N 1
ATOM 5674 C CA . ASP B 1 347 ? 16.10633 -35.21658 26.14374 1.000 19.47291 326 ASP B CA 1
ATOM 5675 C C . ASP B 1 347 ? 15.03757 -36.17968 26.65062 1.000 18.98860 326 ASP B C 1
ATOM 5676 O O . ASP B 1 347 ? 15.31044 -37.37393 26.75539 1.000 19.74481 326 ASP B O 1
ATOM 5681 N N . GLY B 1 348 ? 13.84259 -35.69293 26.97911 1.000 17.46920 327 GLY B N 1
ATOM 5682 C CA . GLY B 1 348 ? 12.75627 -36.55779 27.38073 1.000 18.07704 327 GLY B CA 1
ATOM 5683 C C . GLY B 1 348 ? 12.73482 -36.95424 28.84015 1.000 19.13377 327 GLY B C 1
ATOM 5684 O O . GLY B 1 348 ? 11.74262 -37.54599 29.28295 1.000 20.83455 327 GLY B O 1
ATOM 5685 N N . ALA B 1 349 ? 13.77693 -36.64006 29.60656 1.000 19.96842 328 ALA B N 1
ATOM 5686 C CA . ALA B 1 349 ? 13.89836 -37.06396 30.99643 1.000 21.09084 328 ALA B CA 1
ATOM 5687 C C . ALA B 1 349 ? 13.45540 -35.96552 31.95761 1.000 18.10189 328 ALA B C 1
ATOM 5688 O O . ALA B 1 349 ? 13.55336 -34.77401 31.66186 1.000 18.35809 328 ALA B O 1
ATOM 5690 N N . ALA B 1 350 ? 12.96740 -36.37828 33.12207 1.000 21.01989 329 ALA B N 1
ATOM 5691 C CA . ALA B 1 350 ? 12.58408 -35.40562 34.13199 1.000 18.76313 329 ALA B CA 1
ATOM 5692 C C . ALA B 1 350 ? 13.81636 -34.65740 34.61689 1.000 19.70986 329 ALA B C 1
ATOM 5693 O O . ALA B 1 350 ? 14.88407 -35.24222 34.82147 1.000 23.28116 329 ALA B O 1
ATOM 5695 N N . LYS B 1 351 ? 13.66539 -33.35788 34.78071 1.000 17.20221 330 LYS B N 1
ATOM 5696 C CA . LYS B 1 351 ? 14.71490 -32.51177 35.32325 1.000 18.86563 330 LYS B CA 1
ATOM 5697 C C . LYS B 1 351 ? 14.62881 -32.50869 36.84077 1.000 18.76653 330 LYS B C 1
ATOM 5698 O O . LYS B 1 351 ? 13.63696 -32.96495 37.42137 1.000 17.85570 330 LYS B O 1
ATOM 5704 N N . PRO B 1 352 ? 15.67262 -32.02738 37.52446 1.000 20.64033 331 PRO B N 1
ATOM 5705 C CA . PRO B 1 352 ? 15.60743 -31.97274 38.99553 1.000 19.82730 331 PRO B CA 1
ATOM 5706 C C . PRO B 1 352 ? 14.35822 -31.28430 39.53736 1.000 20.43860 331 PRO B C 1
ATOM 5707 O O . PRO B 1 352 ? 13.79016 -31.76891 40.52550 1.000 18.18473 331 PRO B O 1
ATOM 5711 N N . ILE B 1 353 ? 13.88648 -30.19672 38.91460 1.000 18.18975 332 ILE B N 1
ATOM 5712 C CA . ILE B 1 353 ? 12.68489 -29.55005 39.44022 1.000 18.63840 332 ILE B CA 1
ATOM 5713 C C . ILE B 1 353 ? 11.47834 -30.46151 39.27634 1.000 15.79103 332 ILE B C 1
ATOM 5714 O O . ILE B 1 353 ? 10.58803 -30.49019 40.13428 1.000 15.96432 332 ILE B O 1
ATOM 5719 N N . GLY B 1 354 ? 11.43243 -31.22723 38.18431 1.000 16.40174 333 GLY B N 1
ATOM 5720 C CA . GLY B 1 354 ? 10.34059 -32.17528 38.01004 1.000 15.27900 333 GLY B CA 1
ATOM 5721 C C . GLY B 1 354 ? 10.33645 -33.25612 39.07822 1.000 18.02150 333 GLY B C 1
ATOM 5722 O O . GLY B 1 354 ? 9.28965 -33.58610 39.64147 1.000 16.41912 333 GLY B O 1
ATOM 5723 N N . ARG B 1 355 ? 11.50887 -33.81010 39.38234 1.000 17.21267 334 ARG B N 1
ATOM 5724 C CA . ARG B 1 355 ? 11.57961 -34.86889 40.38255 1.000 19.83809 334 ARG B CA 1
ATOM 5725 C C . ARG B 1 355 ? 11.19192 -34.35556 41.76161 1.000 18.78412 334 ARG B C 1
ATOM 5726 O O . ARG B 1 355 ? 10.55656 -35.07359 42.54111 1.000 19.92657 334 ARG B O 1
ATOM 5734 N N . ARG B 1 356 ? 11.55745 -33.11373 42.07738 1.000 19.71224 335 ARG B N 1
ATOM 5735 C CA . ARG B 1 356 ? 11.20339 -32.53766 43.37018 1.000 19.07672 335 ARG B CA 1
ATOM 5736 C C . ARG B 1 356 ? 9.69504 -32.35824 43.48825 1.000 19.95972 335 ARG B C 1
ATOM 5737 O O . ARG B 1 356 ? 9.09651 -32.69973 44.51353 1.000 19.13791 335 ARG B O 1
ATOM 5745 N N . LEU B 1 357 ? 9.06365 -31.81548 42.44299 1.000 17.35123 336 LEU B N 1
ATOM 5746 C CA . LEU B 1 357 ? 7.61007 -31.65865 42.44860 1.000 16.84717 336 LEU B CA 1
ATOM 5747 C C . LEU B 1 357 ? 6.90116 -33.00425 42.60870 1.000 17.26639 336 LEU B C 1
ATOM 5748 O O . LEU B 1 357 ? 5.89388 -33.10207 43.31878 1.000 17.52682 336 LEU B O 1
ATOM 5753 N N . ALA B 1 358 ? 7.41392 -34.05108 41.95617 1.000 17.43646 337 ALA B N 1
ATOM 5754 C CA . ALA B 1 358 ? 6.79687 -35.37021 42.05569 1.000 17.96255 337 ALA B CA 1
ATOM 5755 C C . ALA B 1 358 ? 6.88738 -35.92619 43.46977 1.000 20.00498 337 ALA B C 1
ATOM 5756 O O . ALA B 1 358 ? 6.01003 -36.69056 43.89178 1.000 19.63648 337 ALA B O 1
ATOM 5758 N N . GLU B 1 359 ? 7.93198 -35.54361 44.21514 1.000 19.80076 338 GLU B N 1
ATOM 5759 C CA . GLU B 1 359 ? 8.06302 -35.97182 45.60020 1.000 21.36714 338 GLU B CA 1
ATOM 5760 C C . GLU B 1 359 ? 7.08550 -35.23817 46.50642 1.000 21.24139 338 GLU B C 1
ATOM 5761 O O . GLU B 1 359 ? 6.60586 -35.81223 47.49168 1.000 21.96065 338 GLU B O 1
ATOM 5767 N N . LEU B 1 360 ? 6.77375 -33.98373 46.17980 1.000 20.15814 339 LEU B N 1
ATOM 5768 C CA . LEU B 1 360 ? 5.96396 -33.14152 47.05239 1.000 20.27826 339 LEU B CA 1
ATOM 5769 C C . LEU B 1 360 ? 4.47030 -33.40521 46.90005 1.000 19.92248 339 LEU B C 1
ATOM 5770 O O . LEU B 1 360 ? 3.71813 -33.26947 47.87248 1.000 20.49477 339 LEU B O 1
ATOM 5775 N N . ILE B 1 361 ? 4.02812 -33.77369 45.70219 1.000 19.08581 340 ILE B N 1
ATOM 5776 C CA . ILE B 1 361 ? 2.60829 -33.91125 45.38696 1.000 18.70224 340 ILE B CA 1
ATOM 5777 C C . ILE B 1 361 ? 1.91585 -34.84588 46.37409 1.000 19.73325 340 ILE B C 1
ATOM 5778 O O . ILE B 1 361 ? 0.95210 -34.41290 47.02528 1.000 20.38769 340 ILE B O 1
ATOM 5783 N N . PRO B 1 362 ? 2.35252 -36.10282 46.55669 1.000 20.50532 341 PRO B N 1
ATOM 5784 C CA . PRO B 1 362 ? 1.63954 -36.95292 47.52448 1.000 21.57216 341 PRO B CA 1
ATOM 5785 C C . PRO B 1 362 ? 1.71336 -36.40832 48.93826 1.000 22.40689 341 PRO B C 1
ATOM 5786 O O . PRO B 1 362 ? 0.76085 -36.57641 49.70688 1.000 23.01515 341 PRO B O 1
ATOM 5790 N N . GLU B 1 363 ? 2.80069 -35.71452 49.28503 1.000 22.50923 342 GLU B N 1
ATOM 5791 C CA . GLU B 1 363 ? 2.91124 -35.14757 50.62317 1.000 23.40846 342 GLU B CA 1
ATOM 5792 C C . GLU B 1 363 ? 1.87237 -34.05772 50.86009 1.000 23.02024 342 GLU B C 1
ATOM 5793 O O . GLU B 1 363 ? 1.34500 -33.92766 51.97121 1.000 23.90350 342 GLU B O 1
ATOM 5799 N N . LEU B 1 364 ? 1.56614 -33.26697 49.83583 1.000 21.80895 343 LEU B N 1
ATOM 5800 C CA . LEU B 1 364 ? 0.74509 -32.07517 49.98519 1.000 21.47380 343 LEU B CA 1
ATOM 5801 C C . LEU B 1 364 ? -0.64345 -32.20993 49.36717 1.000 20.92920 343 LEU B C 1
ATOM 5802 O O . LEU B 1 364 ? -1.39417 -31.23003 49.35796 1.000 20.79841 343 LEU B O 1
ATOM 5807 N N . ARG B 1 365 ? -1.01375 -33.39473 48.86757 1.000 20.90680 344 ARG B N 1
ATOM 5808 C CA . ARG B 1 365 ? -2.25932 -33.52254 48.11363 1.000 20.38129 344 ARG B CA 1
ATOM 5809 C C . ARG B 1 365 ? -3.48094 -33.31593 49.00329 1.000 21.08366 344 ARG B C 1
ATOM 5810 O O . ARG B 1 365 ? -4.36622 -32.51669 48.67939 1.000 20.65932 344 ARG B O 1
ATOM 5818 N N . GLN B 1 366 ? -3.56514 -34.05395 50.10993 1.000 22.24801 345 GLN B N 1
ATOM 5819 C CA . GLN B 1 366 ? -4.71810 -33.94717 50.99660 1.000 23.06334 345 GLN B CA 1
ATOM 5820 C C . GLN B 1 366 ? -4.74998 -32.57935 51.66764 1.000 23.20522 345 GLN B C 1
ATOM 5821 O O . GLN B 1 366 ? -3.72632 -32.08102 52.14852 1.000 23.39067 345 GLN B O 1
ATOM 5827 N N . ARG B 1 367 ? -5.92063 -31.95380 51.66485 1.000 23.19582 346 ARG B N 1
ATOM 5828 C CA . ARG B 1 367 ? -6.03639 -30.59447 52.17081 1.000 26.33771 346 ARG B CA 1
ATOM 5829 C C . ARG B 1 367 ? -5.99205 -30.60301 53.69250 1.000 27.39370 346 ARG B C 1
ATOM 5830 O O . ARG B 1 367 ? -6.52246 -31.51369 54.33441 1.000 29.13012 346 ARG B O 1
ATOM 5838 N N . VAL B 1 368 ? -5.32480 -29.59793 54.26093 1.000 27.79800 347 VAL B N 1
ATOM 5839 C CA . VAL B 1 368 ? -5.25354 -29.37932 55.69851 1.000 27.48855 347 VAL B CA 1
ATOM 5840 C C . VAL B 1 368 ? -5.78030 -27.98066 55.99845 1.000 30.67475 347 VAL B C 1
ATOM 5841 O O . VAL B 1 368 ? -5.90846 -27.13636 55.10902 1.000 33.47620 347 VAL B O 1
ATOM 5843 N N . ALA B 1 369 ? -6.08224 -27.73999 57.27251 1.000 28.42969 348 ALA B N 1
ATOM 5844 C CA . ALA B 1 369 ? -6.59085 -26.43592 57.67982 1.000 30.24825 348 ALA B CA 1
ATOM 5845 C C . ALA B 1 369 ? -5.53516 -25.35749 57.43461 1.000 32.03473 348 ALA B C 1
ATOM 5846 O O . ALA B 1 369 ? -4.35936 -25.55293 57.76596 1.000 32.91386 348 ALA B O 1
ATOM 5848 N N . PRO B 1 370 ? -5.90917 -24.21521 56.86075 1.000 32.90832 349 PRO B N 1
ATOM 5849 C CA . PRO B 1 370 ? -4.91276 -23.18424 56.53433 1.000 33.85114 349 PRO B CA 1
ATOM 5850 C C . PRO B 1 370 ? -4.54310 -22.36489 57.75815 1.000 32.92162 349 PRO B C 1
ATOM 5851 O O . PRO B 1 370 ? -5.27660 -22.35979 58.76150 1.000 35.73558 349 PRO B O 1
ATOM 5855 N N . PRO B 1 371 ? -3.39870 -21.67999 57.72157 1.000 32.67934 350 PRO B N 1
ATOM 5856 C CA . PRO B 1 371 ? -2.99503 -20.82496 58.84718 1.000 37.16717 350 PRO B CA 1
ATOM 5857 C C . PRO B 1 371 ? -3.96745 -19.67496 59.07872 1.000 39.39378 350 PRO B C 1
ATOM 5858 O O . PRO B 1 371 ? -4.73385 -19.28471 58.19445 1.000 35.43969 350 PRO B O 1
ATOM 5862 N N . ALA B 1 372 ? -3.89633 -19.10632 60.29175 1.000 36.19801 351 ALA B N 1
ATOM 5863 C CA . ALA B 1 372 ? -4.91548 -18.15807 60.74397 1.000 41.15585 351 ALA B CA 1
ATOM 5864 C C . ALA B 1 372 ? -4.80152 -16.81012 60.03497 1.000 41.82193 351 ALA B C 1
ATOM 5865 O O . ALA B 1 372 ? -5.78660 -16.30847 59.47916 1.000 48.41600 351 ALA B O 1
ATOM 5867 N N . ARG B 1 373 ? -3.62042 -16.18896 60.07345 1.000 40.43067 352 ARG B N 1
ATOM 5868 C CA . ARG B 1 373 ? -3.36391 -14.89863 59.41213 1.000 44.55869 352 ARG B CA 1
ATOM 5869 C C . ARG B 1 373 ? -4.26626 -13.79415 59.97815 1.000 48.45714 352 ARG B C 1
ATOM 5870 O O . ARG B 1 373 ? -5.12992 -13.23315 59.29928 1.000 47.55885 352 ARG B O 1
ATOM 5878 N N . ASP B 1 374 ? -4.03773 -13.48472 61.25339 1.000 55.62818 353 ASP B N 1
ATOM 5879 C CA . ASP B 1 374 ? -4.79271 -12.41003 61.88576 1.000 57.54087 353 ASP B CA 1
ATOM 5880 C C . ASP B 1 374 ? -4.19162 -11.03077 61.63614 1.000 57.73781 353 ASP B C 1
ATOM 5881 O O . ASP B 1 374 ? -4.85349 -10.02436 61.91809 1.000 57.64025 353 ASP B O 1
ATOM 5886 N N . THR B 1 375 ? -2.97115 -10.95727 61.11070 1.000 51.44672 354 THR B N 1
ATOM 5887 C CA . THR B 1 375 ? -2.30858 -9.68942 60.83597 1.000 47.34167 354 THR B CA 1
ATOM 5888 C C . THR B 1 375 ? -2.41619 -9.37181 59.35007 1.000 44.34464 354 THR B C 1
ATOM 5889 O O . THR B 1 375 ? -2.03736 -10.18956 58.50593 1.000 37.58309 354 THR B O 1
ATOM 5893 N N . ALA B 1 376 ? -2.93417 -8.18845 59.03820 1.000 41.66422 355 ALA B N 1
ATOM 5894 C CA . ALA B 1 376 ? -3.15038 -7.75986 57.66666 1.000 37.97809 355 ALA B CA 1
ATOM 5895 C C . ALA B 1 376 ? -2.34794 -6.50049 57.36863 1.000 39.37983 355 ALA B C 1
ATOM 5896 O O . ALA B 1 376 ? -2.13534 -5.65343 58.24273 1.000 41.85954 355 ALA B O 1
ATOM 5898 N N . ILE B 1 377 ? -1.90303 -6.38158 56.12148 1.000 38.58985 356 ILE B N 1
ATOM 5899 C CA . ILE B 1 377 ? -1.28738 -5.15970 55.62090 1.000 37.00144 356 ILE B CA 1
ATOM 5900 C C . ILE B 1 377 ? -2.31887 -4.44525 54.76375 1.000 35.89797 356 ILE B C 1
ATOM 5901 O O . ILE B 1 377 ? -2.88751 -5.04068 53.84255 1.000 31.51951 356 ILE B O 1
ATOM 5906 N N . VAL B 1 378 ? -2.57811 -3.18158 55.07124 1.000 33.50341 357 VAL B N 1
ATOM 5907 C CA . VAL B 1 378 ? -3.65317 -2.44713 54.41670 1.000 31.43078 357 VAL B CA 1
ATOM 5908 C C . VAL B 1 378 ? -3.13851 -1.83702 53.11719 1.000 32.71972 357 VAL B C 1
ATOM 5909 O O . VAL B 1 378 ? -2.02155 -1.30951 53.04702 1.000 30.80963 357 VAL B O 1
ATOM 5913 N N . VAL B 1 379 ? -3.95398 -1.94930 52.07343 1.000 30.56098 358 VAL B N 1
ATOM 5914 C CA . VAL B 1 379 ? -3.68165 -1.38690 50.75867 1.000 30.02753 358 VAL B CA 1
ATOM 5915 C C . VAL B 1 379 ? -4.65309 -0.23365 50.56564 1.000 29.12010 358 VAL B C 1
ATOM 5916 O O . VAL B 1 379 ? -5.86525 -0.45112 50.44040 1.000 27.14267 358 VAL B O 1
ATOM 5920 N N . ASP B 1 380 ? -4.13442 0.99166 50.56180 1.000 30.19887 359 ASP B N 1
ATOM 5921 C CA . ASP B 1 380 ? -4.98105 2.15293 50.31426 1.000 31.81085 359 ASP B CA 1
ATOM 5922 C C . ASP B 1 380 ? -5.60389 2.06738 48.92671 1.000 29.39379 359 ASP B C 1
ATOM 5923 O O . ASP B 1 380 ? -4.91733 1.79697 47.93768 1.000 32.15289 359 ASP B O 1
ATOM 5928 N N . VAL B 1 381 ? -6.91104 2.29583 48.85597 1.000 30.09302 360 VAL B N 1
ATOM 5929 C CA . VAL B 1 381 ? -7.63948 2.24987 47.59927 1.000 29.22179 360 VAL B CA 1
ATOM 5930 C C . VAL B 1 381 ? -8.35026 3.57922 47.40490 1.000 32.34983 360 VAL B C 1
ATOM 5931 O O . VAL B 1 381 ? -8.50643 4.37015 48.33470 1.000 31.83833 360 VAL B O 1
ATOM 5935 N N . ASP B 1 382 ? -8.77170 3.82822 46.17246 1.000 32.76878 361 ASP B N 1
ATOM 5936 C CA . ASP B 1 382 ? -9.53136 5.03077 45.87593 1.000 34.54200 361 ASP B CA 1
ATOM 5937 C C . ASP B 1 382 ? -11.01797 4.69348 45.85304 1.000 31.50821 361 ASP B C 1
ATOM 5938 O O . ASP B 1 382 ? -11.43662 3.61350 46.27702 1.000 30.71571 361 ASP B O 1
ATOM 5943 N N . GLU B 1 383 ? -11.82519 5.62808 45.34979 1.000 32.59683 362 GLU B N 1
ATOM 5944 C CA . GLU B 1 383 ? -13.27126 5.43764 45.33637 1.000 32.72781 362 GLU B CA 1
ATOM 5945 C C . GLU B 1 383 ? -13.66863 4.20859 44.52286 1.000 34.16556 362 GLU B C 1
ATOM 5946 O O . GLU B 1 383 ? -14.59841 3.48536 44.89775 1.000 33.53780 362 GLU B O 1
ATOM 5952 N N . ARG B 1 384 ? -12.96498 3.94263 43.41838 1.000 33.51568 363 ARG B N 1
ATOM 5953 C CA . ARG B 1 384 ? -13.27049 2.80965 42.54801 1.000 32.02278 363 ARG B CA 1
ATOM 5954 C C . ARG B 1 384 ? -12.65744 1.49193 43.02338 1.000 28.63212 363 ARG B C 1
ATOM 5955 O O . ARG B 1 384 ? -12.69818 0.51592 42.26526 1.000 31.27787 363 ARG B O 1
ATOM 5963 N N . GLU B 1 385 ? -12.09113 1.44660 44.23111 1.000 27.26965 364 GLU B N 1
ATOM 5964 C CA . GLU B 1 385 ? -11.44785 0.26892 44.81832 1.000 29.24238 364 GLU B CA 1
ATOM 5965 C C . GLU B 1 385 ? -10.15858 -0.12685 44.10109 1.000 30.70516 364 GLU B C 1
ATOM 5966 O O . GLU B 1 385 ? -9.68236 -1.26035 44.25235 1.000 26.96665 364 GLU B O 1
ATOM 5972 N N . VAL B 1 386 ? -9.58277 0.79002 43.33072 1.000 27.02177 365 VAL B N 1
ATOM 5973 C CA . VAL B 1 386 ? -8.28101 0.60608 42.69656 1.000 28.06699 365 VAL B CA 1
ATOM 5974 C C . VAL B 1 386 ? -7.22172 1.07189 43.68828 1.000 26.97857 365 VAL B C 1
ATOM 5975 O O . VAL B 1 386 ? -7.42989 2.09055 44.36196 1.000 30.90075 365 VAL B O 1
ATOM 5979 N N . PRO B 1 387 ? -6.10075 0.36514 43.84246 1.000 25.80815 366 PRO B N 1
ATOM 5980 C CA . PRO B 1 387 ? -5.06351 0.83958 44.76630 1.000 25.27270 366 PRO B CA 1
ATOM 5981 C C . PRO B 1 387 ? -4.59446 2.23350 44.38416 1.000 28.35892 366 PRO B C 1
ATOM 5982 O O . PRO B 1 387 ? -4.44744 2.55603 43.20261 1.000 26.60982 366 PRO B O 1
ATOM 5986 N N . VAL B 1 388 ? -4.39528 3.07062 45.40670 1.000 28.29571 367 VAL B N 1
ATOM 5987 C CA . VAL B 1 388 ? -3.89272 4.42124 45.18025 1.000 27.54125 367 VAL B CA 1
ATOM 5988 C C . VAL B 1 388 ? -2.54473 4.36733 44.47622 1.000 28.84797 367 VAL B C 1
ATOM 5989 O O . VAL B 1 388 ? -2.27498 5.14927 43.55563 1.000 28.68964 367 VAL B O 1
ATOM 5993 N N . SER B 1 389 ? -1.68412 3.43102 44.88231 1.000 29.14170 368 SER B N 1
ATOM 5994 C CA . SER B 1 389 ? -0.37188 3.25022 44.25860 1.000 26.12172 368 SER B CA 1
ATOM 5995 C C . SER B 1 389 ? -0.14334 1.75679 44.03648 1.000 25.96965 368 SER B C 1
ATOM 5996 O O . SER B 1 389 ? 0.22966 1.03665 44.96910 1.000 25.74065 368 SER B O 1
ATOM 5999 N N . ARG B 1 390 ? -0.37943 1.28747 42.80810 1.000 24.93341 369 ARG B N 1
ATOM 6000 C CA . ARG B 1 390 ? -0.00332 -0.08450 42.49273 1.000 24.77217 369 ARG B CA 1
ATOM 6001 C C . ARG B 1 390 ? 1.51144 -0.25281 42.46670 1.000 23.80971 369 ARG B C 1
ATOM 6002 O O . ARG B 1 390 ? 2.00967 -1.34993 42.74608 1.000 23.66271 369 ARG B O 1
ATOM 6010 N N . ALA B 1 391 ? 2.25325 0.82285 42.19590 1.000 23.87089 370 ALA B N 1
ATOM 6011 C CA . ALA B 1 391 ? 3.70650 0.76388 42.30480 1.000 23.84417 370 ALA B CA 1
ATOM 6012 C C . ALA B 1 391 ? 4.13734 0.35742 43.70740 1.000 23.97526 370 ALA B C 1
ATOM 6013 O O . ALA B 1 391 ? 5.11393 -0.38377 43.87100 1.000 24.21525 370 ALA B O 1
ATOM 6015 N N . ALA B 1 392 ? 3.41898 0.82716 44.73168 1.000 24.20218 371 ALA B N 1
ATOM 6016 C CA . ALA B 1 392 ? 3.77102 0.46610 46.10251 1.000 24.66587 371 ALA B CA 1
ATOM 6017 C C . ALA B 1 392 ? 3.63242 -1.02878 46.34182 1.000 24.62800 371 ALA B C 1
ATOM 6018 O O . ALA B 1 392 ? 4.29910 -1.57931 47.22884 1.000 25.91758 371 ALA B O 1
ATOM 6020 N N . LEU B 1 393 ? 2.74019 -1.68849 45.59415 1.000 24.12939 372 LEU B N 1
ATOM 6021 C CA . LEU B 1 393 ? 2.56464 -3.13017 45.67173 1.000 24.05998 372 LEU B CA 1
ATOM 6022 C C . LEU B 1 393 ? 3.63552 -3.89386 44.90930 1.000 23.83694 372 LEU B C 1
ATOM 6023 O O . LEU B 1 393 ? 3.79348 -5.10287 45.12981 1.000 23.84907 372 LEU B O 1
ATOM 6028 N N . SER B 1 394 ? 4.35279 -3.23230 44.01078 1.000 23.69376 373 SER B N 1
ATOM 6029 C CA . SER B 1 394 ? 5.29276 -3.91618 43.14093 1.000 23.52225 373 SER B CA 1
ATOM 6030 C C . SER B 1 394 ? 6.62035 -4.11978 43.86503 1.000 23.72177 373 SER B C 1
ATOM 6031 O O . SER B 1 394 ? 6.87468 -3.48532 44.89094 1.000 25.01927 373 SER B O 1
ATOM 6034 N N . PRO B 1 395 ? 7.48867 -5.02525 43.36063 1.000 23.67218 374 PRO B N 1
ATOM 6035 C CA . PRO B 1 395 ? 8.74771 -5.31805 44.06536 1.000 23.93827 374 PRO B CA 1
ATOM 6036 C C . PRO B 1 395 ? 9.54051 -4.08496 44.47764 1.000 24.13622 374 PRO B C 1
ATOM 6037 O O . PRO B 1 395 ? 9.88475 -3.24856 43.63565 1.000 24.06747 374 PRO B O 1
ATOM 6041 N N . GLY B 1 396 ? 9.83973 -3.97629 45.77609 1.000 24.42888 375 GLY B N 1
ATOM 6042 C CA . GLY B 1 396 ? 10.51059 -2.81543 46.32326 1.000 24.64711 375 GLY B CA 1
ATOM 6043 C C . GLY B 1 396 ? 9.58459 -1.76164 46.89495 1.000 25.41018 375 GLY B C 1
ATOM 6044 O O . GLY B 1 396 ? 10.03806 -0.90434 47.66727 1.000 24.91042 375 GLY B O 1
ATOM 6045 N N . GLY B 1 397 ? 8.30500 -1.80004 46.53949 1.000 24.46813 376 GLY B N 1
ATOM 6046 C CA . GLY B 1 397 ? 7.35378 -0.82926 47.02929 1.000 24.98108 376 GLY B CA 1
ATOM 6047 C C . GLY B 1 397 ? 7.08281 -0.97950 48.51261 1.000 28.67350 376 GLY B C 1
ATOM 6048 O O . GLY B 1 397 ? 7.40695 -1.98878 49.14601 1.000 27.75332 376 GLY B O 1
ATOM 6049 N N . ALA B 1 398 ? 6.45761 0.06686 49.06668 1.000 25.39704 377 ALA B N 1
ATOM 6050 C CA . ALA B 1 398 ? 6.24624 0.14183 50.50868 1.000 29.33393 377 ALA B CA 1
ATOM 6051 C C . ALA B 1 398 ? 5.38759 -1.01416 51.01315 1.000 30.80302 377 ALA B C 1
ATOM 6052 O O . ALA B 1 398 ? 5.63922 -1.55436 52.09697 1.000 28.94780 377 ALA B O 1
ATOM 6054 N N . VAL B 1 399 ? 4.35756 -1.39545 50.25432 1.000 28.08708 378 VAL B N 1
ATOM 6055 C CA . VAL B 1 399 ? 3.51997 -2.51799 50.66685 1.000 26.94349 378 VAL B CA 1
ATOM 6056 C C . VAL B 1 399 ? 4.26012 -3.82968 50.46989 1.000 28.33997 378 VAL B C 1
ATOM 6057 O O . VAL B 1 399 ? 4.20893 -4.72204 51.32315 1.000 30.51779 378 VAL B O 1
ATOM 6061 N N . PHE B 1 400 ? 4.95569 -3.96886 49.34178 1.000 25.48407 379 PHE B N 1
ATOM 6062 C CA . PHE B 1 400 ? 5.73415 -5.17460 49.07973 1.000 26.74493 379 PHE B CA 1
ATOM 6063 C C . PHE B 1 400 ? 6.77857 -5.38659 50.16549 1.000 26.18835 379 PHE B C 1
ATOM 6064 O O . PHE B 1 400 ? 6.96377 -6.50848 50.65169 1.000 25.53942 379 PHE B O 1
ATOM 6072 N N . GLN B 1 401 ? 7.46907 -4.31429 50.56261 1.000 26.45598 380 GLN B N 1
ATOM 6073 C CA . GLN B 1 401 ? 8.47803 -4.43751 51.60860 1.000 29.87245 380 GLN B CA 1
ATOM 6074 C C . GLN B 1 401 ? 7.84392 -4.79858 52.94770 1.000 26.23716 380 GLN B C 1
ATOM 6075 O O . GLN B 1 401 ? 8.40984 -5.58626 53.71237 1.000 27.86590 380 GLN B O 1
ATOM 6081 N N . ALA B 1 402 ? 6.66254 -4.24658 53.23838 1.000 26.45144 381 ALA B N 1
ATOM 6082 C CA . ALA B 1 402 ? 5.96988 -4.57568 54.48255 1.000 29.15216 381 ALA B CA 1
ATOM 6083 C C . ALA B 1 402 ? 5.63623 -6.05917 54.55301 1.000 31.54743 381 ALA B C 1
ATOM 6084 O O . ALA B 1 402 ? 5.73541 -6.67608 55.62026 1.000 29.80480 381 ALA B O 1
ATOM 6086 N N . TRP B 1 403 ? 5.22882 -6.64622 53.42372 1.000 27.06350 382 TRP B N 1
ATOM 6087 C CA . TRP B 1 403 ? 5.00320 -8.08677 53.36183 1.000 28.84378 382 TRP B CA 1
ATOM 6088 C C . TRP B 1 403 ? 6.28772 -8.84885 53.64448 1.000 29.49723 382 TRP B C 1
ATOM 6089 O O . TRP B 1 403 ? 6.30797 -9.77612 54.46190 1.000 32.92554 382 TRP B O 1
ATOM 6100 N N . VAL B 1 404 ? 7.36958 -8.47154 52.96426 1.000 26.60129 383 VAL B N 1
ATOM 6101 C CA . VAL B 1 404 ? 8.65054 -9.14846 53.13861 1.000 29.26125 383 VAL B CA 1
ATOM 6102 C C . VAL B 1 404 ? 9.09552 -9.07465 54.59488 1.000 34.37392 383 VAL B C 1
ATOM 6103 O O . VAL B 1 404 ? 9.53287 -10.07255 55.17800 1.000 35.97979 383 VAL B O 1
ATOM 6107 N N . ASP B 1 405 ? 8.98749 -7.88728 55.20248 1.000 34.16224 384 ASP B N 1
ATOM 6108 C CA . ASP B 1 405 ? 9.44762 -7.70866 56.57758 1.000 32.02565 384 ASP B CA 1
ATOM 6109 C C . ASP B 1 405 ? 8.60301 -8.51916 57.55597 1.000 37.25359 384 ASP B C 1
ATOM 6110 O O . ASP B 1 405 ? 9.13589 -9.12257 58.49660 1.000 38.47413 384 ASP B O 1
ATOM 6115 N N . ALA B 1 406 ? 7.28324 -8.53725 57.35639 1.000 36.18165 385 ALA B N 1
ATOM 6116 C CA . ALA B 1 406 ? 6.41892 -9.31911 58.23106 1.000 38.40220 385 ALA B CA 1
ATOM 6117 C C . ALA B 1 406 ? 6.72616 -10.80478 58.11418 1.000 37.67305 385 ALA B C 1
ATOM 6118 O O . ALA B 1 406 ? 6.80463 -11.51290 59.12510 1.000 42.02706 385 ALA B O 1
ATOM 6120 N N . CYS B 1 407 ? 6.90548 -11.29480 56.88699 1.000 37.61536 386 CYS B N 1
ATOM 6121 C CA . CYS B 1 407 ? 7.28202 -12.69152 56.69143 1.000 38.53138 386 CYS B CA 1
ATOM 6122 C C . CYS B 1 407 ? 8.61643 -12.99379 57.35726 1.000 39.55337 386 CYS B C 1
ATOM 6123 O O . CYS B 1 407 ? 8.74590 -13.96947 58.10506 1.000 39.67481 386 CYS B O 1
ATOM 6126 N N . ALA B 1 408 ? 9.61967 -12.15121 57.10882 1.000 38.00324 387 ALA B N 1
ATOM 6127 C CA . ALA B 1 408 ? 10.92079 -12.35894 57.72289 1.000 40.58590 387 ALA B CA 1
ATOM 6128 C C . ALA B 1 408 ? 10.84632 -12.27544 59.24010 1.000 44.46030 387 ALA B C 1
ATOM 6129 O O . ALA B 1 408 ? 11.70842 -12.83950 59.92230 1.000 47.03524 387 ALA B O 1
ATOM 6131 N N . ALA B 1 409 ? 9.83410 -11.58723 59.78191 1.000 44.60115 388 ALA B N 1
ATOM 6132 C CA . ALA B 1 409 ? 9.54746 -11.58994 61.21159 1.000 43.41108 388 ALA B CA 1
ATOM 6133 C C . ALA B 1 409 ? 8.62963 -12.73892 61.62645 1.000 48.38393 388 ALA B C 1
ATOM 6134 O O . ALA B 1 409 ? 7.88773 -12.60928 62.61051 1.000 50.73973 388 ALA B O 1
ATOM 6136 N N . GLY B 1 410 ? 8.64342 -13.85005 60.88861 1.000 48.23087 389 GLY B N 1
ATOM 6137 C CA . GLY B 1 410 ? 7.94661 -15.05843 61.28339 1.000 49.63245 389 GLY B CA 1
ATOM 6138 C C . GLY B 1 410 ? 6.43162 -15.01964 61.24937 1.000 50.06620 389 GLY B C 1
ATOM 6139 O O . GLY B 1 410 ? 5.80477 -16.01629 61.62734 1.000 50.23091 389 GLY B O 1
ATOM 6140 N N . LEU B 1 411 ? 5.81385 -13.91996 60.82190 1.000 43.41935 390 LEU B N 1
ATOM 6141 C CA . LEU B 1 411 ? 4.36170 -13.88320 60.72854 1.000 42.22420 390 LEU B CA 1
ATOM 6142 C C . LEU B 1 411 ? 3.88655 -14.49318 59.40149 1.000 40.14712 390 LEU B C 1
ATOM 6143 O O . LEU B 1 411 ? 4.67978 -14.79910 58.50550 1.000 38.13859 390 LEU B O 1
ATOM 6145 N N . ASP B 1 412 ? 2.56307 -14.70082 59.30079 1.000 39.09078 391 ASP B N 1
ATOM 6146 C CA . ASP B 1 412 ? 1.88201 -15.13459 58.07528 1.000 37.91028 391 ASP B CA 1
ATOM 6147 C C . ASP B 1 412 ? 0.85698 -14.06345 57.71645 1.000 37.55236 391 ASP B C 1
ATOM 6148 O O . ASP B 1 412 ? -0.33301 -14.19797 58.04099 1.000 37.79171 391 ASP B O 1
ATOM 6153 N N . PRO B 1 413 ? 1.27306 -12.98726 57.05386 1.000 37.09316 392 PRO B N 1
ATOM 6154 C CA . PRO B 1 413 ? 0.36735 -11.85430 56.85350 1.000 36.89017 392 PRO B CA 1
ATOM 6155 C C . PRO B 1 413 ? -0.67860 -12.13488 55.78390 1.000 36.69144 392 PRO B C 1
ATOM 6156 O O . PRO B 1 413 ? -0.55549 -13.04559 54.96155 1.000 36.57255 392 PRO B O 1
ATOM 6160 N N . THR B 1 414 ? -1.73798 -11.33041 55.82695 1.000 36.88128 393 THR B N 1
ATOM 6161 C CA . THR B 1 414 ? -2.64247 -11.20077 54.69016 1.000 36.56751 393 THR B CA 1
ATOM 6162 C C . THR B 1 414 ? -2.78021 -9.71479 54.37347 1.000 36.39454 393 THR B C 1
ATOM 6163 O O . THR B 1 414 ? -2.02092 -8.90067 54.91126 1.000 36.80661 393 THR B O 1
ATOM 6167 N N . LEU B 1 415 ? -3.73113 -9.33853 53.51821 1.000 36.38506 394 LEU B N 1
ATOM 6168 C CA . LEU B 1 415 ? -3.89005 -7.94352 53.13498 1.000 36.32976 394 LEU B CA 1
ATOM 6169 C C . LEU B 1 415 ? -5.36664 -7.56761 53.10794 1.000 36.71889 394 LEU B C 1
ATOM 6170 O O . LEU B 1 415 ? -6.24058 -8.41966 52.92149 1.000 36.95786 394 LEU B O 1
ATOM 6175 N N . VAL B 1 416 ? -5.63175 -6.27523 53.32693 1.000 36.88688 395 VAL B N 1
ATOM 6176 C CA . VAL B 1 416 ? -6.97708 -5.70828 53.34378 1.000 37.36281 395 VAL B CA 1
ATOM 6177 C C . VAL B 1 416 ? -6.94472 -4.36052 52.64095 1.000 37.38252 395 VAL B C 1
ATOM 6178 O O . VAL B 1 416 ? -5.92378 -3.66632 52.63668 1.000 37.15462 395 VAL B O 1
ATOM 6182 N N . THR B 1 417 ? -8.07476 -3.98688 52.04965 1.000 37.77629 396 THR B N 1
ATOM 6183 C CA . THR B 1 417 ? -8.19300 -2.64502 51.50676 1.000 37.99066 396 THR B CA 1
ATOM 6184 C C . THR B 1 417 ? -8.41556 -1.64554 52.64182 1.000 38.37949 396 THR B C 1
ATOM 6185 O O . THR B 1 417 ? -8.86149 -1.99741 53.73702 1.000 38.60209 396 THR B O 1
ATOM 6189 N N . SER B 1 418 ? -8.08011 -0.38307 52.37414 1.000 38.52681 397 SER B N 1
ATOM 6190 C CA . SER B 1 418 ? -8.33736 0.65749 53.36221 1.000 39.06326 397 SER B CA 1
ATOM 6191 C C . SER B 1 418 ? -9.83042 0.81075 53.63174 1.000 40.49510 397 SER B C 1
ATOM 6192 O O . SER B 1 418 ? -10.21914 1.24203 54.72308 1.000 45.49483 397 SER B O 1
ATOM 6195 N N . HIS B 1 419 ? -10.67914 0.46766 52.65735 1.000 39.86851 398 HIS B N 1
ATOM 6196 C CA . HIS B 1 419 ? -12.11815 0.41292 52.90579 1.000 41.16315 398 HIS B CA 1
ATOM 6197 C C . HIS B 1 419 ? -12.44458 -0.60446 53.99394 1.000 42.33887 398 HIS B C 1
ATOM 6198 O O . HIS B 1 419 ? -13.00166 -0.26090 55.04431 1.000 44.89683 398 HIS B O 1
ATOM 6205 N N . ASP B 1 420 ? -12.11597 -1.87630 53.74657 1.000 40.78407 399 ASP B N 1
ATOM 6206 C CA . ASP B 1 420 ? -12.38333 -2.92260 54.72894 1.000 43.79943 399 ASP B CA 1
ATOM 6207 C C . ASP B 1 420 ? -11.68226 -2.64361 56.05212 1.000 45.54026 399 ASP B C 1
ATOM 6208 O O . ASP B 1 420 ? -12.20609 -2.99491 57.11587 1.000 48.89470 399 ASP B O 1
ATOM 6213 N N . ALA B 1 421 ? -10.51571 -1.99306 56.01078 1.000 42.96944 400 ALA B N 1
ATOM 6214 C CA . ALA B 1 421 ? -9.73740 -1.74509 57.22151 1.000 45.22919 400 ALA B CA 1
ATOM 6215 C C . ALA B 1 421 ? -10.49942 -0.93270 58.26250 1.000 48.42009 400 ALA B C 1
ATOM 6216 O O . ALA B 1 421 ? -10.11655 -0.93508 59.43695 1.000 47.89519 400 ALA B O 1
ATOM 6218 N N . LEU B 1 422 ? -11.55391 -0.22921 57.86249 1.000 52.76655 401 LEU B N 1
ATOM 6219 C CA . LEU B 1 422 ? -12.37202 0.54377 58.78254 1.000 50.83520 401 LEU B CA 1
ATOM 6220 C C . LEU B 1 422 ? -13.71314 -0.11668 59.07224 1.000 52.61574 401 LEU B C 1
ATOM 6221 O O . LEU B 1 422 ? -14.48404 0.40751 59.88253 1.000 50.93845 401 LEU B O 1
ATOM 6223 N N . ASP B 1 423 ? -14.00651 -1.25126 58.43490 1.000 46.02318 402 ASP B N 1
ATOM 6224 C CA . ASP B 1 423 ? -15.24455 -1.98732 58.64429 1.000 50.64616 402 ASP B CA 1
ATOM 6225 C C . ASP B 1 423 ? -14.98607 -3.14151 59.60765 1.000 50.91329 402 ASP B C 1
ATOM 6226 O O . ASP B 1 423 ? -14.48360 -4.19551 59.18513 1.000 51.69605 402 ASP B O 1
ATOM 6231 N N . PRO B 1 424 ? -15.32956 -3.01126 60.89220 1.000 50.44778 403 PRO B N 1
ATOM 6232 C CA . PRO B 1 424 ? -15.10274 -4.12463 61.82892 1.000 50.29652 403 PRO B CA 1
ATOM 6233 C C . PRO B 1 424 ? -15.90249 -5.37039 61.49191 1.000 51.87329 403 PRO B C 1
ATOM 6234 O O . PRO B 1 424 ? -15.54534 -6.46201 61.95319 1.000 50.56785 403 PRO B O 1
ATOM 6238 N N . VAL B 1 425 ? -16.97688 -5.24468 60.71141 1.000 50.62562 404 VAL B N 1
ATOM 6239 C CA . VAL B 1 425 ? -17.68270 -6.42906 60.23439 1.000 52.21852 404 VAL B CA 1
ATOM 6240 C C . VAL B 1 425 ? -16.80284 -7.20328 59.26204 1.000 51.70498 404 VAL B C 1
ATOM 6241 O O . VAL B 1 425 ? -16.56184 -8.40352 59.43450 1.000 50.82011 404 VAL B O 1
ATOM 6245 N N . ALA B 1 426 ? -16.29071 -6.51663 58.23799 1.000 52.56607 405 ALA B N 1
ATOM 6246 C CA . ALA B 1 426 ? -15.42041 -7.16419 57.26277 1.000 50.45680 405 ALA B CA 1
ATOM 6247 C C . ALA B 1 426 ? -14.14432 -7.68158 57.91523 1.000 52.05448 405 ALA B C 1
ATOM 6248 O O . ALA B 1 426 ? -13.62517 -8.73561 57.52941 1.000 50.07274 405 ALA B O 1
ATOM 6250 N N . LEU B 1 427 ? -13.62707 -6.95995 58.91225 1.000 50.94449 406 LEU B N 1
ATOM 6251 C CA . LEU B 1 427 ? -12.38188 -7.37611 59.54977 1.000 49.33435 406 LEU B CA 1
ATOM 6252 C C . LEU B 1 427 ? -12.59730 -8.61616 60.40391 1.000 53.25506 406 LEU B C 1
ATOM 6253 O O . LEU B 1 427 ? -11.83191 -9.58388 60.31866 1.000 51.70194 406 LEU B O 1
ATOM 6258 N N . ASP B 1 428 ? -13.64191 -8.60178 61.23613 1.000 55.22498 407 ASP B N 1
ATOM 6259 C CA . ASP B 1 428 ? -13.94223 -9.75227 62.07781 1.000 55.59883 407 ASP B CA 1
ATOM 6260 C C . ASP B 1 428 ? -14.30787 -10.96718 61.24232 1.000 53.42903 407 ASP B C 1
ATOM 6261 O O . ASP B 1 428 ? -14.03495 -12.10012 61.65287 1.000 52.87317 407 ASP B O 1
ATOM 6263 N N . ALA B 1 429 ? -14.90789 -10.74882 60.06816 1.000 55.35757 408 ALA B N 1
ATOM 6264 C CA . ALA B 1 429 ? -15.24844 -11.85937 59.18109 1.000 58.30183 408 ALA B CA 1
ATOM 6265 C C . ALA B 1 429 ? -14.02356 -12.70327 58.84592 1.000 57.01651 408 ALA B C 1
ATOM 6266 O O . ALA B 1 429 ? -14.10868 -13.93484 58.77079 1.000 59.30213 408 ALA B O 1
ATOM 6268 N N . ARG B 1 430 ? -12.87407 -12.06118 58.65043 1.000 54.30813 409 ARG B N 1
ATOM 6269 C CA . ARG B 1 430 ? -11.63233 -12.75899 58.35342 1.000 52.93463 409 ARG B CA 1
ATOM 6270 C C . ARG B 1 430 ? -10.74721 -12.94096 59.58165 1.000 51.96696 409 ARG B C 1
ATOM 6271 O O . ARG B 1 430 ? -9.60827 -13.39947 59.44613 1.000 49.95546 409 ARG B O 1
ATOM 6279 N N . GLY B 1 431 ? -11.23856 -12.59577 60.76893 1.000 54.70832 410 GLY B N 1
ATOM 6280 C CA . GLY B 1 431 ? -10.44236 -12.75034 61.97969 1.000 52.00702 410 GLY B CA 1
ATOM 6281 C C . GLY B 1 431 ? -9.18743 -11.90334 62.01297 1.000 51.21524 410 GLY B C 1
ATOM 6282 O O . GLY B 1 431 ? -8.14770 -12.35263 62.51177 1.000 52.54853 410 GLY B O 1
ATOM 6283 N N . ILE B 1 432 ? -9.25875 -10.68631 61.49409 1.000 50.04615 411 ILE B N 1
ATOM 6284 C CA . ILE B 1 432 ? -8.11051 -9.78711 61.45131 1.000 51.12551 411 ILE B CA 1
ATOM 6285 C C . ILE B 1 432 ? -8.05105 -9.00318 62.75671 1.000 52.11600 411 ILE B C 1
ATOM 6286 O O . ILE B 1 432 ? -9.05162 -8.41306 63.18335 1.000 48.92502 411 ILE B O 1
ATOM 6291 N N . ARG B 1 433 ? -6.87300 -8.99515 63.39212 1.000 51.00086 412 ARG B N 1
ATOM 6292 C CA . ARG B 1 433 ? -6.67764 -8.36423 64.69435 1.000 55.43136 412 ARG B CA 1
ATOM 6293 C C . ARG B 1 433 ? -5.63489 -7.25092 64.70614 1.000 56.68925 412 ARG B C 1
ATOM 6294 O O . ARG B 1 433 ? -5.78876 -6.29870 65.47547 1.000 52.11560 412 ARG B O 1
ATOM 6296 N N . ARG B 1 434 ? -4.58485 -7.33771 63.88910 1.000 51.85240 413 ARG B N 1
ATOM 6297 C CA . ARG B 1 434 ? -3.54031 -6.32050 63.83284 1.000 51.37748 413 ARG B CA 1
ATOM 6298 C C . ARG B 1 434 ? -3.41937 -5.79330 62.40955 1.000 49.51225 413 ARG B C 1
ATOM 6299 O O . ARG B 1 434 ? -3.37355 -6.57701 61.45256 1.000 46.17758 413 ARG B O 1
ATOM 6301 N N . LEU B 1 435 ? -3.37671 -4.47340 62.27183 1.000 44.25403 414 LEU B N 1
ATOM 6302 C CA . LEU B 1 435 ? -3.15279 -3.83870 60.98381 1.000 39.59724 414 LEU B CA 1
ATOM 6303 C C . LEU B 1 435 ? -1.72991 -3.30455 60.90023 1.000 42.14428 414 LEU B C 1
ATOM 6304 O O . LEU B 1 435 ? -1.15815 -2.83916 61.89039 1.000 43.67227 414 LEU B O 1
ATOM 6309 N N . ILE B 1 436 ? -1.16832 -3.36961 59.69867 1.000 39.92641 415 ILE B N 1
ATOM 6310 C CA . ILE B 1 436 ? 0.14000 -2.81031 59.39093 1.000 39.81186 415 ILE B CA 1
ATOM 6311 C C . ILE B 1 436 ? -0.06388 -1.81482 58.25965 1.000 40.26822 415 ILE B C 1
ATOM 6312 O O . ILE B 1 436 ? -0.35239 -2.21190 57.12432 1.000 39.52779 415 ILE B O 1
ATOM 6317 N N . ARG B 1 437 ? 0.08161 -0.52128 58.56281 1.000 41.49786 416 ARG B N 1
ATOM 6318 C CA . ARG B 1 437 ? -0.06928 0.53767 57.57355 1.000 41.47194 416 ARG B CA 1
ATOM 6319 C C . ARG B 1 437 ? 1.30753 0.97182 57.08352 1.000 44.32355 416 ARG B C 1
ATOM 6320 O O . ARG B 1 437 ? 2.01974 1.69010 57.80102 1.000 45.09250 416 ARG B O 1
ATOM 6328 N N . PRO B 1 438 ? 1.72668 0.57313 55.88738 1.000 45.63757 417 PRO B N 1
ATOM 6329 C CA . PRO B 1 438 ? 3.07393 0.91424 55.42431 1.000 44.83746 417 PRO B CA 1
ATOM 6330 C C . PRO B 1 438 ? 3.23238 2.41408 55.22879 1.000 45.88525 417 PRO B C 1
ATOM 6331 O O . PRO B 1 438 ? 2.26264 3.15382 55.03735 1.000 45.38826 417 PRO B O 1
ATOM 6335 N N . ASP B 1 439 ? 4.48934 2.85524 55.28752 1.000 47.62247 418 ASP B N 1
ATOM 6336 C CA . ASP B 1 439 ? 4.81753 4.27011 55.15445 1.000 51.93201 418 ASP B CA 1
ATOM 6337 C C . ASP B 1 439 ? 4.79399 4.65611 53.68120 1.000 51.89819 418 ASP B C 1
ATOM 6338 O O . ASP B 1 439 ? 5.61477 4.16746 52.89985 1.000 50.21310 418 ASP B O 1
ATOM 6343 N N . LEU B 1 440 ? 3.86477 5.53943 53.31399 1.000 55.72474 419 LEU B N 1
ATOM 6344 C CA . LEU B 1 440 ? 3.59994 5.90769 51.91962 1.000 56.41111 419 LEU B CA 1
ATOM 6345 C C . LEU B 1 440 ? 3.22524 4.67738 51.10179 1.000 56.95030 419 LEU B C 1
ATOM 6346 O O . LEU B 1 440 ? 2.42838 3.84651 51.54454 1.000 59.07578 419 LEU B O 1
#

Sequence (822 aa):
PLRFGANYTPSKNWMHSWLDFTPDDVRRDFATLAELGLDHVRVFPLWTVLQPNRTLIREKAIDDVRAVVDIAGEFGMDASIDVVQGHLSSFDFVPSWLYTWHDKNMFTDPRALEGQIALVDRRLGRALSEAPNFLGLTLGNETNQFSAHTHPSPWPVTQDEAGGWISALLSAAEAAAPGLPHVHSEYDAVWYMDGHGFTPAHASRLGAMTTIHSWIFNGTAQRYGGRSVASDRHAEYLIELSRAFATDPDRVVWLQEVGAPSNCLTDDEMPGFLEATVRWAVRTENLWGITWWCSHDVSRDLGDFPELEYTLGLIGQDGAAKPIGRRLAELIPELRQRVAPPARDTAIVVDVDEREVPVSRAALSPGGAVFQAWVDACAAGLDPTLVTSHDALDPVALDARGIRRLIRPDLDAPLRFGANYTPSKNWMHSWLDFTPDDVRRDFATLAELGLDHVRVFPLWTVLQPNRTLIREKAIDDVRAVVDIAGEFGMDASIDVVQGHLSSFDFVPSWLYTWHDKNMFTDPRALEGQIALVDRLGRALSEAPNFLGLTLGNETNQFSAHTHPSPWPVTQDEAGGWISALLSAAEAAAPGLPHVHSEYDAVWYMDGHGFTPAHASRLGAMTTIHSWIFNGTAQRYGGRSVASDRHAEYLIELSRAFATDPDRVVWLQEVGAPSNCLTDDEMPGFLEATVRWAVRTENLWGITWWCSHDVSRDLGDFPELEYTLGLIGQDGAAKPIGRRLAELIPELRQRVAPPARDTAIVVDVDEREVPVSRAALSPGGAVFQAWVDACAAGLDPTLVTSHDALDPVALDARGIRRLIRPDL

Secondary structure (DSSP, 8-state):
--EEEEE---TTTGGGGGGG--HHHHHHHHHHHHHTT--EEEE---HHHH-SBTTB--HHHHHHHHHHHHHHHHTT-EEEEEEE--EETTEE---GGGSGGG---TTT-HHHHHHHHHHHHHHHHHHTT-TTEEEEEEETTGGGGGSTTSSS-----HHHHHHHHHHHHHHHHHHSTTS--B----THHHH-TT-SS-HHHHHHSSSSEEEEE-TTTTHHHHH-SSSHHHHTHHHHHHHHHHHH---TT--EEEEEE---TTTS-GGGHHHHHHHHHHHHHTSTTEEEEEES-SBPPPTTS-S--GGGGG--SB-TTSSBPHHHHHHHHHHHHHSS--PPPP--EEEEE-B-TTS-BS-SGGGSTTSHHHHHHHHHHHTT---EEEEHHHHT-HHHHHHTT--EEE----/-PPPEEEEE---TTTGGGGGGG--HHHHHHHHHHHHHTT--EEEE---HHHH-SBTTB--HHHHHHHHHHHHHHHHTT-EEEEE----EETTEE---GGGSGGG---TTT-HHHHHHHHHHHHHHHHHHTT-TTEEEEES-TTGGGGTSTTSSS-----HHHHHHHHHHHHHHHHHHSTTS--B----THHHH-TT-SS-HHHHHHSSSSEEEEE-TTTTHHHHH-SSSHHHHTHHHHHHHHHHHT---TT--EEEEEE---TTTS-GGGHHHHHHHHHHHHHTSTTEEEEEES-SBPPPTTS-S--GGGGG--SB-TTSSBPHHHHHHHHHHHHH-S--PPP---EEEEE-B-TTS-BS-HHHHSTTSHHHHHHHHHHHTT---EEEETTGGG-HHHHHHTT--EEE----

Solvent-accessible surface area: 28103 Å² total; per-residue (Å²): 119,13,51,2,1,0,0,8,1,14,27,80,48,2,2,6,30,26,33,71,43,54,54,96,62,10,84,87,6,0,34,24,0,28,110,16,40,7,35,0,0,0,0,2,2,5,0,40,14,1,0,10,1,38,69,25,32,21,105,60,5,0,74,39,1,65,27,1,0,60,4,0,36,98,66,70,2,36,0,2,0,0,0,0,0,0,19,0,13,20,4,1,14,17,2,9,0,0,29,10,110,18,78,22,32,0,3,48,29,103,112,0,38,110,3,0,54,41,0,0,37,78,0,0,135,24,0,51,87,5,141,20,7,36,4,1,1,0,1,3,26,2,0,8,2,11,1,137,72,7,71,64,52,17,90,18,81,44,109,71,0,11,39,5,0,49,38,0,18,73,13,0,79,69,5,0,98,81,50,53,1,1,4,3,9,50,20,3,1,4,19,35,68,81,8,7,0,5,0,18,23,5,1,74,50,18,47,14,1,8,0,5,3,21,2,69,39,8,0,9,115,160,55,30,11,96,23,64,2,0,22,43,1,2,0,0,0,0,1,0,1,34,3,1,24,97,71,118,101,20,48,3,8,0,0,3,1,0,3,0,40,93,17,4,86,109,138,50,13,17,20,2,0,41,25,1,0,84,10,0,34,90,5,80,54,2,48,0,5,0,1,12,0,0,3,18,9,22,139,111,2,11,27,12,55,105,22,22,14,46,3,0,0,1,8,84,125,44,48,27,38,80,7,0,134,72,4,28,117,8,5,100,107,25,69,82,111,83,99,56,47,94,24,70,6,0,0,4,3,82,13,52,150,126,60,14,6,100,44,2,52,16,1,24,9,40,14,34,9,2,64,14,2,13,77,6,10,77,78,68,52,34,0,4,0,0,10,16,84,45,8,140,55,93,116,24,22,108,89,77,47,11,87,130,52,36,134,37,127,121,123,72,62,6,52,2,1,0,0,10,1,15,28,127,43,2,2,7,30,27,33,78,43,54,57,70,36,11,81,153,8,0,43,28,0,32,151,13,32,8,30,0,0,0,1,2,2,6,0,38,14,2,0,9,1,43,68,25,18,20,125,89,5,6,73,18,1,55,28,2,0,64,5,0,31,100,63,68,1,37,0,2,0,0,0,0,0,0,18,0,15,20,6,1,13,17,2,10,0,1,31,12,108,22,88,17,29,0,3,48,28,106,120,0,38,74,2,0,68,39,0,0,41,76,0,0,115,27,0,46,125,6,138,20,7,32,4,2,1,1,1,4,22,2,1,8,3,12,0,138,72,7,72,72,54,21,90,18,81,43,102,68,0,11,42,6,0,49,33,0,25,75,11,0,86,81,7,0,95,74,49,54,9,1,4,3,9,54,20,3,1,4,23,31,70,81,8,7,0,7,0,17,23,5,0,72,52,20,51,14,1,7,0,4,3,19,3,86,38,8,0,11,165,148,53,31,12,98,24,60,3,1,22,42,2,1,1,0,0,0,1,0,1,37,3,0,25,94,69,127,111,19,47,2,7,0,0,6,2,1,2,0,44,103,20,6,85,115,139,57,13,15,20,2,0,42,25,2,0,82,14,0,31,101,4,80,52,1,46,0,3,0,1,11,0,0,4,18,8,15,144,108,2,12,33,13,58,107,22,22,14,47,3,0,0,2,7,86,124,42,47,19,39,92,6,0,128,73,3,29,113,6,1,84,107,26,80,125,77,85,97,60,37,90,23,69,27,0,0,4,2,81,13,58,157,127,58,12,5,96,46,2,53,15,0,25,10,43,14,34,9,2,64,14,2,13,76,10,7,70,83,72,37,37,0,4,0,0,7,30,87,45,8,85,55,96,114,25,26,75,86,75,45,21,91,47,62,60,141,29,134,116

Organism: NCBI:txid82380

Foldseek 3Di:
DAAEAFAEFQLPPGLVCLVVPDLVSLLLLLLLGVVLVHAEYEYEHECCVQPLDLPCRDPVSLVSVLSSQVSNVVSNHAYEYEQYQPDDQNDGRDHCCCDDVNNDQCLPDVSNLVSLLVSLQVNLLSNLPRPRYQFYEHHEQNLLLQDPPRPHHSHDALVSNLVSLVSNVVSNCVNRPPHWYAYYHACCQQFPPPRNRHLLCQLEGTQAREYAFECVLCNCVVAALPGLLNLCRSVQVVLVSVQNHPDVLHAYEPQEDFRFCVGDPLVCRQVSLVSNQVNNLLDPRYRYHYYYHAEFHDPVDDDRDPRRRPRHQAYSVSHGDSNSNSSSVCVVVRVDRDHHDAAQEAEEFEADPVRGGPHSNLVGHPHQSSVVCSVCVVVVGDYGYHYPVLVPPPVSSVSRNHHYYDYTDD/DAWAAEAFAEQQLPPGQCCLVVQDLVSLLLLLVQRLVLVHAEYEYEHECCVQPLDLPCRDPVSLVSVLSSQVSNVVSNHAYEYEQYQPDDQHDGRDHCCCDDVNNDQCQPDPSNLVSLLVSLQVNLQVNLVRPRYQFYEHHEQNLLLQDPPRPHHSHDALVSNLVSLVSNVVSNCVRRNPHFYYYYHACCQLAPPPRSRHLLCQLEGTRAREYAFECVLCQLVPAALPGLLNLQRRVQVVLVSVQNHPDPLHAYEPAEDFRFCVRDPLVCGLVSLVSNQVNNLLDPRYNYHYYYHAEFHDPVDDDRDPRRRPRHQAYSVSHGGSNSNSSSVCCVVRGGRDDHDQAQEAEEFEADPVRGGPHSNLVGRPHQSSVVCSVCVVVVGDHGYHYPVLVPPVVSSVVSNHDHYDYTDD

Nearest PDB structures (foldseek):
  7lqx-assembly1_A-2  TM=9.849E-01  e=4.508E-58  Bifidobacterium longum subsp. infantis ATCC 15697 = JCM 1222 = DSM 20088
  6mpc-assembly1_A  TM=9.802E-01  e=1.462E-56  Bifidobacterium longum DJO10A
  7lr1-assembly1_A  TM=9.812E-01  e=9.099E-56  Bifidobacterium longum subsp. longum ATCC 55813
  7lr6-assembly2_D  TM=9.813E-01  e=1.021E-54  Bifidobacterium longum subsp. longum ATCC 55813
  6gvb-assembly1_B  TM=9.753E-01  e=1.713E-49  Cutibacterium acnes

Radius of gyration: 31.25 Å; Cα contacts (8 Å, |Δi|>4): 1785; chains: 2; bounding box: 45×62×99 Å

InterPro domains:
  IPR017853 Glycoside hydrolase superfamily [SSF51445] (14-342)

B-factor: mean 17.85, std 8.98, range [4.78, 67.55]